Protein AF-A0A1I3FVW4-F1 (afdb_monomer_lite)

Radius of gyration: 43.16 Å; chains: 1; bounding box: 87×110×135 Å

Foldseek 3Di:
DDDDDDDDDDDDDDDDDDDDDDDDDDDDPPPPQPWPQDKAAAPDWDWDAFQQRKIKIKHKHDFWMKGWTADHPPPDNAGEGEEIAIEAAALRMEIAIDIDDGPDQAHEYQYYHFYHRPPHQERENYYHALRYEYEAQGEYYYCHEYAEHHHNEHYALYEYYANYEYLEYEYEEDEHNYEAEHAEYDQEYEYQEYYANYEYEYQEANEYEHQEYYENYEYEHRANFYQEYEHQEYYCYEYETCEAEEYEHAEYYEQYEAEHQKDDAPVNDPLDQRIDGNDPVGFYEAAEYEHAYYQADPVGDGYAYETQAYYHDYDYDPDDPVRDHNYDYHDDLDWFFAAEAAPDQCQQVAHLQFKKKKKKFWKWFQDAFFDDIDDTFIFIWELVDDDVLATDTDGLQPFAADQQGVPFGFGDIYGSVSCVRSDTHGADDARMKTKIKIKMWGRFDARFGQDNPRRHTHDFFPLDLLTLRFFIQMFMKIWMWHAHSNWIWIKIFGAQLFWFGFFKWKFFALALVRPHFDKDKWWFWADAQFQKTWQTQACPSPAFQWQKDFQQDDHLKTFLDKAGADPPGTIMTGIPDGGHDGDGRTMMMTGQGDGWTFDDFRQQQQPCPHCLHLNNLLVVCCVPAPCNVLSQLCVCLNWVDFDFVQAKFKFKQPAWDADPQQFIKTFTAQRVDAQQFKKAKDFWPFWVQRGGIFGWHDPDRGMITGPPTHTDTGTPDTMMIIGAKWPFWDQAVFIKTFTSFPPPDDQQFWKAKDFWPFQCQVGGIFRWDPDDGGMITGPSTHTDGGTDGTMGMTTTGGQLRIGGFLLSNQVNDPALQDPSCLSCQCLVVLLLLQQQQACQDFDPHHRVVDKAWAWDCLLVRTWIWIAGWDDDPQWIWGWIATPDDDPVRRPDTLTQTSLDAPQNDHNVVRDDHRSHDPHRDAQPVCVVVVVNRGHPSSCLSQLDRSQAPLHNSVPGRSVSSRSNRVSLLCSQCQQFQNSPPRNVCSLPNVPGQDCPHPSNRNHRVQLVSQLPPPRIRSSADNSHPSSCPSHRHRMRMDISGNHMYMHTRRNEPQEWEKDKDWDPADQADEAQGKDKTKIAIDTPPQWWHFKFKDKQSTTFQSVRRDPDDDRPTFIQDSRRMGMDMGTHHHRPVNDQWDKIKMKIWGSGHNNYNIYMDIDIHIRHDD

Structure (mmCIF, N/CA/C/O backbone):
data_AF-A0A1I3FVW4-F1
#
_entry.id   AF-A0A1I3FVW4-F1
#
loop_
_atom_site.group_PDB
_atom_site.id
_atom_site.type_symbol
_atom_site.label_atom_id
_atom_site.label_alt_id
_atom_site.label_comp_id
_atom_site.label_asym_id
_atom_site.label_entity_id
_atom_site.label_seq_id
_atom_site.pdbx_PDB_ins_code
_atom_site.Cartn_x
_atom_site.Cartn_y
_atom_site.Cartn_z
_atom_site.occupancy
_atom_site.B_iso_or_equiv
_atom_site.auth_seq_id
_atom_site.auth_comp_id
_atom_site.auth_asym_id
_atom_site.auth_atom_id
_atom_site.pdbx_PDB_model_num
ATOM 1 N N . MET A 1 1 ? 32.176 -4.987 70.044 1.00 32.38 1 MET A N 1
ATOM 2 C CA . MET A 1 1 ? 32.881 -5.702 71.130 1.00 32.38 1 MET A CA 1
ATOM 3 C C . MET A 1 1 ? 32.506 -7.181 71.082 1.00 32.38 1 MET A C 1
ATOM 5 O O . MET A 1 1 ? 31.339 -7.474 71.271 1.00 32.38 1 MET A O 1
ATOM 9 N N . SER A 1 2 ? 33.501 -8.023 70.746 1.00 31.38 2 SER A N 1
ATOM 10 C CA . SER A 1 2 ? 33.725 -9.469 71.025 1.00 31.38 2 SER A CA 1
ATOM 11 C C . SER A 1 2 ? 32.594 -10.514 70.943 1.00 31.38 2 SER A C 1
ATOM 13 O O . SER A 1 2 ? 31.515 -10.284 71.457 1.00 31.38 2 SER A O 1
ATOM 15 N N . PHE A 1 3 ? 32.803 -11.785 70.580 1.00 29.11 3 PHE A N 1
ATOM 16 C CA . PHE A 1 3 ? 33.766 -12.555 69.770 1.00 29.11 3 PHE A CA 1
ATOM 17 C C . PHE A 1 3 ? 33.302 -14.036 69.859 1.00 29.11 3 PHE A C 1
ATOM 19 O O . PHE A 1 3 ? 32.740 -14.452 70.867 1.00 29.11 3 PHE A O 1
ATOM 26 N N . LEU A 1 4 ? 33.572 -14.798 68.799 1.00 32.97 4 LEU A N 1
ATOM 27 C CA . LEU A 1 4 ? 33.462 -16.251 68.550 1.00 32.97 4 LEU A CA 1
ATOM 28 C C . LEU A 1 4 ? 33.540 -17.274 69.719 1.00 32.97 4 LEU A C 1
ATOM 30 O O . LEU A 1 4 ? 34.379 -17.131 70.603 1.00 32.97 4 LEU A O 1
ATOM 34 N N . LYS A 1 5 ? 32.889 -18.448 69.529 1.00 32.47 5 LYS A N 1
ATOM 35 C CA . LYS A 1 5 ? 33.493 -19.801 69.252 1.00 32.47 5 LYS A CA 1
ATOM 36 C C . LYS A 1 5 ? 32.380 -20.885 69.172 1.00 32.47 5 LYS A C 1
ATOM 38 O O . LYS A 1 5 ? 31.549 -20.928 70.064 1.00 32.47 5 LYS A O 1
ATOM 43 N N . ARG A 1 6 ? 32.152 -21.650 68.081 1.00 29.53 6 ARG A N 1
ATOM 44 C CA . ARG A 1 6 ? 32.940 -22.725 67.391 1.00 29.53 6 ARG A CA 1
ATOM 45 C C . ARG A 1 6 ? 33.334 -23.918 68.292 1.00 29.53 6 ARG A C 1
ATOM 47 O O . ARG A 1 6 ? 33.842 -23.640 69.364 1.00 29.53 6 ARG A O 1
ATOM 54 N N . VAL A 1 7 ? 33.351 -25.220 67.946 1.00 30.97 7 VAL A N 1
ATOM 55 C CA . VAL A 1 7 ? 32.817 -26.198 66.949 1.00 30.97 7 VAL A CA 1
ATOM 56 C C . VAL A 1 7 ? 33.220 -27.598 67.519 1.00 30.97 7 VAL A C 1
ATOM 58 O O . VAL A 1 7 ? 34.124 -27.671 68.347 1.00 30.97 7 VAL A O 1
ATOM 61 N N . PHE A 1 8 ? 32.610 -28.672 66.997 1.00 29.34 8 PHE A N 1
ATOM 62 C CA . PHE A 1 8 ? 33.158 -30.027 66.716 1.00 29.34 8 PHE A CA 1
ATOM 63 C C . PHE A 1 8 ? 32.709 -31.205 67.597 1.00 29.34 8 PHE A C 1
ATOM 65 O O . PHE A 1 8 ? 32.753 -31.162 68.820 1.00 29.34 8 PHE A O 1
ATOM 72 N N . GLY A 1 9 ? 32.292 -32.285 66.919 1.00 28.86 9 GLY A N 1
ATOM 73 C CA . GLY A 1 9 ? 31.889 -33.561 67.514 1.00 28.86 9 GLY A CA 1
ATOM 74 C C . GLY A 1 9 ? 32.972 -34.642 67.497 1.00 28.86 9 GLY A C 1
ATOM 75 O O . GLY A 1 9 ? 34.070 -34.402 67.017 1.00 28.86 9 GLY A O 1
ATOM 76 N N . SER A 1 10 ? 32.641 -35.850 67.971 1.00 27.33 10 SER A N 1
ATOM 77 C CA . SER A 1 10 ? 33.113 -37.133 67.415 1.00 27.33 10 SER A CA 1
ATOM 78 C C . SER A 1 10 ? 32.447 -38.357 68.083 1.00 27.33 10 SER A C 1
ATOM 80 O O . SER A 1 10 ? 32.201 -38.399 69.281 1.00 27.33 10 SER A O 1
ATOM 82 N N . GLN A 1 11 ? 32.110 -39.321 67.224 1.00 28.27 11 GLN A N 1
ATOM 83 C CA . GLN A 1 11 ? 32.156 -40.790 67.318 1.00 28.27 11 GLN A CA 1
ATOM 84 C C . GLN A 1 11 ? 32.060 -41.603 68.645 1.00 28.27 11 GLN A C 1
ATOM 86 O O . GLN A 1 11 ? 32.961 -41.625 69.466 1.00 28.27 11 GLN A O 1
ATOM 91 N N . ARG A 1 12 ? 31.051 -42.501 68.627 1.00 28.78 12 ARG A N 1
ATOM 92 C CA . ARG A 1 12 ? 31.056 -43.987 68.790 1.00 28.78 12 ARG A CA 1
ATOM 93 C C . ARG A 1 12 ? 31.459 -44.703 70.111 1.00 28.78 12 ARG A C 1
ATOM 95 O O . ARG A 1 12 ? 32.604 -44.698 70.528 1.00 28.78 12 ARG A O 1
ATOM 102 N N . ARG A 1 13 ? 30.532 -45.625 70.462 1.00 27.48 13 ARG A N 1
ATOM 103 C CA . ARG A 1 13 ? 30.649 -47.035 70.953 1.00 27.48 13 ARG A CA 1
ATOM 104 C C . ARG A 1 13 ? 30.508 -47.354 72.463 1.00 27.48 13 ARG A C 1
ATOM 106 O O . ARG A 1 13 ? 31.472 -47.406 73.205 1.00 27.48 13 ARG A O 1
ATOM 113 N N . ARG A 1 14 ? 29.280 -47.794 72.795 1.00 36.66 14 ARG A N 1
ATOM 114 C CA . ARG A 1 14 ? 28.857 -49.134 73.294 1.00 36.66 14 ARG A CA 1
ATOM 115 C C . ARG A 1 14 ? 29.500 -49.705 74.580 1.00 36.66 14 ARG A C 1
ATOM 117 O O . ARG A 1 14 ? 30.624 -50.188 74.540 1.00 36.66 14 ARG A O 1
ATOM 124 N N . ARG A 1 15 ? 28.670 -49.920 75.614 1.00 27.64 15 ARG A N 1
ATOM 125 C CA . ARG A 1 15 ? 28.632 -51.171 76.409 1.00 27.64 15 ARG A CA 1
ATOM 126 C C . ARG A 1 15 ? 27.296 -51.323 77.158 1.00 27.64 15 ARG A C 1
ATOM 128 O O . ARG A 1 15 ? 26.879 -50.426 77.874 1.00 27.64 15 ARG A O 1
ATOM 135 N N . VAL A 1 16 ? 26.656 -52.474 76.948 1.00 42.22 16 VAL A N 1
ATOM 136 C CA . VAL A 1 16 ? 25.556 -53.071 77.735 1.00 42.22 16 VAL A CA 1
ATOM 137 C C . VAL A 1 16 ? 26.190 -54.171 78.603 1.00 42.22 16 VAL A C 1
ATOM 139 O O . VAL A 1 16 ? 27.188 -54.748 78.157 1.00 42.22 16 VAL A O 1
ATOM 142 N N . PRO A 1 17 ? 25.701 -54.429 79.828 1.00 39.00 17 PRO A N 1
ATOM 143 C CA . PRO A 1 17 ? 25.105 -55.747 80.149 1.00 39.00 17 PRO A CA 1
ATOM 144 C C . PRO A 1 17 ? 23.836 -55.611 81.032 1.00 39.00 17 PRO A C 1
ATOM 146 O O . PRO A 1 17 ? 23.791 -54.765 81.915 1.00 39.00 17 PRO A O 1
ATOM 149 N N . ALA A 1 18 ? 22.718 -56.264 80.688 1.00 30.91 18 ALA A N 1
ATOM 150 C CA . ALA A 1 18 ? 22.305 -57.642 81.048 1.00 30.91 18 ALA A CA 1
ATOM 151 C C . ALA A 1 18 ? 21.414 -57.638 82.319 1.00 30.91 18 ALA A C 1
ATOM 153 O O . ALA A 1 18 ? 21.847 -57.176 83.364 1.00 30.91 18 ALA A O 1
ATOM 154 N N . ALA A 1 19 ? 20.104 -57.902 82.196 1.00 32.03 19 ALA A N 1
ATOM 155 C CA . ALA A 1 19 ? 19.456 -59.234 82.244 1.00 32.03 19 ALA A CA 1
ATOM 156 C C . ALA A 1 19 ? 19.140 -59.649 83.706 1.00 32.03 19 ALA A C 1
ATOM 158 O O . ALA A 1 19 ? 19.987 -59.479 84.565 1.00 32.03 19 ALA A O 1
ATOM 159 N N . SER A 1 20 ? 17.988 -60.204 84.090 1.00 32.19 20 SER A N 1
ATOM 160 C CA . SER A 1 20 ? 16.774 -60.601 83.376 1.00 32.19 20 SER A CA 1
ATOM 161 C C . SER A 1 20 ? 15.684 -61.029 84.385 1.00 32.19 20 SER A C 1
ATOM 163 O O . SER A 1 20 ? 16.016 -61.470 85.480 1.00 32.19 20 SER A O 1
ATOM 165 N N . THR A 1 21 ? 14.423 -61.008 83.916 1.00 33.12 21 THR A N 1
ATOM 166 C CA . THR A 1 21 ? 13.356 -62.038 84.090 1.00 33.12 21 THR A CA 1
ATOM 167 C C . THR A 1 21 ? 12.791 -62.354 85.480 1.00 33.12 21 THR A C 1
ATOM 169 O O . THR A 1 21 ? 13.527 -62.450 86.443 1.00 33.12 21 THR A O 1
ATOM 172 N N . ALA A 1 22 ? 11.523 -62.721 85.666 1.00 36.50 22 ALA A N 1
ATOM 173 C CA . ALA A 1 22 ? 10.266 -62.752 84.893 1.00 36.50 22 ALA A CA 1
ATOM 174 C C . ALA A 1 22 ? 9.212 -63.332 85.874 1.00 36.50 22 ALA A C 1
ATOM 176 O O . ALA A 1 22 ? 9.589 -63.969 86.855 1.00 36.50 22 ALA A O 1
ATOM 177 N N . LEU A 1 23 ? 7.914 -63.056 85.741 1.00 33.66 23 LEU A N 1
ATOM 178 C CA . LEU A 1 23 ? 6.862 -63.924 85.157 1.00 33.66 23 LEU A CA 1
ATOM 179 C C . LEU A 1 23 ? 5.538 -63.343 85.729 1.00 33.66 23 LEU A C 1
ATOM 181 O O . LEU A 1 23 ? 5.542 -62.886 86.866 1.00 33.66 23 LEU A O 1
ATOM 185 N N . GLU A 1 24 ? 4.353 -63.304 85.127 1.00 31.77 24 GLU A N 1
ATOM 186 C CA . GLU A 1 24 ? 3.825 -63.642 83.810 1.00 31.77 24 GLU A CA 1
ATOM 187 C C . GLU A 1 24 ? 2.353 -63.178 83.800 1.00 31.77 24 GLU A C 1
ATOM 189 O O . GLU A 1 24 ? 1.630 -63.345 84.784 1.00 31.77 24 GLU A O 1
ATOM 194 N N . ARG A 1 25 ? 1.872 -62.664 82.669 1.00 34.25 25 ARG A N 1
ATOM 195 C CA . ARG A 1 25 ? 0.486 -62.886 82.242 1.00 34.25 25 ARG A CA 1
ATOM 196 C C . ARG A 1 25 ? 0.510 -63.039 80.723 1.00 34.25 25 ARG A C 1
ATOM 198 O O . ARG A 1 25 ? 0.593 -62.050 79.999 1.00 34.25 25 ARG A O 1
ATOM 205 N N . PHE A 1 26 ? 0.532 -64.298 80.284 1.00 35.34 26 PHE A N 1
ATOM 206 C CA . PHE A 1 26 ? 0.164 -64.750 78.937 1.00 35.34 26 PHE A CA 1
ATOM 207 C C . PHE A 1 26 ? -1.178 -64.101 78.532 1.00 35.34 26 PHE A C 1
ATOM 209 O O . PHE A 1 26 ? -2.052 -63.929 79.381 1.00 35.34 26 PHE A O 1
ATOM 216 N N . GLU A 1 27 ? -1.361 -63.566 77.322 1.00 35.41 27 GLU A N 1
ATOM 217 C CA . GLU A 1 27 ? -1.511 -64.248 76.018 1.00 35.41 27 GLU A CA 1
ATOM 218 C C . GLU A 1 27 ? -1.292 -63.220 74.847 1.00 35.41 27 GLU A C 1
ATOM 220 O O . GLU A 1 27 ? -1.258 -62.012 75.093 1.00 35.41 27 GLU A O 1
ATOM 225 N N . PRO A 1 28 ? -1.098 -63.646 73.577 1.00 41.19 28 PRO A N 1
ATOM 226 C CA . PRO A 1 28 ? -0.013 -63.192 72.686 1.00 41.19 28 PRO A CA 1
ATOM 227 C C . PRO A 1 28 ? -0.288 -62.035 71.701 1.00 41.19 28 PRO A C 1
ATOM 229 O O . PRO A 1 28 ? -1.383 -61.829 71.182 1.00 41.19 28 PRO A O 1
ATOM 232 N N . ARG A 1 29 ? 0.821 -61.389 71.303 1.00 40.38 29 ARG A N 1
ATOM 233 C CA . ARG A 1 29 ? 1.004 -60.401 70.216 1.00 40.38 29 ARG A CA 1
ATOM 234 C C . ARG A 1 29 ? 0.776 -60.940 68.778 1.00 40.38 29 ARG A C 1
ATOM 236 O O . ARG A 1 29 ? 1.352 -60.403 67.841 1.00 40.38 29 ARG A O 1
ATOM 243 N N . HIS A 1 30 ? -0.058 -61.967 68.575 1.00 40.22 30 HIS A N 1
ATOM 244 C CA . HIS A 1 30 ? -0.250 -62.594 67.249 1.00 40.22 30 HIS A CA 1
ATOM 245 C C . HIS A 1 30 ? -1.697 -62.837 66.778 1.00 40.22 30 HIS A C 1
ATOM 247 O O . HIS A 1 30 ? -1.887 -63.358 65.683 1.00 40.22 30 HIS A O 1
ATOM 253 N N . LEU A 1 31 ? -2.739 -62.395 67.487 1.00 37.69 31 LEU A N 1
ATOM 254 C CA . LEU A 1 31 ? -4.116 -62.475 66.968 1.00 37.69 31 LEU A CA 1
ATOM 255 C C . LEU A 1 31 ? -4.580 -61.147 66.363 1.00 37.69 31 LEU A C 1
ATOM 257 O O . LEU A 1 31 ? -5.371 -60.451 66.978 1.00 37.69 31 LEU A O 1
ATOM 261 N N . LEU A 1 32 ? -4.072 -60.821 65.170 1.00 44.81 32 LEU A N 1
ATOM 262 C CA . LEU A 1 32 ? -4.782 -60.111 64.080 1.00 44.81 32 LEU A CA 1
ATOM 263 C C . LEU A 1 32 ? -4.042 -60.236 62.720 1.00 44.81 32 LEU A C 1
ATOM 265 O O . LEU A 1 32 ? -4.431 -59.595 61.751 1.00 44.81 32 LEU A O 1
ATOM 269 N N . SER A 1 33 ? -3.019 -61.098 62.597 1.00 37.84 33 SER A N 1
ATOM 270 C CA . SER A 1 33 ? -2.436 -61.485 61.297 1.00 37.84 33 SER A CA 1
ATOM 271 C C . SER A 1 33 ? -3.186 -62.636 60.606 1.00 37.84 33 SER A C 1
ATOM 273 O O . SER A 1 33 ? -2.721 -63.159 59.599 1.00 37.84 33 SER A O 1
ATOM 275 N N . GLY A 1 34 ? -4.345 -63.043 61.127 1.00 35.31 34 GLY A N 1
ATOM 276 C CA . GLY A 1 34 ? -5.348 -63.781 60.362 1.00 35.31 34 GLY A CA 1
ATOM 277 C C . GLY A 1 34 ? -6.354 -62.772 59.832 1.00 35.31 34 GLY A C 1
ATOM 278 O O . GLY A 1 34 ? -6.915 -62.031 60.635 1.00 35.31 34 GLY A O 1
ATOM 279 N N . GLY A 1 35 ? -6.540 -62.714 58.511 1.00 41.91 35 GLY A N 1
ATOM 280 C CA . GLY A 1 35 ? -7.423 -61.761 57.842 1.00 41.91 35 GLY A CA 1
ATOM 281 C C . GLY A 1 35 ? -8.811 -61.705 58.474 1.00 41.91 35 GLY A C 1
ATOM 282 O O . GLY A 1 35 ? -9.696 -62.484 58.135 1.00 41.91 35 GLY A O 1
ATOM 283 N N . ILE A 1 36 ? -9.018 -60.752 59.381 1.00 42.62 36 ILE A N 1
ATOM 284 C CA . ILE A 1 36 ? -10.352 -60.302 59.747 1.00 42.62 36 ILE A CA 1
ATOM 285 C C . ILE A 1 36 ? -10.690 -59.217 58.736 1.00 42.62 36 ILE A C 1
ATOM 287 O O . ILE A 1 36 ? -10.474 -58.031 58.977 1.00 42.62 36 ILE A O 1
ATOM 291 N N . SER A 1 37 ? -11.219 -59.633 57.588 1.00 48.69 37 SER A N 1
ATOM 292 C CA . SER A 1 37 ? -12.071 -58.774 56.773 1.00 48.69 37 SER A CA 1
ATOM 293 C C . SER A 1 37 ? -13.263 -58.376 57.647 1.00 48.69 37 SER A C 1
ATOM 295 O O . SER A 1 37 ? -14.219 -59.135 57.821 1.00 48.69 37 SER A O 1
ATOM 297 N N . GLY A 1 38 ? -13.167 -57.222 58.304 1.00 56.28 38 GLY A N 1
ATOM 298 C CA . GLY A 1 38 ? -14.215 -56.726 59.183 1.00 56.28 38 GLY A CA 1
ATOM 299 C C . GLY A 1 38 ? -15.347 -56.149 58.345 1.00 56.28 38 GLY A C 1
ATOM 300 O O . GLY A 1 38 ? -15.141 -55.180 57.617 1.00 56.28 38 GLY A O 1
ATOM 301 N N . SER A 1 39 ? -16.558 -56.703 58.448 1.00 62.72 39 SER A N 1
ATOM 302 C CA . SER A 1 39 ? -17.730 -56.079 57.829 1.00 62.72 39 SER A CA 1
ATOM 303 C C . SER A 1 39 ? -18.148 -54.844 58.639 1.00 62.72 39 SER A C 1
ATOM 305 O O . SER A 1 39 ? -18.559 -54.966 59.799 1.00 62.72 39 SER A O 1
ATOM 307 N N . VAL A 1 40 ? -18.105 -53.657 58.042 1.00 69.88 40 VAL A N 1
ATOM 308 C CA . VAL A 1 40 ? -18.719 -52.446 58.597 1.00 69.88 40 VAL A CA 1
ATOM 309 C C . VAL A 1 40 ? -20.188 -52.448 58.176 1.00 69.88 40 VAL A C 1
ATOM 311 O O . VAL A 1 40 ? -20.512 -52.238 57.016 1.00 69.88 40 VAL A O 1
ATOM 314 N N . SER A 1 41 ? -21.106 -52.723 59.098 1.00 71.50 41 SER A N 1
ATOM 315 C CA . SER A 1 41 ? -22.552 -52.750 58.823 1.00 71.50 41 SER A CA 1
ATOM 316 C C . SER A 1 41 ? -23.291 -51.703 59.652 1.00 71.50 41 SER A C 1
ATOM 318 O O . SER A 1 41 ? -22.797 -51.244 60.685 1.00 71.50 41 SER A O 1
ATOM 320 N N . ARG A 1 42 ? -24.479 -51.304 59.181 1.00 73.75 42 ARG A N 1
ATOM 321 C CA . ARG A 1 42 ? -25.310 -50.246 59.772 1.00 73.75 42 ARG A CA 1
ATOM 322 C C . ARG A 1 42 ? -25.366 -50.336 61.303 1.00 73.75 42 ARG A C 1
ATOM 324 O O . ARG A 1 42 ? -25.908 -51.282 61.865 1.00 73.75 42 ARG A O 1
ATOM 331 N N . GLY A 1 43 ? -24.856 -49.304 61.977 1.00 64.19 43 GLY A N 1
ATOM 332 C CA . GLY A 1 43 ? -24.950 -49.152 63.434 1.00 64.19 43 GLY A CA 1
ATOM 333 C C . GLY A 1 43 ? -23.935 -49.957 64.254 1.00 64.19 43 GLY A C 1
ATOM 334 O O . GLY A 1 43 ? -23.853 -49.739 65.464 1.00 64.19 43 GLY A O 1
ATOM 335 N N . ARG A 1 44 ? -23.122 -50.820 63.630 1.00 72.69 44 ARG A N 1
ATOM 336 C CA . ARG A 1 44 ? -22.003 -51.501 64.294 1.00 72.69 44 ARG A CA 1
ATOM 337 C C . ARG A 1 44 ? -20.748 -50.625 64.266 1.00 72.69 44 ARG A C 1
ATOM 339 O O . ARG A 1 44 ? -20.484 -49.918 63.296 1.00 72.69 44 ARG A O 1
ATOM 346 N N . ARG A 1 45 ? -19.987 -50.649 65.363 1.00 79.94 45 ARG A N 1
ATOM 347 C CA . ARG A 1 45 ? -18.689 -49.970 65.482 1.00 79.94 45 ARG A CA 1
ATOM 348 C C . ARG A 1 45 ? -17.592 -51.006 65.282 1.00 79.94 45 ARG A C 1
ATOM 350 O O . ARG A 1 45 ? -17.581 -51.996 66.008 1.00 79.94 45 ARG A O 1
ATOM 357 N N . ALA A 1 46 ? -16.689 -50.769 64.339 1.00 78.19 46 ALA A N 1
ATOM 358 C CA . ALA A 1 46 ? -15.455 -51.534 64.223 1.00 78.19 46 ALA A CA 1
ATOM 359 C C . ALA A 1 46 ? -14.343 -50.750 64.925 1.00 78.19 46 ALA A C 1
ATOM 361 O O . ALA A 1 46 ? -14.113 -49.584 64.603 1.00 78.19 46 ALA A O 1
ATOM 362 N N . THR A 1 47 ? -13.692 -51.359 65.913 1.00 79.12 47 THR A N 1
ATOM 363 C CA . THR A 1 47 ? -12.593 -50.739 66.656 1.00 79.12 47 THR A CA 1
ATOM 364 C C . THR A 1 47 ? -11.405 -51.680 66.672 1.00 79.12 47 THR A C 1
ATOM 366 O O . THR A 1 47 ? -11.553 -52.843 67.033 1.00 79.12 47 THR A O 1
ATOM 369 N N . PHE A 1 48 ? -10.239 -51.155 66.327 1.00 77.06 48 PHE A N 1
ATOM 370 C CA . PHE A 1 48 ? -8.963 -51.859 66.359 1.00 77.06 48 PHE A CA 1
ATOM 371 C C . PHE A 1 48 ? -7.860 -50.859 66.727 1.00 77.06 48 PHE A C 1
ATOM 373 O O . PHE A 1 48 ? -8.109 -49.655 66.838 1.00 77.06 48 PHE A O 1
ATOM 380 N N . PHE A 1 49 ? -6.665 -51.370 66.981 1.00 74.38 49 PHE A N 1
ATOM 381 C CA . PHE A 1 49 ? -5.470 -50.564 67.200 1.00 74.38 49 PHE A CA 1
ATOM 382 C C . PHE A 1 49 ? -4.567 -50.722 65.981 1.00 74.38 49 PHE A C 1
ATOM 384 O O . PHE A 1 49 ? -4.495 -51.821 65.429 1.00 74.38 49 PHE A O 1
ATOM 391 N N . ASP A 1 50 ? -3.934 -49.645 65.541 1.00 70.00 50 ASP A N 1
ATOM 392 C CA . ASP A 1 50 ? -2.907 -49.707 64.505 1.00 70.00 50 ASP A CA 1
ATOM 393 C C . ASP A 1 50 ? -1.513 -49.985 65.109 1.00 70.00 50 ASP A C 1
ATOM 395 O O . ASP A 1 50 ? -1.365 -50.252 66.308 1.00 70.00 50 ASP A O 1
ATOM 399 N N . ALA A 1 51 ? -0.490 -49.997 64.249 1.00 66.88 51 ALA A N 1
ATOM 400 C CA . ALA A 1 51 ? 0.866 -50.435 64.583 1.00 66.88 51 ALA A CA 1
ATOM 401 C C . ALA A 1 51 ? 1.550 -49.594 65.676 1.00 66.88 51 ALA A C 1
ATOM 403 O O . ALA A 1 51 ? 2.445 -50.095 66.357 1.00 66.88 51 ALA A O 1
ATOM 404 N N . ASP A 1 52 ? 1.133 -48.342 65.860 1.00 68.62 52 ASP A N 1
ATOM 405 C CA . ASP A 1 52 ? 1.734 -47.401 66.806 1.00 68.62 52 ASP A CA 1
ATOM 406 C C . ASP A 1 52 ? 0.900 -47.251 68.104 1.00 68.62 52 ASP A C 1
ATOM 408 O O . ASP A 1 52 ? 1.237 -46.483 69.013 1.00 68.62 52 ASP A O 1
ATOM 412 N N . GLY A 1 53 ? -0.180 -48.033 68.208 1.00 72.12 53 GLY A N 1
ATOM 413 C CA . GLY A 1 53 ? -1.092 -48.056 69.343 1.00 72.12 53 GLY A CA 1
ATOM 414 C C . GLY A 1 53 ? -2.225 -47.031 69.265 1.00 72.12 53 GLY A C 1
ATOM 415 O O . GLY A 1 53 ? -2.989 -46.919 70.233 1.00 72.12 53 GLY A O 1
ATOM 416 N N . THR A 1 54 ? -2.389 -46.299 68.160 1.00 80.00 54 THR A N 1
ATOM 417 C CA . THR A 1 54 ? -3.569 -45.467 67.939 1.00 80.00 54 THR A CA 1
ATOM 418 C C . THR A 1 54 ? -4.821 -46.336 67.835 1.00 80.00 54 THR A C 1
ATOM 420 O O . THR A 1 54 ? -4.949 -47.276 67.051 1.00 80.00 54 THR A O 1
ATOM 423 N N . ARG A 1 55 ? -5.826 -46.000 68.649 1.00 83.62 55 ARG A N 1
ATOM 424 C CA . ARG A 1 55 ? -7.136 -46.648 68.597 1.00 83.62 55 ARG A CA 1
ATOM 425 C C . ARG A 1 55 ? -7.955 -46.056 67.459 1.00 83.62 55 ARG A C 1
ATOM 427 O O . ARG A 1 55 ? -8.410 -44.916 67.566 1.00 83.62 55 ARG A O 1
ATOM 434 N N . VAL A 1 56 ? -8.230 -46.851 66.432 1.00 83.19 56 VAL A N 1
ATOM 435 C CA . VAL A 1 56 ? -9.054 -46.473 65.280 1.00 83.19 56 VAL A CA 1
ATOM 436 C C . VAL A 1 56 ? -10.470 -47.022 65.455 1.00 83.19 56 VAL A C 1
ATOM 438 O O . VAL A 1 56 ? -10.680 -48.182 65.800 1.00 83.19 56 VAL A O 1
ATOM 441 N N . THR A 1 57 ? -11.480 -46.175 65.266 1.00 86.31 57 THR A N 1
ATOM 442 C CA . THR A 1 57 ? -12.899 -46.544 65.343 1.00 86.31 57 THR A CA 1
ATOM 443 C C . THR A 1 57 ? -13.633 -46.106 64.086 1.00 86.31 57 THR A C 1
ATOM 445 O O . THR A 1 57 ? -13.777 -44.909 63.846 1.00 86.31 57 THR A O 1
ATOM 448 N N . VAL A 1 58 ? -14.153 -47.075 63.336 1.00 87.62 58 VAL A N 1
ATOM 449 C CA . VAL A 1 58 ? -14.921 -46.890 62.100 1.00 87.62 58 VAL A CA 1
ATOM 450 C C . VAL A 1 58 ? -16.406 -47.125 62.383 1.00 87.62 58 VAL A C 1
ATOM 452 O O . VAL A 1 58 ? -16.795 -48.135 62.977 1.00 87.62 58 VAL A O 1
ATOM 455 N N . ILE A 1 59 ? -17.254 -46.176 61.986 1.00 89.12 59 ILE A N 1
ATOM 456 C CA . ILE A 1 59 ? -18.704 -46.212 62.209 1.00 89.12 59 ILE A CA 1
ATOM 457 C C . ILE A 1 59 ? -19.427 -45.830 60.920 1.00 89.12 59 ILE A C 1
ATOM 459 O O . ILE A 1 59 ? -19.316 -44.689 60.473 1.00 89.12 59 ILE A O 1
ATOM 463 N N . LEU A 1 60 ? -20.238 -46.745 60.384 1.00 90.38 60 LEU A N 1
ATOM 464 C CA . LEU A 1 60 ? -21.192 -46.459 59.311 1.00 90.38 60 LEU A CA 1
ATOM 465 C C . LEU A 1 60 ? -22.610 -46.338 59.886 1.00 90.38 60 LEU A C 1
ATOM 467 O O . LEU A 1 60 ? -23.133 -47.259 60.524 1.00 90.38 60 LEU A O 1
ATOM 471 N N . ARG A 1 61 ? -23.255 -45.192 59.660 1.00 90.75 61 ARG A N 1
ATOM 472 C CA . ARG A 1 61 ? -24.686 -44.983 59.933 1.00 90.75 61 ARG A CA 1
ATOM 473 C C . ARG A 1 61 ? -25.434 -44.841 58.613 1.00 90.75 61 ARG A C 1
ATOM 475 O O . ARG A 1 61 ? -24.869 -44.329 57.657 1.00 90.75 61 ARG A O 1
ATOM 482 N N . GLY A 1 62 ? -26.703 -45.245 58.590 1.00 88.25 62 GLY A N 1
ATOM 483 C CA . GLY A 1 62 ? -27.525 -45.251 57.375 1.00 88.25 62 GLY A CA 1
ATOM 484 C C . GLY A 1 62 ? -27.330 -46.509 56.514 1.00 88.25 62 GLY A C 1
ATOM 485 O O . GLY A 1 62 ? -26.761 -47.487 57.004 1.00 88.25 62 GLY A O 1
ATOM 486 N N . PRO A 1 63 ? -27.872 -46.525 55.282 1.00 88.50 63 PRO A N 1
ATOM 487 C CA . PRO A 1 63 ? -27.721 -47.634 54.336 1.00 88.50 63 PRO A CA 1
ATOM 488 C C . PRO A 1 63 ? -26.263 -47.897 53.928 1.00 88.50 63 PRO A C 1
ATOM 490 O O . PRO A 1 63 ? -25.431 -46.989 53.956 1.00 88.50 63 PRO A O 1
ATOM 493 N N . GLY A 1 64 ? -25.973 -49.129 53.519 1.00 88.25 64 GLY A N 1
ATOM 494 C CA . GLY A 1 64 ? -24.666 -49.543 53.015 1.00 88.25 64 GLY A CA 1
ATOM 495 C C . GLY A 1 64 ? -23.904 -50.482 53.945 1.00 88.25 64 GLY A C 1
ATOM 496 O O . GLY A 1 64 ? -24.238 -50.671 55.120 1.00 88.25 64 GLY A O 1
ATOM 497 N N . THR A 1 65 ? -22.868 -51.080 53.377 1.00 88.06 65 THR A N 1
ATOM 498 C CA . THR A 1 65 ? -21.968 -52.037 54.019 1.00 88.06 65 THR A CA 1
ATOM 499 C C . THR A 1 65 ? -20.536 -51.746 53.603 1.00 88.06 65 THR A C 1
ATOM 501 O O . THR A 1 65 ? -20.309 -51.221 52.520 1.00 88.06 65 THR A O 1
ATOM 504 N N . GLY A 1 66 ? -19.569 -52.076 54.449 1.00 85.12 66 GLY A N 1
ATOM 505 C CA . GLY A 1 66 ? -18.154 -51.859 54.189 1.00 85.12 66 GLY A CA 1
ATOM 506 C C . GLY A 1 66 ? -17.321 -53.108 54.401 1.00 85.12 66 GLY A C 1
ATOM 507 O O . GLY A 1 66 ? -17.601 -53.877 55.319 1.00 85.12 66 GLY A O 1
ATOM 508 N N . ALA A 1 67 ? -16.287 -53.276 53.590 1.00 85.25 67 ALA A N 1
ATOM 509 C CA . ALA A 1 67 ? -15.207 -54.222 53.819 1.00 85.25 67 ALA A CA 1
ATOM 510 C C . ALA A 1 67 ? -13.974 -53.440 54.279 1.00 85.25 67 ALA A C 1
ATOM 512 O O . ALA A 1 67 ? -13.530 -52.531 53.581 1.00 85.25 67 ALA A O 1
ATOM 513 N N . LEU A 1 68 ? -13.469 -53.763 55.469 1.00 84.12 68 LEU A N 1
ATOM 514 C CA . LEU A 1 68 ? -12.234 -53.204 56.005 1.00 84.12 68 LEU A CA 1
ATOM 515 C C . LEU A 1 68 ? -11.120 -54.250 55.931 1.00 84.12 68 LEU A C 1
ATOM 517 O O . LEU A 1 68 ? -11.271 -55.338 56.495 1.00 84.12 68 LEU A O 1
ATOM 521 N N . THR A 1 69 ? -10.002 -53.874 55.320 1.00 80.38 69 THR A N 1
ATOM 522 C CA . THR A 1 69 ? -8.775 -54.666 55.231 1.00 80.38 69 THR A CA 1
ATOM 523 C C . THR A 1 69 ? -7.669 -53.953 56.016 1.00 80.38 69 THR A C 1
ATOM 525 O O . THR A 1 69 ? -7.219 -52.877 55.615 1.00 80.38 69 THR A O 1
ATOM 528 N N . PRO A 1 70 ? -7.236 -54.495 57.165 1.00 70.62 70 PRO A N 1
ATOM 529 C CA . PRO A 1 70 ? -6.038 -54.017 57.854 1.00 70.62 70 PRO A CA 1
ATOM 530 C C . PRO A 1 70 ? -4.780 -54.321 57.025 1.00 70.62 70 PRO A C 1
ATOM 532 O O . PRO A 1 70 ? -4.732 -55.355 56.359 1.00 70.62 70 PRO A O 1
ATOM 535 N N . ALA A 1 71 ? -3.747 -53.478 57.087 1.00 67.06 71 ALA A N 1
ATOM 536 C CA . ALA A 1 71 ? -2.485 -53.771 56.408 1.00 67.06 71 ALA A CA 1
ATOM 537 C C . ALA A 1 71 ? -1.701 -54.907 57.083 1.00 67.06 71 ALA A C 1
ATOM 539 O O . ALA A 1 71 ? -1.759 -55.095 58.302 1.00 67.06 71 ALA A O 1
ATOM 540 N N . ALA A 1 72 ? -0.920 -55.647 56.292 1.00 60.09 72 ALA A N 1
ATOM 541 C CA . ALA A 1 72 ? 0.010 -56.644 56.811 1.00 60.09 72 ALA A CA 1
ATOM 542 C C . ALA A 1 72 ? 1.117 -55.968 57.645 1.00 60.09 72 ALA A C 1
ATOM 544 O O . ALA A 1 72 ? 1.761 -55.019 57.197 1.00 60.09 72 ALA A O 1
ATOM 545 N N . LEU A 1 73 ? 1.358 -56.470 58.861 1.00 54.38 73 LEU A N 1
ATOM 546 C CA . LEU A 1 73 ? 2.389 -55.972 59.780 1.00 54.38 73 LEU A CA 1
ATOM 547 C C . LEU A 1 73 ? 3.804 -56.332 59.281 1.00 54.38 73 LEU A C 1
ATOM 549 O O . LEU A 1 73 ? 4.447 -57.228 59.816 1.00 54.38 73 LEU A O 1
ATOM 553 N N . ASN A 1 74 ? 4.320 -55.622 58.278 1.00 49.69 74 ASN A N 1
ATOM 554 C CA . ASN A 1 74 ? 5.695 -55.782 57.782 1.00 49.69 74 ASN A CA 1
ATOM 555 C C . ASN A 1 74 ? 6.663 -54.787 58.445 1.00 49.69 74 ASN A C 1
ATOM 557 O O . ASN A 1 74 ? 7.362 -54.040 57.768 1.00 49.69 74 ASN A O 1
ATOM 561 N N . GLY A 1 75 ? 6.681 -54.729 59.781 1.00 49.53 75 GLY A N 1
ATOM 562 C CA . GLY A 1 75 ? 7.692 -53.975 60.542 1.00 49.53 75 GLY A CA 1
ATOM 563 C C . GLY A 1 75 ? 7.715 -52.447 60.353 1.00 49.53 75 GLY A C 1
ATOM 564 O O . GLY A 1 75 ? 8.629 -51.805 60.867 1.00 49.53 75 GLY A O 1
ATOM 565 N N . SER A 1 76 ? 6.739 -51.856 59.652 1.00 47.97 76 SER A N 1
ATOM 566 C CA . SER A 1 76 ? 6.592 -50.400 59.523 1.00 47.97 76 SER A CA 1
ATOM 567 C C . SER A 1 76 ? 6.074 -49.781 60.825 1.00 47.97 76 SER A C 1
ATOM 569 O O . SER A 1 76 ? 5.120 -50.280 61.422 1.00 47.97 76 SER A O 1
ATOM 571 N N . SER A 1 77 ? 6.689 -48.677 61.253 1.00 47.78 77 SER A N 1
ATOM 572 C CA . SER A 1 77 ? 6.323 -47.900 62.444 1.00 47.78 77 SER A CA 1
ATOM 573 C C . SER A 1 77 ? 5.237 -46.842 62.191 1.00 47.78 77 SER A C 1
ATOM 575 O O . SER A 1 77 ? 5.025 -45.982 63.041 1.00 47.78 77 SER A O 1
ATOM 577 N N . THR A 1 78 ? 4.572 -46.861 61.032 1.00 49.12 78 THR A N 1
ATOM 578 C CA . THR A 1 78 ? 3.456 -45.961 60.699 1.00 49.12 78 THR A CA 1
ATOM 579 C C . THR A 1 78 ? 2.170 -46.774 60.527 1.00 49.12 78 THR A C 1
ATOM 581 O O . THR A 1 78 ? 2.134 -47.741 59.766 1.00 49.12 78 THR A O 1
ATOM 584 N N . GLY A 1 79 ? 1.137 -46.440 61.310 1.00 57.03 79 GLY A N 1
ATOM 585 C CA . GLY A 1 79 ? -0.152 -47.139 61.338 1.00 57.03 79 GLY A CA 1
ATOM 586 C C . GLY A 1 79 ? -0.812 -47.176 59.963 1.00 57.03 79 GLY A C 1
ATOM 587 O O . GLY A 1 79 ? -0.758 -46.190 59.244 1.00 57.03 79 GLY A O 1
ATOM 588 N N . LEU A 1 80 ? -1.386 -48.315 59.570 1.00 68.62 80 LEU A N 1
ATOM 589 C CA . LEU A 1 80 ? -1.767 -48.533 58.177 1.00 68.62 80 LEU A CA 1
ATOM 590 C C . LEU A 1 80 ? -3.064 -49.346 58.088 1.00 68.62 80 LEU A C 1
ATOM 592 O O . LEU A 1 80 ? -3.094 -50.561 58.302 1.00 68.62 80 LEU A O 1
ATOM 596 N N . LEU A 1 81 ? -4.161 -48.656 57.780 1.00 77.31 81 LEU A N 1
ATOM 597 C CA . LEU A 1 81 ? -5.292 -49.289 57.115 1.00 77.31 81 LEU A CA 1
ATOM 598 C C . LEU A 1 81 ? -4.898 -49.540 55.663 1.00 77.31 81 LEU A C 1
ATOM 600 O O . LEU A 1 81 ? -4.392 -48.636 55.005 1.00 77.31 81 LEU A O 1
ATOM 604 N N . ASP A 1 82 ? -5.123 -50.748 55.157 1.00 82.31 82 ASP A N 1
ATOM 605 C CA . ASP A 1 82 ? -4.862 -51.003 53.744 1.00 82.31 82 ASP A CA 1
ATOM 606 C C . ASP A 1 82 ? -6.022 -50.458 52.916 1.00 82.31 82 ASP A C 1
ATOM 608 O O . ASP A 1 82 ? -5.893 -49.410 52.290 1.00 82.31 82 ASP A O 1
ATOM 612 N N . SER A 1 83 ? -7.201 -51.073 53.027 1.00 87.75 83 SER A N 1
ATOM 613 C CA . SER A 1 83 ? -8.384 -50.635 52.286 1.00 87.75 83 SER A CA 1
ATOM 614 C C . SER A 1 83 ? -9.656 -50.570 53.131 1.00 87.75 83 SER A C 1
ATOM 616 O O . SER A 1 83 ? -9.887 -51.371 54.040 1.00 87.75 83 SER A O 1
ATOM 618 N N . LEU A 1 84 ? -10.520 -49.606 52.815 1.00 90.38 84 LEU A N 1
ATOM 619 C CA . LEU A 1 84 ? -11.910 -49.558 53.256 1.00 90.38 84 LEU A CA 1
ATOM 620 C C . LEU A 1 84 ? -12.805 -49.315 52.044 1.00 90.38 84 LEU A C 1
ATOM 622 O O . LEU A 1 84 ? -12.826 -48.220 51.491 1.00 90.38 84 LEU A O 1
ATOM 626 N N . VAL A 1 85 ? -13.594 -50.320 51.672 1.00 92.12 85 VAL A N 1
ATOM 627 C CA . VAL A 1 85 ? -14.520 -50.232 50.538 1.00 92.12 85 VAL A CA 1
ATOM 628 C C . VAL A 1 85 ? -15.952 -50.254 51.046 1.00 92.12 85 VAL A C 1
ATOM 630 O O . VAL A 1 85 ? -16.403 -51.261 51.588 1.00 92.12 85 VAL A O 1
ATOM 633 N N . LEU A 1 86 ? -16.686 -49.157 50.868 1.00 91.88 86 LEU A N 1
ATOM 634 C CA . LEU A 1 86 ? -18.121 -49.075 51.127 1.00 91.88 86 LEU A CA 1
ATOM 635 C C . LEU A 1 86 ? -18.923 -49.343 49.853 1.00 91.88 86 LEU A C 1
ATOM 637 O O . LEU A 1 86 ? -18.569 -48.877 48.775 1.00 91.88 86 LEU A O 1
ATOM 641 N N . THR A 1 87 ? -20.037 -50.055 49.991 1.00 91.00 87 THR A N 1
ATOM 642 C CA . THR A 1 87 ? -21.002 -50.348 48.926 1.00 91.00 87 THR A CA 1
ATOM 643 C C . THR A 1 87 ? -22.431 -50.109 49.414 1.00 91.00 87 THR A C 1
ATOM 645 O O . THR A 1 87 ? -22.737 -50.262 50.600 1.00 91.00 87 THR A O 1
ATOM 648 N N . GLY A 1 88 ? -23.328 -49.715 48.507 1.00 90.06 88 GLY A N 1
ATOM 649 C CA . GLY A 1 88 ? -24.752 -49.543 48.810 1.00 90.06 88 GLY A CA 1
ATOM 650 C C . GLY A 1 88 ? -25.083 -48.332 49.691 1.00 90.06 88 GLY A C 1
ATOM 651 O O . GLY A 1 88 ? -26.142 -48.308 50.324 1.00 90.06 88 GLY A O 1
ATOM 652 N N . THR A 1 89 ? -24.193 -47.342 49.780 1.00 93.31 89 THR A N 1
ATOM 653 C CA . THR A 1 89 ? -24.433 -46.118 50.557 1.00 93.31 89 THR A CA 1
ATOM 654 C C . THR A 1 89 ? -25.352 -45.144 49.813 1.00 93.31 89 THR A C 1
ATOM 656 O O . THR A 1 89 ? -25.519 -45.210 48.595 1.00 93.31 89 THR A O 1
ATOM 659 N N . THR A 1 90 ? -25.998 -44.239 50.547 1.00 92.12 90 THR A N 1
ATOM 660 C CA . THR A 1 90 ? -26.874 -43.202 49.981 1.00 92.12 90 THR A CA 1
ATOM 661 C C . THR A 1 90 ? -26.616 -41.855 50.656 1.00 92.12 90 THR A C 1
ATOM 663 O O . THR A 1 90 ? -25.829 -41.748 51.598 1.00 92.12 90 THR A O 1
ATOM 666 N N . SER A 1 91 ? -27.343 -40.813 50.253 1.00 90.88 91 SER A N 1
ATOM 667 C CA . SER A 1 91 ? -27.327 -39.495 50.907 1.00 90.88 91 SER A CA 1
ATOM 668 C C . SER A 1 91 ? -27.661 -39.525 52.409 1.00 90.88 91 SER A C 1
ATOM 670 O O . SER A 1 91 ? -27.311 -38.602 53.143 1.00 90.88 91 SER A O 1
ATOM 672 N N . ARG A 1 92 ? -28.309 -40.592 52.902 1.00 91.44 92 ARG A N 1
ATOM 673 C CA . ARG A 1 92 ? -28.606 -40.803 54.333 1.00 91.44 92 ARG A CA 1
ATOM 674 C C . ARG A 1 92 ? -27.471 -41.495 55.092 1.00 91.44 92 ARG A C 1
ATOM 676 O O . ARG A 1 92 ? -27.574 -41.674 56.307 1.00 91.44 92 ARG A O 1
ATOM 683 N N . SER A 1 93 ? -26.424 -41.923 54.394 1.00 93.00 93 SER A N 1
ATOM 684 C CA . SER A 1 93 ? -25.290 -42.626 54.978 1.00 93.00 93 SER A CA 1
ATOM 685 C C . SER A 1 93 ? -24.256 -41.644 55.528 1.00 93.00 93 SER A C 1
ATOM 687 O O . SER A 1 93 ? -23.991 -40.597 54.936 1.00 93.00 93 SER A O 1
ATOM 689 N N . SER A 1 94 ? -23.644 -41.981 56.661 1.00 92.81 94 SER A N 1
ATOM 690 C CA . SER A 1 94 ? -22.506 -41.239 57.202 1.00 92.81 94 SER A CA 1
ATOM 691 C C . SER A 1 94 ? -21.410 -42.184 57.673 1.00 92.81 94 SER A C 1
ATOM 693 O O . SER A 1 94 ? -21.672 -43.032 58.534 1.00 92.81 94 SER A O 1
ATOM 695 N N . LEU A 1 95 ? -20.194 -41.992 57.169 1.00 91.69 95 LEU A N 1
ATOM 696 C CA . LEU A 1 95 ? -18.993 -42.668 57.639 1.00 91.69 95 LEU A CA 1
ATOM 697 C C . LEU A 1 95 ? -18.268 -41.761 58.633 1.00 91.69 95 LEU A C 1
ATOM 699 O O . LEU A 1 95 ? -18.025 -40.587 58.372 1.00 91.69 95 LEU A O 1
ATOM 703 N N . THR A 1 96 ? -17.933 -42.289 59.801 1.00 91.00 96 THR A N 1
ATOM 704 C CA . THR A 1 96 ? -17.129 -41.587 60.803 1.00 91.00 96 THR A CA 1
ATOM 705 C C . THR A 1 96 ? -15.944 -42.455 61.181 1.00 91.00 96 THR A C 1
ATOM 707 O O . THR A 1 96 ? -16.138 -43.598 61.594 1.00 91.00 96 THR A O 1
ATOM 710 N N . ILE A 1 97 ? -14.739 -41.899 61.077 1.00 88.81 97 ILE A N 1
ATOM 711 C CA . ILE A 1 97 ? -13.492 -42.556 61.471 1.00 88.81 97 ILE A CA 1
ATOM 712 C C . ILE A 1 97 ? -12.839 -41.689 62.541 1.00 88.81 97 ILE A C 1
ATOM 714 O O . ILE A 1 97 ? -12.552 -40.513 62.323 1.00 88.81 97 ILE A O 1
ATOM 718 N N . ARG A 1 98 ? -12.681 -42.256 63.737 1.00 87.56 98 ARG A N 1
ATOM 719 C CA . ARG A 1 98 ? -12.106 -41.578 64.903 1.00 87.56 98 ARG A CA 1
ATOM 720 C C . ARG A 1 98 ? -10.827 -42.273 65.317 1.00 87.56 98 ARG A C 1
ATOM 722 O O . ARG A 1 98 ? -10.829 -43.490 65.473 1.00 87.56 98 ARG A O 1
ATOM 729 N N . THR A 1 99 ? -9.796 -41.489 65.575 1.00 85.94 99 THR A N 1
ATOM 730 C CA . THR A 1 99 ? -8.501 -41.943 66.078 1.00 85.94 99 THR A CA 1
ATOM 731 C C . THR A 1 99 ? -8.258 -41.342 67.464 1.00 85.94 99 THR A C 1
ATOM 733 O O . THR A 1 99 ? -8.684 -40.217 67.742 1.00 85.94 99 THR A O 1
ATOM 736 N N . ARG A 1 100 ? -7.676 -42.112 68.394 1.00 83.62 100 ARG A N 1
ATOM 737 C CA . ARG A 1 100 ? -7.355 -41.646 69.758 1.00 83.62 100 ARG A CA 1
ATOM 738 C C . ARG A 1 100 ? -6.191 -42.437 70.368 1.00 83.62 100 ARG A C 1
ATOM 740 O O . ARG A 1 100 ? -6.243 -43.663 70.377 1.00 83.62 100 ARG A O 1
ATOM 747 N N . GLY A 1 101 ? -5.235 -41.744 70.994 1.00 75.31 101 GLY A N 1
ATOM 748 C CA . GLY A 1 101 ? -4.031 -42.363 71.582 1.00 75.31 101 GLY A CA 1
ATOM 749 C C . GLY A 1 101 ? -2.984 -42.729 70.521 1.00 75.31 101 GLY A C 1
ATOM 750 O O . GLY A 1 101 ? -3.183 -42.381 69.363 1.00 75.31 101 GLY A O 1
ATOM 751 N N . GLY A 1 102 ? -1.917 -43.433 70.913 1.00 69.69 102 GLY A N 1
ATOM 752 C CA . GLY A 1 102 ? -0.785 -43.805 70.043 1.00 69.69 102 GLY A CA 1
ATOM 753 C C . GLY A 1 102 ? 0.414 -42.859 70.150 1.00 69.69 102 GLY A C 1
ATOM 754 O O . GLY A 1 102 ? 0.343 -41.832 70.832 1.00 69.69 102 GLY A O 1
ATOM 755 N N . SER A 1 103 ? 1.535 -43.239 69.531 1.00 65.75 103 SER A N 1
ATOM 756 C CA . SER A 1 103 ? 2.762 -42.423 69.487 1.00 65.75 103 SER A CA 1
ATOM 757 C C . SER A 1 103 ? 2.724 -41.310 68.434 1.00 65.75 103 SER A C 1
ATOM 759 O O . SER A 1 103 ? 3.473 -40.339 68.547 1.00 65.75 103 SER A O 1
ATOM 761 N N . VAL A 1 104 ? 1.833 -41.422 67.450 1.00 68.62 104 VAL A N 1
ATOM 762 C CA . VAL A 1 104 ? 1.560 -40.448 66.395 1.00 68.62 104 VAL A CA 1
ATOM 763 C C . VAL A 1 104 ? 0.084 -40.040 66.475 1.00 68.62 104 VAL A C 1
ATOM 765 O O . VAL A 1 104 ? -0.794 -40.821 66.830 1.00 68.62 104 VAL A O 1
ATOM 768 N N . ALA A 1 105 ? -0.217 -38.770 66.199 1.00 65.81 105 ALA A N 1
ATOM 769 C CA . ALA A 1 105 ? -1.593 -38.288 66.186 1.00 65.81 105 ALA A CA 1
ATOM 770 C C . ALA A 1 105 ? -2.280 -38.643 64.855 1.00 65.81 105 ALA A C 1
ATOM 772 O O . ALA A 1 105 ? -1.997 -38.022 63.835 1.00 65.81 105 ALA A O 1
ATOM 773 N N . GLY A 1 106 ? -3.218 -39.593 64.879 1.00 77.19 106 GLY A N 1
ATOM 774 C CA . GLY A 1 106 ? -4.011 -39.981 63.705 1.00 77.19 106 GLY A CA 1
ATOM 775 C C . GLY A 1 106 ? -3.666 -41.377 63.190 1.00 77.19 106 GLY A C 1
ATOM 776 O O . GLY A 1 106 ? -2.973 -42.124 63.857 1.00 77.19 106 GLY A O 1
ATOM 777 N N . THR A 1 107 ? -4.192 -41.746 62.024 1.00 83.31 107 THR A N 1
ATOM 778 C CA . THR A 1 107 ? -3.855 -43.004 61.329 1.00 83.31 107 THR A CA 1
ATOM 779 C C . THR A 1 107 ? -3.856 -42.758 59.818 1.00 83.31 107 THR A C 1
ATOM 781 O O . THR A 1 107 ? -4.430 -41.753 59.377 1.00 83.31 107 THR A O 1
ATOM 784 N N . THR A 1 108 ? -3.246 -43.634 59.016 1.00 86.44 108 THR A N 1
ATOM 785 C CA . THR A 1 108 ? -3.247 -43.502 57.550 1.00 86.44 108 THR A CA 1
ATOM 786 C C . THR A 1 108 ? -3.956 -44.656 56.844 1.00 86.44 108 THR A C 1
ATOM 788 O O . THR A 1 108 ? -4.182 -45.720 57.428 1.00 86.44 108 THR A O 1
ATOM 791 N N . ILE A 1 109 ? -4.358 -44.428 55.590 1.00 88.56 109 ILE A N 1
ATOM 792 C CA . ILE A 1 109 ? -4.981 -45.438 54.725 1.00 88.56 109 ILE A CA 1
ATOM 793 C C . ILE A 1 109 ? -4.397 -45.422 53.310 1.00 88.56 109 ILE A C 1
ATOM 795 O O . ILE A 1 109 ? -4.097 -44.342 52.791 1.00 88.56 109 ILE A O 1
ATOM 799 N N . ASN A 1 110 ? -4.253 -46.601 52.692 1.00 88.94 110 ASN A N 1
ATOM 800 C CA . ASN A 1 110 ? -3.859 -46.710 51.283 1.00 88.94 110 ASN A CA 1
ATOM 801 C C . ASN A 1 110 ? -5.055 -46.518 50.349 1.00 88.94 110 ASN A C 1
ATOM 803 O O . ASN A 1 110 ? -4.932 -45.784 49.382 1.00 88.94 110 ASN A O 1
ATOM 807 N N . GLU A 1 111 ? -6.207 -47.123 50.637 1.00 92.19 111 GLU A N 1
ATOM 808 C CA . GLU A 1 111 ? -7.392 -47.027 49.782 1.00 92.19 111 GLU A CA 1
ATOM 809 C C . GLU A 1 111 ? -8.685 -46.799 50.583 1.00 92.19 111 GLU A C 1
ATOM 811 O O . GLU A 1 111 ? -9.066 -47.591 51.446 1.00 92.19 111 GLU A O 1
ATOM 816 N N . LEU A 1 112 ? -9.424 -45.737 50.269 1.00 93.69 112 LEU A N 1
ATOM 817 C CA . LEU A 1 112 ? -10.800 -45.538 50.724 1.00 93.69 112 LEU A CA 1
ATOM 818 C C . LEU A 1 112 ? -11.715 -45.419 49.508 1.00 93.69 112 LEU A C 1
ATOM 820 O O . LEU A 1 112 ? -11.702 -44.402 48.827 1.00 93.69 112 LEU A O 1
ATOM 824 N N . THR A 1 113 ? -12.569 -46.410 49.280 1.00 94.44 113 THR A N 1
ATOM 825 C CA . THR A 1 113 ? -13.490 -46.420 48.136 1.00 94.44 113 THR A CA 1
ATOM 826 C C . THR A 1 113 ? -14.939 -46.391 48.618 1.00 94.44 113 THR A C 1
ATOM 828 O O . THR A 1 113 ? -15.334 -47.163 49.489 1.00 94.44 113 THR A O 1
ATOM 831 N N . ILE A 1 114 ? -15.763 -45.496 48.068 1.00 94.25 114 ILE A N 1
ATOM 832 C CA . ILE A 1 114 ? -17.181 -45.347 48.421 1.00 94.25 114 ILE A CA 1
ATOM 833 C C . ILE A 1 114 ? -18.044 -45.503 47.173 1.00 94.25 114 ILE A C 1
ATOM 835 O O . ILE A 1 114 ? -18.072 -44.636 46.300 1.00 94.25 114 ILE A O 1
ATOM 839 N N . ASN A 1 115 ? -18.795 -46.601 47.136 1.00 92.06 115 ASN A N 1
ATOM 840 C CA . ASN A 1 115 ? -19.728 -46.946 46.073 1.00 92.06 115 ASN A CA 1
ATOM 841 C C . ASN A 1 115 ? -21.172 -46.813 46.566 1.00 92.06 115 ASN A C 1
ATOM 843 O O . ASN A 1 115 ? -21.588 -47.464 47.531 1.00 92.06 115 ASN A O 1
ATOM 847 N N . GLY A 1 116 ? -21.953 -45.978 45.882 1.00 88.62 116 GLY A N 1
ATOM 848 C CA . GLY A 1 116 ? -23.368 -45.798 46.188 1.00 88.62 116 GLY A CA 1
ATOM 849 C C . GLY A 1 116 ? -24.230 -47.016 45.868 1.00 88.62 116 GLY A C 1
ATOM 850 O O . GLY A 1 116 ? -23.809 -47.953 45.192 1.00 88.62 116 GLY A O 1
ATOM 851 N N . ALA A 1 117 ? -25.471 -46.997 46.348 1.00 88.88 117 ALA A N 1
ATOM 852 C CA . ALA A 1 117 ? -26.512 -47.883 45.837 1.00 88.88 117 ALA A CA 1
ATOM 853 C C . ALA A 1 117 ? -26.876 -47.513 44.387 1.00 88.88 117 ALA A C 1
ATOM 855 O O . ALA A 1 117 ? -26.842 -46.337 44.015 1.00 88.88 117 ALA A O 1
ATOM 856 N N . ASN A 1 118 ? -27.271 -48.509 43.587 1.00 84.25 118 ASN A N 1
ATOM 857 C CA . ASN A 1 118 ? -27.662 -48.311 42.189 1.00 84.25 118 ASN A CA 1
ATOM 858 C C . ASN A 1 118 ? -28.693 -47.176 42.043 1.00 84.25 118 ASN A C 1
ATOM 860 O O . ASN A 1 118 ? -29.697 -47.136 42.756 1.00 84.25 118 ASN A O 1
ATOM 864 N N . GLY A 1 119 ? -28.434 -46.253 41.112 1.00 79.62 119 GLY A N 1
ATOM 865 C CA . GLY A 1 119 ? -29.319 -45.125 40.800 1.00 79.62 119 GLY A CA 1
ATOM 866 C C . GLY A 1 119 ? -29.243 -43.925 41.755 1.00 79.62 119 GLY A C 1
ATOM 867 O O . GLY A 1 119 ? -30.034 -42.998 41.610 1.00 79.62 119 GLY A O 1
ATOM 868 N N . GLN A 1 120 ? -28.325 -43.903 42.730 1.00 83.31 120 GLN A N 1
ATOM 869 C CA . GLN A 1 120 ? -28.136 -42.752 43.624 1.00 83.31 120 GLN A CA 1
ATOM 870 C C . GLN A 1 120 ? -27.025 -41.820 43.127 1.00 83.31 120 GLN A C 1
ATOM 872 O O . GLN A 1 120 ? -25.867 -42.217 43.059 1.00 83.31 120 GLN A O 1
ATOM 877 N N . SER A 1 121 ? -27.351 -40.550 42.866 1.00 82.69 121 SER A N 1
ATOM 878 C CA . SER A 1 121 ? -26.353 -39.531 42.493 1.00 82.69 121 SER A CA 1
ATOM 879 C C . SER A 1 121 ? -25.557 -38.999 43.687 1.00 82.69 121 SER A C 1
ATOM 881 O O . SER A 1 121 ? -24.401 -38.621 43.526 1.00 82.69 121 SER A O 1
ATOM 883 N N . ASN A 1 122 ? -26.160 -38.955 44.882 1.00 89.94 122 ASN A N 1
ATOM 884 C CA . ASN A 1 122 ? -25.487 -38.617 46.139 1.00 89.94 122 ASN A CA 1
ATOM 885 C C . ASN A 1 122 ? -25.328 -39.888 46.973 1.00 89.94 122 ASN A C 1
ATOM 887 O O . ASN A 1 122 ? -26.304 -40.462 47.465 1.00 89.94 122 ASN A O 1
ATOM 891 N N . VAL A 1 123 ? -24.084 -40.327 47.092 1.00 93.12 123 VAL A N 1
ATOM 892 C CA . VAL A 1 123 ? -23.717 -41.642 47.608 1.00 93.12 123 VAL A CA 1
ATOM 893 C C . VAL A 1 123 ? -23.284 -41.586 49.065 1.00 93.12 123 VAL A C 1
ATOM 895 O O . VAL A 1 123 ? -23.191 -42.633 49.702 1.00 93.12 123 VAL A O 1
ATOM 898 N N . LEU A 1 124 ? -23.069 -40.390 49.624 1.00 92.69 124 LEU A N 1
ATOM 899 C CA . LEU A 1 124 ? -22.760 -40.221 51.038 1.00 92.69 124 LEU A CA 1
ATOM 900 C C . LEU A 1 124 ? -23.195 -38.848 51.567 1.00 92.69 124 LEU A C 1
ATOM 902 O O . LEU A 1 124 ? -22.810 -37.794 51.063 1.00 92.69 124 LEU A O 1
ATOM 906 N N . GLY A 1 125 ? -23.936 -38.851 52.673 1.00 91.94 125 GLY A N 1
ATOM 907 C CA . GLY A 1 125 ? -24.264 -37.629 53.399 1.00 91.94 125 GLY A CA 1
ATOM 908 C C . GLY A 1 125 ? -23.023 -36.989 54.019 1.00 91.94 125 GLY A C 1
ATOM 909 O O . GLY A 1 125 ? -22.712 -35.834 53.740 1.00 91.94 125 GLY A O 1
ATOM 910 N N . LYS A 1 126 ? -22.299 -37.732 54.868 1.00 93.25 126 LYS A N 1
ATOM 911 C CA . LYS A 1 126 ? -21.120 -37.209 55.582 1.00 93.25 126 LYS A CA 1
ATOM 912 C C . LYS A 1 126 ? -19.989 -38.228 55.690 1.00 93.25 126 LYS A C 1
ATOM 914 O O . LYS A 1 126 ? -20.210 -39.332 56.180 1.00 93.25 126 LYS A O 1
ATOM 919 N N . LEU A 1 127 ? -18.774 -37.817 55.351 1.00 93.12 127 LEU A N 1
ATOM 920 C CA . LEU A 1 127 ? -17.526 -38.449 55.764 1.00 93.12 127 LEU A CA 1
ATOM 921 C C . LEU A 1 127 ? -16.869 -37.564 56.828 1.00 93.12 127 LEU A C 1
ATOM 923 O O . LEU A 1 127 ? -16.496 -36.431 56.552 1.00 93.12 127 LEU A O 1
ATOM 927 N N . LEU A 1 128 ? -16.751 -38.071 58.052 1.00 90.56 128 LEU A N 1
ATOM 928 C CA . LEU A 1 128 ? -16.095 -37.398 59.173 1.00 90.56 128 LEU A CA 1
ATOM 929 C C . LEU A 1 128 ? -14.870 -38.211 59.589 1.00 90.56 128 LEU A C 1
ATOM 931 O O . LEU A 1 128 ? -14.945 -39.033 60.504 1.00 90.56 128 LEU A O 1
ATOM 935 N N . ALA A 1 129 ? -13.765 -38.000 58.884 1.00 87.38 129 ALA A N 1
ATOM 936 C CA . ALA A 1 129 ? -12.521 -38.743 59.029 1.00 87.38 129 ALA A CA 1
ATOM 937 C C . ALA A 1 129 ? -11.314 -37.797 59.187 1.00 87.38 129 ALA A C 1
ATOM 939 O O . ALA A 1 129 ? -10.229 -38.074 58.701 1.00 87.38 129 ALA A O 1
ATOM 940 N N . GLY A 1 130 ? -11.481 -36.684 59.912 1.00 82.00 130 GLY A N 1
ATOM 941 C CA . GLY A 1 130 ? -10.415 -35.691 60.132 1.00 82.00 130 GLY A CA 1
ATOM 942 C C . GLY A 1 130 ? -9.172 -36.209 60.873 1.00 82.00 130 GLY A C 1
ATOM 943 O O . GLY A 1 130 ? -8.158 -35.529 60.907 1.00 82.00 130 GLY A O 1
ATOM 944 N N . GLY A 1 131 ? -9.245 -37.399 61.479 1.00 81.50 131 GLY A N 1
ATOM 945 C CA . GLY A 1 131 ? -8.099 -38.090 62.081 1.00 81.50 131 GLY A CA 1
ATOM 946 C C . GLY A 1 131 ? -7.481 -39.177 61.193 1.00 81.50 131 GLY A C 1
ATOM 947 O O . GLY A 1 131 ? -6.673 -39.954 61.700 1.00 81.50 131 GLY A O 1
ATOM 948 N N . LEU A 1 132 ? -7.910 -39.275 59.929 1.00 88.31 132 LEU A N 1
ATOM 949 C CA . LEU A 1 132 ? -7.463 -40.247 58.932 1.00 88.31 132 LEU A CA 1
ATOM 950 C C . LEU A 1 132 ? -6.798 -39.516 57.762 1.00 88.31 132 LEU A C 1
ATOM 952 O O . LEU A 1 132 ? -7.470 -38.772 57.049 1.00 88.31 132 LEU A O 1
ATOM 956 N N . SER A 1 133 ? -5.513 -39.760 57.544 1.00 90.81 133 SER A N 1
ATOM 957 C CA . SER A 1 133 ? -4.772 -39.216 56.404 1.00 90.81 133 SER A CA 1
ATOM 958 C C . SER A 1 133 ? -4.626 -40.257 55.293 1.00 90.81 133 SER A C 1
ATOM 960 O O . SER A 1 133 ? -4.635 -41.458 55.555 1.00 90.81 133 SER A O 1
ATOM 962 N N . LEU A 1 134 ? -4.458 -39.821 54.048 1.00 91.94 134 LEU A N 1
ATOM 963 C CA . LEU A 1 134 ? -4.003 -40.715 52.984 1.00 91.94 134 LEU A CA 1
ATOM 964 C C . LEU A 1 134 ? -2.499 -40.942 53.114 1.00 91.94 134 LEU A C 1
ATOM 966 O O . LEU A 1 134 ? -1.747 -40.010 53.408 1.00 91.94 134 LEU A O 1
ATOM 970 N N . ASN A 1 135 ? -2.071 -42.182 52.903 1.00 89.56 135 ASN A N 1
ATOM 971 C CA . ASN A 1 135 ? -0.655 -42.516 52.798 1.00 89.56 135 ASN A CA 1
ATOM 972 C C . ASN A 1 135 ? -0.036 -41.975 51.513 1.00 89.56 135 ASN A C 1
ATOM 974 O O . ASN A 1 135 ? -0.755 -41.627 50.581 1.00 89.56 135 ASN A O 1
ATOM 978 N N . GLU A 1 136 ? 1.298 -41.952 51.446 1.00 90.56 136 GLU A N 1
ATOM 979 C CA . GLU A 1 136 ? 2.005 -41.684 50.189 1.00 90.56 136 GLU A CA 1
ATOM 980 C C . GLU A 1 136 ? 1.527 -42.645 49.087 1.00 90.56 136 GLU A C 1
ATOM 982 O O . GLU A 1 136 ? 1.465 -43.854 49.302 1.00 90.56 136 GLU A O 1
ATOM 987 N N . GLY A 1 137 ? 1.105 -42.092 47.946 1.00 89.56 137 GLY A N 1
ATOM 988 C CA . GLY A 1 137 ? 0.489 -42.835 46.841 1.00 89.56 137 GLY A CA 1
ATOM 989 C C . GLY A 1 137 ? -0.928 -43.371 47.106 1.00 89.56 137 GLY A C 1
ATOM 990 O O . GLY A 1 137 ? -1.488 -44.043 46.245 1.00 89.56 137 GLY A O 1
ATOM 991 N N . GLY A 1 138 ? -1.519 -43.093 48.273 1.00 91.38 138 GLY A N 1
ATOM 992 C CA . GLY A 1 138 ? -2.858 -43.556 48.644 1.00 91.38 138 GLY A CA 1
ATOM 993 C C . GLY A 1 138 ? -3.994 -42.897 47.852 1.00 91.38 138 GLY A C 1
ATOM 994 O O . GLY A 1 138 ? -3.857 -41.786 47.340 1.00 91.38 138 GLY A O 1
ATOM 995 N N . GLU A 1 139 ? -5.146 -43.559 47.790 1.00 95.12 139 GLU A N 1
ATOM 996 C CA . GLU A 1 139 ? -6.306 -43.170 46.991 1.00 95.12 139 GLU A CA 1
ATOM 997 C C . GLU A 1 139 ? -7.594 -43.078 47.831 1.00 95.12 139 GLU A C 1
ATOM 999 O O . GLU A 1 139 ? -7.928 -43.963 48.618 1.00 95.12 139 GLU A O 1
ATOM 1004 N N . PHE A 1 140 ? -8.355 -41.999 47.646 1.00 95.75 140 PHE A N 1
ATOM 1005 C CA . PHE A 1 140 ? -9.724 -41.841 48.131 1.00 95.75 140 PHE A CA 1
ATOM 1006 C C . PHE A 1 140 ? -10.663 -41.647 46.947 1.00 95.75 140 PHE A C 1
ATOM 1008 O O . PHE A 1 140 ? -10.663 -40.584 46.328 1.00 95.75 140 PHE A O 1
ATOM 1015 N N . THR A 1 141 ? -11.502 -42.639 46.673 1.00 96.38 141 THR A N 1
ATOM 1016 C CA . THR A 1 141 ? -12.415 -42.635 45.532 1.00 96.38 141 THR A CA 1
ATOM 1017 C C . THR A 1 141 ? -13.870 -42.649 45.984 1.00 96.38 141 THR A C 1
ATOM 1019 O O . THR A 1 141 ? -14.305 -43.501 46.757 1.00 96.38 141 THR A O 1
ATOM 1022 N N . VAL A 1 142 ? -14.662 -41.709 45.472 1.00 95.31 142 VAL A N 1
ATOM 1023 C CA . VAL A 1 142 ? -16.116 -41.653 45.653 1.00 95.31 142 VAL A CA 1
ATOM 1024 C C . VAL A 1 142 ? -16.775 -41.743 44.286 1.00 95.31 142 VAL A C 1
ATOM 1026 O O . VAL A 1 142 ? -16.668 -40.831 43.468 1.00 95.31 142 VAL A O 1
ATOM 1029 N N . ASN A 1 143 ? -17.502 -42.831 44.046 1.00 93.62 143 ASN A N 1
ATOM 1030 C CA . ASN A 1 143 ? -18.246 -43.045 42.808 1.00 93.62 143 ASN A CA 1
ATOM 1031 C C . ASN A 1 143 ? -19.645 -42.428 42.908 1.00 93.62 143 ASN A C 1
ATOM 1033 O O . ASN A 1 143 ? -20.646 -43.129 43.049 1.00 93.62 143 ASN A O 1
ATOM 1037 N N . GLY A 1 144 ? -19.684 -41.095 42.904 1.00 92.31 144 GLY A N 1
ATOM 1038 C CA . GLY A 1 144 ? -20.885 -40.271 42.998 1.00 92.31 144 GLY A CA 1
ATOM 1039 C C . GLY A 1 144 ? -20.636 -38.984 43.788 1.00 92.31 144 GLY A C 1
ATOM 1040 O O . GLY A 1 144 ? -19.500 -38.621 44.083 1.00 92.31 144 GLY A O 1
ATOM 1041 N N . SER A 1 145 ? -21.709 -38.283 44.154 1.00 94.44 145 SER A N 1
ATOM 1042 C CA . SER A 1 145 ? -21.632 -37.038 44.932 1.00 94.44 145 SER A CA 1
ATOM 1043 C C . SER A 1 145 ? -21.597 -37.302 46.440 1.00 94.44 145 SER A C 1
ATOM 1045 O O . SER A 1 145 ? -22.206 -38.257 46.922 1.00 94.44 145 SER A O 1
ATOM 1047 N N . VAL A 1 146 ? -20.948 -36.423 47.201 1.00 93.69 146 VAL A N 1
ATOM 1048 C CA . VAL A 1 146 ? -20.898 -36.462 48.672 1.00 93.69 146 VAL A CA 1
ATOM 1049 C C . VAL A 1 146 ? -21.265 -35.098 49.240 1.00 93.69 146 VAL A C 1
ATOM 1051 O O . VAL A 1 146 ? -20.811 -34.073 48.754 1.00 93.69 146 VAL A O 1
ATOM 1054 N N . SER A 1 147 ? -22.088 -35.037 50.286 1.00 92.50 147 SER A N 1
ATOM 1055 C CA . SER A 1 147 ? -22.491 -33.718 50.809 1.00 92.50 147 SER A CA 1
ATOM 1056 C C . SER A 1 147 ? -21.335 -33.071 51.582 1.00 92.50 147 SER A C 1
ATOM 1058 O O . SER A 1 147 ? -20.922 -31.957 51.278 1.00 92.50 147 SER A O 1
ATOM 1060 N N . GLN A 1 148 ? -20.745 -33.786 52.540 1.00 94.44 148 GLN A N 1
ATOM 1061 C CA . GLN A 1 148 ? -19.584 -33.306 53.292 1.00 94.44 148 GLN A CA 1
ATOM 1062 C C . GLN A 1 148 ? -18.523 -34.397 53.401 1.00 94.44 148 GLN A C 1
ATOM 1064 O O . GLN A 1 148 ? -18.846 -35.522 53.780 1.00 94.44 148 GLN A O 1
ATOM 1069 N N . ALA A 1 149 ? -17.263 -34.059 53.143 1.00 93.62 149 ALA A N 1
ATOM 1070 C CA . ALA A 1 149 ? -16.127 -34.941 53.354 1.00 93.62 149 ALA A CA 1
ATOM 1071 C C . ALA A 1 149 ? -15.028 -34.227 54.137 1.00 93.62 149 ALA A C 1
ATOM 1073 O O . ALA A 1 149 ? -14.555 -33.182 53.719 1.00 93.62 149 ALA A O 1
ATOM 1074 N N . ALA A 1 150 ? -14.636 -34.786 55.278 1.00 93.62 150 ALA A N 1
ATOM 1075 C CA . ALA A 1 150 ? -13.532 -34.308 56.095 1.00 93.62 150 ALA A CA 1
ATOM 1076 C C . ALA A 1 150 ? -12.471 -35.404 56.214 1.00 93.62 150 ALA A C 1
ATOM 1078 O O . ALA A 1 150 ? -12.778 -36.492 56.708 1.00 93.62 150 ALA A O 1
ATOM 1079 N N . LEU A 1 151 ? -11.250 -35.098 55.789 1.00 91.56 151 LEU A N 1
ATOM 1080 C CA . LEU A 1 151 ? -10.057 -35.939 55.875 1.00 91.56 151 LEU A CA 1
ATOM 1081 C C . LEU A 1 151 ? -9.012 -35.271 56.780 1.00 91.56 151 LEU A C 1
ATOM 1083 O O . LEU A 1 151 ? -9.112 -34.077 57.069 1.00 91.56 151 LEU A O 1
ATOM 1087 N N . GLY A 1 152 ? -8.049 -36.061 57.253 1.00 91.44 152 GLY A N 1
ATOM 1088 C CA . GLY A 1 152 ? -6.830 -35.596 57.909 1.00 91.44 152 GLY A CA 1
ATOM 1089 C C . GLY A 1 152 ? -5.929 -34.900 56.898 1.00 91.44 152 GLY A C 1
ATOM 1090 O O . GLY A 1 152 ? -6.244 -33.809 56.459 1.00 91.44 152 GLY A O 1
ATOM 1091 N N . GLU A 1 153 ? -4.820 -35.503 56.499 1.00 92.50 153 GLU A N 1
ATOM 1092 C CA . GLU A 1 153 ? -3.953 -34.978 55.438 1.00 92.50 153 GLU A CA 1
ATOM 1093 C C . GLU A 1 153 ? -4.097 -35.802 54.159 1.00 92.50 153 GLU A C 1
ATOM 1095 O O . GLU A 1 153 ? -4.407 -36.992 54.200 1.00 92.50 153 GLU A O 1
ATOM 1100 N N . VAL A 1 154 ? -3.822 -35.186 53.014 1.00 95.50 154 VAL A N 1
ATOM 1101 C CA . VAL A 1 154 ? -3.646 -35.919 51.758 1.00 95.50 154 VAL A CA 1
ATOM 1102 C C . VAL A 1 154 ? -2.149 -36.138 51.584 1.00 95.50 154 VAL A C 1
ATOM 1104 O O . VAL A 1 154 ? -1.384 -35.172 51.522 1.00 95.50 154 VAL A O 1
ATOM 1107 N N . GLY A 1 155 ? -1.737 -37.406 51.612 1.00 93.19 155 GLY A N 1
ATOM 1108 C CA . GLY A 1 155 ? -0.347 -37.838 51.526 1.00 93.19 155 GLY A CA 1
ATOM 1109 C C . GLY A 1 155 ? 0.346 -37.398 50.239 1.00 93.19 155 GLY A C 1
ATOM 1110 O O . GLY A 1 155 ? -0.268 -36.853 49.326 1.00 93.19 155 GLY A O 1
ATOM 1111 N N . LYS A 1 156 ? 1.665 -37.589 50.192 1.00 94.06 156 LYS A N 1
ATOM 1112 C CA . LYS A 1 156 ? 2.465 -37.262 49.008 1.00 94.06 156 LYS A CA 1
ATOM 1113 C C . LYS A 1 156 ? 2.021 -38.135 47.826 1.00 94.06 156 LYS A C 1
ATOM 1115 O O . LYS A 1 156 ? 1.762 -39.317 48.022 1.00 94.06 156 LYS A O 1
ATOM 1120 N N . ASP A 1 157 ? 1.904 -37.557 46.633 1.00 94.19 157 ASP A N 1
ATOM 1121 C CA . ASP A 1 157 ? 1.493 -38.251 45.398 1.00 94.19 157 ASP A CA 1
ATOM 1122 C C . ASP A 1 157 ? 0.121 -38.976 45.489 1.00 94.19 157 ASP A C 1
ATOM 1124 O O . ASP A 1 157 ? -0.232 -39.789 44.633 1.00 94.19 157 ASP A O 1
ATOM 1128 N N . SER A 1 158 ? -0.681 -38.685 46.523 1.00 96.38 158 SER A N 1
ATOM 1129 C CA . SER A 1 158 ? -1.988 -39.310 46.761 1.00 96.38 158 SER A CA 1
ATOM 1130 C C . SER A 1 158 ? -3.076 -38.755 45.842 1.00 96.38 158 SER A C 1
ATOM 1132 O O . SER A 1 158 ? -3.000 -37.624 45.364 1.00 96.38 158 SER A O 1
ATOM 1134 N N . GLN A 1 159 ? -4.150 -39.520 45.661 1.00 97.12 159 GLN A N 1
ATOM 1135 C CA . GLN A 1 159 ? -5.279 -39.169 44.803 1.00 97.12 159 GLN A CA 1
ATOM 1136 C C . GLN A 1 159 ? -6.577 -39.085 45.611 1.00 97.12 159 GLN A C 1
ATOM 1138 O O . GLN A 1 159 ? -6.951 -40.025 46.301 1.00 97.12 159 GLN A O 1
ATOM 1143 N N . VAL A 1 160 ? -7.321 -37.991 45.487 1.00 97.25 160 VAL A N 1
ATOM 1144 C CA . VAL A 1 160 ? -8.722 -37.890 45.910 1.00 97.25 160 VAL A CA 1
ATOM 1145 C C . VAL A 1 160 ? -9.562 -37.717 44.654 1.00 97.25 160 VAL A C 1
ATOM 1147 O O . VAL A 1 160 ? -9.459 -36.693 43.987 1.00 97.25 160 VAL A O 1
ATOM 1150 N N . LYS A 1 161 ? -10.396 -38.700 44.327 1.00 97.06 161 LYS A N 1
ATOM 1151 C CA . LYS A 1 161 ? -11.242 -38.719 43.131 1.00 97.06 161 LYS A CA 1
ATOM 1152 C C . LYS A 1 161 ? -12.710 -38.763 43.537 1.00 97.06 161 LYS A C 1
ATOM 1154 O O . LYS A 1 161 ? -13.188 -39.753 44.083 1.00 97.06 161 LYS A O 1
ATOM 1159 N N . ILE A 1 162 ? -13.454 -37.699 43.261 1.00 96.19 162 ILE A N 1
ATOM 1160 C CA . ILE A 1 162 ? -14.901 -37.633 43.484 1.00 96.19 162 ILE A CA 1
ATOM 1161 C C . ILE A 1 162 ? -15.587 -37.546 42.119 1.00 96.19 162 ILE A C 1
ATOM 1163 O O . ILE A 1 162 ? -15.626 -36.496 41.472 1.00 96.19 162 ILE A O 1
ATOM 1167 N N . ASN A 1 163 ? -16.165 -38.664 41.687 1.00 94.50 163 ASN A N 1
ATOM 1168 C CA . ASN A 1 163 ? -16.906 -38.800 40.432 1.00 94.50 163 ASN A CA 1
ATOM 1169 C C . ASN A 1 163 ? -18.340 -38.247 40.582 1.00 94.50 163 ASN A C 1
ATOM 1171 O O . ASN A 1 163 ? -19.332 -38.945 40.376 1.00 94.50 163 ASN A O 1
ATOM 1175 N N . GLY A 1 164 ? -18.444 -36.998 41.035 1.00 93.25 164 GLY A N 1
ATOM 1176 C CA . GLY A 1 164 ? -19.683 -36.258 41.235 1.00 93.25 164 GLY A CA 1
ATOM 1177 C C . GLY A 1 164 ? -19.404 -34.878 41.827 1.00 93.25 164 GLY A C 1
ATOM 1178 O O . GLY A 1 164 ? -18.338 -34.304 41.613 1.00 93.25 164 GLY A O 1
ATOM 1179 N N . SER A 1 165 ? -20.363 -34.346 42.584 1.00 95.62 165 SER A N 1
ATOM 1180 C CA . SER A 1 165 ? -20.230 -33.065 43.290 1.00 95.62 165 SER A CA 1
ATOM 1181 C C . SER A 1 165 ? -19.900 -33.256 44.772 1.00 95.62 165 SER A C 1
ATOM 1183 O O . SER A 1 165 ? -20.308 -34.243 45.388 1.00 95.62 165 SER A O 1
ATOM 1185 N N . VAL A 1 166 ? -19.238 -32.271 45.378 1.00 95.75 166 VAL A N 1
ATOM 1186 C CA . VAL A 1 166 ? -19.056 -32.176 46.829 1.00 95.75 166 VAL A CA 1
ATOM 1187 C C . VAL A 1 166 ? -19.489 -30.816 47.368 1.00 95.75 166 VAL A C 1
ATOM 1189 O O . VAL A 1 166 ? -19.059 -29.774 46.873 1.00 95.75 166 VAL A O 1
ATOM 1192 N N . SER A 1 167 ? -20.348 -30.801 48.396 1.00 95.75 167 SER A N 1
ATOM 1193 C CA . SER A 1 167 ? -20.792 -29.526 48.985 1.00 95.75 167 SER A CA 1
ATOM 1194 C C . SER A 1 167 ? -19.722 -28.909 49.887 1.00 95.75 167 SER A C 1
ATOM 1196 O O . SER A 1 167 ? -19.559 -27.692 49.899 1.00 95.75 167 SER A O 1
ATOM 1198 N N . HIS A 1 168 ? -18.972 -29.729 50.630 1.00 96.75 168 HIS A N 1
ATOM 1199 C CA . HIS A 1 168 ? -17.816 -29.274 51.406 1.00 96.75 168 HIS A CA 1
ATOM 1200 C C . HIS A 1 168 ? -16.766 -30.376 51.556 1.00 96.75 168 HIS A C 1
ATOM 1202 O O . HIS A 1 168 ? -17.019 -31.385 52.213 1.00 96.75 168 HIS A O 1
ATOM 1208 N N . LEU A 1 169 ? -15.588 -30.162 50.972 1.00 96.12 169 LEU A N 1
ATOM 1209 C CA . LEU A 1 169 ? -14.388 -30.957 51.208 1.00 96.12 169 LEU A CA 1
ATOM 1210 C C . LEU A 1 169 ? -13.486 -30.212 52.197 1.00 96.12 169 LEU A C 1
ATOM 1212 O O . LEU A 1 169 ? -13.105 -29.067 51.968 1.00 96.12 169 LEU A O 1
ATOM 1216 N N . GLN A 1 170 ? -13.159 -30.852 53.310 1.00 96.12 170 GLN A N 1
ATOM 1217 C CA . GLN A 1 170 ? -12.251 -30.348 54.326 1.00 96.12 170 GLN A CA 1
ATOM 1218 C C . GLN A 1 170 ? -11.070 -31.305 54.454 1.00 96.12 170 GLN A C 1
ATOM 1220 O O . GLN A 1 170 ? -11.248 -32.511 54.601 1.00 96.12 170 GLN A O 1
ATOM 1225 N N . THR A 1 171 ? -9.866 -30.761 54.427 1.00 94.94 171 THR A N 1
ATOM 1226 C CA . THR A 1 171 ? -8.624 -31.502 54.630 1.00 94.94 171 THR A CA 1
ATOM 1227 C C . THR A 1 171 ? -7.619 -30.615 55.365 1.00 94.94 171 THR A C 1
ATOM 1229 O O . THR A 1 171 ? -7.804 -29.404 55.490 1.00 94.94 171 THR A O 1
ATOM 1232 N N . GLY A 1 172 ? -6.586 -31.224 55.918 1.00 93.19 172 GLY A N 1
ATOM 1233 C CA . GLY A 1 172 ? -5.409 -30.580 56.473 1.00 93.19 172 GLY A CA 1
ATOM 1234 C C . GLY A 1 172 ? -4.447 -30.195 55.354 1.00 93.19 172 GLY A C 1
ATOM 1235 O O . GLY A 1 172 ? -4.807 -29.464 54.430 1.00 93.19 172 GLY A O 1
ATOM 1236 N N . VAL A 1 173 ? -3.206 -30.665 55.442 1.00 94.00 173 VAL A N 1
ATOM 1237 C CA . VAL A 1 173 ? -2.189 -30.434 54.409 1.00 94.00 173 VAL A CA 1
ATOM 1238 C C . VAL A 1 173 ? -2.454 -31.344 53.209 1.00 94.00 173 VAL A C 1
ATOM 1240 O O . VAL A 1 173 ? -2.613 -32.554 53.372 1.00 94.00 173 VAL A O 1
ATOM 1243 N N . VAL A 1 174 ? -2.462 -30.771 52.006 1.00 96.56 174 VAL A N 1
ATOM 1244 C CA . VAL A 1 174 ? -2.348 -31.520 50.748 1.00 96.56 174 VAL A CA 1
ATOM 1245 C C . VAL A 1 174 ? -0.874 -31.529 50.374 1.00 96.56 174 VAL A C 1
ATOM 1247 O O . VAL A 1 174 ? -0.308 -30.481 50.063 1.00 96.56 174 VAL A O 1
ATOM 1250 N N . ARG A 1 175 ? -0.215 -32.681 50.516 1.00 95.31 175 ARG A N 1
ATOM 1251 C CA . ARG A 1 175 ? 1.240 -32.787 50.356 1.00 95.31 175 ARG A CA 1
ATOM 1252 C C . ARG A 1 175 ? 1.668 -32.735 48.888 1.00 95.31 175 ARG A C 1
ATOM 1254 O O . ARG A 1 175 ? 0.850 -32.699 47.975 1.00 95.31 175 ARG A O 1
ATOM 1261 N N . THR A 1 176 ? 2.984 -32.695 48.695 1.00 95.31 176 THR A N 1
ATOM 1262 C CA . THR A 1 176 ? 3.643 -32.636 47.390 1.00 95.31 176 THR A CA 1
ATOM 1263 C C . THR A 1 176 ? 3.073 -33.664 46.408 1.00 95.31 176 THR A C 1
ATOM 1265 O O . THR A 1 176 ? 2.872 -34.814 46.793 1.00 95.31 176 THR A O 1
ATOM 1268 N N . GLY A 1 177 ? 2.798 -33.246 45.171 1.00 92.56 177 GLY A N 1
ATOM 1269 C CA . GLY A 1 177 ? 2.324 -34.108 44.077 1.00 92.56 177 GLY A CA 1
ATOM 1270 C C . GLY A 1 177 ? 0.902 -34.670 44.221 1.00 92.56 177 GLY A C 1
ATOM 1271 O O . GLY A 1 177 ? 0.435 -35.393 43.343 1.00 92.56 177 GLY A O 1
ATOM 1272 N N . ALA A 1 178 ? 0.190 -34.366 45.309 1.00 96.94 178 ALA A N 1
ATOM 1273 C CA . ALA A 1 178 ? -1.142 -34.912 45.547 1.00 96.94 178 ALA A CA 1
ATOM 1274 C C . ALA A 1 178 ? -2.227 -34.253 44.683 1.00 96.94 178 ALA A C 1
ATOM 1276 O O . ALA A 1 178 ? -2.187 -33.051 44.436 1.00 96.94 178 ALA A O 1
ATOM 1277 N N . ASN A 1 179 ? -3.250 -35.012 44.292 1.00 96.94 179 ASN A N 1
ATOM 1278 C CA . ASN A 1 179 ? -4.326 -34.547 43.417 1.00 96.94 179 ASN A CA 1
ATOM 1279 C C . ASN A 1 179 ? -5.700 -34.622 44.105 1.00 96.94 179 ASN A C 1
ATOM 1281 O O . ASN A 1 179 ? -6.081 -35.663 44.638 1.00 96.94 179 ASN A O 1
ATOM 1285 N N . LEU A 1 180 ? -6.456 -33.526 44.066 1.00 97.44 180 LEU A N 1
ATOM 1286 C CA . LEU A 1 180 ? -7.861 -33.432 44.451 1.00 97.44 180 LEU A CA 1
ATOM 1287 C C . LEU A 1 180 ? -8.718 -33.202 43.201 1.00 97.44 180 LEU A C 1
ATOM 1289 O O . LEU A 1 180 ? -8.831 -32.076 42.724 1.00 97.44 180 LEU A O 1
ATOM 1293 N N . ASN A 1 181 ? -9.370 -34.242 42.695 1.00 97.44 181 ASN A N 1
ATOM 1294 C CA . ASN A 1 181 ? -10.178 -34.182 41.484 1.00 97.44 181 ASN A CA 1
ATOM 1295 C C . ASN A 1 181 ? -11.668 -34.400 41.791 1.00 97.44 181 ASN A C 1
ATOM 1297 O O . ASN A 1 181 ? -12.066 -35.454 42.290 1.00 97.44 181 ASN A O 1
ATOM 1301 N N . VAL A 1 182 ? -12.499 -33.405 41.477 1.00 97.25 182 VAL A N 1
ATOM 1302 C CA . VAL A 1 182 ? -13.961 -33.448 41.597 1.00 97.25 182 VAL A CA 1
ATOM 1303 C C . VAL A 1 182 ? -14.565 -33.252 40.211 1.00 97.25 182 VAL A C 1
ATOM 1305 O O . VAL A 1 182 ? -14.579 -32.155 39.681 1.00 97.25 182 VAL A O 1
ATOM 1308 N N . THR A 1 183 ? -15.118 -34.296 39.605 1.00 95.12 183 THR A N 1
ATOM 1309 C CA . THR A 1 183 ? -15.559 -34.234 38.192 1.00 95.12 183 THR A CA 1
ATOM 1310 C C . THR A 1 183 ? -16.698 -33.242 37.902 1.00 95.12 183 THR A C 1
ATOM 1312 O O . THR A 1 183 ? -16.913 -32.899 36.743 1.00 95.12 183 THR A O 1
ATOM 1315 N N . SER A 1 184 ? -17.457 -32.801 38.915 1.00 95.12 184 SER A N 1
ATOM 1316 C CA . SER A 1 184 ? -18.569 -31.843 38.780 1.00 95.12 184 SER A CA 1
ATOM 1317 C C . SER A 1 184 ? -18.351 -30.582 39.634 1.00 95.12 184 SER A C 1
ATOM 1319 O O . SER A 1 184 ? -17.457 -29.801 39.334 1.00 95.12 184 SER A O 1
ATOM 1321 N N . ASN A 1 185 ? -19.165 -30.328 40.668 1.00 96.19 185 ASN A N 1
ATOM 1322 C CA . ASN A 1 185 ? -19.092 -29.094 41.457 1.00 96.19 185 ASN A CA 1
ATOM 1323 C C . ASN A 1 185 ? -18.404 -29.319 42.812 1.00 96.19 185 ASN A C 1
ATOM 1325 O O . ASN A 1 185 ? -18.873 -30.120 43.623 1.00 96.19 185 ASN A O 1
ATOM 1329 N N . LEU A 1 186 ? -17.350 -28.553 43.084 1.00 97.44 186 LEU A N 1
ATOM 1330 C CA . LEU A 1 186 ? -16.714 -28.395 44.389 1.00 97.44 186 LEU A CA 1
ATOM 1331 C C . LEU A 1 186 ? -17.238 -27.101 45.019 1.00 97.44 186 LEU A C 1
ATOM 1333 O O . LEU A 1 186 ? -16.660 -26.026 44.858 1.00 97.44 186 LEU A O 1
ATOM 1337 N N . ALA A 1 187 ? -18.352 -27.185 45.748 1.00 97.00 187 ALA A N 1
ATOM 1338 C CA . ALA A 1 187 ? -19.000 -25.983 46.271 1.00 97.00 187 ALA A CA 1
ATOM 1339 C C . ALA A 1 187 ? -18.165 -25.308 47.372 1.00 97.00 187 ALA A C 1
ATOM 1341 O O . ALA A 1 187 ? -18.163 -24.079 47.476 1.00 97.00 187 ALA A O 1
ATOM 1342 N N . ARG A 1 188 ? -17.430 -26.092 48.175 1.00 97.81 188 ARG A N 1
ATOM 1343 C CA . ARG A 1 188 ? -16.455 -25.569 49.135 1.00 97.81 188 ARG A CA 1
ATOM 1344 C C . ARG A 1 188 ? -15.257 -26.497 49.338 1.00 97.81 188 ARG A C 1
ATOM 1346 O O . ARG A 1 188 ? -15.454 -27.673 49.632 1.00 97.81 188 ARG A O 1
ATOM 1353 N N . LEU A 1 189 ? -14.046 -25.945 49.310 1.00 97.38 189 LEU A N 1
ATOM 1354 C CA . LEU A 1 189 ? -12.815 -26.572 49.797 1.00 97.38 189 LEU A CA 1
ATOM 1355 C C . LEU A 1 189 ? -12.271 -25.800 51.003 1.00 97.38 189 LEU A C 1
ATOM 1357 O O . LEU A 1 189 ? -12.181 -24.576 50.969 1.00 97.38 189 LEU A O 1
ATOM 1361 N N . THR A 1 190 ? -11.872 -26.512 52.053 1.00 97.50 190 THR A N 1
ATOM 1362 C CA . THR A 1 190 ? -11.073 -25.962 53.153 1.00 97.50 190 THR A CA 1
ATOM 1363 C C . THR A 1 190 ? -9.823 -26.811 53.335 1.00 97.50 190 THR A C 1
ATOM 1365 O O . THR A 1 190 ? -9.946 -28.005 53.604 1.00 97.50 190 THR A O 1
ATOM 1368 N N . ALA A 1 191 ? -8.646 -26.201 53.207 1.00 96.81 191 ALA A N 1
ATOM 1369 C CA . ALA A 1 191 ? -7.355 -26.866 53.378 1.00 96.81 191 ALA A CA 1
ATOM 1370 C C . ALA A 1 191 ? -6.417 -26.055 54.286 1.00 96.81 191 ALA A C 1
ATOM 1372 O O . ALA A 1 191 ? -6.530 -24.831 54.400 1.00 96.81 191 ALA A O 1
ATOM 1373 N N . SER A 1 192 ? -5.470 -26.726 54.941 1.00 95.50 192 SER A N 1
ATOM 1374 C CA . SER A 1 192 ? -4.421 -26.043 55.707 1.00 95.50 192 SER A CA 1
ATOM 1375 C C . SER A 1 192 ? -3.346 -25.459 54.793 1.00 95.50 192 SER A C 1
ATOM 1377 O O . SER A 1 192 ? -2.959 -24.314 54.990 1.00 95.50 192 SER A O 1
ATOM 1379 N N . SER A 1 193 ? -2.883 -26.210 53.795 1.00 96.44 193 SER A N 1
ATOM 1380 C CA . SER A 1 193 ? -1.896 -25.772 52.797 1.00 96.44 193 SER A CA 1
ATOM 1381 C C . SER A 1 193 ? -1.916 -26.699 51.580 1.00 96.44 193 SER A C 1
ATOM 1383 O O . SER A 1 193 ? -2.401 -27.831 51.675 1.00 96.44 193 SER A O 1
ATOM 1385 N N . LEU A 1 194 ? -1.377 -26.219 50.457 1.00 97.56 194 LEU A N 1
ATOM 1386 C CA . LEU A 1 194 ? -1.130 -27.011 49.249 1.00 97.56 194 LEU A CA 1
ATOM 1387 C C . LEU A 1 194 ? 0.381 -27.030 48.975 1.00 97.56 194 LEU A C 1
ATOM 1389 O O . LEU A 1 194 ? 1.003 -25.977 48.821 1.00 97.56 194 LEU A O 1
ATOM 1393 N N . GLY A 1 195 ? 0.971 -28.224 48.977 1.00 92.88 195 GLY A N 1
ATOM 1394 C CA . GLY A 1 195 ? 2.395 -28.444 48.734 1.00 92.88 195 GLY A CA 1
ATOM 1395 C C . GLY A 1 195 ? 2.782 -28.398 47.253 1.00 92.88 195 GLY A C 1
ATOM 1396 O O . GLY A 1 195 ? 1.929 -28.325 46.373 1.00 92.88 195 GLY A O 1
ATOM 1397 N N . SER A 1 196 ? 4.088 -28.492 46.990 1.00 94.38 196 SER A N 1
ATOM 1398 C CA . SER A 1 196 ? 4.657 -28.425 45.635 1.00 94.38 196 SER A CA 1
ATOM 1399 C C . SER A 1 196 ? 4.090 -29.493 44.700 1.00 94.38 196 SER A C 1
ATOM 1401 O O . SER A 1 196 ? 4.043 -30.667 45.051 1.00 94.38 196 SER A O 1
ATOM 1403 N N . GLY A 1 197 ? 3.619 -29.100 43.519 1.00 88.81 197 GLY A N 1
ATOM 1404 C CA . GLY A 1 197 ? 2.996 -30.002 42.551 1.00 88.81 197 GLY A CA 1
ATOM 1405 C C . GLY A 1 197 ? 1.611 -30.517 42.955 1.00 88.81 197 GLY A C 1
ATOM 1406 O O . GLY A 1 197 ? 1.087 -31.395 42.278 1.00 88.81 197 GLY A O 1
ATOM 1407 N N . ALA A 1 198 ? 1.009 -30.019 44.044 1.00 95.88 198 ALA A N 1
ATOM 1408 C CA . ALA A 1 198 ? -0.359 -30.386 44.392 1.00 95.88 198 ALA A CA 1
ATOM 1409 C C . ALA A 1 198 ? -1.351 -29.845 43.349 1.00 95.88 198 ALA A C 1
ATOM 1411 O O . ALA A 1 198 ? -1.219 -28.712 42.883 1.00 95.88 198 ALA A O 1
ATOM 1412 N N . VAL A 1 199 ? -2.368 -30.636 43.011 1.00 96.81 199 VAL A N 1
ATOM 1413 C CA . VAL A 1 199 ? -3.376 -30.308 41.996 1.00 96.81 199 VAL A CA 1
ATOM 1414 C C . VAL A 1 199 ? -4.769 -30.290 42.618 1.00 96.81 199 VAL A C 1
ATOM 1416 O O . VAL A 1 199 ? -5.127 -31.194 43.368 1.00 96.81 199 VAL A O 1
ATOM 1419 N N . VAL A 1 200 ? -5.583 -29.288 42.282 1.00 97.81 200 VAL A N 1
ATOM 1420 C CA . VAL A 1 200 ? -7.022 -29.253 42.577 1.00 97.81 200 VAL A CA 1
ATOM 1421 C C . VAL A 1 200 ? -7.786 -29.014 41.280 1.00 97.81 200 VAL A C 1
ATOM 1423 O O . VAL A 1 200 ? -7.561 -28.003 40.627 1.00 97.81 200 VAL A O 1
ATOM 1426 N N . ASN A 1 201 ? -8.699 -29.910 40.912 1.00 97.38 201 ASN A N 1
ATOM 1427 C CA . ASN A 1 201 ? -9.455 -29.834 39.662 1.00 97.38 201 ASN A CA 1
ATOM 1428 C C . ASN A 1 201 ? -10.964 -30.001 39.901 1.00 97.38 201 ASN A C 1
ATOM 1430 O O . ASN A 1 201 ? -11.378 -30.888 40.652 1.00 97.38 201 ASN A O 1
ATOM 1434 N N . SER A 1 202 ? -11.783 -29.152 39.272 1.00 97.44 202 SER A N 1
ATOM 1435 C CA . SER A 1 202 ? -13.247 -29.241 39.301 1.00 97.44 202 SER A CA 1
ATOM 1436 C C . SER A 1 202 ? -13.909 -28.547 38.105 1.00 97.44 202 SER A C 1
ATOM 1438 O O . SER A 1 202 ? -13.322 -27.646 37.523 1.00 97.44 202 SER A O 1
ATOM 1440 N N . GLN A 1 203 ? -15.156 -28.869 37.737 1.00 95.56 203 GLN A N 1
ATOM 1441 C CA . GLN A 1 203 ? -15.886 -28.058 36.736 1.00 95.56 203 GLN A CA 1
ATOM 1442 C C . GLN A 1 203 ? -16.299 -26.694 37.295 1.00 95.56 203 GLN A C 1
ATOM 1444 O O . GLN A 1 203 ? -16.373 -25.703 36.570 1.00 95.56 203 GLN A O 1
ATOM 1449 N N . THR A 1 204 ? -16.580 -26.633 38.595 1.00 96.44 204 THR A N 1
ATOM 1450 C CA . THR A 1 204 ? -16.882 -25.394 39.322 1.00 96.44 204 THR A CA 1
ATOM 1451 C C . THR A 1 204 ? -16.221 -25.434 40.686 1.00 96.44 204 THR A C 1
ATOM 1453 O O . THR A 1 204 ? -16.288 -26.455 41.376 1.00 96.44 204 THR A O 1
ATOM 1456 N N . ILE A 1 205 ? -15.615 -24.324 41.094 1.00 97.62 205 ILE A N 1
ATOM 1457 C CA . ILE A 1 205 ? -15.111 -24.124 42.451 1.00 97.62 205 ILE A CA 1
ATOM 1458 C C . ILE A 1 205 ? -15.892 -22.963 43.062 1.00 97.62 205 ILE A C 1
ATOM 1460 O O . ILE A 1 205 ? -15.712 -21.807 42.688 1.00 97.62 205 ILE A O 1
ATOM 1464 N N . GLY A 1 206 ? -16.778 -23.263 44.011 1.00 97.38 206 GLY A N 1
ATOM 1465 C CA . GLY A 1 206 ? -17.566 -22.239 44.696 1.00 97.38 206 GLY A CA 1
ATOM 1466 C C . GLY A 1 206 ? -16.697 -21.394 45.630 1.00 97.38 206 GLY A C 1
ATOM 1467 O O . GLY A 1 206 ? -16.356 -20.252 45.335 1.00 97.38 206 GLY A O 1
ATOM 1468 N N . VAL A 1 207 ? -16.335 -21.954 46.782 1.00 97.19 207 VAL A N 1
ATOM 1469 C CA . VAL A 1 207 ? -15.487 -21.285 47.777 1.00 97.19 207 VAL A CA 1
ATOM 1470 C C . VAL A 1 207 ? -14.261 -22.136 48.064 1.00 97.19 207 VAL A C 1
ATOM 1472 O O . VAL A 1 207 ? -14.392 -23.253 48.552 1.00 97.19 207 VAL A O 1
ATOM 1475 N N . MET A 1 208 ? -13.066 -21.610 47.840 1.00 97.69 208 MET A N 1
ATOM 1476 C CA . MET A 1 208 ? -11.830 -22.244 48.294 1.00 97.69 208 MET A CA 1
ATOM 1477 C C . MET A 1 208 ? -11.203 -21.423 49.417 1.00 97.69 208 MET A C 1
ATOM 1479 O O . MET A 1 208 ? -11.003 -20.230 49.257 1.00 97.69 208 MET A O 1
ATOM 1483 N N . ASP A 1 209 ? -10.884 -22.057 50.543 1.00 97.56 209 ASP A N 1
ATOM 1484 C CA . ASP A 1 209 ? -10.187 -21.421 51.663 1.00 97.56 209 ASP A CA 1
ATOM 1485 C C . ASP A 1 209 ? -8.964 -22.256 52.060 1.00 97.56 209 ASP A C 1
ATOM 1487 O O . ASP A 1 209 ? -9.096 -23.326 52.666 1.00 97.56 209 ASP A O 1
ATOM 1491 N N . VAL A 1 210 ? -7.773 -21.782 51.689 1.00 97.50 210 VAL A N 1
ATOM 1492 C CA . VAL A 1 210 ? -6.491 -22.377 52.078 1.00 97.50 210 VAL A CA 1
ATOM 1493 C C . VAL A 1 210 ? -5.790 -21.433 53.042 1.00 97.50 210 VAL A C 1
ATOM 1495 O O . VAL A 1 210 ? -5.275 -20.389 52.654 1.00 97.50 210 VAL A O 1
ATOM 1498 N N . ARG A 1 211 ? -5.760 -21.799 54.324 1.00 92.06 211 ARG A N 1
ATOM 1499 C CA . ARG A 1 211 ? -5.321 -20.877 55.388 1.00 92.06 211 ARG A CA 1
ATOM 1500 C C . ARG A 1 211 ? -3.823 -20.578 55.374 1.00 92.06 211 ARG A C 1
ATOM 1502 O O . ARG A 1 211 ? -3.409 -19.524 55.844 1.00 92.06 211 ARG A O 1
ATOM 1509 N N . GLY A 1 212 ? -3.022 -21.527 54.911 1.00 91.44 212 GLY A N 1
ATOM 1510 C CA . GLY A 1 212 ? -1.568 -21.449 54.856 1.00 91.44 212 GLY A CA 1
ATOM 1511 C C . GLY A 1 212 ? -1.046 -21.213 53.444 1.00 91.44 212 GLY A C 1
ATOM 1512 O O . GLY A 1 212 ? -1.711 -20.624 52.593 1.00 91.44 212 GLY A O 1
ATOM 1513 N N . GLN A 1 213 ? 0.179 -21.669 53.209 1.00 94.62 213 GLN A N 1
ATOM 1514 C CA . GLN A 1 213 ? 0.880 -21.482 51.945 1.00 94.62 213 GLN A CA 1
ATOM 1515 C C . GLN A 1 213 ? 0.349 -22.422 50.850 1.00 94.62 213 GLN A C 1
ATOM 1517 O O . GLN A 1 213 ? 0.096 -23.605 51.093 1.00 94.62 213 GLN A O 1
ATOM 1522 N N . VAL A 1 214 ? 0.227 -21.884 49.641 1.00 97.25 214 VAL A N 1
ATOM 1523 C CA . VAL A 1 214 ? 0.048 -22.605 48.380 1.00 97.25 214 VAL A CA 1
ATOM 1524 C C . VAL A 1 214 ? 1.346 -22.435 47.600 1.00 97.25 214 VAL A C 1
ATOM 1526 O O . VAL A 1 214 ? 1.750 -21.306 47.330 1.00 97.25 214 VAL A O 1
ATOM 1529 N N . ASN A 1 215 ? 2.048 -23.533 47.332 1.00 94.19 215 ASN A N 1
ATOM 1530 C CA . ASN A 1 215 ? 3.403 -23.500 46.789 1.00 94.19 215 ASN A CA 1
ATOM 1531 C C . ASN A 1 215 ? 3.510 -24.427 45.580 1.00 94.19 215 ASN A C 1
ATOM 1533 O O . ASN A 1 215 ? 3.255 -25.613 45.750 1.00 94.19 215 ASN A O 1
ATOM 1537 N N . HIS A 1 216 ? 3.905 -23.923 44.405 1.00 94.56 216 HIS A N 1
ATOM 1538 C CA . HIS A 1 216 ? 4.017 -24.706 43.162 1.00 94.56 216 HIS A CA 1
ATOM 1539 C C . HIS A 1 216 ? 2.777 -25.570 42.857 1.00 94.56 216 HIS A C 1
ATOM 1541 O O . HIS A 1 216 ? 2.896 -26.671 42.320 1.00 94.56 216 HIS A O 1
ATOM 1547 N N . ALA A 1 217 ? 1.587 -25.121 43.258 1.00 96.50 217 ALA A N 1
ATOM 1548 C CA . ALA A 1 217 ? 0.352 -25.881 43.106 1.00 96.50 217 ALA A CA 1
ATOM 1549 C C . ALA A 1 217 ? -0.415 -25.440 41.854 1.00 96.50 217 ALA A C 1
ATOM 1551 O O . ALA A 1 217 ? -0.307 -24.293 41.416 1.00 96.50 217 ALA A O 1
ATOM 1552 N N . THR A 1 218 ? -1.230 -26.340 41.306 1.00 96.62 218 THR A N 1
ATOM 1553 C CA . THR A 1 218 ? -2.131 -26.055 40.181 1.00 96.62 218 THR A CA 1
ATOM 1554 C C . THR A 1 218 ? -3.582 -26.179 40.628 1.00 96.62 218 THR A C 1
ATOM 1556 O O . THR A 1 218 ? -3.992 -27.209 41.159 1.00 96.62 218 THR A O 1
ATOM 1559 N N . ILE A 1 219 ? -4.379 -25.136 40.416 1.00 97.88 219 ILE A N 1
ATOM 1560 C CA . ILE A 1 219 ? -5.813 -25.118 40.707 1.00 97.88 219 ILE A CA 1
ATOM 1561 C C . ILE A 1 219 ? -6.548 -24.830 39.403 1.00 97.88 219 ILE A C 1
ATOM 1563 O O . ILE A 1 219 ? -6.323 -23.794 38.789 1.00 97.88 219 ILE A O 1
ATOM 1567 N N . THR A 1 220 ? -7.448 -25.714 38.994 1.00 96.38 220 THR A N 1
ATOM 1568 C CA . THR A 1 220 ? -8.149 -25.610 37.713 1.00 96.38 220 THR A CA 1
ATOM 1569 C C . THR A 1 220 ? -9.651 -25.744 37.904 1.00 96.38 220 THR A C 1
ATOM 1571 O O . THR A 1 220 ? -10.134 -26.680 38.545 1.00 96.38 220 THR A O 1
ATOM 1574 N N . ALA A 1 221 ? -10.390 -24.796 37.330 1.00 96.06 221 ALA A N 1
ATOM 1575 C CA . ALA A 1 221 ? -11.833 -24.854 37.181 1.00 96.06 221 ALA A CA 1
ATOM 1576 C C . ALA A 1 221 ? -12.234 -24.929 35.699 1.00 96.06 221 ALA A C 1
ATOM 1578 O O . ALA A 1 221 ? -11.693 -24.209 34.865 1.00 96.06 221 ALA A O 1
ATOM 1579 N N . GLY A 1 222 ? -13.211 -25.771 35.372 1.00 91.31 222 GLY A N 1
ATOM 1580 C CA . GLY A 1 222 ? -13.802 -25.852 34.036 1.00 91.31 222 GLY A CA 1
ATOM 1581 C C . GLY A 1 222 ? -14.764 -24.699 33.725 1.00 91.31 222 GLY A C 1
ATOM 1582 O O . GLY A 1 222 ? -14.575 -23.555 34.152 1.00 91.31 222 GLY A O 1
ATOM 1583 N N . SER A 1 223 ? -15.838 -25.002 32.991 1.00 89.56 223 SER A N 1
ATOM 1584 C CA . SER A 1 223 ? -16.776 -24.000 32.457 1.00 89.56 223 SER A CA 1
ATOM 1585 C C . SER A 1 223 ? -17.528 -23.195 33.523 1.00 89.56 223 SER A C 1
ATOM 1587 O O . SER A 1 223 ? -17.978 -22.085 33.245 1.00 89.56 223 SER A O 1
ATOM 1589 N N . GLY A 1 224 ? -17.674 -23.726 34.741 1.00 90.56 224 GLY A N 1
ATOM 1590 C CA . GLY A 1 224 ? -18.318 -23.016 35.849 1.00 90.56 224 GLY A CA 1
ATOM 1591 C C . GLY A 1 224 ? -17.396 -22.049 36.593 1.00 90.56 224 GLY A C 1
ATOM 1592 O O . GLY A 1 224 ? -17.881 -21.231 37.370 1.00 90.56 224 GLY A O 1
ATOM 1593 N N . GLY A 1 225 ? -16.083 -22.107 36.347 1.00 95.25 225 GLY A N 1
ATOM 1594 C CA . GLY A 1 225 ? -15.116 -21.169 36.912 1.00 95.25 225 GLY A CA 1
ATOM 1595 C C . GLY A 1 225 ? -14.962 -21.237 38.438 1.00 95.25 225 GLY A C 1
ATOM 1596 O O . GLY A 1 225 ? -15.342 -22.210 39.097 1.00 95.25 225 GLY A O 1
ATOM 1597 N N . ILE A 1 226 ? -14.361 -20.183 38.991 1.00 97.69 226 ILE A N 1
ATOM 1598 C CA . ILE A 1 226 ? -14.074 -20.004 40.418 1.00 97.69 226 ILE A CA 1
ATOM 1599 C C . ILE A 1 226 ? -14.898 -18.825 40.942 1.00 97.69 226 ILE A C 1
ATOM 1601 O O . ILE A 1 226 ? -14.696 -17.692 40.505 1.00 97.69 226 ILE A O 1
ATOM 1605 N N . HIS A 1 227 ? -15.801 -19.040 41.906 1.00 96.62 227 HIS A N 1
ATOM 1606 C CA . HIS A 1 227 ? -16.578 -17.929 42.477 1.00 96.62 227 HIS A CA 1
ATOM 1607 C C . HIS A 1 227 ? -15.774 -17.143 43.522 1.00 96.62 227 HIS A C 1
ATOM 1609 O O . HIS A 1 227 ? -15.809 -15.913 43.542 1.00 96.62 227 HIS A O 1
ATOM 1615 N N . SER A 1 228 ? -15.047 -17.825 44.407 1.00 96.56 228 SER A N 1
ATOM 1616 C CA . SER A 1 228 ? -14.162 -17.166 45.371 1.00 96.56 228 SER A CA 1
ATOM 1617 C C . SER A 1 228 ? -13.057 -18.094 45.863 1.00 96.56 228 SER A C 1
ATOM 1619 O O . SER A 1 228 ? -13.317 -19.263 46.155 1.00 96.56 228 SER A O 1
ATOM 1621 N N . ALA A 1 229 ? -11.839 -17.571 46.001 1.00 97.19 229 ALA A N 1
ATOM 1622 C CA . ALA A 1 229 ? -10.752 -18.276 46.668 1.00 97.19 229 ALA A CA 1
ATOM 1623 C C . ALA A 1 229 ? -9.954 -17.353 47.600 1.00 97.19 229 ALA A C 1
ATOM 1625 O O . ALA A 1 229 ? -9.639 -16.217 47.240 1.00 97.19 229 ALA A O 1
ATOM 1626 N N . SER A 1 230 ? -9.623 -17.852 48.790 1.00 96.94 230 SER A N 1
ATOM 1627 C CA . SER A 1 230 ? -8.750 -17.205 49.765 1.00 96.94 230 SER A CA 1
ATOM 1628 C C . SER A 1 230 ? -7.528 -18.062 50.075 1.00 96.94 230 SER A C 1
ATOM 1630 O O . SER A 1 230 ? -7.647 -19.266 50.313 1.00 96.94 230 SER A O 1
ATOM 1632 N N . PHE A 1 231 ? -6.359 -17.425 50.104 1.00 97.38 231 PHE A N 1
ATOM 1633 C CA . PHE A 1 231 ? -5.068 -18.067 50.342 1.00 97.38 231 PHE A CA 1
ATOM 1634 C C . PHE A 1 231 ? -4.292 -17.347 51.447 1.00 97.38 231 PHE A C 1
ATOM 1636 O O . PHE A 1 231 ? -4.310 -16.117 51.528 1.00 97.38 231 PHE A O 1
ATOM 1643 N N . GLY A 1 232 ? -3.562 -18.100 52.272 1.00 95.31 232 GLY A N 1
ATOM 1644 C CA . GLY A 1 232 ? -2.583 -17.538 53.200 1.00 95.31 232 GLY A CA 1
ATOM 1645 C C . GLY A 1 232 ? -1.437 -16.871 52.442 1.00 95.31 232 GLY A C 1
ATOM 1646 O O . GLY A 1 232 ? -1.190 -15.685 52.610 1.00 95.31 232 GLY A O 1
ATOM 1647 N N . SER A 1 233 ? -0.765 -17.599 51.554 1.00 94.56 233 SER A N 1
ATOM 1648 C CA . SER A 1 233 ? 0.196 -17.047 50.581 1.00 94.56 233 SER A CA 1
ATOM 1649 C C . SER A 1 233 ? 0.173 -17.894 49.314 1.00 94.56 233 SER A C 1
ATOM 1651 O O . SER A 1 233 ? -0.119 -19.088 49.396 1.00 94.56 233 SER A O 1
ATOM 1653 N N . LEU A 1 234 ? 0.466 -17.293 48.163 1.00 95.06 234 LEU A N 1
ATOM 1654 C CA . LEU A 1 234 ? 0.411 -17.939 46.852 1.00 95.06 234 LEU A CA 1
ATOM 1655 C C . LEU A 1 234 ? 1.763 -17.781 46.150 1.00 95.06 234 LEU A C 1
ATOM 1657 O O . LEU A 1 234 ? 2.105 -16.691 45.703 1.00 95.06 234 LEU A O 1
ATOM 1661 N N . LEU A 1 235 ? 2.550 -18.853 46.101 1.00 93.75 235 LEU A N 1
ATOM 1662 C CA . LEU A 1 235 ? 3.920 -18.831 45.588 1.00 93.75 235 LEU A CA 1
ATOM 1663 C C . LEU A 1 235 ? 4.061 -19.808 44.423 1.00 93.75 235 LEU A C 1
ATOM 1665 O O . LEU A 1 235 ? 3.678 -20.975 44.558 1.00 93.75 235 LEU A O 1
ATOM 1669 N N . ASP A 1 236 ? 4.606 -19.343 43.298 1.00 92.06 236 ASP A N 1
ATOM 1670 C CA . ASP A 1 236 ? 4.932 -20.163 42.121 1.00 92.06 236 ASP A CA 1
ATOM 1671 C C . ASP A 1 236 ? 3.756 -21.030 41.622 1.00 92.06 236 ASP A C 1
ATOM 1673 O O . ASP A 1 236 ? 3.939 -22.119 41.086 1.00 92.06 236 ASP A O 1
ATOM 1677 N N . SER A 1 237 ? 2.520 -20.596 41.870 1.00 95.31 237 SER A N 1
ATOM 1678 C CA . SER A 1 237 ? 1.324 -21.424 41.697 1.00 95.31 237 SER A CA 1
ATOM 1679 C C . SER A 1 237 ? 0.454 -20.919 40.554 1.00 95.31 237 SER A C 1
ATOM 1681 O O . SER A 1 237 ? 0.414 -19.722 40.270 1.00 95.31 237 SER A O 1
ATOM 1683 N N . THR A 1 238 ? -0.274 -21.831 39.915 1.00 93.88 238 THR A N 1
ATOM 1684 C CA . THR A 1 238 ? -1.126 -21.535 38.757 1.00 93.88 238 THR A CA 1
ATOM 1685 C C . THR A 1 238 ? -2.591 -21.769 39.099 1.00 93.88 238 THR A C 1
ATOM 1687 O O . THR A 1 238 ? -2.957 -22.834 39.592 1.00 93.88 238 THR A O 1
ATOM 1690 N N . ILE A 1 239 ? -3.438 -20.778 38.826 1.00 95.81 239 ILE A N 1
ATOM 1691 C CA . ILE A 1 239 ? -4.890 -20.846 38.999 1.00 95.81 239 ILE A CA 1
ATOM 1692 C C . ILE A 1 239 ? -5.557 -20.547 37.659 1.00 95.81 239 ILE A C 1
ATOM 1694 O O . ILE A 1 239 ? -5.405 -19.449 37.128 1.00 95.81 239 ILE A O 1
ATOM 1698 N N . THR A 1 240 ? -6.318 -21.501 37.132 1.00 94.38 240 THR A N 1
ATOM 1699 C CA . THR A 1 240 ? -6.999 -21.406 35.835 1.00 94.38 240 THR A CA 1
ATOM 1700 C C . THR A 1 240 ? -8.509 -21.597 35.985 1.00 94.38 240 THR A C 1
ATOM 1702 O O . THR A 1 240 ? -8.974 -22.384 36.813 1.00 94.38 240 THR A O 1
ATOM 1705 N N . GLY A 1 241 ? -9.304 -20.878 35.192 1.00 92.94 241 GLY A N 1
ATOM 1706 C CA . GLY A 1 241 ? -10.762 -21.016 35.180 1.00 92.94 241 GLY A CA 1
ATOM 1707 C C . GLY A 1 241 ? -11.414 -20.441 33.927 1.00 92.94 241 GLY A C 1
ATOM 1708 O O . GLY A 1 241 ? -10.842 -19.565 33.290 1.00 92.94 241 GLY A O 1
ATOM 1709 N N . ALA A 1 242 ? -12.638 -20.860 33.584 1.00 89.06 242 ALA A N 1
ATOM 1710 C CA . ALA A 1 242 ? -13.412 -20.159 32.549 1.00 89.06 242 ALA A CA 1
ATOM 1711 C C . ALA A 1 242 ? -13.736 -18.709 32.962 1.00 89.06 242 ALA A C 1
ATOM 1713 O O . ALA A 1 242 ? -13.675 -17.796 32.149 1.00 89.06 242 ALA A O 1
ATOM 1714 N N . ASN A 1 243 ? -14.037 -18.499 34.246 1.00 92.12 243 ASN A N 1
ATOM 1715 C CA . ASN A 1 243 ? -14.155 -17.198 34.902 1.00 92.12 243 ASN A CA 1
ATOM 1716 C C . ASN A 1 243 ? -13.589 -17.300 36.321 1.00 92.12 243 ASN A C 1
ATOM 1718 O O . ASN A 1 243 ? -13.710 -18.345 36.960 1.00 92.12 243 ASN A O 1
ATOM 1722 N N . ILE A 1 244 ? -13.027 -16.213 36.839 1.00 94.38 244 ILE A N 1
ATOM 1723 C CA . ILE A 1 244 ? -12.552 -16.099 38.218 1.00 94.38 244 ILE A CA 1
ATOM 1724 C C . ILE A 1 244 ? -13.203 -14.859 38.829 1.00 94.38 244 ILE A C 1
ATOM 1726 O O . ILE A 1 244 ? -12.910 -13.733 38.461 1.00 94.38 244 ILE A O 1
ATOM 1730 N N . ASN A 1 245 ? -14.111 -15.022 39.781 1.00 93.94 245 ASN A N 1
ATOM 1731 C CA . ASN A 1 245 ? -14.778 -13.863 40.362 1.00 93.94 245 ASN A CA 1
ATOM 1732 C C . ASN A 1 245 ? -13.868 -13.147 41.379 1.00 93.94 245 ASN A C 1
ATOM 1734 O O . ASN A 1 245 ? -13.414 -12.044 41.095 1.00 93.94 245 ASN A O 1
ATOM 1738 N N . SER A 1 246 ? -13.527 -13.746 42.524 1.00 93.94 246 SER A N 1
ATOM 1739 C CA . SER A 1 246 ? -12.674 -13.059 43.513 1.00 93.94 246 SER A CA 1
ATOM 1740 C C . SER A 1 246 ? -11.546 -13.922 44.071 1.00 93.94 246 SER A C 1
ATOM 1742 O O . SER A 1 246 ? -11.807 -15.007 44.592 1.00 93.94 246 SER A O 1
ATOM 1744 N N . ILE A 1 247 ? -10.323 -13.392 44.068 1.00 95.50 247 ILE A N 1
ATOM 1745 C CA . ILE A 1 247 ? -9.155 -13.973 44.741 1.00 95.50 247 ILE A CA 1
ATOM 1746 C C . ILE A 1 247 ? -8.690 -13.043 45.865 1.00 95.50 247 ILE A C 1
ATOM 1748 O O . ILE A 1 247 ? -8.527 -11.841 45.659 1.00 95.50 247 ILE A O 1
ATOM 1752 N N . ALA A 1 248 ? -8.445 -13.599 47.050 1.00 94.75 248 ALA A N 1
ATOM 1753 C CA . ALA A 1 248 ? -7.864 -12.884 48.182 1.00 94.75 248 ALA A CA 1
ATOM 1754 C C . ALA A 1 248 ? -6.629 -13.619 48.720 1.00 94.75 248 ALA A C 1
ATOM 1756 O O . ALA A 1 248 ? -6.705 -14.792 49.071 1.00 94.75 248 ALA A O 1
ATOM 1757 N N . VAL A 1 249 ? -5.501 -12.925 48.839 1.00 95.00 249 VAL A N 1
ATOM 1758 C CA . VAL A 1 249 ? -4.251 -13.453 49.395 1.00 95.00 249 VAL A CA 1
ATOM 1759 C C . VAL A 1 249 ? -3.888 -12.639 50.636 1.00 95.00 249 VAL A C 1
ATOM 1761 O O . VAL A 1 249 ? -3.712 -11.421 50.570 1.00 95.00 249 VAL A O 1
ATOM 1764 N N . ALA A 1 250 ? -3.839 -13.293 51.796 1.00 93.62 250 ALA A N 1
ATOM 1765 C CA . ALA A 1 250 ? -3.601 -12.636 53.083 1.00 93.62 250 ALA A CA 1
ATOM 1766 C C . ALA A 1 250 ? -2.121 -12.273 53.325 1.00 93.62 250 ALA A C 1
ATOM 1768 O O . ALA A 1 250 ? -1.842 -11.357 54.095 1.00 93.62 250 ALA A O 1
ATOM 1769 N N . GLY A 1 251 ? -1.197 -12.974 52.676 1.00 91.62 251 GLY A N 1
ATOM 1770 C CA . GLY A 1 251 ? 0.248 -12.746 52.678 1.00 91.62 251 GLY A CA 1
ATOM 1771 C C . GLY A 1 251 ? 0.756 -12.489 51.262 1.00 91.62 251 GLY A C 1
ATOM 1772 O O . GLY A 1 251 ? 0.091 -11.791 50.494 1.00 91.62 251 GLY A O 1
ATOM 1773 N N . ASP A 1 252 ? 1.916 -13.047 50.922 1.00 91.25 252 ASP A N 1
ATOM 1774 C CA . ASP A 1 252 ? 2.589 -12.758 49.654 1.00 91.25 252 ASP A CA 1
ATOM 1775 C C . ASP A 1 252 ? 1.969 -13.519 48.478 1.00 91.25 252 ASP A C 1
ATOM 1777 O O . ASP A 1 252 ? 1.534 -14.671 48.610 1.00 91.25 252 ASP A O 1
ATOM 1781 N N . MET A 1 253 ? 1.965 -12.872 47.314 1.00 91.75 253 MET A N 1
ATOM 1782 C CA . MET A 1 253 ? 1.675 -13.488 46.025 1.00 91.75 253 MET A CA 1
ATOM 1783 C C . MET A 1 253 ? 2.903 -13.297 45.135 1.00 91.75 253 MET A C 1
ATOM 1785 O O . MET A 1 253 ? 3.155 -12.182 44.692 1.00 91.75 253 MET A O 1
ATOM 1789 N N . LEU A 1 254 ? 3.684 -14.349 44.888 1.00 88.69 254 LEU A N 1
ATOM 1790 C CA . LEU A 1 254 ? 4.952 -14.253 44.150 1.00 88.69 254 LEU A CA 1
ATOM 1791 C C . LEU A 1 254 ? 4.985 -15.260 43.002 1.00 88.69 254 LEU A C 1
ATOM 1793 O O . LEU A 1 254 ? 4.602 -16.418 43.195 1.00 88.69 254 LEU A O 1
ATOM 1797 N N . ARG A 1 255 ? 5.449 -14.815 41.823 1.00 86.62 255 ARG A N 1
ATOM 1798 C CA . ARG A 1 255 ? 5.618 -15.621 40.592 1.00 86.62 255 ARG A CA 1
ATOM 1799 C C . ARG A 1 255 ? 4.428 -16.537 40.274 1.00 86.62 255 ARG A C 1
ATOM 1801 O O . ARG A 1 255 ? 4.582 -17.640 39.763 1.00 86.62 255 ARG A O 1
ATOM 1808 N N . SER A 1 256 ? 3.226 -16.095 40.626 1.00 89.94 256 SER A N 1
ATOM 1809 C CA . SER A 1 256 ? 2.005 -16.885 40.495 1.00 89.94 256 SER A CA 1
ATOM 1810 C C . SER A 1 256 ? 1.165 -16.402 39.319 1.00 89.94 256 SER A C 1
ATOM 1812 O O . SER A 1 256 ? 1.236 -15.234 38.925 1.00 89.94 256 SER A O 1
ATOM 1814 N N . LYS A 1 257 ? 0.363 -17.311 38.761 1.00 90.25 257 LYS A N 1
ATOM 1815 C CA . LYS A 1 257 ? -0.423 -17.099 37.543 1.00 90.25 257 LYS A CA 1
ATOM 1816 C C . LYS A 1 257 ? -1.917 -17.225 37.841 1.00 90.25 257 LYS A C 1
ATOM 1818 O O . LYS A 1 257 ? -2.343 -18.228 38.412 1.00 90.25 257 LYS A O 1
ATOM 1823 N N . LEU A 1 258 ? -2.711 -16.230 37.454 1.00 91.38 258 LEU A N 1
ATOM 1824 C CA . LEU A 1 258 ? -4.178 -16.256 37.477 1.00 91.38 258 LEU A CA 1
ATOM 1825 C C . LEU A 1 258 ? -4.690 -16.103 36.043 1.00 91.38 258 LEU A C 1
ATOM 1827 O O . LEU A 1 258 ? -4.441 -15.076 35.418 1.00 91.38 258 LEU A O 1
ATOM 1831 N N . ILE A 1 259 ? -5.382 -17.112 35.521 1.00 89.88 259 ILE A N 1
ATOM 1832 C CA . ILE A 1 259 ? -5.682 -17.220 34.090 1.00 89.88 259 ILE A CA 1
ATOM 1833 C C . ILE A 1 259 ? -7.175 -17.496 33.888 1.00 89.88 259 ILE A C 1
ATOM 1835 O O . ILE A 1 259 ? -7.700 -18.503 34.372 1.00 89.88 259 ILE A O 1
ATOM 1839 N N . ALA A 1 260 ? -7.865 -16.616 33.160 1.00 88.75 260 ALA A N 1
ATOM 1840 C CA . ALA A 1 260 ? -9.277 -16.772 32.824 1.00 88.75 260 ALA A CA 1
ATOM 1841 C C . ALA A 1 260 ? -9.493 -16.999 31.319 1.00 88.75 260 ALA A C 1
ATOM 1843 O O . ALA A 1 260 ? -9.417 -16.062 30.523 1.00 88.75 260 ALA A O 1
ATOM 1844 N N . ASN A 1 261 ? -9.830 -18.239 30.949 1.00 84.75 261 ASN A N 1
ATOM 1845 C CA . ASN A 1 261 ? -10.144 -18.664 29.580 1.00 84.75 261 ASN A CA 1
ATOM 1846 C C . ASN A 1 261 ? -9.052 -18.298 28.551 1.00 84.75 261 ASN A C 1
ATOM 1848 O O . ASN A 1 261 ? -9.343 -17.680 27.525 1.00 84.75 261 ASN A O 1
ATOM 1852 N N . ILE A 1 262 ? -7.805 -18.657 28.861 1.00 79.44 262 ILE A N 1
ATOM 1853 C CA . ILE A 1 262 ? -6.623 -18.512 28.002 1.00 79.44 262 ILE A CA 1
ATOM 1854 C C . ILE A 1 262 ? -5.797 -19.801 28.105 1.00 79.44 262 ILE A C 1
ATOM 1856 O O . ILE A 1 262 ? -5.668 -20.359 29.197 1.00 79.44 262 ILE A O 1
ATOM 1860 N N . GLU A 1 263 ? -5.263 -20.264 26.980 1.00 76.25 263 GLU A N 1
ATOM 1861 C CA . GLU A 1 263 ? -4.236 -21.303 26.892 1.00 76.25 263 GLU A CA 1
ATOM 1862 C C . GLU A 1 263 ? -2.908 -20.636 26.540 1.00 76.25 263 GLU A C 1
ATOM 1864 O O . GLU A 1 263 ? -2.875 -19.772 25.661 1.00 76.25 263 GLU A O 1
ATOM 1869 N N . SER A 1 264 ? -1.839 -21.016 27.246 1.00 65.88 264 SER A N 1
ATOM 1870 C CA . SER A 1 264 ? -0.501 -20.494 26.971 1.00 65.88 264 SER A CA 1
ATOM 1871 C C . SER A 1 264 ? -0.054 -20.913 25.583 1.00 65.88 264 SER A C 1
ATOM 1873 O O . SER A 1 264 ? -0.332 -22.043 25.162 1.00 65.88 264 SER A O 1
ATOM 1875 N N . GLY A 1 265 ? 0.686 -20.034 24.925 1.00 51.50 265 GLY A N 1
ATOM 1876 C CA . GLY A 1 265 ? 1.380 -20.349 23.693 1.00 51.50 265 GLY A CA 1
ATOM 1877 C C . GLY A 1 265 ? 2.487 -21.401 23.842 1.00 51.50 265 GLY A C 1
ATOM 1878 O O . GLY A 1 265 ? 2.595 -22.155 24.816 1.00 51.50 265 GLY A O 1
ATOM 1879 N N . THR A 1 266 ? 3.323 -21.474 22.816 1.00 47.12 266 THR A N 1
ATOM 1880 C CA . THR A 1 266 ? 4.432 -22.419 22.672 1.00 47.12 266 THR A CA 1
ATOM 1881 C C . THR A 1 266 ? 5.560 -22.218 23.684 1.00 47.12 266 THR A C 1
ATOM 1883 O O . THR A 1 266 ? 6.273 -23.178 23.979 1.00 47.12 266 THR A O 1
ATOM 1886 N N . ASP A 1 267 ? 5.703 -21.021 24.256 1.00 47.41 267 ASP A N 1
ATOM 1887 C CA . ASP A 1 267 ? 6.690 -20.724 25.300 1.00 47.41 267 ASP A CA 1
ATOM 1888 C C . ASP A 1 267 ? 6.255 -21.179 26.711 1.00 47.41 267 ASP A C 1
ATOM 1890 O O . ASP A 1 267 ? 7.073 -21.224 27.636 1.00 47.41 267 ASP A O 1
ATOM 1894 N N . GLY A 1 268 ? 4.985 -21.571 26.890 1.00 59.56 268 GLY A N 1
ATOM 1895 C CA . GLY A 1 268 ? 4.417 -21.940 28.192 1.00 59.56 268 GLY A CA 1
ATOM 1896 C C . GLY A 1 268 ? 4.343 -20.773 29.192 1.00 59.56 268 GLY A C 1
ATOM 1897 O O . GLY A 1 268 ? 4.054 -20.971 30.386 1.00 59.56 268 GLY A O 1
ATOM 1898 N N . GLU A 1 269 ? 4.617 -19.554 28.729 1.00 62.38 269 GLU A N 1
ATOM 1899 C CA . GLU A 1 269 ? 4.398 -18.315 29.450 1.00 62.38 269 GLU A CA 1
ATOM 1900 C C . GLU A 1 269 ? 2.976 -17.808 29.147 1.00 62.38 269 GLU A C 1
ATOM 1902 O O . GLU A 1 269 ? 2.374 -18.181 28.153 1.00 62.38 269 GLU A O 1
ATOM 1907 N N . PHE A 1 270 ? 2.365 -17.070 30.077 1.00 62.50 270 PHE A N 1
ATOM 1908 C CA . PHE A 1 270 ? 1.044 -16.471 29.864 1.00 62.50 270 PHE A CA 1
ATOM 1909 C C . PHE A 1 270 ? 1.206 -14.954 29.838 1.00 62.50 270 PHE A C 1
ATOM 1911 O O . PHE A 1 270 ? 1.951 -14.379 30.639 1.00 62.50 270 PHE A O 1
ATOM 1918 N N . GLY A 1 271 ? 0.461 -14.288 28.968 1.00 54.19 271 GLY A N 1
ATOM 1919 C CA . GLY A 1 271 ? 0.659 -12.888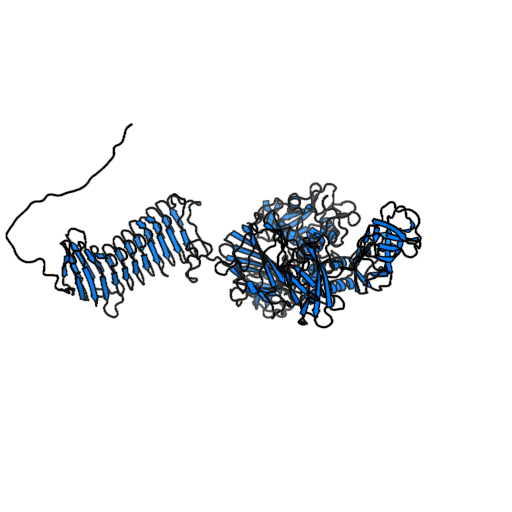 28.635 1.00 54.19 271 GLY A CA 1
ATOM 1920 C C . GLY A 1 271 ? 1.820 -12.679 27.660 1.00 54.19 271 GLY A C 1
ATOM 1921 O O . GLY A 1 271 ? 2.536 -11.674 27.781 1.00 54.19 271 GLY A O 1
ATOM 1922 N N . THR A 1 272 ? 2.011 -13.626 26.740 1.00 48.94 272 THR A N 1
ATOM 1923 C CA . THR A 1 272 ? 2.927 -13.573 25.592 1.00 48.94 272 THR A CA 1
ATOM 1924 C C . THR A 1 272 ? 2.137 -13.652 24.281 1.00 48.94 272 THR A C 1
ATOM 1926 O O . THR A 1 272 ? 0.932 -13.906 24.264 1.00 48.94 272 THR A O 1
ATOM 1929 N N . MET A 1 273 ? 2.780 -13.285 23.167 1.00 45.59 273 MET A N 1
ATOM 1930 C CA . MET A 1 273 ? 2.091 -13.009 21.896 1.00 45.59 273 MET A CA 1
ATOM 1931 C C . MET A 1 273 ? 1.404 -14.229 21.276 1.00 45.59 273 MET A C 1
ATOM 1933 O O . MET A 1 273 ? 0.506 -14.049 20.460 1.00 45.59 273 MET A O 1
ATOM 1937 N N . ASP A 1 274 ? 1.767 -15.449 21.650 1.00 45.16 274 ASP A N 1
ATOM 1938 C CA . ASP A 1 274 ? 1.240 -16.692 21.085 1.00 45.16 274 ASP A CA 1
ATOM 1939 C C . ASP A 1 274 ? 0.138 -17.360 21.935 1.00 45.16 274 ASP A C 1
ATOM 1941 O O . ASP A 1 274 ? -0.322 -18.453 21.595 1.00 45.16 274 ASP A O 1
ATOM 1945 N N . ASP A 1 275 ? -0.354 -16.685 22.980 1.00 56.75 275 ASP A N 1
ATOM 1946 C CA . ASP A 1 275 ? -1.502 -17.121 23.785 1.00 56.75 275 ASP A CA 1
ATOM 1947 C C . ASP A 1 275 ? -2.817 -17.171 22.987 1.00 56.75 275 ASP A C 1
ATOM 1949 O O . ASP A 1 275 ? -3.135 -16.291 22.179 1.00 56.75 275 ASP A O 1
ATOM 1953 N N . THR A 1 276 ? -3.658 -18.168 23.282 1.00 58.59 276 THR A N 1
ATOM 1954 C CA . THR A 1 276 ? -4.949 -18.375 22.601 1.00 58.59 276 THR A CA 1
ATOM 1955 C C . THR A 1 276 ? -6.131 -18.429 23.571 1.00 58.59 276 THR A C 1
ATOM 1957 O O . THR A 1 276 ? -5.980 -18.649 24.771 1.00 58.59 276 THR A O 1
ATOM 1960 N N . VAL A 1 277 ? -7.353 -18.204 23.074 1.00 67.62 277 VAL A N 1
ATOM 1961 C CA . VAL A 1 277 ? -8.577 -18.344 23.884 1.00 67.62 277 VAL A CA 1
ATOM 1962 C C . VAL A 1 277 ? -8.954 -19.821 23.997 1.00 67.62 277 VAL A C 1
ATOM 1964 O O . VAL A 1 277 ? -9.282 -20.440 22.988 1.00 67.62 277 VAL A O 1
ATOM 1967 N N . ALA A 1 278 ? -9.013 -20.348 25.225 1.00 71.31 278 ALA A N 1
ATOM 1968 C CA . ALA A 1 278 ? -9.361 -21.753 25.488 1.00 71.31 278 ALA A CA 1
ATOM 1969 C C . ALA A 1 278 ? -10.771 -22.134 24.982 1.00 71.31 278 ALA A C 1
ATOM 1971 O O . ALA A 1 278 ? -11.020 -23.244 24.519 1.00 71.31 278 ALA A O 1
ATOM 1972 N N . SER A 1 279 ? -11.726 -21.204 25.072 1.00 73.94 279 SER A N 1
ATOM 1973 C CA . SER A 1 279 ? -13.101 -21.374 24.600 1.00 73.94 279 SER A CA 1
ATOM 1974 C C . SER A 1 279 ? -13.639 -20.082 23.991 1.00 73.94 279 SER A C 1
ATOM 1976 O O . SER A 1 279 ? -13.917 -19.117 24.704 1.00 73.94 279 SER A O 1
ATOM 1978 N N . SER A 1 280 ? -13.887 -20.092 22.681 1.00 64.88 280 SER A N 1
ATOM 1979 C CA . SER A 1 280 ? -14.401 -18.941 21.921 1.00 64.88 280 SER A CA 1
ATOM 1980 C C . SER A 1 280 ? -15.835 -18.524 22.279 1.00 64.88 280 SER A C 1
ATOM 1982 O O . SER A 1 280 ? -16.259 -17.424 21.938 1.00 64.88 280 SER A O 1
ATOM 1984 N N . THR A 1 281 ? -16.595 -19.369 22.984 1.00 69.81 281 THR A N 1
ATOM 1985 C CA . THR A 1 281 ? -17.972 -19.069 23.420 1.00 69.81 281 THR A CA 1
ATOM 1986 C C . THR A 1 281 ? -18.053 -18.422 24.803 1.00 69.81 281 THR A C 1
ATOM 1988 O O . THR A 1 281 ? -19.149 -18.128 25.279 1.00 69.81 281 THR A O 1
ATOM 1991 N N . VAL A 1 282 ? -16.920 -18.242 25.486 1.00 69.50 282 VAL A N 1
ATOM 1992 C CA . VAL A 1 282 ? -16.846 -17.675 26.837 1.00 69.50 282 VAL A CA 1
ATOM 1993 C C . VAL A 1 282 ? -15.937 -16.455 26.797 1.00 69.50 282 VAL A C 1
ATOM 1995 O O . VAL A 1 282 ? -14.876 -16.483 26.190 1.00 69.50 282 VAL A O 1
ATOM 1998 N N . VAL A 1 283 ? -16.337 -15.378 27.465 1.00 75.31 283 VAL A N 1
ATOM 1999 C CA . VAL A 1 283 ? -15.455 -14.234 27.722 1.00 75.31 283 VAL A CA 1
ATOM 2000 C C . VAL A 1 283 ? -14.924 -14.401 29.135 1.00 75.31 283 VAL A C 1
ATOM 2002 O O . VAL A 1 283 ? -15.694 -14.258 30.086 1.00 75.31 283 VAL A O 1
ATOM 2005 N N . GLY A 1 284 ? -13.645 -14.752 29.274 1.00 80.69 284 GLY A N 1
ATOM 2006 C CA . GLY A 1 284 ? -13.049 -15.002 30.581 1.00 80.69 284 GLY A CA 1
ATOM 2007 C C . GLY A 1 284 ? -12.859 -13.714 31.361 1.00 80.69 284 GLY A C 1
ATOM 2008 O O . GLY A 1 284 ? -12.242 -12.778 30.867 1.00 80.69 284 GLY A O 1
ATOM 2009 N N . LYS A 1 285 ? -13.383 -13.652 32.583 1.00 87.19 285 LYS A N 1
ATOM 2010 C CA . LYS A 1 285 ? -13.277 -12.477 33.456 1.00 87.19 285 LYS A CA 1
ATOM 2011 C C . LYS A 1 285 ? -12.573 -12.803 34.761 1.00 87.19 285 LYS A C 1
ATOM 2013 O O . LYS A 1 285 ? -12.767 -13.887 35.313 1.00 87.19 285 LYS A O 1
ATOM 2018 N N . ILE A 1 286 ? -11.816 -11.833 35.272 1.00 89.56 286 ILE A N 1
ATOM 2019 C CA . ILE A 1 286 ? -11.243 -11.827 36.620 1.00 89.56 286 ILE A CA 1
ATOM 2020 C C . ILE A 1 286 ? -11.797 -10.611 37.375 1.00 89.56 286 ILE A C 1
ATOM 2022 O O . ILE A 1 286 ? -11.302 -9.513 37.161 1.00 89.56 286 ILE A O 1
ATOM 2026 N N . ASN A 1 287 ? -12.811 -10.738 38.243 1.00 88.00 287 ASN A N 1
ATOM 2027 C CA . ASN A 1 287 ? -13.492 -9.537 38.779 1.00 88.00 287 ASN A CA 1
ATOM 2028 C C . ASN A 1 287 ? -12.678 -8.784 39.846 1.00 88.00 287 ASN A C 1
ATOM 2030 O O . ASN A 1 287 ? -12.667 -7.553 39.847 1.00 88.00 287 ASN A O 1
ATOM 2034 N N . ALA A 1 288 ? -12.016 -9.488 40.766 1.00 90.38 288 ALA A N 1
ATOM 2035 C CA . ALA A 1 288 ? -11.201 -8.846 41.796 1.00 90.38 288 ALA A CA 1
ATOM 2036 C C . ALA A 1 288 ? -10.055 -9.730 42.297 1.00 90.38 288 ALA A C 1
ATOM 2038 O O . ALA A 1 288 ? -10.241 -10.913 42.587 1.00 90.38 288 ALA A O 1
ATOM 2039 N N . VAL A 1 289 ? -8.887 -9.116 42.493 1.00 91.06 289 VAL A N 1
ATOM 2040 C CA . VAL A 1 289 ? -7.723 -9.728 43.141 1.00 91.06 289 VAL A CA 1
ATOM 2041 C C . VAL A 1 289 ? -7.231 -8.800 44.247 1.00 91.06 289 VAL A C 1
ATOM 2043 O O . VAL A 1 289 ? -6.914 -7.634 44.008 1.00 91.06 289 VAL A O 1
ATOM 2046 N N . LYS A 1 290 ? -7.182 -9.304 45.479 1.00 92.06 290 LYS A N 1
ATOM 2047 C CA . LYS A 1 290 ? -6.709 -8.553 46.645 1.00 92.06 290 LYS A CA 1
ATOM 2048 C C . LYS A 1 290 ? -5.519 -9.256 47.280 1.00 92.06 290 LYS A C 1
ATOM 2050 O O . LYS A 1 290 ? -5.662 -10.396 47.707 1.00 92.06 290 LYS A O 1
ATOM 2055 N N . VAL A 1 291 ? -4.386 -8.570 47.400 1.00 91.12 291 VAL A N 1
ATOM 2056 C CA . VAL A 1 291 ? -3.163 -9.104 48.021 1.00 91.12 291 VAL A CA 1
ATOM 2057 C C . VAL A 1 291 ? -2.743 -8.208 49.181 1.00 91.12 291 VAL A C 1
ATOM 2059 O O . VAL A 1 291 ? -2.617 -6.998 49.025 1.00 91.12 291 VAL A O 1
ATOM 2062 N N . SER A 1 292 ? -2.555 -8.774 50.370 1.00 90.00 292 SER A N 1
ATOM 2063 C CA . SER A 1 292 ? -2.157 -7.999 51.555 1.00 90.00 292 SER A CA 1
ATOM 2064 C C . SER A 1 292 ? -0.635 -7.964 51.784 1.00 90.00 292 SER A C 1
ATOM 2066 O O . SER A 1 292 ? -0.171 -7.057 52.479 1.00 90.00 292 SER A O 1
ATOM 2068 N N . GLY A 1 293 ? 0.122 -8.914 51.217 1.00 85.94 293 GLY A N 1
ATOM 2069 C CA . GLY A 1 293 ? 1.593 -8.974 51.240 1.00 85.94 293 GLY A CA 1
ATOM 2070 C C . GLY A 1 293 ? 2.256 -8.456 49.958 1.00 85.94 293 GLY A C 1
ATOM 2071 O O . GLY A 1 293 ? 1.659 -7.663 49.231 1.00 85.94 293 GLY A O 1
ATOM 2072 N N . GLU A 1 294 ? 3.490 -8.891 49.698 1.00 85.69 294 GLU A N 1
ATOM 2073 C CA . GLU A 1 294 ? 4.285 -8.474 48.534 1.00 85.69 294 GLU A CA 1
ATOM 2074 C C . GLU A 1 294 ? 3.798 -9.125 47.228 1.00 85.69 294 GLU A C 1
ATOM 2076 O O . GLU A 1 294 ? 3.309 -10.259 47.216 1.00 85.69 294 GLU A O 1
ATOM 2081 N N . THR A 1 295 ? 3.955 -8.401 46.113 1.00 82.88 295 THR A N 1
ATOM 2082 C CA . THR A 1 295 ? 3.533 -8.832 44.762 1.00 82.88 295 THR A CA 1
ATOM 2083 C C . THR A 1 295 ? 4.672 -8.909 43.744 1.00 82.88 295 THR A C 1
ATOM 2085 O O . THR A 1 295 ? 4.420 -9.114 42.555 1.00 82.88 295 THR A O 1
ATOM 2088 N N . LYS A 1 296 ? 5.911 -8.708 44.191 1.00 79.06 296 LYS A N 1
ATOM 2089 C CA . LYS A 1 296 ? 7.133 -8.782 43.386 1.00 79.06 296 LYS A CA 1
ATOM 2090 C C . LYS A 1 296 ? 8.208 -9.512 44.178 1.00 79.06 296 LYS A C 1
ATOM 2092 O O . LYS A 1 296 ? 8.258 -9.371 45.400 1.00 79.06 296 LYS A O 1
ATOM 2097 N N . ASP A 1 297 ? 9.050 -10.285 43.505 1.00 79.31 297 ASP A N 1
ATOM 2098 C CA . ASP A 1 297 ? 10.198 -10.909 44.167 1.00 79.31 297 ASP A CA 1
ATOM 2099 C C . ASP A 1 297 ? 11.430 -9.982 44.207 1.00 79.31 297 ASP A C 1
ATOM 2101 O O . ASP A 1 297 ? 11.381 -8.826 43.775 1.00 79.31 297 ASP A O 1
ATOM 2105 N N . SER A 1 298 ? 12.530 -10.473 44.789 1.00 76.88 298 SER A N 1
ATOM 2106 C CA . SER A 1 298 ? 13.787 -9.727 44.947 1.00 76.88 298 SER A CA 1
ATOM 2107 C C . SER A 1 298 ? 14.446 -9.338 43.625 1.00 76.88 298 SER A C 1
ATOM 2109 O O . SER A 1 298 ? 15.197 -8.365 43.601 1.00 76.88 298 SER A O 1
ATOM 2111 N N . ASP A 1 299 ? 14.144 -10.068 42.552 1.00 72.00 299 ASP A N 1
ATOM 2112 C CA . ASP A 1 299 ? 14.693 -9.858 41.212 1.00 72.00 299 ASP A CA 1
ATOM 2113 C C . ASP A 1 299 ? 13.761 -8.986 40.350 1.00 72.00 299 ASP A C 1
ATOM 2115 O O . ASP A 1 299 ? 14.084 -8.639 39.217 1.00 72.00 299 ASP A O 1
ATOM 2119 N N . GLY A 1 300 ? 12.612 -8.579 40.904 1.00 70.88 300 GLY A N 1
ATOM 2120 C CA . GLY A 1 300 ? 11.625 -7.731 40.244 1.00 70.88 300 GLY A CA 1
ATOM 2121 C C . GLY A 1 300 ? 10.598 -8.489 39.401 1.00 70.88 300 GLY A C 1
ATOM 2122 O O . GLY A 1 300 ? 9.803 -7.840 38.721 1.00 70.88 300 GLY A O 1
ATOM 2123 N N . ASN A 1 301 ? 10.558 -9.826 39.453 1.00 74.06 301 ASN A N 1
ATOM 2124 C CA . ASN A 1 301 ? 9.579 -10.606 38.698 1.00 74.06 301 ASN A CA 1
ATOM 2125 C C . ASN A 1 301 ? 8.168 -10.385 39.253 1.00 74.06 301 ASN A C 1
ATOM 2127 O O . ASN A 1 301 ? 7.933 -10.419 40.467 1.00 74.06 301 ASN A O 1
ATOM 2131 N N . LEU A 1 302 ? 7.217 -10.179 38.342 1.00 74.81 302 LEU A N 1
ATOM 2132 C CA . LEU A 1 302 ? 5.815 -9.904 38.652 1.00 74.81 302 LEU A CA 1
ATOM 2133 C C . LEU A 1 302 ? 4.945 -11.157 38.491 1.00 74.81 302 LEU A C 1
ATOM 2135 O O . LEU A 1 302 ? 5.285 -12.100 37.780 1.00 74.81 302 LEU A O 1
ATOM 2139 N N . ASN A 1 303 ? 3.779 -11.143 39.135 1.00 80.06 303 ASN A N 1
ATOM 2140 C CA . ASN A 1 303 ? 2.726 -12.132 38.905 1.00 80.06 303 ASN A CA 1
ATOM 2141 C C . ASN A 1 303 ? 2.042 -11.926 37.542 1.00 80.06 303 ASN A C 1
ATOM 2143 O O . ASN A 1 303 ? 1.935 -10.795 37.060 1.00 80.06 303 ASN A O 1
ATOM 2147 N N . GLN A 1 304 ? 1.496 -13.000 36.972 1.00 80.88 304 GLN A N 1
ATOM 2148 C CA . GLN A 1 304 ? 0.725 -12.965 35.724 1.00 80.88 304 GLN A CA 1
ATOM 2149 C C . GLN A 1 304 ? -0.775 -13.026 36.042 1.00 80.88 304 GLN A C 1
ATOM 2151 O O . GLN A 1 304 ? -1.228 -13.936 36.736 1.00 80.88 304 GLN A O 1
ATOM 2156 N N . ILE A 1 305 ? -1.556 -12.055 35.558 1.00 83.25 305 ILE A N 1
ATOM 2157 C CA . ILE A 1 305 ? -3.022 -12.035 35.694 1.00 83.25 305 ILE A CA 1
ATOM 2158 C C . ILE A 1 305 ? -3.619 -11.766 34.314 1.00 83.25 305 ILE A C 1
ATOM 2160 O O . ILE A 1 305 ? -3.605 -10.634 33.839 1.00 83.25 305 ILE A O 1
ATOM 2164 N N . VAL A 1 306 ? -4.124 -12.817 33.674 1.00 78.38 306 VAL A N 1
ATOM 2165 C CA . VAL A 1 306 ? -4.422 -12.851 32.238 1.00 78.38 306 VAL A CA 1
ATOM 2166 C C . VAL A 1 306 ? -5.858 -13.330 32.019 1.00 78.38 306 VAL A C 1
ATOM 2168 O O . VAL A 1 306 ? -6.292 -14.299 32.642 1.00 78.38 306 VAL A O 1
ATOM 2171 N N . ALA A 1 307 ? -6.623 -12.654 31.159 1.00 77.88 307 ALA A N 1
ATOM 2172 C CA . ALA A 1 307 ? -8.013 -13.008 30.877 1.00 77.88 307 ALA A CA 1
ATOM 2173 C C . ALA A 1 307 ? -8.375 -12.730 29.410 1.00 77.88 307 ALA A C 1
ATOM 2175 O O . ALA A 1 307 ? -7.934 -11.739 28.840 1.00 77.88 307 ALA A O 1
ATOM 2176 N N . SER A 1 308 ? -9.236 -13.549 28.798 1.00 68.56 308 SER A N 1
ATOM 2177 C CA . SER A 1 308 ? -9.764 -13.237 27.453 1.00 68.56 308 SER A CA 1
ATOM 2178 C C . SER A 1 308 ? -10.741 -12.049 27.431 1.00 68.56 308 SER A C 1
ATOM 2180 O O . SER A 1 308 ? -11.057 -11.538 26.360 1.00 68.56 308 SER A O 1
ATOM 2182 N N . GLY A 1 309 ? -11.202 -11.584 28.596 1.00 69.19 309 GLY A N 1
ATOM 2183 C CA . GLY A 1 309 ? -12.057 -10.413 28.799 1.00 69.19 309 GLY A CA 1
ATOM 2184 C C . GLY A 1 309 ? -11.548 -9.489 29.912 1.00 69.19 309 GLY A C 1
ATOM 2185 O O . GLY A 1 309 ? -10.363 -9.185 29.996 1.00 69.19 309 GLY A O 1
ATOM 2186 N N . ASP A 1 310 ? -12.448 -8.991 30.766 1.00 73.06 310 ASP A N 1
ATOM 2187 C CA . ASP A 1 310 ? -12.090 -7.997 31.785 1.00 73.06 310 ASP A CA 1
ATOM 2188 C C . ASP A 1 310 ? -11.338 -8.582 32.983 1.00 73.06 310 ASP A C 1
ATOM 2190 O O . ASP A 1 310 ? -11.815 -9.500 33.653 1.00 73.06 310 ASP A O 1
ATOM 2194 N N . VAL A 1 311 ? -10.223 -7.936 33.330 1.00 77.00 311 VAL A N 1
ATOM 2195 C CA . VAL A 1 311 ? -9.637 -7.970 34.674 1.00 77.00 311 VAL A CA 1
ATOM 2196 C C . VAL A 1 311 ? -10.089 -6.710 35.420 1.00 77.00 311 VAL A C 1
ATOM 2198 O O . VAL A 1 311 ? -9.831 -5.591 34.974 1.00 77.00 311 VAL A O 1
ATOM 2201 N N . GLY A 1 312 ? -10.816 -6.897 36.519 1.00 76.25 312 GLY A N 1
ATOM 2202 C CA . GLY A 1 312 ? -11.313 -5.849 37.404 1.00 76.25 312 GLY A CA 1
ATOM 2203 C C . GLY A 1 312 ? -10.263 -5.396 38.421 1.00 76.25 312 GLY A C 1
ATOM 2204 O O . GLY A 1 312 ? -9.076 -5.310 38.117 1.00 76.25 312 GLY A O 1
ATOM 2205 N N . SER A 1 313 ? -10.680 -5.054 39.643 1.00 82.69 313 SER A N 1
ATOM 2206 C CA . SER A 1 313 ? -9.781 -4.399 40.602 1.00 82.69 313 SER A CA 1
ATOM 2207 C C . SER A 1 313 ? -8.679 -5.340 41.096 1.00 82.69 313 SER A C 1
ATOM 2209 O O . SER A 1 313 ? -8.969 -6.321 41.787 1.00 82.69 313 SER A O 1
ATOM 2211 N N . VAL A 1 314 ? -7.422 -4.991 40.826 1.00 82.19 314 VAL A N 1
ATOM 2212 C CA . VAL A 1 314 ? -6.248 -5.589 41.470 1.00 82.19 314 VAL A CA 1
ATOM 2213 C C . VAL A 1 314 ? -5.728 -4.600 42.512 1.00 82.19 314 VAL A C 1
ATOM 2215 O O . VAL A 1 314 ? -5.386 -3.470 42.179 1.00 82.19 314 VAL A O 1
ATOM 2218 N N . SER A 1 315 ? -5.715 -4.987 43.787 1.00 81.44 315 SER A N 1
ATOM 2219 C CA . SER A 1 315 ? -5.382 -4.078 44.895 1.00 81.44 315 SER A CA 1
ATOM 2220 C C . SER A 1 315 ? -4.507 -4.748 45.952 1.00 81.44 315 SER A C 1
ATOM 2222 O O . SER A 1 315 ? -4.684 -5.929 46.249 1.00 81.44 315 SER A O 1
ATOM 2224 N N . GLY A 1 316 ? -3.564 -4.000 46.531 1.00 75.25 316 GLY A N 1
ATOM 2225 C CA . GLY A 1 316 ? -2.657 -4.541 47.539 1.00 75.25 316 GLY A CA 1
ATOM 2226 C C . GLY A 1 316 ? -1.503 -3.630 47.942 1.00 75.25 316 GLY A C 1
ATOM 2227 O O . GLY A 1 316 ? -1.304 -2.563 47.359 1.00 75.25 316 GLY A O 1
ATOM 2228 N N . ARG A 1 317 ? -0.743 -4.045 48.962 1.00 63.50 317 ARG A N 1
ATOM 2229 C CA . ARG A 1 317 ? 0.455 -3.330 49.427 1.00 63.50 317 ARG A CA 1
ATOM 2230 C C . ARG A 1 317 ? 1.540 -3.435 48.342 1.00 63.50 317 ARG A C 1
ATOM 2232 O O . ARG A 1 317 ? 1.960 -4.528 48.007 1.00 63.50 317 ARG A O 1
ATOM 2239 N N . GLY A 1 318 ? 1.966 -2.301 47.777 1.00 55.66 318 GLY A N 1
ATOM 2240 C CA . GLY A 1 318 ? 3.011 -2.257 46.740 1.00 55.66 318 GLY A CA 1
ATOM 2241 C C . GLY A 1 318 ? 2.516 -2.279 45.288 1.00 55.66 318 GLY A C 1
ATOM 2242 O O . GLY A 1 318 ? 3.347 -2.192 44.385 1.00 55.66 318 GLY A O 1
ATOM 2243 N N . ILE A 1 319 ? 1.199 -2.323 45.043 1.00 64.50 319 ILE A N 1
ATOM 2244 C CA . ILE A 1 319 ? 0.607 -2.215 43.698 1.00 64.50 319 ILE A CA 1
ATOM 2245 C C . ILE A 1 319 ? 0.430 -0.729 43.327 1.00 64.50 319 ILE A C 1
ATOM 2247 O O . ILE A 1 319 ? -0.381 -0.018 43.914 1.00 64.50 319 ILE A O 1
ATOM 2251 N N . THR A 1 320 ? 1.205 -0.268 42.348 1.00 57.44 320 THR A N 1
ATOM 2252 C CA . THR A 1 320 ? 1.182 1.051 41.691 1.00 57.44 320 THR A CA 1
ATOM 2253 C C . THR A 1 320 ? 1.038 0.837 40.177 1.00 57.44 320 THR A C 1
ATOM 2255 O O . THR A 1 320 ? 1.101 -0.303 39.721 1.00 57.44 320 THR A O 1
ATOM 2258 N N . SER A 1 321 ? 0.901 1.891 39.365 1.00 52.38 321 SER A N 1
ATOM 2259 C CA . SER A 1 321 ? 0.882 1.752 37.894 1.00 52.38 321 SER A CA 1
ATOM 2260 C C . SER A 1 321 ? 2.132 1.060 37.319 1.00 52.38 321 SER A C 1
ATOM 2262 O O . SER A 1 321 ? 2.036 0.438 36.268 1.00 52.38 321 SER A O 1
ATOM 2264 N N . ALA A 1 322 ? 3.274 1.104 38.020 1.00 40.97 322 ALA A N 1
ATOM 2265 C CA . ALA A 1 322 ? 4.534 0.456 37.631 1.00 40.97 322 ALA A CA 1
ATOM 2266 C C . ALA A 1 322 ? 4.689 -0.995 38.138 1.00 40.97 322 ALA A C 1
ATOM 2268 O O . ALA A 1 322 ? 5.626 -1.687 37.753 1.00 40.97 322 ALA A O 1
ATOM 2269 N N . THR A 1 323 ? 3.802 -1.455 39.025 1.00 42.16 323 THR A N 1
ATOM 2270 C CA . THR A 1 323 ? 3.833 -2.800 39.637 1.00 42.16 323 THR A CA 1
ATOM 2271 C C . THR A 1 323 ? 2.511 -3.551 39.462 1.00 42.16 323 THR A C 1
ATOM 2273 O O . THR A 1 323 ? 2.291 -4.591 40.086 1.00 42.16 323 THR A O 1
ATOM 2276 N N . ALA A 1 324 ? 1.619 -3.027 38.615 1.00 46.12 324 ALA A N 1
ATOM 2277 C CA . ALA A 1 324 ? 0.398 -3.697 38.208 1.00 46.12 324 ALA A CA 1
ATOM 2278 C C . ALA A 1 324 ? 0.748 -4.959 37.391 1.00 46.12 324 ALA A C 1
ATOM 2280 O O . ALA A 1 324 ? 1.637 -4.906 36.538 1.00 46.12 324 ALA A O 1
ATOM 2281 N N . PRO A 1 325 ? 0.082 -6.099 37.639 1.00 47.44 325 PRO A N 1
ATOM 2282 C CA . PRO A 1 325 ? 0.280 -7.299 36.834 1.00 47.44 325 PRO A CA 1
ATOM 2283 C C . PRO A 1 325 ? -0.041 -7.010 35.364 1.00 47.44 325 PRO A C 1
ATOM 2285 O O . PRO A 1 325 ? -0.910 -6.187 35.075 1.00 47.44 325 PRO A O 1
ATOM 2288 N N . LYS A 1 326 ? 0.657 -7.682 34.437 1.00 49.59 326 LYS A N 1
ATOM 2289 C CA . LYS A 1 326 ? 0.407 -7.563 32.992 1.00 49.59 326 LYS A CA 1
ATOM 2290 C C . LYS A 1 326 ? -1.032 -7.993 32.692 1.00 49.59 326 LYS A C 1
ATOM 2292 O O . LYS A 1 326 ? -1.304 -9.182 32.569 1.00 49.59 326 LYS A O 1
ATOM 2297 N N . VAL A 1 327 ? -1.945 -7.029 32.595 1.00 47.81 327 VAL A N 1
ATOM 2298 C CA . VAL A 1 327 ? -3.335 -7.261 32.202 1.00 47.81 327 VAL A CA 1
ATOM 2299 C C . VAL A 1 327 ? -3.380 -7.347 30.683 1.00 47.81 327 VAL A C 1
ATOM 2301 O O . VAL A 1 327 ? -3.345 -6.335 29.989 1.00 47.81 327 VAL A O 1
ATOM 2304 N N . TRP A 1 328 ? -3.458 -8.572 30.180 1.00 45.41 328 TRP A N 1
ATOM 2305 C CA . TRP A 1 328 ? -3.825 -8.839 28.796 1.00 45.41 328 TRP A CA 1
ATOM 2306 C C . TRP A 1 328 ? -5.347 -8.817 28.702 1.00 45.41 328 TRP A C 1
ATOM 2308 O O . TRP A 1 328 ? -6.014 -9.601 29.374 1.00 45.41 328 TRP A O 1
ATOM 2318 N N . LYS A 1 329 ? -5.885 -7.886 27.912 1.00 43.59 329 LYS A N 1
ATOM 2319 C CA . LYS A 1 329 ? -7.278 -7.892 27.458 1.00 43.59 329 LYS A CA 1
ATOM 2320 C C . LYS A 1 329 ? -7.251 -8.189 25.963 1.00 43.59 329 LYS A C 1
ATOM 2322 O O . LYS A 1 329 ? -6.455 -7.578 25.257 1.00 43.59 329 LYS A O 1
ATOM 2327 N N . TYR A 1 330 ? -8.143 -9.067 25.508 1.00 41.69 330 TYR A N 1
ATOM 2328 C CA . TYR A 1 330 ? -8.341 -9.425 24.097 1.00 41.69 330 TYR A CA 1
ATOM 2329 C C . TYR A 1 330 ? -7.210 -10.279 23.515 1.00 41.69 330 TYR A C 1
ATOM 2331 O O . TYR A 1 330 ? -6.316 -9.802 22.822 1.00 41.69 330 TYR A O 1
ATOM 2339 N N . ALA A 1 331 ? -7.280 -11.587 23.758 1.00 33.00 331 ALA A N 1
ATOM 2340 C CA . ALA A 1 331 ? -6.557 -12.532 22.925 1.00 33.00 331 ALA A CA 1
ATOM 2341 C C . ALA A 1 331 ? -7.085 -12.434 21.488 1.00 33.00 331 ALA A C 1
ATOM 2343 O O . ALA A 1 331 ? -8.187 -12.880 21.172 1.00 33.00 331 ALA A O 1
ATOM 2344 N N . ALA A 1 332 ? -6.275 -11.832 20.634 1.00 36.09 332 ALA A N 1
ATOM 2345 C CA . ALA A 1 332 ? -5.542 -12.622 19.666 1.00 36.09 332 ALA A CA 1
ATOM 2346 C C . ALA A 1 332 ? -4.260 -11.857 19.313 1.00 36.09 332 ALA A C 1
ATOM 2348 O O . ALA A 1 332 ? -4.332 -10.670 18.984 1.00 36.09 332 ALA A O 1
ATOM 2349 N N . SER A 1 333 ? -3.123 -12.548 19.219 1.00 44.53 333 SER A N 1
ATOM 2350 C CA . SER A 1 333 ? -2.308 -12.367 18.015 1.00 44.53 333 SER A CA 1
ATOM 2351 C C . SER A 1 333 ? -3.205 -12.703 16.825 1.00 44.53 333 SER A C 1
ATOM 2353 O O . SER A 1 333 ? -3.291 -13.829 16.335 1.00 44.53 333 SER A O 1
ATOM 2355 N N . SER A 1 334 ? -4.029 -11.731 16.447 1.00 61.34 334 SER A N 1
ATOM 2356 C CA . SER A 1 334 ? -4.893 -11.854 15.294 1.00 61.34 334 SER A CA 1
ATOM 2357 C C . SER A 1 334 ? -4.022 -11.592 14.085 1.00 61.34 334 SER A C 1
ATOM 2359 O O . SER A 1 334 ? -3.128 -10.749 14.085 1.00 61.34 334 SER A O 1
ATOM 2361 N N . PHE A 1 335 ? -4.265 -12.375 13.054 1.00 76.62 335 PHE A N 1
ATOM 2362 C CA . PHE A 1 335 ? -3.684 -12.162 11.753 1.00 76.62 335 PHE A CA 1
ATOM 2363 C C . PHE A 1 335 ? -4.839 -11.960 10.796 1.00 76.62 335 PHE A C 1
ATOM 2365 O O . PHE A 1 335 ? -5.794 -12.743 10.805 1.00 76.62 335 PHE A O 1
ATOM 2372 N N . ILE A 1 336 ? -4.744 -10.944 9.952 1.00 85.94 336 ILE A N 1
ATOM 2373 C CA . ILE A 1 336 ? -5.692 -10.769 8.862 1.00 85.94 336 ILE A CA 1
ATOM 2374 C C . ILE A 1 336 ? -5.171 -11.601 7.701 1.00 85.94 336 ILE A C 1
ATOM 2376 O O . ILE A 1 336 ? -4.079 -11.364 7.182 1.00 85.94 336 ILE A O 1
ATOM 2380 N N . LYS A 1 337 ? -5.911 -12.647 7.324 1.00 88.19 337 LYS A N 1
ATOM 2381 C CA . LYS A 1 337 ? -5.479 -13.547 6.254 1.00 88.19 337 LYS A CA 1
ATOM 2382 C C . LYS A 1 337 ? -5.403 -12.778 4.939 1.00 88.19 337 LYS A C 1
ATOM 2384 O O . LYS A 1 337 ? -6.374 -12.126 4.562 1.00 88.19 337 LYS A O 1
ATOM 2389 N N . LEU A 1 338 ? -4.291 -12.920 4.224 1.00 94.12 338 LEU A N 1
ATOM 2390 C CA . LEU A 1 338 ? -4.100 -12.303 2.920 1.00 94.12 338 LEU A CA 1
ATOM 2391 C C . LEU A 1 338 ? -3.956 -13.398 1.865 1.00 94.12 338 LEU A C 1
ATOM 2393 O O . LEU A 1 338 ? -3.014 -14.189 1.878 1.00 94.12 338 LEU A O 1
ATOM 2397 N N . LYS A 1 339 ? -4.919 -13.466 0.950 1.00 93.12 339 LYS A N 1
ATOM 2398 C CA . LYS A 1 339 ? -4.913 -14.420 -0.157 1.00 93.12 339 LYS A CA 1
ATOM 2399 C C . LYS A 1 339 ? -4.521 -13.700 -1.438 1.00 93.12 339 LYS A C 1
ATOM 2401 O O . LYS A 1 339 ? -5.318 -12.935 -1.964 1.00 93.12 339 LYS A O 1
ATOM 2406 N N . VAL A 1 340 ? -3.350 -14.012 -1.978 1.00 96.00 340 VAL A N 1
ATOM 2407 C CA . VAL A 1 340 ? -2.987 -13.636 -3.350 1.00 96.00 340 VAL A CA 1
ATOM 2408 C C . VAL A 1 340 ? -3.324 -14.806 -4.270 1.00 96.00 340 VAL A C 1
ATOM 2410 O O . VAL A 1 340 ? -2.986 -15.951 -3.972 1.00 96.00 340 VAL A O 1
ATOM 2413 N N . ALA A 1 341 ? -4.044 -14.545 -5.355 1.00 94.19 341 ALA A N 1
ATOM 2414 C CA . ALA A 1 341 ? -4.435 -15.557 -6.329 1.00 94.19 341 ALA A CA 1
ATOM 2415 C C . ALA A 1 341 ? -4.434 -14.980 -7.744 1.00 94.19 341 ALA A C 1
ATOM 2417 O O . ALA A 1 341 ? -4.566 -13.778 -7.930 1.00 94.19 341 ALA A O 1
ATOM 2418 N N . GLN A 1 342 ? -4.334 -15.841 -8.749 1.00 94.75 342 GLN A N 1
ATOM 2419 C CA . GLN A 1 342 ? -4.564 -15.459 -10.141 1.00 94.75 342 GLN A CA 1
ATOM 2420 C C . GLN A 1 342 ? -6.045 -15.666 -10.488 1.00 94.75 342 GLN A C 1
ATOM 2422 O O . GLN A 1 342 ? -6.645 -16.645 -10.041 1.00 94.75 342 GLN A O 1
ATOM 2427 N N . GLU A 1 343 ? -6.649 -14.775 -11.281 1.00 94.06 343 GLU A N 1
ATOM 2428 C CA . GLU A 1 343 ? -8.074 -14.891 -11.660 1.00 94.06 343 GLU A CA 1
ATOM 2429 C C . GLU A 1 343 ? -8.401 -16.166 -12.461 1.00 94.06 343 GLU A C 1
ATOM 2431 O O . GLU A 1 343 ? -9.527 -16.661 -12.456 1.00 94.06 343 GLU A O 1
ATOM 2436 N N . SER A 1 344 ? -7.395 -16.709 -13.141 1.00 90.12 344 SER A N 1
ATOM 2437 C CA . SER A 1 344 ? -7.407 -17.970 -13.869 1.00 90.12 344 SER A CA 1
ATOM 2438 C C . SER A 1 344 ? -6.000 -18.570 -13.834 1.00 90.12 344 SER A C 1
ATOM 2440 O O . SER A 1 344 ? -5.034 -17.897 -13.467 1.00 90.12 344 SER A O 1
ATOM 2442 N N . GLY A 1 345 ? -5.865 -19.855 -14.175 1.00 85.50 345 GLY A N 1
ATOM 2443 C CA . GLY A 1 345 ? -4.555 -20.506 -14.202 1.00 85.50 345 GLY A CA 1
ATOM 2444 C C . GLY A 1 345 ? -3.599 -19.773 -15.147 1.00 85.50 345 GLY A C 1
ATOM 2445 O O . GLY A 1 345 ? -3.836 -19.763 -16.350 1.00 85.50 345 GLY A O 1
ATOM 2446 N N . ARG A 1 346 ? -2.522 -19.193 -14.597 1.00 86.81 346 ARG A N 1
ATOM 2447 C CA . ARG A 1 346 ? -1.560 -18.324 -15.304 1.00 86.81 346 ARG A CA 1
ATOM 2448 C C . ARG A 1 346 ? -2.172 -17.068 -15.926 1.00 86.81 346 ARG A C 1
ATOM 2450 O O . ARG A 1 346 ? -1.784 -16.678 -17.027 1.00 86.81 346 ARG A O 1
ATOM 2457 N N . ALA A 1 347 ? -3.094 -16.409 -15.229 1.00 91.56 347 ALA A N 1
ATOM 2458 C CA . ALA A 1 347 ? -3.625 -15.118 -15.657 1.00 91.56 347 ALA A CA 1
ATOM 2459 C C . ALA A 1 347 ? -2.511 -14.109 -15.989 1.00 91.56 347 ALA A C 1
ATOM 2461 O O . ALA A 1 347 ? -2.592 -13.439 -17.016 1.00 91.56 347 ALA A O 1
ATOM 2462 N N . THR A 1 348 ? -1.438 -14.071 -15.193 1.00 91.00 348 THR A N 1
ATOM 2463 C CA . THR A 1 348 ? -0.287 -13.181 -15.420 1.00 91.00 348 THR A CA 1
ATOM 2464 C C . THR A 1 348 ? 0.697 -13.706 -16.471 1.00 91.00 348 THR A C 1
ATOM 2466 O O . THR A 1 348 ? 1.699 -13.063 -16.746 1.00 91.00 348 THR A O 1
ATOM 2469 N N . GLY A 1 349 ? 0.471 -14.898 -17.029 1.00 88.69 349 GLY A N 1
ATOM 2470 C CA . GLY A 1 349 ? 1.444 -15.633 -17.843 1.00 88.69 349 GLY A CA 1
ATOM 2471 C C . GLY A 1 349 ? 2.513 -16.383 -17.036 1.00 88.69 349 GLY A C 1
ATOM 2472 O O . GLY A 1 349 ? 3.166 -17.276 -17.576 1.00 88.69 349 GLY A O 1
ATOM 2473 N N . TYR A 1 350 ? 2.629 -16.119 -15.733 1.00 91.44 350 TYR A N 1
ATOM 2474 C CA . TYR A 1 350 ? 3.615 -16.736 -14.846 1.00 91.44 350 TYR A CA 1
ATOM 2475 C C . TYR A 1 350 ? 2.999 -17.812 -13.943 1.00 91.44 350 TYR A C 1
ATOM 2477 O O . TYR A 1 350 ? 1.816 -17.781 -13.591 1.00 91.44 350 TYR A O 1
ATOM 2485 N N . TYR A 1 351 ? 3.817 -18.790 -13.547 1.00 92.94 351 TYR A N 1
ATOM 2486 C CA . TYR A 1 351 ? 3.447 -19.728 -12.483 1.00 92.94 351 TYR A CA 1
ATOM 2487 C C . TYR A 1 351 ? 3.600 -19.075 -11.105 1.00 92.94 351 TYR A C 1
ATOM 2489 O O . TYR A 1 351 ? 4.413 -18.173 -10.936 1.00 92.94 351 TYR A O 1
ATOM 2497 N N . ASP A 1 352 ? 2.926 -19.604 -10.084 1.00 94.88 352 ASP A N 1
ATOM 2498 C CA . ASP A 1 352 ? 3.038 -19.101 -8.704 1.00 94.88 352 ASP A CA 1
ATOM 2499 C C . ASP A 1 352 ? 4.475 -19.173 -8.145 1.00 94.88 352 ASP A C 1
ATOM 2501 O O . ASP A 1 352 ? 4.849 -18.402 -7.267 1.00 94.88 352 ASP A O 1
ATOM 2505 N N . SER A 1 353 ? 5.328 -20.052 -8.684 1.00 93.62 353 SER A N 1
ATOM 2506 C CA . SER A 1 353 ? 6.763 -20.114 -8.360 1.00 93.62 353 SER A CA 1
ATOM 2507 C C . SER A 1 353 ? 7.608 -19.019 -9.032 1.00 93.62 353 SER A C 1
ATOM 2509 O O . SER A 1 353 ? 8.821 -18.994 -8.863 1.00 93.62 353 SER A O 1
ATOM 2511 N N . GLN A 1 354 ? 6.991 -18.169 -9.851 1.00 93.06 354 GLN A N 1
ATOM 2512 C CA . GLN A 1 354 ? 7.606 -17.071 -10.609 1.00 93.06 354 GLN A CA 1
ATOM 2513 C C . GLN A 1 354 ? 6.944 -15.721 -10.293 1.00 93.06 354 GLN A C 1
ATOM 2515 O O . GLN A 1 354 ? 7.269 -14.714 -10.917 1.00 93.06 354 GLN A O 1
ATOM 2520 N N . ILE A 1 355 ? 6.006 -15.709 -9.345 1.00 95.38 355 ILE A N 1
ATOM 2521 C CA . ILE A 1 355 ? 5.373 -14.511 -8.801 1.00 95.38 355 ILE A CA 1
ATOM 2522 C C . ILE A 1 355 ? 5.978 -14.305 -7.420 1.00 95.38 355 ILE A C 1
ATOM 2524 O O . ILE A 1 355 ? 5.951 -15.223 -6.605 1.00 95.38 355 ILE A O 1
ATOM 2528 N N . TRP A 1 356 ? 6.529 -13.128 -7.164 1.00 96.00 356 TRP A N 1
ATOM 2529 C CA . TRP A 1 356 ? 7.255 -12.776 -5.950 1.00 96.00 356 TRP A CA 1
ATOM 2530 C C . TRP A 1 356 ? 6.476 -11.738 -5.155 1.00 96.00 356 TRP A C 1
ATOM 2532 O O . TRP A 1 356 ? 5.901 -10.815 -5.727 1.00 96.00 356 TRP A O 1
ATOM 2542 N N . ILE A 1 357 ? 6.464 -11.895 -3.835 1.00 96.81 357 ILE A N 1
ATOM 2543 C CA . ILE A 1 357 ? 5.765 -11.017 -2.902 1.00 96.81 357 ILE A CA 1
ATOM 2544 C C . ILE A 1 357 ? 6.771 -10.539 -1.859 1.00 96.81 357 ILE A C 1
ATOM 2546 O O . ILE A 1 357 ? 7.381 -11.358 -1.163 1.00 96.81 357 ILE A O 1
ATOM 2550 N N . ALA A 1 358 ? 6.912 -9.222 -1.746 1.00 95.00 358 ALA A N 1
ATOM 2551 C CA . ALA A 1 358 ? 7.608 -8.558 -0.653 1.00 95.00 358 ALA A CA 1
ATOM 2552 C C . ALA A 1 358 ? 6.581 -7.804 0.197 1.00 95.00 358 ALA A C 1
ATOM 2554 O O . ALA A 1 358 ? 5.771 -7.050 -0.339 1.00 95.00 358 ALA A O 1
ATOM 2555 N N . VAL A 1 359 ? 6.608 -8.009 1.513 1.00 95.31 359 VAL A N 1
ATOM 2556 C CA . VAL A 1 359 ? 5.767 -7.263 2.457 1.00 95.31 359 VAL A CA 1
ATOM 2557 C C . VAL A 1 359 ? 6.675 -6.579 3.458 1.00 95.31 359 VAL A C 1
ATOM 2559 O O . VAL A 1 359 ? 7.486 -7.245 4.101 1.00 95.31 359 VAL A O 1
ATOM 2562 N N . PHE A 1 360 ? 6.550 -5.263 3.577 1.00 93.94 360 PHE A N 1
ATOM 2563 C CA . PHE A 1 360 ? 7.375 -4.450 4.464 1.00 93.94 360 PHE A CA 1
ATOM 2564 C C . PHE A 1 360 ? 6.633 -3.210 4.923 1.00 93.94 360 PHE A C 1
ATOM 2566 O O . PHE A 1 360 ? 5.651 -2.808 4.305 1.00 93.94 360 PHE A O 1
ATOM 2573 N N . GLY A 1 361 ? 7.119 -2.583 5.985 1.00 92.44 361 GLY A N 1
ATOM 2574 C CA . GLY A 1 361 ? 6.505 -1.371 6.492 1.00 92.44 361 GLY A CA 1
ATOM 2575 C C . GLY A 1 361 ? 7.064 -0.930 7.830 1.00 92.44 361 GLY A C 1
ATOM 2576 O O . GLY A 1 361 ? 8.215 -1.231 8.139 1.00 92.44 361 GLY A O 1
ATOM 2577 N N . GLN A 1 362 ? 6.265 -0.208 8.613 1.00 90.00 362 GLN A N 1
ATOM 2578 C CA . GLN A 1 362 ? 6.675 0.323 9.910 1.00 90.00 362 GLN A CA 1
ATOM 2579 C C . GLN A 1 362 ? 5.664 0.006 11.011 1.00 90.00 362 GLN A C 1
ATOM 2581 O O . GLN A 1 362 ? 4.454 0.083 10.814 1.00 90.00 362 GLN A O 1
ATOM 2586 N N . GLU A 1 363 ? 6.179 -0.320 12.193 1.00 88.56 363 GLU A N 1
ATOM 2587 C CA . GLU A 1 363 ? 5.422 -0.275 13.442 1.00 88.56 363 GLU A CA 1
ATOM 2588 C C . GLU A 1 363 ? 5.502 1.140 14.020 1.00 88.56 363 GLU A C 1
ATOM 2590 O O . GLU A 1 363 ? 6.596 1.607 14.357 1.00 88.56 363 GLU A O 1
ATOM 2595 N N . ILE A 1 364 ? 4.357 1.810 14.148 1.00 84.38 364 ILE A N 1
ATOM 2596 C CA . ILE A 1 364 ? 4.248 3.147 14.746 1.00 84.38 364 ILE A CA 1
ATOM 2597 C C . ILE A 1 364 ? 3.130 3.189 15.784 1.00 84.38 364 ILE A C 1
ATOM 2599 O O . ILE A 1 364 ? 2.122 2.493 15.664 1.00 84.38 364 ILE A O 1
ATOM 2603 N N . ALA A 1 365 ? 3.287 4.056 16.786 1.00 81.00 365 ALA A N 1
ATOM 2604 C CA . ALA A 1 365 ? 2.207 4.359 17.720 1.00 81.00 365 ALA A CA 1
ATOM 2605 C C . ALA A 1 365 ? 1.028 4.948 16.948 1.00 81.00 365 ALA A C 1
ATOM 2607 O O . ALA A 1 365 ? 1.243 5.835 16.124 1.00 81.00 365 ALA A O 1
ATOM 2608 N N . THR A 1 366 ? -0.196 4.487 17.224 1.00 71.56 366 THR A N 1
ATOM 2609 C CA . THR A 1 366 ? -1.404 5.066 16.629 1.00 71.56 366 THR A CA 1
ATOM 2610 C C . THR A 1 366 ? -1.481 6.529 17.062 1.00 71.56 366 THR A C 1
ATOM 2612 O O . THR A 1 366 ? -1.687 6.796 18.254 1.00 71.56 366 THR A O 1
ATOM 2615 N N . PRO A 1 367 ? -1.265 7.492 16.149 1.00 63.97 367 PRO A N 1
ATOM 2616 C CA . PRO A 1 367 ? -1.220 8.887 16.537 1.00 63.97 367 PRO A CA 1
ATOM 2617 C C . PRO A 1 367 ? -2.616 9.341 16.970 1.00 63.97 367 PRO A C 1
ATOM 2619 O O . PRO A 1 367 ? -3.630 8.990 16.365 1.00 63.97 367 PRO A O 1
ATOM 2622 N N . GLY A 1 368 ? -2.679 10.136 18.039 1.00 56.59 368 GLY A N 1
ATOM 2623 C CA . GLY A 1 368 ? -3.888 10.900 18.337 1.00 56.59 368 GLY A CA 1
ATOM 2624 C C . GLY A 1 368 ? -4.121 11.975 17.264 1.00 56.59 368 GLY A C 1
ATOM 2625 O O . GLY A 1 368 ? -3.181 12.328 16.547 1.00 56.59 368 GLY A O 1
ATOM 2626 N N . PRO A 1 369 ? -5.335 12.546 17.164 1.00 45.41 369 PRO A N 1
ATOM 2627 C CA . PRO A 1 369 ? -5.618 13.628 16.222 1.00 45.41 369 PRO A CA 1
ATOM 2628 C C . PRO A 1 369 ? -4.565 14.746 16.303 1.00 45.41 369 PRO A C 1
ATOM 2630 O O . PRO A 1 369 ? -4.361 15.333 17.367 1.00 45.41 369 PRO A O 1
ATOM 2633 N N . GLY A 1 370 ? -3.883 15.022 15.187 1.00 47.81 370 GLY A N 1
ATOM 2634 C CA . GLY A 1 370 ? -2.890 16.094 15.069 1.00 47.81 370 GLY A CA 1
ATOM 2635 C C . GLY A 1 370 ? -1.541 15.836 15.747 1.00 47.81 370 GLY A C 1
ATOM 2636 O O . GLY A 1 370 ? -0.820 16.795 16.027 1.00 47.81 370 GLY A O 1
ATOM 2637 N N . VAL A 1 371 ? -1.210 14.577 16.044 1.00 53.69 371 VAL A N 1
ATOM 2638 C CA . VAL A 1 371 ? 0.099 14.161 16.566 1.00 53.69 371 VAL A CA 1
ATOM 2639 C C . VAL A 1 371 ? 0.928 13.575 15.425 1.00 53.69 371 VAL A C 1
ATOM 2641 O O . VAL A 1 371 ? 0.488 12.626 14.786 1.00 53.69 371 VAL A O 1
ATOM 2644 N N . ILE A 1 372 ? 2.137 14.098 15.195 1.00 53.97 372 ILE A N 1
ATOM 2645 C CA . ILE A 1 372 ? 3.092 13.467 14.272 1.00 53.97 372 ILE A CA 1
ATOM 2646 C C . ILE A 1 372 ? 3.526 12.128 14.892 1.00 53.97 372 ILE A C 1
ATOM 2648 O O . ILE A 1 372 ? 4.025 12.130 16.027 1.00 53.97 372 ILE A O 1
ATOM 2652 N N . PRO A 1 373 ? 3.343 10.990 14.202 1.00 59.16 373 PRO A N 1
ATOM 2653 C CA . PRO A 1 373 ? 3.805 9.714 14.715 1.00 59.16 373 PRO A CA 1
ATOM 2654 C C . PRO A 1 373 ? 5.340 9.715 14.851 1.00 59.16 373 PRO A C 1
ATOM 2656 O O . PRO A 1 373 ? 6.043 10.212 13.970 1.00 59.16 373 PRO A O 1
ATOM 2659 N N . PRO A 1 374 ? 5.896 9.185 15.956 1.00 61.56 374 PRO A N 1
ATOM 2660 C CA . PRO A 1 374 ? 7.340 9.014 16.087 1.00 61.56 374 PRO A CA 1
ATOM 2661 C C . PRO A 1 374 ? 7.873 8.066 15.003 1.00 61.56 374 PRO A C 1
ATOM 2663 O O . PRO A 1 374 ? 7.129 7.228 14.495 1.00 61.56 374 PRO A O 1
ATOM 2666 N N . VAL A 1 375 ? 9.171 8.170 14.684 1.00 66.69 375 VAL A N 1
ATOM 2667 C CA . VAL A 1 375 ? 9.823 7.303 13.687 1.00 66.69 375 VAL A CA 1
ATOM 2668 C C . VAL A 1 375 ? 9.566 5.836 14.030 1.00 66.69 375 VAL A C 1
ATOM 2670 O O . VAL A 1 375 ? 9.918 5.371 15.119 1.00 66.69 375 VAL A O 1
ATOM 2673 N N . GLY A 1 376 ? 8.930 5.130 13.098 1.00 75.31 376 GLY A N 1
ATOM 2674 C CA . GLY A 1 376 ? 8.546 3.741 13.274 1.00 75.31 376 GLY A CA 1
ATOM 2675 C C . GLY A 1 376 ? 9.702 2.767 13.184 1.00 75.31 376 GLY A C 1
ATOM 2676 O O . GLY A 1 376 ? 10.754 3.054 12.613 1.00 75.31 376 GLY A O 1
ATOM 2677 N N . LYS A 1 377 ? 9.488 1.570 13.729 1.00 84.44 377 LYS A N 1
ATOM 2678 C CA . LYS A 1 377 ? 10.414 0.454 13.530 1.00 84.44 377 LYS A CA 1
ATOM 2679 C C . LYS A 1 377 ? 10.094 -0.222 12.207 1.00 84.44 377 LYS A C 1
ATOM 2681 O O . LYS A 1 377 ? 9.024 -0.808 12.059 1.00 84.44 377 LYS A O 1
ATOM 2686 N N . SER A 1 378 ? 11.026 -0.152 11.267 1.00 90.12 378 SER A N 1
ATOM 2687 C CA . SER A 1 378 ? 10.879 -0.794 9.963 1.00 90.12 378 SER A CA 1
ATOM 2688 C C . SER A 1 378 ? 10.952 -2.322 10.075 1.00 90.12 378 SER A C 1
ATOM 2690 O O . SER A 1 378 ? 11.823 -2.864 10.768 1.00 90.12 378 SER A O 1
ATOM 2692 N N . TYR A 1 379 ? 10.041 -3.010 9.386 1.00 90.94 379 TYR A N 1
ATOM 2693 C CA . TYR A 1 379 ? 9.932 -4.466 9.377 1.00 90.94 379 TYR A CA 1
ATOM 2694 C C . TYR A 1 379 ? 9.644 -5.028 7.980 1.00 90.94 379 TYR A C 1
ATOM 2696 O O . TYR A 1 379 ? 9.224 -4.304 7.077 1.00 90.94 379 TYR A O 1
ATOM 2704 N N . TYR A 1 380 ? 9.830 -6.338 7.825 1.00 93.62 380 TYR A N 1
ATOM 2705 C CA . TYR A 1 380 ? 9.418 -7.112 6.656 1.00 93.62 380 TYR A CA 1
ATOM 2706 C C . TYR A 1 380 ? 8.901 -8.505 7.041 1.00 93.62 380 TYR A C 1
ATOM 2708 O O . TYR A 1 380 ? 9.116 -8.951 8.168 1.00 93.62 380 TYR A O 1
ATOM 2716 N N . LEU A 1 381 ? 8.201 -9.176 6.118 1.00 93.75 381 LEU A N 1
ATOM 2717 C CA . LEU A 1 381 ? 7.685 -10.544 6.272 1.00 93.75 381 LEU A CA 1
ATOM 2718 C C . LEU A 1 381 ? 8.223 -11.455 5.157 1.00 93.75 381 LEU A C 1
ATOM 2720 O O . LEU A 1 381 ? 8.232 -11.067 3.988 1.00 93.75 381 LEU A O 1
ATOM 2724 N N . VAL A 1 382 ? 8.590 -12.694 5.497 1.00 93.50 382 VAL A N 1
ATOM 2725 C CA . VAL A 1 382 ? 9.056 -13.725 4.547 1.00 93.50 382 VAL A CA 1
ATOM 2726 C C . VAL A 1 382 ? 8.448 -15.095 4.845 1.00 93.50 382 VAL A C 1
ATOM 2728 O O . VAL A 1 382 ? 8.061 -15.386 5.975 1.00 93.50 382 VAL A O 1
ATOM 2731 N N . ALA A 1 383 ? 8.333 -15.943 3.820 1.00 92.69 383 ALA A N 1
ATOM 2732 C CA . ALA A 1 383 ? 7.629 -17.224 3.913 1.00 92.69 383 ALA A CA 1
ATOM 2733 C C . ALA A 1 383 ? 8.423 -18.334 4.625 1.00 92.69 383 ALA A C 1
ATOM 2735 O O . ALA A 1 383 ? 7.844 -19.364 4.978 1.00 92.69 383 ALA A O 1
ATOM 2736 N N . ASP A 1 384 ? 9.734 -18.163 4.789 1.00 88.00 384 ASP A N 1
ATOM 2737 C CA . ASP A 1 384 ? 10.644 -19.121 5.423 1.00 88.00 384 ASP A CA 1
ATOM 2738 C C . ASP A 1 384 ? 10.875 -18.847 6.918 1.00 88.00 384 ASP A C 1
ATOM 2740 O O . ASP A 1 384 ? 11.352 -19.732 7.628 1.00 88.00 384 ASP A O 1
ATOM 2744 N N . GLN A 1 385 ? 10.475 -17.674 7.415 1.00 85.06 385 GLN A N 1
ATOM 2745 C CA . GLN A 1 385 ? 10.528 -17.314 8.832 1.00 85.06 385 GLN A CA 1
ATOM 2746 C C . GLN A 1 385 ? 9.111 -17.141 9.378 1.00 85.06 385 GLN A C 1
ATOM 2748 O O . GLN A 1 385 ? 8.523 -16.059 9.350 1.00 85.06 385 GLN A O 1
ATOM 2753 N N . LEU A 1 386 ? 8.555 -18.258 9.846 1.00 80.38 386 LEU A N 1
ATOM 2754 C CA . LEU A 1 386 ? 7.206 -18.334 10.393 1.00 80.38 386 LEU A CA 1
ATOM 2755 C C . LEU A 1 386 ? 7.238 -18.821 11.839 1.00 80.38 386 LEU A C 1
ATOM 2757 O O . LEU A 1 386 ? 7.967 -19.757 12.164 1.00 80.38 386 LEU A O 1
ATOM 2761 N N . GLU A 1 387 ? 6.346 -18.286 12.664 1.00 61.41 387 GLU A N 1
ATOM 2762 C CA . GLU A 1 387 ? 6.052 -18.796 14.003 1.00 61.41 387 GLU A CA 1
ATOM 2763 C C . GLU A 1 387 ? 4.659 -19.421 13.998 1.00 61.41 387 GLU A C 1
ATOM 2765 O O . GLU A 1 387 ? 3.686 -18.807 13.559 1.00 61.41 387 GLU A O 1
ATOM 2770 N N . SER A 1 388 ? 4.551 -20.692 14.399 1.00 71.00 388 SER A N 1
ATOM 2771 C CA . SER A 1 388 ? 3.286 -21.450 14.357 1.00 71.00 388 SER A CA 1
ATOM 2772 C C . SER A 1 388 ? 2.571 -21.402 12.991 1.00 71.00 388 SER A C 1
ATOM 2774 O O . SER A 1 388 ? 1.344 -21.445 12.895 1.00 71.00 388 SER A O 1
ATOM 2776 N N . GLY A 1 389 ? 3.350 -21.309 11.905 1.00 70.06 389 GLY A N 1
ATOM 2777 C CA . GLY A 1 389 ? 2.843 -21.206 10.535 1.00 70.06 389 GLY A CA 1
ATOM 2778 C C . GLY A 1 389 ? 2.325 -19.817 10.140 1.00 70.06 389 GLY A C 1
ATOM 2779 O O . GLY A 1 389 ? 1.622 -19.716 9.131 1.00 70.06 389 GLY A O 1
ATOM 2780 N N . LYS A 1 390 ? 2.645 -18.765 10.906 1.00 78.31 390 LYS A N 1
ATOM 2781 C CA . LYS A 1 390 ? 2.272 -17.368 10.642 1.00 78.31 390 LYS A CA 1
ATOM 2782 C C . LYS A 1 390 ? 3.495 -16.470 10.441 1.00 78.31 390 LYS A C 1
ATOM 2784 O O . LYS A 1 390 ? 4.526 -16.730 11.056 1.00 78.31 390 LYS A O 1
ATOM 2789 N N . PRO A 1 391 ? 3.403 -15.431 9.592 1.00 83.75 391 PRO A N 1
ATOM 2790 C CA . PRO A 1 391 ? 4.511 -14.507 9.367 1.00 83.75 391 PRO A CA 1
ATOM 2791 C C . PRO A 1 391 ? 4.762 -13.645 10.604 1.00 83.75 391 PRO A C 1
ATOM 2793 O O . PRO A 1 391 ? 3.811 -13.221 11.254 1.00 83.75 391 PRO A O 1
ATOM 2796 N N . VAL A 1 392 ? 6.024 -13.335 10.890 1.00 82.88 392 VAL A N 1
ATOM 2797 C CA . VAL A 1 392 ? 6.419 -12.466 12.009 1.00 82.88 392 VAL A CA 1
ATOM 2798 C C . VAL A 1 392 ? 7.132 -11.230 11.466 1.00 82.88 392 VAL A C 1
ATOM 2800 O O . VAL A 1 392 ? 7.950 -11.378 10.557 1.00 82.88 392 VAL A O 1
ATOM 2803 N N . PRO A 1 393 ? 6.848 -10.016 11.979 1.00 87.88 393 PRO A N 1
ATOM 2804 C CA . PRO A 1 393 ? 7.625 -8.825 11.653 1.00 87.88 393 PRO A CA 1
ATOM 2805 C C . PRO A 1 393 ? 9.109 -9.005 11.986 1.00 87.88 393 PRO A C 1
ATOM 2807 O O . PRO A 1 393 ? 9.480 -9.144 13.150 1.00 87.88 393 PRO A O 1
ATOM 2810 N N . ILE A 1 394 ? 9.970 -8.954 10.972 1.00 88.25 394 ILE A N 1
ATOM 2811 C CA . ILE A 1 394 ? 11.426 -9.015 11.139 1.00 88.25 394 ILE A CA 1
ATOM 2812 C C . ILE A 1 394 ? 12.000 -7.630 10.893 1.00 88.25 394 ILE A C 1
ATOM 2814 O O . ILE A 1 394 ? 11.676 -6.994 9.895 1.00 88.25 394 ILE A O 1
ATOM 2818 N N . SER A 1 395 ? 12.872 -7.155 11.782 1.00 89.56 395 SER A N 1
ATOM 2819 C CA . SER A 1 395 ? 13.499 -5.845 11.605 1.00 89.56 395 SER A CA 1
ATOM 2820 C C . SER A 1 395 ? 14.397 -5.813 10.368 1.00 89.56 395 SER A C 1
ATOM 2822 O O . SER A 1 395 ? 15.227 -6.698 10.156 1.00 89.56 395 SER A O 1
ATOM 2824 N N . THR A 1 396 ? 14.289 -4.741 9.590 1.00 87.56 396 THR A N 1
ATOM 2825 C CA . THR A 1 396 ? 15.174 -4.466 8.449 1.00 87.56 396 THR A CA 1
ATOM 2826 C C . THR A 1 396 ? 16.578 -4.021 8.873 1.00 87.56 396 THR A C 1
ATOM 2828 O O . THR A 1 396 ? 17.510 -4.144 8.086 1.00 87.56 396 THR A O 1
ATOM 2831 N N . ALA A 1 397 ? 16.770 -3.553 10.113 1.00 82.12 397 ALA A N 1
ATOM 2832 C CA . ALA A 1 397 ? 18.033 -2.968 10.580 1.00 82.12 397 ALA A CA 1
ATOM 2833 C C . ALA A 1 397 ? 19.228 -3.944 10.562 1.00 82.12 397 ALA A C 1
ATOM 2835 O O . ALA A 1 397 ? 20.379 -3.515 10.550 1.00 82.12 397 ALA A O 1
ATOM 2836 N N . GLY A 1 398 ? 18.965 -5.254 10.579 1.00 75.62 398 GLY A N 1
ATOM 2837 C CA . GLY A 1 398 ? 19.997 -6.290 10.501 1.00 75.62 398 GLY A CA 1
ATOM 2838 C C . GLY A 1 398 ? 20.396 -6.685 9.077 1.00 75.62 398 GLY A C 1
ATOM 2839 O O . GLY A 1 398 ? 21.372 -7.417 8.916 1.00 75.62 398 GLY A O 1
ATOM 2840 N N . LEU A 1 399 ? 19.667 -6.233 8.050 1.00 84.06 399 LEU A N 1
ATOM 2841 C CA . LEU A 1 399 ? 19.935 -6.611 6.664 1.00 84.06 399 LEU A CA 1
ATOM 2842 C C . LEU A 1 399 ? 21.237 -5.968 6.178 1.00 84.06 399 LEU A C 1
ATOM 2844 O O . LEU A 1 399 ? 21.464 -4.774 6.354 1.00 84.06 399 LEU A O 1
ATOM 2848 N N . GLN A 1 400 ? 22.097 -6.784 5.573 1.00 79.31 400 GLN A N 1
ATOM 2849 C CA . GLN A 1 400 ? 23.379 -6.351 5.021 1.00 79.31 400 GLN A CA 1
ATOM 2850 C C . GLN A 1 400 ? 23.344 -6.428 3.490 1.00 79.31 400 GLN A C 1
ATOM 2852 O O . GLN A 1 400 ? 22.665 -7.307 2.950 1.00 79.31 400 GLN A O 1
ATOM 2857 N N . PRO A 1 401 ? 24.071 -5.543 2.782 1.00 72.38 401 PRO A N 1
ATOM 2858 C CA . PRO A 1 401 ? 24.293 -5.669 1.345 1.00 72.38 401 PRO A CA 1
ATOM 2859 C C . PRO A 1 401 ? 24.790 -7.072 0.972 1.00 72.38 401 PRO A C 1
ATOM 2861 O O . PRO A 1 401 ? 25.713 -7.604 1.593 1.00 72.38 401 PRO A O 1
ATOM 2864 N N . GLY A 1 402 ? 24.151 -7.685 -0.025 1.00 63.88 402 GLY A N 1
ATOM 2865 C CA . GLY A 1 402 ? 24.555 -8.979 -0.562 1.00 63.88 402 GLY A CA 1
ATOM 2866 C C . GLY A 1 402 ? 25.732 -8.862 -1.530 1.00 63.88 402 GLY A C 1
ATOM 2867 O O . GLY A 1 402 ? 26.108 -7.776 -1.970 1.00 63.88 402 GLY A O 1
ATOM 2868 N N . SER A 1 403 ? 26.289 -10.008 -1.927 1.00 52.16 403 SER A N 1
ATOM 2869 C CA . SER A 1 403 ? 27.464 -10.072 -2.801 1.00 52.16 403 SER A CA 1
ATOM 2870 C C . SER A 1 403 ? 27.271 -9.525 -4.219 1.00 52.16 403 SER A C 1
ATOM 2872 O O . SER A 1 403 ? 28.259 -9.270 -4.897 1.00 52.16 403 SER A O 1
ATOM 2874 N N . GLY A 1 404 ? 26.024 -9.342 -4.664 1.00 50.03 404 GLY A N 1
ATOM 2875 C CA . GLY A 1 404 ? 25.668 -8.750 -5.959 1.00 50.03 404 GLY A CA 1
ATOM 2876 C C . GLY A 1 404 ? 25.051 -7.349 -5.875 1.00 50.03 404 GLY A C 1
ATOM 2877 O O . GLY A 1 404 ? 24.608 -6.834 -6.896 1.00 50.03 404 GLY A O 1
ATOM 2878 N N . THR A 1 405 ? 24.975 -6.743 -4.683 1.00 57.44 405 THR A N 1
ATOM 2879 C CA . THR A 1 405 ? 24.239 -5.484 -4.439 1.00 57.44 405 THR A CA 1
ATOM 2880 C C . THR A 1 405 ? 25.058 -4.527 -3.549 1.00 57.44 405 THR A C 1
ATOM 2882 O O . THR A 1 405 ? 24.654 -4.265 -2.416 1.00 57.44 405 THR A O 1
ATOM 2885 N N . PRO A 1 406 ? 26.238 -4.046 -3.992 1.00 50.84 406 PRO A N 1
ATOM 2886 C CA . PRO A 1 406 ? 27.197 -3.339 -3.136 1.00 50.84 406 PRO A CA 1
ATOM 2887 C C . PRO A 1 406 ? 26.743 -1.971 -2.589 1.00 50.84 406 PRO A C 1
ATOM 2889 O O . PRO A 1 406 ? 27.401 -1.466 -1.682 1.00 50.84 406 PRO A O 1
ATOM 2892 N N . ASP A 1 407 ? 25.629 -1.398 -3.064 1.00 63.09 407 ASP A N 1
ATOM 2893 C CA . ASP A 1 407 ? 25.112 -0.113 -2.561 1.00 63.09 407 ASP A CA 1
ATOM 2894 C C . ASP A 1 407 ? 24.352 -0.241 -1.226 1.00 63.09 407 ASP A C 1
ATOM 2896 O O . ASP A 1 407 ? 24.702 0.393 -0.230 1.00 63.09 407 ASP A O 1
ATOM 2900 N N . GLN A 1 408 ? 23.278 -1.039 -1.199 1.00 75.12 408 GLN A N 1
ATOM 2901 C CA . GLN A 1 408 ? 22.362 -1.184 -0.061 1.00 75.12 408 GLN A CA 1
ATOM 2902 C C . GLN A 1 408 ? 21.827 -2.617 0.028 1.00 75.12 408 GLN A C 1
ATOM 2904 O O . GLN A 1 408 ? 21.829 -3.364 -0.953 1.00 75.12 408 GLN A O 1
ATOM 2909 N N . ALA A 1 409 ? 21.359 -3.009 1.214 1.00 80.56 409 ALA A N 1
ATOM 2910 C CA . ALA A 1 409 ? 20.726 -4.309 1.395 1.00 80.56 409 ALA A CA 1
ATOM 2911 C C . ALA A 1 409 ? 19.419 -4.380 0.597 1.00 80.56 409 ALA A C 1
ATOM 2913 O O . ALA A 1 409 ? 18.624 -3.443 0.628 1.00 80.56 409 ALA A O 1
ATOM 2914 N N . ILE A 1 410 ? 19.190 -5.491 -0.104 1.00 83.06 410 ILE A N 1
ATOM 2915 C CA . ILE A 1 410 ? 17.926 -5.736 -0.801 1.00 83.06 410 ILE A CA 1
ATOM 2916 C C . ILE A 1 410 ? 16.940 -6.392 0.154 1.00 83.06 410 ILE A C 1
ATOM 2918 O O . ILE A 1 410 ? 17.278 -7.328 0.884 1.00 83.06 410 ILE A O 1
ATOM 2922 N N . LEU A 1 411 ? 15.708 -5.897 0.132 1.00 88.62 411 LEU A N 1
ATOM 2923 C CA . LEU A 1 411 ? 14.605 -6.447 0.891 1.00 88.62 411 LEU A CA 1
ATOM 2924 C C . LEU A 1 411 ? 14.303 -7.892 0.442 1.00 88.62 411 LEU A C 1
ATOM 2926 O O . LEU A 1 411 ? 14.050 -8.128 -0.744 1.00 88.62 411 LEU A O 1
ATOM 2930 N N . PRO A 1 412 ? 14.258 -8.863 1.368 1.00 89.56 412 PRO A N 1
ATOM 2931 C CA . PRO A 1 412 ? 13.854 -10.223 1.041 1.00 89.56 412 PRO A CA 1
ATOM 2932 C C . PRO A 1 412 ? 12.428 -10.311 0.475 1.00 89.56 412 PRO A C 1
ATOM 2934 O O . PRO A 1 412 ? 11.515 -9.609 0.909 1.00 89.56 412 PRO A O 1
ATOM 2937 N N . SER A 1 413 ? 12.220 -11.236 -0.463 1.00 91.75 413 SER A N 1
ATOM 2938 C CA . SER A 1 413 ? 10.904 -11.558 -1.025 1.00 91.75 413 SER A CA 1
ATOM 2939 C C . SER A 1 413 ? 10.712 -13.069 -1.128 1.00 91.75 413 SER A C 1
ATOM 2941 O O . SER A 1 413 ? 11.668 -13.844 -1.165 1.00 91.75 413 SER A O 1
ATOM 2943 N N . SER A 1 414 ? 9.459 -13.516 -1.141 1.00 95.69 414 SER A N 1
ATOM 2944 C CA . SER A 1 414 ? 9.101 -14.934 -1.232 1.00 95.69 414 SER A CA 1
ATOM 2945 C C . SER A 1 414 ? 8.134 -15.165 -2.383 1.00 95.69 414 SER A C 1
ATOM 2947 O O . SER A 1 414 ? 7.267 -14.333 -2.649 1.00 95.69 414 SER A O 1
ATOM 2949 N N . THR A 1 415 ? 8.264 -16.297 -3.076 1.00 96.75 415 THR A N 1
ATOM 2950 C CA . THR A 1 415 ? 7.341 -16.619 -4.171 1.00 96.75 415 THR A CA 1
ATOM 2951 C C . THR A 1 415 ? 5.933 -16.900 -3.646 1.00 96.75 415 THR A C 1
ATOM 2953 O O . THR A 1 415 ? 5.759 -17.360 -2.515 1.00 96.75 415 THR A O 1
ATOM 2956 N N . LEU A 1 416 ? 4.911 -16.676 -4.472 1.00 95.94 416 LEU A N 1
ATOM 2957 C CA . LEU A 1 416 ? 3.525 -17.016 -4.151 1.00 95.94 416 LEU A CA 1
ATOM 2958 C C . LEU A 1 416 ? 3.388 -18.507 -3.794 1.00 95.94 416 LEU A C 1
ATOM 2960 O O . LEU A 1 416 ? 2.707 -18.856 -2.830 1.00 95.94 416 LEU A O 1
ATOM 2964 N N . ALA A 1 417 ? 4.114 -19.377 -4.501 1.00 95.62 417 ALA A N 1
ATOM 2965 C CA . ALA A 1 417 ? 4.189 -20.801 -4.181 1.00 95.62 417 ALA A CA 1
ATOM 2966 C C . ALA A 1 417 ? 4.843 -21.092 -2.815 1.00 95.62 417 ALA A C 1
ATOM 2968 O O . ALA A 1 417 ? 4.449 -22.046 -2.156 1.00 95.62 417 ALA A O 1
ATOM 2969 N N . ALA A 1 418 ? 5.822 -20.298 -2.365 1.00 95.88 418 ALA A N 1
ATOM 2970 C CA . ALA A 1 418 ? 6.433 -20.473 -1.042 1.00 95.88 418 ALA A CA 1
ATOM 2971 C C . ALA A 1 418 ? 5.484 -20.053 0.094 1.00 95.88 418 ALA A C 1
ATOM 2973 O O . ALA A 1 418 ? 5.439 -20.697 1.154 1.00 95.88 418 ALA A O 1
ATOM 2974 N N . TRP A 1 419 ? 4.699 -18.998 -0.147 1.00 94.25 419 TRP A N 1
ATOM 2975 C CA . TRP A 1 419 ? 3.684 -18.529 0.789 1.00 94.25 419 TRP A CA 1
ATOM 2976 C C . TRP A 1 419 ? 2.575 -19.558 1.016 1.00 94.25 419 TRP A C 1
ATOM 2978 O O . TRP A 1 419 ? 2.147 -19.684 2.153 1.00 94.25 419 TRP A O 1
ATOM 2988 N N . ASP A 1 420 ? 2.121 -20.294 -0.006 1.00 87.19 420 ASP A N 1
ATOM 2989 C CA . ASP A 1 420 ? 1.198 -21.451 0.094 1.00 87.19 420 ASP A CA 1
ATOM 2990 C C . ASP A 1 420 ? 0.066 -21.296 1.141 1.00 87.19 420 ASP A C 1
ATOM 2992 O O . ASP A 1 420 ? -0.110 -22.101 2.056 1.00 87.19 420 ASP A O 1
ATOM 2996 N N . GLY A 1 421 ? -0.669 -20.179 1.083 1.00 81.25 421 GLY A N 1
ATOM 2997 C CA . GLY A 1 421 ? -1.787 -19.892 1.995 1.00 81.25 421 GLY A CA 1
ATOM 2998 C C . GLY A 1 421 ? -1.414 -19.469 3.427 1.00 81.25 421 GLY A C 1
ATOM 2999 O O . GLY A 1 421 ? -2.317 -19.272 4.246 1.00 81.25 421 GLY A O 1
ATOM 3000 N N . LYS A 1 422 ? -0.122 -19.299 3.727 1.00 87.06 422 LYS A N 1
ATOM 3001 C CA . LYS A 1 422 ? 0.423 -18.854 5.025 1.00 87.06 422 LYS A CA 1
ATOM 3002 C C . LYS A 1 422 ? 0.464 -17.331 5.170 1.00 87.06 422 LYS A C 1
ATOM 3004 O O . LYS A 1 422 ? 0.572 -16.837 6.287 1.00 87.06 422 LYS A O 1
ATOM 3009 N N . LEU A 1 423 ? 0.380 -16.593 4.060 1.00 92.81 423 LEU A N 1
ATOM 3010 C CA . LEU A 1 423 ? 0.469 -15.134 4.052 1.00 92.81 423 LEU A CA 1
ATOM 3011 C C . LEU A 1 423 ? -0.678 -14.500 4.858 1.00 92.81 423 LEU A C 1
ATOM 3013 O O . LEU A 1 423 ? -1.864 -14.779 4.653 1.00 92.81 423 LEU A O 1
ATOM 3017 N N . SER A 1 424 ? -0.312 -13.634 5.795 1.00 90.88 424 SER A N 1
ATOM 3018 C CA . SER A 1 424 ? -1.252 -12.888 6.621 1.00 90.88 424 SER A CA 1
ATOM 3019 C C . SER A 1 424 ? -0.588 -11.663 7.231 1.00 90.88 424 SER A C 1
ATOM 3021 O O . SER A 1 424 ? 0.604 -11.698 7.526 1.00 90.88 424 SER A O 1
ATOM 3023 N N . LEU A 1 425 ? -1.367 -10.608 7.449 1.00 92.56 425 LEU A N 1
ATOM 3024 C CA . LEU A 1 425 ? -0.899 -9.380 8.076 1.00 92.56 425 LEU A CA 1
ATOM 3025 C C . LEU A 1 425 ? -1.026 -9.494 9.601 1.00 92.56 425 LEU A C 1
ATOM 3027 O O . LEU A 1 425 ? -2.102 -9.869 10.079 1.00 92.56 425 LEU A O 1
ATOM 3031 N N . PRO A 1 426 ? 0.036 -9.206 10.367 1.00 87.06 426 PRO A N 1
ATOM 3032 C CA . PRO A 1 426 ? -0.035 -9.183 11.821 1.00 87.06 426 PRO A CA 1
ATOM 3033 C C . PRO A 1 426 ? -0.938 -8.037 12.286 1.00 87.06 426 PRO A C 1
ATOM 3035 O O . PRO A 1 426 ? -0.933 -6.957 11.699 1.00 87.06 426 PRO A O 1
ATOM 3038 N N . VAL A 1 427 ? -1.714 -8.265 13.346 1.00 84.00 427 VAL A N 1
ATOM 3039 C CA . VAL A 1 427 ? -2.451 -7.199 14.031 1.00 84.00 427 VAL A CA 1
ATOM 3040 C C . VAL A 1 427 ? -1.577 -6.643 15.157 1.00 84.00 427 VAL A C 1
ATOM 3042 O O . VAL A 1 427 ? -1.078 -7.416 15.978 1.00 84.00 427 VAL A O 1
ATOM 3045 N N . PRO A 1 428 ? -1.377 -5.318 15.221 1.00 80.94 428 PRO A N 1
ATOM 3046 C CA . PRO A 1 428 ? -0.528 -4.704 16.231 1.00 80.94 428 PRO A CA 1
ATOM 3047 C C . PRO A 1 428 ? -1.209 -4.678 17.611 1.00 80.94 428 PRO A C 1
ATOM 3049 O O . PRO A 1 428 ? -2.435 -4.822 17.713 1.00 80.94 428 PRO A O 1
ATOM 3052 N N . PRO A 1 429 ? -0.447 -4.464 18.701 1.00 74.00 429 PRO A N 1
ATOM 3053 C CA . PRO A 1 429 ? -1.019 -4.214 20.023 1.00 74.00 429 PRO A CA 1
ATOM 3054 C C . PRO A 1 429 ? -1.994 -3.019 20.024 1.00 74.00 429 PRO A C 1
ATOM 3056 O O . PRO A 1 429 ? -1.840 -2.107 19.211 1.00 74.00 429 PRO A O 1
ATOM 3059 N N . PRO A 1 430 ? -2.975 -2.958 20.947 1.00 74.81 430 PRO A N 1
ATOM 3060 C CA . PRO A 1 430 ? -3.864 -1.803 21.046 1.00 74.81 430 PRO A CA 1
ATOM 3061 C C . PRO A 1 430 ? -3.095 -0.483 21.201 1.00 74.81 430 PRO A C 1
ATOM 3063 O O . PRO A 1 430 ? -2.229 -0.364 22.069 1.00 74.81 430 PRO A O 1
ATOM 3066 N N . GLY A 1 431 ? -3.430 0.511 20.374 1.00 73.56 431 GLY A N 1
ATOM 3067 C CA . GLY A 1 431 ? -2.731 1.804 20.330 1.00 73.56 431 GLY A CA 1
ATOM 3068 C C . GLY A 1 431 ? -1.438 1.816 19.502 1.00 73.56 431 GLY A C 1
ATOM 3069 O O . GLY A 1 431 ? -0.718 2.814 19.524 1.00 73.56 431 GLY A O 1
ATOM 3070 N N . GLN A 1 432 ? -1.141 0.732 18.783 1.00 80.81 432 GLN A N 1
ATOM 3071 C CA . GLN A 1 432 ? -0.113 0.660 17.746 1.00 80.81 432 GLN A CA 1
ATOM 3072 C C . GLN A 1 432 ? -0.772 0.414 16.380 1.00 80.81 432 GLN A C 1
ATOM 3074 O O . GLN A 1 432 ? -1.901 -0.081 16.289 1.00 80.81 432 GLN A O 1
ATOM 3079 N N . GLN A 1 433 ? -0.047 0.728 15.311 1.00 87.94 433 GLN A N 1
ATOM 3080 C CA . GLN A 1 433 ? -0.417 0.391 13.942 1.00 87.94 433 GLN A CA 1
ATOM 3081 C C . GLN A 1 433 ? 0.778 -0.159 13.159 1.00 87.94 433 GLN A C 1
ATOM 3083 O O . GLN A 1 433 ? 1.918 0.263 13.363 1.00 87.94 433 GLN A O 1
ATOM 3088 N N . PHE A 1 434 ? 0.502 -1.087 12.245 1.00 91.62 434 PHE A N 1
ATOM 3089 C CA . PHE A 1 434 ? 1.450 -1.510 11.222 1.00 91.62 434 PHE A CA 1
ATOM 3090 C C . PHE A 1 434 ? 1.044 -0.866 9.907 1.00 91.62 434 PHE A C 1
ATOM 3092 O O . PHE A 1 434 ? -0.017 -1.179 9.377 1.00 91.62 434 PHE A O 1
ATOM 3099 N N . THR A 1 435 ? 1.881 0.012 9.378 1.00 90.75 435 THR A N 1
ATOM 3100 C CA . THR A 1 435 ? 1.745 0.517 8.008 1.00 90.75 435 THR A CA 1
ATOM 3101 C C . THR A 1 435 ? 2.656 -0.292 7.099 1.00 90.75 435 THR A C 1
ATOM 3103 O O . THR A 1 435 ? 3.577 -0.949 7.597 1.00 90.75 435 THR A O 1
ATOM 3106 N N . GLY A 1 436 ? 2.432 -0.278 5.789 1.00 91.94 436 GLY A N 1
ATOM 3107 C CA . GLY A 1 436 ? 3.343 -0.939 4.867 1.00 91.94 436 GLY A CA 1
ATOM 3108 C C . GLY A 1 436 ? 2.877 -1.025 3.425 1.00 91.94 436 GLY A C 1
ATOM 3109 O O . GLY A 1 436 ? 1.824 -0.519 3.049 1.00 91.94 436 GLY A O 1
ATOM 3110 N N . ARG A 1 437 ? 3.695 -1.708 2.623 1.00 93.88 437 ARG A N 1
ATOM 3111 C CA . ARG A 1 437 ? 3.432 -2.039 1.226 1.00 93.88 437 ARG A CA 1
ATOM 3112 C C . ARG A 1 437 ? 3.492 -3.543 1.009 1.00 93.88 437 ARG A C 1
ATOM 3114 O O . ARG A 1 437 ? 4.329 -4.243 1.586 1.00 93.88 437 ARG A O 1
ATOM 3121 N N . ILE A 1 438 ? 2.613 -4.030 0.142 1.00 95.75 438 ILE A N 1
ATOM 3122 C CA . ILE A 1 438 ? 2.663 -5.372 -0.438 1.00 95.75 438 ILE A CA 1
ATOM 3123 C C . ILE A 1 438 ? 3.064 -5.190 -1.897 1.00 95.75 438 ILE A C 1
ATOM 3125 O O . ILE A 1 438 ? 2.252 -4.763 -2.711 1.00 95.75 438 ILE A O 1
ATOM 3129 N N . VAL A 1 439 ? 4.313 -5.505 -2.229 1.00 95.12 439 VAL A N 1
ATOM 3130 C CA . VAL A 1 439 ? 4.825 -5.412 -3.599 1.00 95.12 439 VAL A CA 1
ATOM 3131 C C . VAL A 1 439 ? 4.755 -6.785 -4.245 1.00 95.12 439 VAL A C 1
ATOM 3133 O O . VAL A 1 439 ? 5.326 -7.751 -3.732 1.00 95.12 439 VAL A O 1
ATOM 3136 N N . ILE A 1 440 ? 4.070 -6.869 -5.382 1.00 96.00 440 ILE A N 1
ATOM 3137 C CA . ILE A 1 440 ? 3.933 -8.091 -6.171 1.00 96.00 440 ILE A CA 1
ATOM 3138 C C . ILE A 1 440 ? 4.700 -7.895 -7.473 1.00 96.00 440 ILE A C 1
ATOM 3140 O O . ILE A 1 440 ? 4.428 -6.970 -8.229 1.00 96.00 440 ILE A O 1
ATOM 3144 N N . SER A 1 441 ? 5.660 -8.777 -7.736 1.00 94.25 441 SER A N 1
ATOM 3145 C CA . SER A 1 441 ? 6.490 -8.766 -8.945 1.00 94.25 441 SER A CA 1
ATOM 3146 C C . SER A 1 441 ? 6.413 -10.105 -9.670 1.00 94.25 441 SER A C 1
ATOM 3148 O O . SER A 1 441 ? 6.103 -11.137 -9.070 1.00 94.25 441 SER A O 1
ATOM 3150 N N . VAL A 1 442 ? 6.652 -10.105 -10.979 1.00 92.25 442 VAL A N 1
ATOM 3151 C CA . VAL A 1 442 ? 6.586 -11.313 -11.810 1.00 92.25 442 VAL A CA 1
ATOM 3152 C C . VAL A 1 442 ? 7.875 -11.524 -12.597 1.00 92.25 442 VAL A C 1
ATOM 3154 O O . VAL A 1 442 ? 8.541 -10.576 -13.006 1.00 92.25 442 VAL A O 1
ATOM 3157 N N . GLY A 1 443 ? 8.250 -12.787 -12.790 1.00 88.75 443 GLY A N 1
ATOM 3158 C CA . GLY A 1 443 ? 9.476 -13.196 -13.481 1.00 88.75 443 GLY A CA 1
ATOM 3159 C C . GLY A 1 443 ? 10.733 -13.116 -12.610 1.00 88.75 443 GLY A C 1
ATOM 3160 O O . GLY A 1 443 ? 11.523 -14.059 -12.601 1.00 88.75 443 GLY A O 1
ATOM 3161 N N . ALA A 1 444 ? 10.887 -12.052 -11.825 1.00 88.19 444 ALA A N 1
ATOM 3162 C CA . ALA A 1 444 ? 12.012 -11.833 -10.918 1.00 88.19 444 ALA A CA 1
ATOM 3163 C C . ALA A 1 444 ? 11.563 -11.094 -9.642 1.00 88.19 444 ALA A C 1
ATOM 3165 O O . ALA A 1 444 ? 10.541 -10.405 -9.681 1.00 88.19 444 ALA A O 1
ATOM 3166 N N . PRO A 1 445 ? 12.291 -11.240 -8.518 1.00 88.81 445 PRO A N 1
ATOM 3167 C CA . PRO A 1 445 ? 12.004 -10.493 -7.300 1.00 88.81 445 PRO A CA 1
ATOM 3168 C C . PRO A 1 445 ? 12.327 -9.006 -7.465 1.00 88.81 445 PRO A C 1
ATOM 3170 O O . PRO A 1 445 ? 13.332 -8.637 -8.078 1.00 88.81 445 PRO A O 1
ATOM 3173 N N . ILE A 1 446 ? 11.508 -8.154 -6.850 1.00 86.44 446 ILE A N 1
ATOM 3174 C CA . ILE A 1 446 ? 11.785 -6.720 -6.758 1.00 86.44 446 ILE A CA 1
ATOM 3175 C C . ILE A 1 446 ? 13.087 -6.447 -5.988 1.00 86.44 446 ILE A C 1
ATOM 3177 O O . ILE A 1 446 ? 13.379 -7.126 -5.005 1.00 86.44 446 ILE A O 1
ATOM 3181 N N . GLN A 1 447 ? 13.855 -5.441 -6.412 1.00 82.94 447 GLN A N 1
ATOM 3182 C CA . GLN A 1 447 ? 15.125 -5.054 -5.789 1.00 82.94 447 GLN A CA 1
ATOM 3183 C C . GLN A 1 447 ? 14.942 -3.807 -4.905 1.00 82.94 447 GLN A C 1
ATOM 3185 O O . GLN A 1 447 ? 15.636 -2.808 -5.072 1.00 82.94 447 GLN A O 1
ATOM 3190 N N . ALA A 1 448 ? 13.975 -3.841 -3.981 1.00 85.31 448 ALA A N 1
ATOM 3191 C CA . ALA A 1 448 ? 13.728 -2.727 -3.062 1.00 85.31 448 ALA A CA 1
ATOM 3192 C C . ALA A 1 448 ? 14.891 -2.584 -2.063 1.00 85.31 448 ALA A C 1
ATOM 3194 O O . ALA A 1 448 ? 15.283 -3.566 -1.430 1.00 85.31 448 ALA A O 1
ATOM 3195 N N . GLN A 1 449 ? 15.446 -1.379 -1.930 1.00 84.25 449 GLN A N 1
ATOM 3196 C CA . GLN A 1 449 ? 16.655 -1.130 -1.141 1.00 84.25 449 GLN A CA 1
ATOM 3197 C C . GLN A 1 449 ? 16.329 -0.699 0.292 1.00 84.25 449 GLN A C 1
ATOM 3199 O O . GLN A 1 449 ? 15.392 0.059 0.527 1.00 84.25 449 GLN A O 1
ATOM 3204 N N . VAL A 1 450 ? 17.116 -1.169 1.259 1.00 84.88 450 VAL A N 1
ATOM 3205 C CA . VAL A 1 450 ? 17.028 -0.781 2.671 1.00 84.88 450 VAL A CA 1
ATOM 3206 C C . VAL A 1 450 ? 18.073 0.290 2.968 1.00 84.88 450 VAL A C 1
ATOM 3208 O O . VAL A 1 450 ? 19.278 0.052 2.850 1.00 84.88 450 VAL A O 1
ATOM 3211 N N . THR A 1 451 ? 17.611 1.455 3.409 1.00 78.06 451 THR A N 1
ATOM 3212 C CA . THR A 1 451 ? 18.456 2.603 3.728 1.00 78.06 451 THR A CA 1
ATOM 3213 C C . THR A 1 451 ? 19.328 2.322 4.953 1.00 78.06 451 THR A C 1
ATOM 3215 O O . THR A 1 451 ? 18.893 1.781 5.972 1.00 78.06 451 THR A O 1
ATOM 3218 N N . THR A 1 452 ? 20.589 2.740 4.890 1.00 67.81 452 THR A N 1
ATOM 3219 C CA . THR A 1 452 ? 21.567 2.493 5.963 1.00 67.81 452 THR A CA 1
ATOM 3220 C C . THR A 1 452 ? 21.409 3.426 7.167 1.00 67.81 452 THR A C 1
ATOM 3222 O O . THR A 1 452 ? 21.921 3.123 8.242 1.00 67.81 452 THR A O 1
ATOM 3225 N N . SER A 1 453 ? 20.710 4.556 7.018 1.00 64.38 453 SER A N 1
ATOM 3226 C CA . SER A 1 453 ? 20.584 5.592 8.053 1.00 64.38 453 SER A CA 1
ATOM 3227 C C . SER A 1 453 ? 19.520 5.284 9.112 1.00 64.38 453 SER A C 1
ATOM 3229 O O . SER A 1 453 ? 19.705 5.624 10.279 1.00 64.38 453 SER A O 1
ATOM 3231 N N . ASN A 1 454 ? 18.410 4.654 8.723 1.00 66.31 454 ASN A N 1
ATOM 3232 C CA . ASN A 1 454 ? 17.266 4.379 9.600 1.00 66.31 454 ASN A CA 1
ATOM 3233 C C . ASN A 1 454 ? 16.577 3.027 9.312 1.00 66.31 454 ASN A C 1
ATOM 3235 O O . ASN A 1 454 ? 15.570 2.710 9.948 1.00 66.31 454 ASN A O 1
ATOM 3239 N N . GLY A 1 455 ? 17.106 2.223 8.381 1.00 73.81 455 GLY A N 1
ATOM 3240 C CA . GLY A 1 455 ? 16.562 0.911 8.033 1.00 73.81 455 GLY A CA 1
ATOM 3241 C C . GLY A 1 455 ? 15.224 0.967 7.293 1.00 73.81 455 GLY A C 1
ATOM 3242 O O . GLY A 1 455 ? 14.533 -0.047 7.228 1.00 73.81 455 GLY A O 1
ATOM 3243 N N . THR A 1 456 ? 14.794 2.120 6.780 1.00 82.56 456 THR A N 1
ATOM 3244 C CA . THR A 1 456 ? 13.567 2.205 5.975 1.00 82.56 456 THR A CA 1
ATOM 3245 C C . THR A 1 456 ? 13.774 1.571 4.609 1.00 82.56 456 THR A C 1
ATOM 3247 O O . THR A 1 456 ? 14.889 1.494 4.108 1.00 82.56 456 THR A O 1
ATOM 3250 N N . VAL A 1 457 ? 12.695 1.113 3.986 1.00 84.38 457 VAL A N 1
ATOM 3251 C CA . VAL A 1 457 ? 12.761 0.581 2.624 1.00 84.38 457 VAL A CA 1
ATOM 3252 C C . VAL A 1 457 ? 12.483 1.720 1.650 1.00 84.38 457 VAL A C 1
ATOM 3254 O O . VAL A 1 457 ? 11.403 2.307 1.685 1.00 84.38 457 VAL A O 1
ATOM 3257 N N . SER A 1 458 ? 13.448 2.020 0.788 1.00 79.56 458 SER A N 1
ATOM 3258 C CA . SER A 1 458 ? 13.238 2.851 -0.392 1.00 79.56 458 SER A CA 1
ATOM 3259 C C . SER A 1 458 ? 12.438 2.045 -1.404 1.00 79.56 458 SER A C 1
ATOM 3261 O O . SER A 1 458 ? 12.879 0.989 -1.871 1.00 79.56 458 SER A O 1
ATOM 3263 N N . ALA A 1 459 ? 11.239 2.523 -1.720 1.00 68.69 459 ALA A N 1
ATOM 3264 C CA . ALA A 1 459 ? 10.458 1.918 -2.783 1.00 68.69 459 ALA A CA 1
ATOM 3265 C C . ALA A 1 459 ? 11.166 2.114 -4.134 1.00 68.69 459 ALA A C 1
ATOM 3267 O O . ALA A 1 459 ? 11.826 3.136 -4.323 1.00 68.69 459 ALA A O 1
ATOM 3268 N N . PRO A 1 460 ? 11.028 1.163 -5.071 1.00 77.69 460 PRO A N 1
ATOM 3269 C CA . PRO A 1 460 ? 11.636 1.317 -6.379 1.00 77.69 460 PRO A CA 1
ATOM 3270 C C . PRO A 1 460 ? 10.945 2.427 -7.175 1.00 77.69 460 PRO A C 1
ATOM 3272 O O . PRO A 1 460 ? 9.714 2.442 -7.280 1.00 77.69 460 PRO A O 1
ATOM 3275 N N . SER A 1 461 ? 11.750 3.331 -7.732 1.00 76.00 461 SER A N 1
ATOM 3276 C CA . SER A 1 461 ? 11.314 4.495 -8.501 1.00 76.00 461 SER A CA 1
ATOM 3277 C C . SER A 1 461 ? 11.173 4.127 -9.972 1.00 76.00 461 SER A C 1
ATOM 3279 O O . SER A 1 461 ? 12.132 3.710 -10.622 1.00 76.00 461 SER A O 1
ATOM 3281 N N . SER A 1 462 ? 9.971 4.296 -10.519 1.00 71.12 462 SER A N 1
ATOM 3282 C CA . SER A 1 462 ? 9.693 3.920 -11.907 1.00 71.12 462 SER A CA 1
ATOM 3283 C C . SER A 1 462 ? 10.146 4.972 -12.926 1.00 71.12 462 SER A C 1
ATOM 3285 O O . SER A 1 462 ? 10.404 4.640 -14.085 1.00 71.12 462 SER A O 1
ATOM 3287 N N . GLY A 1 463 ? 10.300 6.225 -12.486 1.00 68.50 463 GLY A N 1
ATOM 3288 C CA . GLY A 1 463 ? 10.874 7.316 -13.276 1.00 68.50 463 GLY A CA 1
ATOM 3289 C C . GLY A 1 463 ? 12.404 7.271 -13.390 1.00 68.50 463 GLY A C 1
ATOM 3290 O O . GLY A 1 463 ? 12.971 7.899 -14.283 1.00 68.50 463 GLY A O 1
ATOM 3291 N N . SER A 1 464 ? 13.090 6.510 -12.530 1.00 73.62 464 SER A N 1
ATOM 3292 C CA . SER A 1 464 ? 14.553 6.470 -12.484 1.00 73.62 464 SER A CA 1
ATOM 3293 C C . SER A 1 464 ? 15.145 5.348 -13.339 1.00 73.62 464 SER A C 1
ATOM 3295 O O . SER A 1 464 ? 15.007 4.160 -13.050 1.00 73.62 464 SER A O 1
ATOM 3297 N N . LEU A 1 465 ? 15.910 5.727 -14.364 1.00 67.75 465 LEU A N 1
ATOM 3298 C CA . LEU A 1 465 ? 16.642 4.787 -15.224 1.00 67.75 465 LEU A CA 1
ATOM 3299 C C . LEU A 1 465 ? 17.721 3.976 -14.500 1.00 67.75 465 LEU A C 1
ATOM 3301 O O . LEU A 1 465 ? 18.131 2.918 -14.985 1.00 67.75 465 LEU A O 1
ATOM 3305 N N . THR A 1 466 ? 18.205 4.489 -13.371 1.00 69.94 466 THR A N 1
ATOM 3306 C CA . THR A 1 466 ? 19.258 3.867 -12.564 1.00 69.94 466 THR A CA 1
ATOM 3307 C C . THR A 1 466 ? 18.707 3.017 -11.425 1.00 69.94 466 THR A C 1
ATOM 3309 O O . THR A 1 466 ? 19.499 2.446 -10.679 1.00 69.94 466 THR A O 1
ATOM 3312 N N . ASP A 1 467 ? 17.383 2.941 -11.260 1.00 75.06 467 ASP A N 1
ATOM 3313 C CA . ASP A 1 467 ? 16.774 2.111 -10.224 1.00 75.06 467 ASP A CA 1
ATOM 3314 C C . ASP A 1 467 ? 17.147 0.626 -10.430 1.00 75.06 467 ASP A C 1
ATOM 3316 O O . ASP A 1 467 ? 17.073 0.118 -11.555 1.00 75.06 467 ASP A O 1
ATOM 3320 N N . PRO A 1 468 ? 17.544 -0.111 -9.376 1.00 76.12 468 PRO A N 1
ATOM 3321 C CA . PRO A 1 468 ? 17.932 -1.518 -9.492 1.00 76.12 468 PRO A CA 1
ATOM 3322 C C . PRO A 1 468 ? 16.771 -2.451 -9.852 1.00 76.12 468 PRO A C 1
ATOM 3324 O O . PRO A 1 468 ? 16.993 -3.608 -10.202 1.00 76.12 468 PRO A O 1
ATOM 3327 N N . SER A 1 469 ? 15.531 -1.974 -9.770 1.00 79.69 469 SER A N 1
ATOM 3328 C CA . SER A 1 469 ? 14.335 -2.672 -10.230 1.00 79.69 469 SER A CA 1
ATOM 3329 C C . SER A 1 469 ? 13.948 -2.309 -11.664 1.00 79.69 469 SER A C 1
ATOM 3331 O O . SER A 1 469 ? 12.968 -2.867 -12.170 1.00 79.69 469 SER A O 1
ATOM 3333 N N . ASN A 1 470 ? 14.700 -1.430 -12.340 1.00 75.81 470 ASN A N 1
ATOM 3334 C CA . ASN A 1 470 ? 14.482 -1.117 -13.747 1.00 75.81 470 ASN A CA 1
ATOM 3335 C C . ASN A 1 470 ? 14.569 -2.411 -14.579 1.00 75.81 470 ASN A C 1
ATOM 3337 O O . ASN A 1 470 ? 15.571 -3.128 -14.556 1.00 75.81 470 ASN A O 1
ATOM 3341 N N . GLY A 1 471 ? 13.478 -2.760 -15.265 1.00 75.31 471 GLY A N 1
ATOM 3342 C CA . GLY A 1 471 ? 13.349 -4.032 -15.981 1.00 75.31 471 GLY A CA 1
ATOM 3343 C C . GLY A 1 471 ? 12.466 -5.091 -15.307 1.00 75.31 471 GLY A C 1
ATOM 3344 O O . GLY A 1 471 ? 12.129 -6.083 -15.956 1.00 75.31 471 GLY A O 1
ATOM 3345 N N . THR A 1 472 ? 12.058 -4.897 -14.050 1.00 84.00 472 THR A N 1
ATOM 3346 C CA . THR A 1 472 ? 11.160 -5.808 -13.321 1.00 84.00 472 THR A CA 1
ATOM 3347 C C . THR A 1 472 ? 9.709 -5.360 -13.446 1.00 84.00 472 THR A C 1
ATOM 3349 O O . THR A 1 472 ? 9.387 -4.187 -13.268 1.00 84.00 472 THR A O 1
ATOM 3352 N N . ILE A 1 473 ? 8.807 -6.301 -13.732 1.00 89.00 473 ILE A N 1
ATOM 3353 C CA . ILE A 1 473 ? 7.369 -6.023 -13.787 1.00 89.00 473 ILE A CA 1
ATOM 3354 C C . ILE A 1 473 ? 6.796 -6.201 -12.385 1.00 89.00 473 ILE A C 1
ATOM 3356 O O . ILE A 1 473 ? 6.833 -7.304 -11.835 1.00 89.00 473 ILE A O 1
ATOM 3360 N N . TYR A 1 474 ? 6.265 -5.123 -11.815 1.00 91.81 474 TYR A N 1
ATOM 3361 C CA . TYR A 1 474 ? 5.681 -5.130 -10.481 1.00 91.81 474 TYR A CA 1
ATOM 3362 C C . TYR A 1 474 ? 4.578 -4.093 -10.323 1.00 91.81 474 TYR A C 1
ATOM 3364 O O . TYR A 1 474 ? 4.438 -3.168 -11.127 1.00 91.81 474 TYR A O 1
ATOM 3372 N N . ASP A 1 475 ? 3.821 -4.260 -9.252 1.00 93.94 475 ASP A N 1
ATOM 3373 C CA . ASP A 1 475 ? 2.858 -3.293 -8.749 1.00 93.94 475 ASP A CA 1
ATOM 3374 C C . ASP A 1 475 ? 2.735 -3.456 -7.226 1.00 93.94 475 ASP A C 1
ATOM 3376 O O . ASP A 1 475 ? 3.305 -4.400 -6.660 1.00 93.94 475 ASP A O 1
ATOM 3380 N N . PHE A 1 476 ? 2.049 -2.542 -6.544 1.00 93.12 476 PHE A N 1
ATOM 3381 C CA . PHE A 1 476 ? 1.942 -2.595 -5.089 1.00 93.12 476 PHE A CA 1
ATOM 3382 C C . PHE A 1 476 ? 0.574 -2.190 -4.542 1.00 93.12 476 PHE A C 1
ATOM 3384 O O . PHE A 1 476 ? -0.246 -1.560 -5.205 1.00 93.12 476 PHE A O 1
ATOM 3391 N N . LEU A 1 477 ? 0.340 -2.613 -3.303 1.00 95.00 477 LEU A N 1
ATOM 3392 C CA . LEU A 1 477 ? -0.764 -2.168 -2.465 1.00 95.00 477 LEU A CA 1
ATOM 3393 C C . LEU A 1 477 ? -0.191 -1.500 -1.222 1.00 95.00 477 LEU A C 1
ATOM 3395 O O . LEU A 1 477 ? 0.815 -1.979 -0.688 1.00 95.00 477 LEU A O 1
ATOM 3399 N N . GLU A 1 478 ? -0.840 -0.449 -0.745 1.00 93.00 478 GLU A N 1
ATOM 3400 C CA . GLU A 1 478 ? -0.508 0.204 0.521 1.00 93.00 478 GLU A CA 1
ATOM 3401 C C . GLU A 1 478 ? -1.506 -0.247 1.578 1.00 93.00 478 GLU A C 1
ATOM 3403 O O . GLU A 1 478 ? -2.686 -0.405 1.284 1.00 93.00 478 GLU A O 1
ATOM 3408 N N . PHE A 1 479 ? -1.040 -0.537 2.793 1.00 94.69 479 PHE A N 1
ATOM 3409 C CA . PHE A 1 479 ? -1.918 -0.990 3.864 1.00 94.69 479 PHE A CA 1
ATOM 3410 C C . PHE A 1 479 ? -1.582 -0.354 5.206 1.00 94.69 479 PHE A C 1
ATOM 3412 O O . PHE A 1 479 ? -0.430 -0.049 5.519 1.00 94.69 479 PHE A O 1
ATOM 3419 N N . THR A 1 480 ? -2.608 -0.255 6.041 1.00 93.62 480 THR A N 1
ATOM 3420 C CA . THR A 1 480 ? -2.501 0.039 7.462 1.00 93.62 480 THR A CA 1
ATOM 3421 C C . THR A 1 480 ? -3.366 -0.938 8.249 1.00 93.62 480 THR A C 1
ATOM 3423 O O . THR A 1 480 ? -4.567 -1.063 8.021 1.00 93.62 480 THR A O 1
ATOM 3426 N N . VAL A 1 481 ? -2.758 -1.629 9.213 1.00 92.69 481 VAL A N 1
ATOM 3427 C CA . VAL A 1 481 ? -3.465 -2.418 10.224 1.00 92.69 481 VAL A CA 1
ATOM 3428 C C . VAL A 1 481 ? -3.462 -1.632 11.525 1.00 92.69 481 VAL A C 1
ATOM 3430 O O . VAL A 1 481 ? -2.398 -1.353 12.075 1.00 92.69 481 VAL A O 1
ATOM 3433 N N . THR A 1 482 ? -4.640 -1.296 12.040 1.00 88.69 482 THR A N 1
ATOM 3434 C CA . THR A 1 482 ? -4.799 -0.653 13.355 1.00 88.69 482 THR A CA 1
ATOM 3435 C C . THR A 1 482 ? -5.558 -1.566 14.311 1.00 88.69 482 THR A C 1
ATOM 3437 O O . THR A 1 482 ? -6.284 -2.473 13.897 1.00 88.69 482 THR A O 1
ATOM 3440 N N . ASN A 1 483 ? -5.381 -1.344 15.614 1.00 79.00 483 ASN A N 1
ATOM 3441 C CA . ASN A 1 483 ? -6.095 -2.078 16.654 1.00 79.00 483 ASN A CA 1
ATOM 3442 C C . ASN A 1 483 ? -6.672 -1.112 17.696 1.00 79.00 483 ASN A C 1
ATOM 3444 O O . ASN A 1 483 ? -5.975 -0.642 18.602 1.00 79.00 483 ASN A O 1
ATOM 3448 N N . PHE A 1 484 ? -7.971 -0.837 17.585 1.00 72.44 484 PHE A N 1
ATOM 3449 C CA . PHE A 1 484 ? -8.686 0.024 18.522 1.00 72.44 484 PHE A CA 1
ATOM 3450 C C . PHE A 1 484 ? -9.376 -0.823 19.588 1.00 72.44 484 PHE A C 1
ATOM 3452 O O . PHE A 1 484 ? -10.443 -1.389 19.360 1.00 72.44 484 PHE A O 1
ATOM 3459 N N . ASN A 1 485 ? -8.775 -0.897 20.779 1.00 68.88 485 ASN A N 1
ATOM 3460 C CA . ASN A 1 485 ? -9.334 -1.606 21.938 1.00 68.88 485 ASN A CA 1
ATOM 3461 C C . ASN A 1 485 ? -9.721 -3.072 21.653 1.00 68.88 485 ASN A C 1
ATOM 3463 O O . ASN A 1 485 ? -10.739 -3.550 22.152 1.00 68.88 485 ASN A O 1
ATOM 3467 N N . GLY A 1 486 ? -8.917 -3.785 20.860 1.00 61.97 486 GLY A N 1
ATOM 3468 C CA . GLY A 1 486 ? -9.166 -5.184 20.506 1.00 61.97 486 GLY A CA 1
ATOM 3469 C C . GLY A 1 486 ? -10.029 -5.376 19.257 1.00 61.97 486 GLY A C 1
ATOM 3470 O O . GLY A 1 486 ? -10.401 -6.510 18.967 1.00 61.97 486 GLY A O 1
ATOM 3471 N N . VAL A 1 487 ? -10.353 -4.304 18.524 1.00 70.69 487 VAL A N 1
ATOM 3472 C CA . VAL A 1 487 ? -11.019 -4.361 17.215 1.00 70.69 487 VAL A CA 1
ATOM 3473 C C . VAL A 1 487 ? -9.983 -4.070 16.124 1.00 70.69 487 VAL A C 1
ATOM 3475 O O . VAL A 1 487 ? -9.591 -2.910 15.965 1.00 70.69 487 VAL A O 1
ATOM 3478 N N . PRO A 1 488 ? -9.526 -5.094 15.378 1.00 79.12 488 PRO A N 1
ATOM 3479 C CA . PRO A 1 488 ? -8.638 -4.896 14.244 1.00 79.12 488 PRO A CA 1
ATOM 3480 C C . PRO A 1 488 ? -9.371 -4.197 13.102 1.00 79.12 488 PRO A C 1
ATOM 3482 O O . PRO A 1 488 ? -10.510 -4.544 12.765 1.00 79.12 488 PRO A O 1
ATOM 3485 N N . ASN A 1 489 ? -8.682 -3.260 12.477 1.00 88.38 489 ASN A N 1
ATOM 3486 C CA . ASN A 1 489 ? -9.100 -2.580 11.267 1.00 88.38 489 ASN A CA 1
ATOM 3487 C C . ASN A 1 489 ? -8.010 -2.755 10.209 1.00 88.38 489 ASN A C 1
ATOM 3489 O O . ASN A 1 489 ? -6.820 -2.724 10.534 1.00 88.38 489 ASN A O 1
ATOM 3493 N N . LEU A 1 490 ? -8.433 -2.983 8.969 1.00 92.69 490 LEU A N 1
ATOM 3494 C CA . LEU A 1 490 ? -7.555 -2.996 7.810 1.00 92.69 490 LEU A CA 1
ATOM 3495 C C . LEU A 1 490 ? -8.012 -1.903 6.856 1.00 92.69 490 LEU A C 1
ATOM 3497 O O . LEU A 1 490 ? -9.151 -1.947 6.386 1.00 92.69 490 LEU A O 1
ATOM 3501 N N . ASP A 1 491 ? -7.094 -0.990 6.572 1.00 93.00 491 ASP A N 1
ATOM 3502 C CA . ASP A 1 491 ? -7.143 -0.078 5.440 1.00 93.00 491 ASP A CA 1
ATOM 3503 C C . ASP A 1 491 ? -6.151 -0.574 4.390 1.00 93.00 491 ASP A C 1
ATOM 3505 O O . ASP A 1 491 ? -5.002 -0.868 4.731 1.00 93.00 491 ASP A O 1
ATOM 3509 N N . ILE A 1 492 ? -6.593 -0.756 3.151 1.00 93.88 492 ILE A N 1
ATOM 3510 C CA . ILE A 1 492 ? -5.721 -1.141 2.039 1.00 93.88 492 ILE A CA 1
ATOM 3511 C C . ILE A 1 492 ? -6.288 -0.650 0.716 1.00 93.88 492 ILE A C 1
ATOM 3513 O O . ILE A 1 492 ? -7.498 -0.700 0.480 1.00 93.88 492 ILE A O 1
ATOM 3517 N N . ASP A 1 493 ? -5.396 -0.247 -0.172 1.00 91.88 493 ASP A N 1
ATOM 3518 C CA . ASP A 1 493 ? -5.719 0.222 -1.510 1.00 91.88 493 ASP A CA 1
ATOM 3519 C C . ASP A 1 493 ? -4.780 -0.402 -2.550 1.00 91.88 493 ASP A C 1
ATOM 3521 O O . ASP A 1 493 ? -3.644 -0.795 -2.276 1.00 91.88 493 ASP A O 1
ATOM 3525 N N . THR A 1 494 ? -5.289 -0.551 -3.773 1.00 93.44 494 THR A N 1
ATOM 3526 C CA . THR A 1 494 ? -4.426 -0.611 -4.959 1.00 93.44 494 THR A CA 1
ATOM 3527 C C . THR A 1 494 ? -4.013 0.807 -5.325 1.00 93.44 494 THR A C 1
ATOM 3529 O O . THR A 1 494 ? -4.840 1.703 -5.188 1.00 93.44 494 THR A O 1
ATOM 3532 N N . SER A 1 495 ? -2.816 1.008 -5.874 1.00 92.12 495 SER A N 1
ATOM 3533 C CA . SER A 1 495 ? -2.325 2.357 -6.168 1.00 92.12 495 SER A CA 1
ATOM 3534 C C . SER A 1 495 ? -1.843 2.510 -7.610 1.00 92.12 495 SER A C 1
ATOM 3536 O O . SER A 1 495 ? -1.094 1.684 -8.125 1.00 92.12 495 SER A O 1
ATOM 3538 N N . GLN A 1 496 ? -2.293 3.580 -8.266 1.00 93.88 496 GLN A N 1
ATOM 3539 C CA . GLN A 1 496 ? -1.783 4.099 -9.540 1.00 93.88 496 GLN A CA 1
ATOM 3540 C C . GLN A 1 496 ? -1.126 5.478 -9.343 1.00 93.88 496 GLN A C 1
ATOM 3542 O O . GLN A 1 496 ? -0.901 6.202 -10.312 1.00 93.88 496 GLN A O 1
ATOM 3547 N N . VAL A 1 497 ? -0.825 5.842 -8.091 1.00 92.81 497 VAL A N 1
ATOM 3548 C CA . VAL A 1 497 ? -0.191 7.113 -7.721 1.00 92.81 497 VAL A CA 1
ATOM 3549 C C . VAL A 1 497 ? 1.181 7.254 -8.366 1.00 92.81 497 VAL A C 1
ATOM 3551 O O . VAL A 1 497 ? 1.477 8.304 -8.921 1.00 92.81 497 VAL A O 1
ATOM 3554 N N . ASP A 1 498 ? 1.991 6.195 -8.311 1.00 88.88 498 ASP A N 1
ATOM 3555 C CA . ASP A 1 498 ? 3.376 6.220 -8.792 1.00 88.88 498 ASP A CA 1
ATOM 3556 C C . ASP A 1 498 ? 3.467 5.675 -10.228 1.00 88.88 498 ASP A C 1
ATOM 3558 O O . ASP A 1 498 ? 4.107 6.262 -11.100 1.00 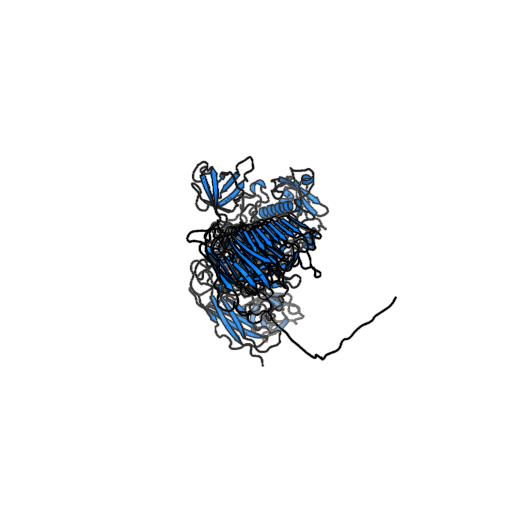88.88 498 ASP A O 1
ATOM 3562 N N . ALA A 1 499 ? 2.798 4.550 -10.504 1.00 90.62 499 ALA A N 1
ATOM 3563 C CA . ALA A 1 499 ? 2.919 3.814 -11.762 1.00 90.62 499 ALA A CA 1
ATOM 3564 C C . ALA A 1 499 ? 1.820 2.753 -11.926 1.00 90.62 499 ALA A C 1
ATOM 3566 O O . ALA A 1 499 ? 1.066 2.470 -11.001 1.00 90.62 499 ALA A O 1
ATOM 3567 N N . PHE A 1 500 ? 1.782 2.106 -13.093 1.00 93.19 500 PHE A N 1
ATOM 3568 C CA . PHE A 1 500 ? 0.984 0.898 -13.323 1.00 93.19 500 PHE A CA 1
ATOM 3569 C C . PHE A 1 500 ? 1.829 -0.200 -13.965 1.00 93.19 500 PHE A C 1
ATOM 3571 O O . PHE A 1 500 ? 2.459 0.022 -15.001 1.00 93.19 500 PHE A O 1
ATOM 3578 N N . GLY A 1 501 ? 1.808 -1.404 -13.389 1.00 91.25 501 GLY A N 1
ATOM 3579 C CA . GLY A 1 501 ? 2.514 -2.566 -13.932 1.00 91.25 501 GLY A CA 1
ATOM 3580 C C . GLY A 1 501 ? 1.700 -3.857 -13.977 1.00 91.25 501 GLY A C 1
ATOM 3581 O O . GLY A 1 501 ? 1.860 -4.627 -14.930 1.00 91.25 501 GLY A O 1
ATOM 3582 N N . LEU A 1 502 ? 0.832 -4.108 -12.991 1.00 92.31 502 LEU A N 1
ATOM 3583 C CA . LEU A 1 502 ? 0.031 -5.334 -12.905 1.00 92.31 502 LEU A CA 1
ATOM 3584 C C . LEU A 1 502 ? -1.432 -5.014 -12.574 1.00 92.31 502 LEU A C 1
ATOM 3586 O O . LEU A 1 502 ? -1.704 -4.339 -11.585 1.00 92.31 502 LEU A O 1
ATOM 3590 N N . PRO A 1 503 ? -2.403 -5.562 -13.326 1.00 94.38 503 PRO A N 1
ATOM 3591 C CA . PRO A 1 503 ? -3.803 -5.432 -12.958 1.00 94.38 503 PRO A CA 1
ATOM 3592 C C . PRO A 1 503 ? -4.088 -6.247 -11.692 1.00 94.38 503 PRO A C 1
ATOM 3594 O O . PRO A 1 503 ? -3.851 -7.458 -11.648 1.00 94.38 503 PRO A O 1
ATOM 3597 N N . MET A 1 504 ? -4.617 -5.585 -10.665 1.00 96.25 504 MET A N 1
ATOM 3598 C CA . MET A 1 504 ? -4.964 -6.199 -9.385 1.00 96.25 504 MET A CA 1
ATOM 3599 C C . MET A 1 504 ? -6.384 -5.820 -8.977 1.00 96.25 504 MET A C 1
ATOM 3601 O O . MET A 1 504 ? -6.791 -4.668 -9.107 1.00 96.25 504 MET A O 1
ATOM 3605 N N . LYS A 1 505 ? -7.113 -6.803 -8.447 1.00 94.88 505 LYS A N 1
ATOM 3606 C CA . LYS A 1 505 ? -8.423 -6.639 -7.817 1.00 94.88 505 LYS A CA 1
ATOM 3607 C C . LYS A 1 505 ? -8.324 -6.956 -6.330 1.00 94.88 505 LYS A C 1
ATOM 3609 O O . LYS A 1 505 ? -7.805 -8.016 -5.978 1.00 94.88 505 LYS A O 1
ATOM 3614 N N . LEU A 1 506 ? -8.887 -6.102 -5.487 1.00 95.69 506 LEU A N 1
ATOM 3615 C CA . LEU A 1 506 ? -8.916 -6.255 -4.035 1.00 95.69 506 LEU A CA 1
ATOM 3616 C C . LEU A 1 506 ? -10.353 -6.469 -3.529 1.00 95.69 506 LEU A C 1
ATOM 3618 O O . LEU A 1 506 ? -11.268 -5.748 -3.926 1.00 95.69 506 LEU A O 1
ATOM 3622 N N . GLU A 1 507 ? -10.544 -7.458 -2.649 1.00 94.25 507 GLU A N 1
ATOM 3623 C CA . GLU A 1 507 ? -11.831 -7.787 -2.014 1.00 94.25 507 GLU A CA 1
ATOM 3624 C C . GLU A 1 507 ? -11.667 -8.223 -0.547 1.00 94.25 507 GLU A C 1
ATOM 3626 O O . GLU A 1 507 ? -10.768 -8.998 -0.210 1.00 94.25 507 GLU A O 1
ATOM 3631 N N . PHE A 1 508 ? -12.585 -7.800 0.321 1.00 92.12 508 PHE A N 1
ATOM 3632 C CA . PHE A 1 508 ? -12.657 -8.150 1.739 1.00 92.12 508 PHE A CA 1
ATOM 3633 C C . PHE A 1 508 ? -13.810 -9.091 2.066 1.00 92.12 508 PHE A C 1
ATOM 3635 O O . PHE A 1 508 ? -14.928 -8.978 1.560 1.00 92.12 508 PHE A O 1
ATOM 3642 N N . PHE A 1 509 ? -13.552 -9.966 3.035 1.00 79.44 509 PHE A N 1
ATOM 3643 C CA . PHE A 1 509 ? -14.527 -10.890 3.591 1.00 79.44 509 PHE A CA 1
ATOM 3644 C C . PHE A 1 509 ? -14.489 -10.861 5.118 1.00 79.44 509 PHE A C 1
ATOM 3646 O O . PHE A 1 509 ? -13.425 -10.797 5.736 1.00 79.44 509 PHE A O 1
ATOM 3653 N N . GLN A 1 510 ? -15.668 -10.943 5.732 1.00 71.94 510 GLN A N 1
ATOM 3654 C CA . GLN A 1 510 ? -15.840 -10.960 7.187 1.00 71.94 510 GLN A CA 1
ATOM 3655 C C . GLN A 1 510 ? -15.311 -12.255 7.815 1.00 71.94 510 GLN A C 1
ATOM 3657 O O . GLN A 1 510 ? -15.015 -12.297 9.004 1.00 71.94 510 GLN A O 1
ATOM 3662 N N . ASP A 1 511 ? -15.221 -13.338 7.039 1.00 63.50 511 ASP A N 1
ATOM 3663 C CA . ASP A 1 511 ? -14.734 -14.632 7.501 1.00 63.50 511 ASP A CA 1
ATOM 3664 C C . ASP A 1 511 ? -13.406 -15.034 6.852 1.00 63.50 511 ASP A C 1
ATOM 3666 O O . ASP A 1 511 ? -13.119 -14.746 5.692 1.00 63.50 511 ASP A O 1
ATOM 3670 N N . ALA A 1 512 ? -12.605 -15.802 7.592 1.00 68.44 512 ALA A N 1
ATOM 3671 C CA . ALA A 1 512 ? -11.325 -16.330 7.112 1.00 68.44 512 ALA A CA 1
ATOM 3672 C C . ALA A 1 512 ? -11.458 -17.346 5.951 1.00 68.44 512 ALA A C 1
ATOM 3674 O O . ALA A 1 512 ? -10.456 -17.760 5.357 1.00 68.44 512 ALA A O 1
ATOM 3675 N N . ALA A 1 513 ? -12.688 -17.781 5.646 1.00 69.12 513 ALA A N 1
ATOM 3676 C CA . ALA A 1 513 ? -13.002 -18.685 4.543 1.00 69.12 513 ALA A CA 1
ATOM 3677 C C . ALA A 1 513 ? -13.311 -17.960 3.220 1.00 69.12 513 ALA A C 1
ATOM 3679 O O . ALA A 1 513 ? -13.370 -18.627 2.186 1.00 69.12 513 ALA A O 1
ATOM 3680 N N . GLY A 1 514 ? -13.506 -16.635 3.235 1.00 71.31 514 GLY A N 1
ATOM 3681 C CA . GLY A 1 514 ? -13.828 -15.859 2.034 1.00 71.31 514 GLY A CA 1
ATOM 3682 C C . GLY A 1 514 ? -15.219 -16.101 1.475 1.00 71.31 514 GLY A C 1
ATOM 3683 O O . GLY A 1 514 ? -15.395 -16.110 0.260 1.00 71.31 514 GLY A O 1
ATOM 3684 N N . LYS A 1 515 ? -16.193 -16.394 2.337 1.00 75.56 515 LYS A N 1
ATOM 3685 C CA . LYS A 1 515 ? -17.571 -16.702 1.931 1.00 75.56 515 LYS A CA 1
ATOM 3686 C C . LYS A 1 515 ? -18.567 -15.638 2.368 1.00 75.56 515 LYS A C 1
ATOM 3688 O O . LYS A 1 515 ? -19.655 -15.581 1.800 1.00 75.56 515 LYS A O 1
ATOM 3693 N N . LYS A 1 516 ? -18.230 -14.824 3.371 1.00 69.12 516 LYS A N 1
ATOM 3694 C CA . LYS A 1 516 ? -19.101 -13.771 3.902 1.00 69.12 516 LYS A CA 1
ATOM 3695 C C . LYS A 1 516 ? -18.633 -12.395 3.415 1.00 69.12 516 LYS A C 1
ATOM 3697 O O . LYS A 1 516 ? -17.679 -11.868 3.985 1.00 69.12 516 LYS A O 1
ATOM 3702 N N . PRO A 1 517 ? -19.263 -11.815 2.378 1.00 81.75 517 PRO A N 1
ATOM 3703 C CA . PRO A 1 517 ? -18.929 -10.467 1.921 1.00 81.75 517 PRO A CA 1
ATOM 3704 C C . PRO A 1 517 ? -19.315 -9.410 2.966 1.00 81.75 517 PRO A C 1
ATOM 3706 O O . PRO A 1 517 ? -20.185 -9.643 3.812 1.00 81.75 517 PRO A O 1
ATOM 3709 N N . PHE A 1 518 ? -18.704 -8.231 2.882 1.00 81.94 518 PHE A N 1
ATOM 3710 C CA . PHE A 1 518 ? -19.122 -7.053 3.644 1.00 81.94 518 PHE A CA 1
ATOM 3711 C C . PHE A 1 518 ? -20.307 -6.368 2.953 1.00 81.94 518 PHE A C 1
ATOM 3713 O O . PHE A 1 518 ? -20.125 -5.535 2.071 1.00 81.94 518 PHE A O 1
ATOM 3720 N N . ASN A 1 519 ? -21.525 -6.736 3.356 1.00 86.75 519 ASN A N 1
ATOM 3721 C CA . ASN A 1 519 ? -22.763 -6.129 2.865 1.00 86.75 519 ASN A CA 1
ATOM 3722 C C . ASN A 1 519 ? -23.473 -5.360 3.984 1.00 86.75 519 ASN A C 1
ATOM 3724 O O . ASN A 1 519 ? -23.698 -5.903 5.070 1.00 86.75 519 ASN A O 1
ATOM 3728 N N . TYR A 1 520 ? -23.911 -4.140 3.683 1.00 87.94 520 TYR A N 1
ATOM 3729 C CA . TYR A 1 520 ? -24.724 -3.311 4.564 1.00 87.94 520 TYR A CA 1
ATOM 3730 C C . TYR A 1 520 ? -26.121 -3.127 3.978 1.00 87.94 520 TYR A C 1
ATOM 3732 O O . TYR A 1 520 ? -26.306 -2.567 2.899 1.00 87.94 520 TYR A O 1
ATOM 3740 N N . SER A 1 521 ? -27.130 -3.621 4.694 1.00 92.44 521 SER A N 1
ATOM 3741 C CA . SER A 1 521 ? -28.530 -3.432 4.316 1.00 92.44 521 SER A CA 1
ATOM 3742 C C . SER A 1 521 ? -29.083 -2.147 4.920 1.00 92.44 521 SER A C 1
ATOM 3744 O O . SER A 1 521 ? -28.919 -1.897 6.113 1.00 92.44 521 SER A O 1
ATOM 3746 N N . PHE A 1 522 ? -29.792 -1.369 4.109 1.00 94.44 522 PHE A N 1
ATOM 3747 C CA . PHE A 1 522 ? -30.465 -0.147 4.539 1.00 94.44 522 PHE A CA 1
ATOM 3748 C C . PHE A 1 522 ? -31.785 0.037 3.784 1.00 94.44 522 PHE A C 1
ATOM 3750 O O . PHE A 1 522 ? -32.093 -0.690 2.837 1.00 94.44 522 PHE A O 1
ATOM 3757 N N . THR A 1 523 ? -32.591 1.003 4.218 1.00 95.88 523 THR A N 1
ATOM 3758 C CA . THR A 1 523 ? -33.838 1.379 3.542 1.00 95.88 523 THR A CA 1
ATOM 3759 C C . THR A 1 523 ? -33.816 2.844 3.149 1.00 95.88 523 THR A C 1
ATOM 3761 O O . THR A 1 523 ? -33.267 3.658 3.887 1.00 95.88 523 THR A O 1
ATOM 3764 N N . GLY A 1 524 ? -34.466 3.189 2.040 1.00 96.06 524 GLY A N 1
ATOM 3765 C CA . GLY A 1 524 ? -34.579 4.574 1.589 1.00 96.06 524 GLY A CA 1
ATOM 3766 C C . GLY A 1 524 ? -35.768 4.822 0.665 1.00 96.06 524 GLY A C 1
ATOM 3767 O O . GLY A 1 524 ? -36.557 3.925 0.364 1.00 96.06 524 GLY A O 1
ATOM 3768 N N . THR A 1 525 ? -35.903 6.065 0.224 1.00 96.56 525 THR A N 1
ATOM 3769 C CA . THR A 1 525 ? -36.929 6.525 -0.713 1.00 96.56 525 THR A CA 1
ATOM 3770 C C . THR A 1 525 ? -36.291 6.817 -2.064 1.00 96.56 525 THR A C 1
ATOM 3772 O O . THR A 1 525 ? -35.236 7.440 -2.134 1.00 96.56 525 THR A O 1
ATOM 3775 N N . THR A 1 526 ? -36.938 6.361 -3.133 1.00 96.62 526 THR A N 1
ATOM 3776 C CA . THR A 1 526 ? -36.497 6.503 -4.526 1.00 96.62 526 THR A CA 1
ATOM 3777 C C . THR A 1 526 ? -37.510 7.300 -5.328 1.00 96.62 526 THR A C 1
ATOM 3779 O O . THR A 1 526 ? -38.718 7.177 -5.111 1.00 96.62 526 THR A O 1
ATOM 3782 N N . THR A 1 527 ? -37.012 8.063 -6.299 1.00 96.50 527 THR A N 1
ATOM 3783 C CA . THR A 1 527 ? -37.817 8.806 -7.270 1.00 96.50 527 THR A CA 1
ATOM 3784 C C . THR A 1 527 ? -37.275 8.522 -8.664 1.00 96.50 527 THR A C 1
ATOM 3786 O O . THR A 1 527 ? -36.090 8.718 -8.916 1.00 96.50 527 THR A O 1
ATOM 3789 N N . THR A 1 528 ? -38.133 8.071 -9.579 1.00 96.19 528 THR A N 1
ATOM 3790 C CA . THR A 1 528 ? -37.747 7.797 -10.974 1.00 96.19 528 THR A CA 1
ATOM 3791 C C . THR A 1 528 ? -37.124 9.038 -11.618 1.00 96.19 528 THR A C 1
ATOM 3793 O O . THR A 1 528 ? -37.692 10.124 -11.528 1.00 96.19 528 THR A O 1
ATOM 3796 N N . GLY A 1 529 ? -35.974 8.875 -12.274 1.00 91.25 529 GLY A N 1
ATOM 3797 C CA . GLY A 1 529 ? -35.225 9.959 -12.917 1.00 91.25 529 GLY A CA 1
ATOM 3798 C C . GLY A 1 529 ? -34.318 10.763 -11.978 1.00 91.25 529 GLY A C 1
ATOM 3799 O O . GLY A 1 529 ? -33.501 11.529 -12.471 1.00 91.25 529 GLY A O 1
ATOM 3800 N N . SER A 1 530 ? -34.416 10.571 -10.658 1.00 94.69 530 SER A N 1
ATOM 3801 C CA . SER A 1 530 ? -33.462 11.102 -9.674 1.00 94.69 530 SER A CA 1
ATOM 3802 C C . SER A 1 530 ? -32.308 10.121 -9.476 1.00 94.69 530 SER A C 1
ATOM 3804 O O . SER A 1 530 ? -32.530 8.914 -9.508 1.00 94.69 530 SER A O 1
ATOM 3806 N N . ASN A 1 531 ? -31.101 10.599 -9.196 1.00 92.75 531 ASN A N 1
ATOM 3807 C CA . ASN A 1 531 ? -29.981 9.773 -8.733 1.00 92.75 531 ASN A CA 1
ATOM 3808 C C . ASN A 1 531 ? -29.846 9.739 -7.198 1.00 92.75 531 ASN A C 1
ATOM 3810 O O . ASN A 1 531 ? -28.907 9.147 -6.678 1.00 92.75 531 ASN A O 1
ATOM 3814 N N . ILE A 1 532 ? -30.771 10.357 -6.460 1.00 94.88 532 ILE A N 1
ATOM 3815 C CA . ILE A 1 532 ? -30.694 10.486 -5.000 1.00 94.88 532 ILE A CA 1
ATOM 3816 C C . ILE A 1 532 ? -31.642 9.495 -4.319 1.00 94.88 532 ILE A C 1
ATOM 3818 O O . ILE A 1 532 ? -32.843 9.483 -4.607 1.00 94.88 532 ILE A O 1
ATOM 3822 N N . ILE A 1 533 ? -31.118 8.722 -3.363 1.00 96.50 533 ILE A N 1
ATOM 3823 C CA . ILE A 1 533 ? -31.906 7.953 -2.393 1.00 96.50 533 ILE A CA 1
ATOM 3824 C C . ILE A 1 533 ? -31.939 8.733 -1.077 1.00 96.50 533 ILE A C 1
ATOM 3826 O O . ILE A 1 533 ? -30.900 8.990 -0.475 1.00 96.50 533 ILE A O 1
ATOM 3830 N N . THR A 1 534 ? -33.129 9.103 -0.609 1.00 96.31 534 THR A N 1
ATOM 3831 C CA . THR A 1 534 ? -33.324 9.907 0.614 1.00 96.31 534 THR A CA 1
ATOM 3832 C C . THR A 1 534 ? -33.976 9.098 1.733 1.00 96.31 534 THR A C 1
ATOM 3834 O O . THR A 1 534 ? -34.378 7.951 1.537 1.00 96.31 534 THR A O 1
ATOM 3837 N N . GLY A 1 535 ? -34.108 9.678 2.929 1.00 95.12 535 GLY A N 1
ATOM 3838 C CA . GLY A 1 535 ? -34.829 9.030 4.028 1.00 95.12 535 GLY A CA 1
ATOM 3839 C C . GLY A 1 535 ? -34.072 7.854 4.646 1.00 95.12 535 GLY A C 1
ATOM 3840 O O . GLY A 1 535 ? -34.704 6.946 5.181 1.00 95.12 535 GLY A O 1
ATOM 3841 N N . ILE A 1 536 ? -32.740 7.848 4.545 1.00 95.44 536 ILE A N 1
ATOM 3842 C CA . ILE A 1 536 ? -31.888 6.776 5.064 1.00 95.44 536 ILE A CA 1
ATOM 3843 C C . ILE A 1 536 ? -31.714 6.978 6.578 1.00 95.44 536 ILE A C 1
ATOM 3845 O O . ILE A 1 536 ? -31.234 8.038 6.986 1.00 95.44 536 ILE A O 1
ATOM 3849 N N . PRO A 1 537 ? -32.113 6.016 7.432 1.00 90.19 537 PRO A N 1
ATOM 3850 C CA . PRO A 1 537 ? -32.084 6.213 8.885 1.00 90.19 537 PRO A CA 1
ATOM 3851 C C . PRO A 1 537 ? -30.676 6.318 9.477 1.00 90.19 537 PRO A C 1
ATOM 3853 O O . PRO A 1 537 ? -30.478 7.049 10.440 1.00 90.19 537 PRO A O 1
ATOM 3856 N N . ASP A 1 538 ? -29.727 5.573 8.913 1.00 88.94 538 ASP A N 1
ATOM 3857 C CA . ASP A 1 538 ? -28.351 5.477 9.389 1.00 88.94 538 ASP A CA 1
ATOM 3858 C C . ASP A 1 538 ? -27.416 5.324 8.186 1.00 88.94 538 ASP A C 1
ATOM 3860 O O . ASP A 1 538 ? -27.492 4.336 7.453 1.00 88.94 538 ASP A O 1
ATOM 3864 N N . THR A 1 539 ? -26.567 6.323 7.965 1.00 86.88 539 THR A N 1
ATOM 3865 C CA . THR A 1 539 ? -25.556 6.322 6.899 1.00 86.88 539 THR A CA 1
ATOM 3866 C C . THR A 1 539 ? -24.157 5.985 7.409 1.00 86.88 539 THR A C 1
ATOM 3868 O O . THR A 1 539 ? -23.231 5.945 6.612 1.00 86.88 539 THR A O 1
ATOM 3871 N N . THR A 1 540 ? -23.972 5.724 8.708 1.00 82.88 540 THR A N 1
ATOM 3872 C CA . THR A 1 540 ? -22.638 5.592 9.332 1.00 82.88 540 THR A CA 1
ATOM 3873 C C . THR A 1 540 ? -21.821 4.397 8.842 1.00 82.88 540 THR A C 1
ATOM 3875 O O . THR A 1 540 ? -20.621 4.333 9.089 1.00 82.88 540 THR A O 1
ATOM 3878 N N . LYS A 1 541 ? -22.469 3.441 8.168 1.00 82.38 541 LYS A N 1
ATOM 3879 C CA . LYS A 1 541 ? -21.840 2.240 7.599 1.00 82.38 541 LYS A CA 1
ATOM 3880 C C . LYS A 1 541 ? -21.709 2.279 6.082 1.00 82.38 541 LYS A C 1
ATOM 3882 O O . LYS A 1 541 ? -21.261 1.298 5.505 1.00 82.38 541 LYS A O 1
ATOM 3887 N N . LEU A 1 542 ? -22.186 3.343 5.446 1.00 86.62 542 LEU A N 1
ATOM 3888 C CA . LEU A 1 542 ? -22.093 3.503 4.005 1.00 86.62 542 LEU A CA 1
ATOM 3889 C C . LEU A 1 542 ? -20.813 4.261 3.693 1.00 86.62 542 LEU A C 1
ATOM 3891 O O . LEU A 1 542 ? -20.506 5.250 4.359 1.00 86.62 542 LEU A O 1
ATOM 3895 N N . SER A 1 543 ? -20.124 3.820 2.655 1.00 85.00 543 SER A N 1
ATOM 3896 C CA . SER A 1 543 ? -18.962 4.506 2.116 1.00 85.00 543 SER A CA 1
ATOM 3897 C C . SER A 1 543 ? -19.223 4.905 0.675 1.00 85.00 543 SER A C 1
ATOM 3899 O O . SER A 1 543 ? -19.995 4.278 -0.056 1.00 85.00 543 SER A O 1
ATOM 3901 N N . GLN A 1 544 ? -18.599 5.999 0.258 1.00 80.44 544 GLN A N 1
ATOM 3902 C CA . GLN A 1 544 ? -18.586 6.339 -1.153 1.00 80.44 544 GLN A CA 1
ATOM 3903 C C . GLN A 1 544 ? -17.850 5.241 -1.935 1.00 80.44 544 GLN A C 1
ATOM 3905 O O . GLN A 1 544 ? -16.909 4.645 -1.424 1.00 80.44 544 GLN A O 1
ATOM 3910 N N . GLY A 1 545 ? -18.317 4.936 -3.143 1.00 78.44 545 GLY A N 1
ATOM 3911 C CA . GLY A 1 545 ? -17.852 3.793 -3.926 1.00 78.44 545 GLY A CA 1
ATOM 3912 C C . GLY A 1 545 ? -18.648 2.517 -3.730 1.00 78.44 545 GLY A C 1
ATOM 3913 O O . GLY A 1 545 ? -18.705 1.705 -4.654 1.00 78.44 545 GLY A O 1
ATOM 3914 N N . ASP A 1 546 ? -19.331 2.360 -2.588 1.00 85.88 546 ASP A N 1
ATOM 3915 C CA . ASP A 1 546 ? -20.089 1.144 -2.303 1.00 85.88 546 ASP A CA 1
ATOM 3916 C C . ASP A 1 546 ? -21.060 0.846 -3.448 1.00 85.88 546 ASP A C 1
ATOM 3918 O O . ASP A 1 546 ? -21.896 1.677 -3.826 1.00 85.88 546 ASP A O 1
ATOM 3922 N N . ALA A 1 547 ? -20.973 -0.364 -3.998 1.00 87.88 547 ALA A N 1
ATOM 3923 C CA . ALA A 1 547 ? -21.912 -0.797 -5.017 1.00 87.88 547 ALA A CA 1
ATOM 3924 C C . ALA A 1 547 ? -23.289 -0.982 -4.374 1.00 87.88 547 ALA A C 1
ATOM 3926 O O . ALA A 1 547 ? -23.449 -1.757 -3.428 1.00 87.88 547 ALA A O 1
ATOM 3927 N N . VAL A 1 548 ? -24.296 -0.287 -4.899 1.00 92.19 548 VAL A N 1
ATOM 3928 C CA . VAL A 1 548 ? -25.665 -0.331 -4.387 1.00 92.19 548 VAL A CA 1
ATOM 3929 C C . VAL A 1 548 ? -26.518 -1.191 -5.298 1.00 92.19 548 VAL A C 1
ATOM 3931 O O . VAL A 1 548 ? -26.592 -0.989 -6.508 1.00 92.19 548 VAL A O 1
ATOM 3934 N N . THR A 1 549 ? -27.225 -2.141 -4.699 1.00 94.38 549 THR A N 1
ATOM 3935 C CA . THR A 1 549 ? -28.222 -2.961 -5.388 1.00 94.38 549 THR A CA 1
ATOM 3936 C C . THR A 1 549 ? -29.569 -2.875 -4.681 1.00 94.38 549 THR A C 1
ATOM 3938 O O . THR A 1 549 ? -29.656 -2.699 -3.464 1.00 94.38 549 THR A O 1
ATOM 3941 N N . GLY A 1 550 ? -30.647 -2.988 -5.453 1.00 93.81 550 GLY A N 1
ATOM 3942 C CA . GLY A 1 550 ? -32.015 -2.997 -4.946 1.00 93.81 550 GLY A CA 1
ATOM 3943 C C . GLY A 1 550 ? -33.028 -2.644 -6.027 1.00 93.81 550 GLY A C 1
ATOM 3944 O O . GLY A 1 550 ? -32.682 -2.362 -7.175 1.00 93.81 550 GLY A O 1
ATOM 3945 N N . ALA A 1 551 ? -34.312 -2.686 -5.679 1.00 93.69 551 ALA A N 1
ATOM 3946 C CA . ALA A 1 551 ? -35.373 -2.429 -6.645 1.00 93.69 551 ALA A CA 1
ATOM 3947 C C . ALA A 1 551 ? -35.293 -0.990 -7.188 1.00 93.69 551 ALA A C 1
ATOM 3949 O O . ALA A 1 551 ? -35.336 -0.032 -6.424 1.00 93.69 551 ALA A O 1
ATOM 3950 N N . GLY A 1 552 ? -35.212 -0.841 -8.514 1.00 91.50 552 GLY A N 1
ATOM 3951 C CA . GLY A 1 552 ? -35.144 0.470 -9.174 1.00 91.50 552 GLY A CA 1
ATOM 3952 C C . GLY A 1 552 ? -33.736 1.052 -9.314 1.00 91.50 552 GLY A C 1
ATOM 3953 O O . GLY A 1 552 ? -33.588 2.065 -9.995 1.00 91.50 552 GLY A O 1
ATOM 3954 N N . VAL A 1 553 ? -32.720 0.400 -8.743 1.00 94.88 553 VAL A N 1
ATOM 3955 C CA . VAL A 1 553 ? -31.309 0.782 -8.874 1.00 94.88 553 VAL A CA 1
ATOM 3956 C C . VAL A 1 553 ? -30.714 0.096 -10.113 1.00 94.88 553 VAL A C 1
ATOM 3958 O O . VAL A 1 553 ? -30.791 -1.134 -10.208 1.00 94.88 553 VAL A O 1
ATOM 3961 N N . PRO A 1 554 ? -30.176 0.846 -11.092 1.00 93.25 554 PRO A N 1
ATOM 3962 C CA . PRO A 1 554 ? -29.480 0.269 -12.240 1.00 93.25 554 PRO A CA 1
ATOM 3963 C C . PRO A 1 554 ? -28.302 -0.638 -11.852 1.00 93.25 554 PRO A C 1
ATOM 3965 O O . PRO A 1 554 ? -27.697 -0.509 -10.791 1.00 93.25 554 PRO A O 1
ATOM 3968 N N . THR A 1 555 ? -27.953 -1.580 -12.729 1.00 88.56 555 THR A N 1
ATOM 3969 C CA . THR A 1 555 ? -26.740 -2.394 -12.535 1.00 88.56 555 THR A CA 1
ATOM 3970 C C . THR A 1 555 ? -25.501 -1.510 -12.659 1.00 88.56 555 THR A C 1
ATOM 3972 O O . THR A 1 555 ? -25.425 -0.706 -13.582 1.00 88.56 555 THR A O 1
ATOM 3975 N N . GLY A 1 556 ? -24.534 -1.675 -11.752 1.00 80.06 556 GLY A N 1
ATOM 3976 C CA . GLY A 1 556 ? -23.327 -0.840 -11.710 1.00 80.06 556 GLY A CA 1
ATOM 3977 C C . GLY A 1 556 ? -23.508 0.487 -10.967 1.00 80.06 556 GLY A C 1
ATOM 3978 O O . GLY A 1 556 ? -22.624 1.338 -11.026 1.00 80.06 556 GLY A O 1
ATOM 3979 N N . SER A 1 557 ? -24.634 0.677 -10.269 1.00 86.62 557 SER A N 1
ATOM 3980 C CA . SER A 1 557 ? -24.809 1.831 -9.393 1.00 86.62 557 SER A CA 1
ATOM 3981 C C . SER A 1 557 ? -23.855 1.798 -8.200 1.00 86.62 557 SER A C 1
ATOM 3983 O O . SER A 1 557 ? -23.826 0.812 -7.466 1.00 86.62 557 SER A O 1
ATOM 3985 N N . THR A 1 558 ? -23.135 2.892 -7.971 1.00 87.06 558 THR A N 1
ATOM 3986 C CA . THR A 1 558 ? -22.251 3.105 -6.812 1.00 87.06 558 THR A CA 1
ATOM 3987 C C . THR A 1 558 ? -22.617 4.395 -6.087 1.00 87.06 558 THR A C 1
ATOM 3989 O O . THR A 1 558 ? -23.214 5.301 -6.681 1.00 87.06 558 THR A O 1
ATOM 3992 N N . ILE A 1 559 ? -22.295 4.475 -4.793 1.00 87.00 559 ILE A N 1
ATOM 3993 C CA . ILE A 1 559 ? -22.461 5.700 -4.003 1.00 87.00 559 ILE A CA 1
ATOM 3994 C C . ILE A 1 559 ? -21.444 6.748 -4.466 1.00 87.00 559 ILE A C 1
ATOM 3996 O O . ILE A 1 559 ? -20.248 6.495 -4.473 1.00 87.00 559 ILE A O 1
ATOM 4000 N N . GLN A 1 560 ? -21.935 7.931 -4.817 1.00 80.38 560 GLN A N 1
ATOM 4001 C CA . GLN A 1 560 ? -21.178 9.098 -5.282 1.00 80.38 560 GLN A CA 1
ATOM 4002 C C . GLN A 1 560 ? -21.045 10.183 -4.216 1.00 80.38 560 GLN A C 1
ATOM 4004 O O . GLN A 1 560 ? -20.116 10.969 -4.234 1.00 80.38 560 GLN A O 1
ATOM 4009 N N . SER A 1 561 ? -21.979 10.269 -3.277 1.00 79.38 561 SER A N 1
ATOM 4010 C CA . SER A 1 561 ? -21.806 11.091 -2.082 1.00 79.38 561 SER A CA 1
ATOM 4011 C C . SER A 1 561 ? -22.813 10.682 -1.023 1.00 79.38 561 SER A C 1
ATOM 4013 O O . SER A 1 561 ? -23.852 10.079 -1.319 1.00 79.38 561 SER A O 1
ATOM 4015 N N . ILE A 1 562 ? -22.497 11.007 0.228 1.00 84.19 562 ILE A N 1
ATOM 4016 C CA . ILE A 1 562 ? -23.319 10.684 1.389 1.00 84.19 562 ILE A CA 1
ATOM 4017 C C . ILE A 1 562 ? -23.614 11.975 2.139 1.00 84.19 562 ILE A C 1
ATOM 4019 O O . ILE A 1 562 ? -22.717 12.687 2.580 1.00 84.19 562 ILE A O 1
ATOM 4023 N N . THR A 1 563 ? -24.898 12.267 2.321 1.00 85.94 563 THR A N 1
ATOM 4024 C CA . THR A 1 563 ? -25.354 13.234 3.318 1.00 85.94 563 THR A CA 1
ATOM 4025 C C . THR A 1 563 ? -25.650 12.477 4.600 1.00 85.94 563 THR A C 1
ATOM 4027 O O . THR A 1 563 ? -26.588 11.675 4.649 1.00 85.94 563 THR A O 1
ATOM 4030 N N . ASN A 1 564 ? -24.844 12.728 5.632 1.00 83.56 564 ASN A N 1
ATOM 4031 C CA . ASN A 1 564 ? -24.936 11.979 6.875 1.00 83.56 564 ASN A CA 1
ATOM 4032 C C . ASN A 1 564 ? -26.279 12.178 7.585 1.00 83.56 564 ASN A C 1
ATOM 4034 O O . ASN A 1 564 ? -26.766 13.300 7.736 1.00 83.56 564 ASN A O 1
ATOM 4038 N N . SER A 1 565 ? -26.857 11.076 8.064 1.00 81.62 565 SER A N 1
ATOM 4039 C CA . SER A 1 565 ? -27.965 11.123 9.017 1.00 81.62 565 SER A CA 1
ATOM 4040 C C . SER A 1 565 ? -27.506 11.769 10.325 1.00 81.62 565 SER A C 1
ATOM 4042 O O . SER A 1 565 ? -26.401 11.505 10.800 1.00 81.62 565 SER A O 1
ATOM 4044 N N . THR A 1 566 ? -28.367 12.573 10.943 1.00 77.88 566 THR A N 1
ATOM 4045 C CA . THR A 1 566 ? -28.135 13.134 12.280 1.00 77.88 566 THR A CA 1
ATOM 4046 C C . THR A 1 566 ? -29.138 12.554 13.273 1.00 77.88 566 THR A C 1
ATOM 4048 O O . THR A 1 566 ? -30.069 11.845 12.895 1.00 77.88 566 THR A O 1
ATOM 4051 N N . ALA A 1 567 ? -29.010 12.899 14.557 1.00 77.50 567 ALA A N 1
ATOM 4052 C CA . ALA A 1 567 ? -29.991 12.505 15.569 1.00 77.50 567 ALA A CA 1
ATOM 4053 C C . ALA A 1 567 ? -31.423 13.009 15.275 1.00 77.50 567 ALA A C 1
ATOM 4055 O O . ALA A 1 567 ? -32.378 12.485 15.847 1.00 77.50 567 ALA A O 1
ATOM 4056 N N . THR A 1 568 ? -31.589 14.023 14.416 1.00 79.06 568 THR A N 1
ATOM 4057 C CA . THR A 1 568 ? -32.882 14.667 14.127 1.00 79.06 568 THR A CA 1
ATOM 4058 C C . THR A 1 568 ? -33.277 14.652 12.647 1.00 79.06 568 THR A C 1
ATOM 4060 O O . THR A 1 568 ? -34.388 15.071 12.324 1.00 79.06 568 THR A O 1
ATOM 4063 N N . SER A 1 569 ? -32.423 14.159 11.744 1.00 85.06 569 SER A N 1
ATOM 4064 C CA . SER A 1 569 ? -32.689 14.108 10.302 1.00 85.06 569 SER A CA 1
ATOM 4065 C C . SER A 1 569 ? -32.189 12.812 9.667 1.00 85.06 569 SER A C 1
ATOM 4067 O O . SER A 1 569 ? -31.086 12.349 9.948 1.00 85.06 569 SER A O 1
ATOM 4069 N N . THR A 1 570 ? -32.977 12.251 8.752 1.00 90.75 570 THR A N 1
ATOM 4070 C CA . THR A 1 570 ? -32.539 11.130 7.910 1.00 90.75 570 THR A CA 1
ATOM 4071 C C . THR A 1 570 ? -31.488 11.585 6.902 1.00 90.75 570 THR A C 1
ATOM 4073 O O . THR A 1 570 ? -31.575 12.703 6.395 1.00 90.75 570 THR A O 1
ATOM 4076 N N . GLY A 1 571 ? -30.546 10.706 6.575 1.00 92.19 571 GLY A N 1
ATOM 4077 C CA . GLY A 1 571 ? -29.533 10.935 5.552 1.00 92.19 571 GLY A CA 1
ATOM 4078 C C . GLY A 1 571 ? -30.025 10.658 4.130 1.00 92.19 571 GLY A C 1
ATOM 4079 O O . GLY A 1 571 ? -31.172 10.253 3.891 1.00 92.19 571 GLY A O 1
ATOM 4080 N N . SER A 1 572 ? -29.120 10.855 3.179 1.00 93.75 572 SER A N 1
ATOM 4081 C CA . SER A 1 572 ? -29.312 10.527 1.766 1.00 93.75 572 SER A CA 1
ATOM 4082 C C . SER A 1 572 ? -28.002 10.109 1.115 1.00 93.75 572 SER A C 1
ATOM 4084 O O . SER A 1 572 ? -26.930 10.475 1.588 1.00 93.75 572 SER A O 1
ATOM 4086 N N . ILE A 1 573 ? -28.095 9.385 0.006 1.00 93.25 573 ILE A N 1
ATOM 4087 C CA . ILE A 1 573 ? -26.960 9.076 -0.865 1.00 93.25 573 ILE A CA 1
ATOM 4088 C C . ILE A 1 573 ? -27.268 9.505 -2.294 1.00 93.25 573 ILE A C 1
ATOM 4090 O O . ILE A 1 573 ? -28.414 9.407 -2.740 1.00 93.25 573 ILE A O 1
ATOM 4094 N N . VAL A 1 574 ? -26.246 9.959 -3.006 1.00 90.31 574 VAL A N 1
ATOM 4095 C CA . VAL A 1 574 ? -26.289 10.207 -4.450 1.00 90.31 574 VAL A CA 1
ATOM 4096 C C . VAL A 1 574 ? -25.636 9.020 -5.146 1.00 90.31 574 VAL A C 1
ATOM 4098 O O . VAL A 1 574 ? -24.619 8.525 -4.672 1.00 90.31 574 VAL A O 1
ATOM 4101 N N . LEU A 1 575 ? -26.223 8.540 -6.237 1.00 88.38 575 LEU A N 1
ATOM 4102 C CA . LEU A 1 575 ? -25.687 7.463 -7.066 1.00 88.38 575 LEU A CA 1
ATOM 4103 C C . LEU A 1 575 ? -25.125 8.012 -8.382 1.00 88.38 575 LEU A C 1
ATOM 4105 O O . LEU A 1 575 ? -25.544 9.065 -8.861 1.00 88.38 575 LEU A O 1
ATOM 4109 N N . ASN A 1 576 ? -24.235 7.252 -9.018 1.00 82.50 576 ASN A N 1
ATOM 4110 C CA . ASN A 1 576 ? -23.730 7.560 -10.366 1.00 82.50 576 ASN A CA 1
ATOM 4111 C C . ASN A 1 576 ? -24.779 7.370 -11.479 1.00 82.50 576 ASN A C 1
ATOM 4113 O O . ASN A 1 576 ? -24.601 7.863 -12.586 1.00 82.50 576 ASN A O 1
ATOM 4117 N N . ASN A 1 577 ? -25.875 6.659 -11.206 1.00 87.12 577 ASN A N 1
ATOM 4118 C CA . ASN A 1 577 ? -26.920 6.373 -12.183 1.00 87.12 577 ASN A CA 1
ATOM 4119 C C . ASN A 1 577 ? -28.300 6.804 -11.677 1.00 87.12 577 ASN A C 1
ATOM 4121 O O . ASN A 1 577 ? -28.634 6.632 -10.502 1.00 87.12 577 ASN A O 1
ATOM 4125 N N . ASN A 1 578 ? -29.138 7.286 -12.597 1.00 94.00 578 ASN A N 1
ATOM 4126 C CA . ASN A 1 578 ? -30.517 7.663 -12.299 1.00 94.00 578 ASN A CA 1
ATOM 4127 C C . ASN A 1 578 ? -31.380 6.435 -11.975 1.00 94.00 578 ASN A C 1
ATOM 4129 O O . ASN A 1 578 ? -31.386 5.432 -12.691 1.00 94.00 578 ASN A O 1
ATOM 4133 N N . LEU A 1 579 ? -32.175 6.548 -10.916 1.00 96.19 579 LEU A N 1
ATOM 4134 C CA . LEU A 1 579 ? -33.121 5.537 -10.467 1.00 96.19 579 LEU A CA 1
ATOM 4135 C C . LEU A 1 579 ? -34.239 5.350 -11.496 1.00 96.19 579 LEU A C 1
ATOM 4137 O O . LEU A 1 579 ? -34.769 6.299 -12.076 1.00 96.19 579 LEU A O 1
ATOM 4141 N N . THR A 1 580 ? -34.651 4.102 -11.685 1.00 96.94 580 THR A N 1
ATOM 4142 C CA . THR A 1 580 ? -35.640 3.708 -12.704 1.00 96.94 580 THR A CA 1
ATOM 4143 C C . THR A 1 580 ? -37.047 3.516 -12.146 1.00 96.94 580 THR A C 1
ATOM 4145 O O . THR A 1 580 ? -37.979 3.262 -12.909 1.00 96.94 580 THR A O 1
ATOM 4148 N N . LYS A 1 581 ? -37.220 3.599 -10.820 1.00 94.69 581 LYS A N 1
ATOM 4149 C CA . LYS A 1 581 ? -38.508 3.410 -10.139 1.00 94.69 581 LYS A CA 1
ATOM 4150 C C . LYS A 1 581 ? -38.659 4.358 -8.951 1.00 94.69 581 LYS A C 1
ATOM 4152 O O . LYS A 1 581 ? -37.673 4.752 -8.337 1.00 94.69 581 LYS A O 1
ATOM 4157 N N . THR A 1 582 ? -39.911 4.674 -8.623 1.00 97.12 582 THR A N 1
ATOM 4158 C CA . THR A 1 582 ? -40.305 5.445 -7.436 1.00 97.12 582 THR A CA 1
ATOM 4159 C C . THR A 1 582 ? -40.829 4.500 -6.356 1.00 97.12 582 THR A C 1
ATOM 4161 O O . THR A 1 582 ? -41.618 3.602 -6.659 1.00 97.12 582 THR A O 1
ATOM 4164 N N . GLY A 1 583 ? -40.444 4.714 -5.099 1.00 94.44 583 GLY A N 1
ATOM 4165 C CA . GLY A 1 583 ? -40.910 3.916 -3.964 1.00 94.44 583 GLY A CA 1
ATOM 4166 C C . GLY A 1 583 ? -40.402 4.433 -2.619 1.00 94.44 583 GLY A C 1
ATOM 4167 O O . GLY A 1 583 ? -39.338 5.039 -2.547 1.00 94.44 583 GLY A O 1
ATOM 4168 N N . THR A 1 584 ? -41.148 4.178 -1.544 1.00 94.69 584 THR A N 1
ATOM 4169 C CA . THR A 1 584 ? -40.817 4.570 -0.160 1.00 94.69 584 THR A CA 1
ATOM 4170 C C . THR A 1 584 ? -40.372 3.364 0.664 1.00 94.69 584 THR A C 1
ATOM 4172 O O . THR A 1 584 ? -40.958 2.291 0.524 1.00 94.69 584 THR A O 1
ATOM 4175 N N . SER A 1 585 ? -39.382 3.541 1.546 1.00 92.44 585 SER A N 1
ATOM 4176 C CA . SER A 1 585 ? -38.831 2.474 2.409 1.00 92.44 585 SER A CA 1
ATOM 4177 C C . SER A 1 585 ? -38.382 1.222 1.639 1.00 92.44 585 SER A C 1
ATOM 4179 O O . SER A 1 585 ? -38.501 0.098 2.122 1.00 92.44 585 SER A O 1
ATOM 4181 N N . VAL A 1 586 ? -37.862 1.417 0.428 1.00 95.62 586 VAL A N 1
ATOM 4182 C CA . VAL A 1 586 ? -37.308 0.353 -0.412 1.00 95.62 586 VAL A CA 1
ATOM 4183 C C . VAL A 1 586 ? -36.030 -0.175 0.240 1.00 95.62 586 VAL A C 1
ATOM 4185 O O . VAL A 1 586 ? -35.226 0.611 0.739 1.00 95.62 586 VAL A O 1
ATOM 4188 N N . SER A 1 587 ? -35.848 -1.497 0.257 1.00 96.19 587 SER A N 1
ATOM 4189 C CA . SER A 1 587 ? -34.637 -2.139 0.780 1.00 96.19 587 SER A CA 1
ATOM 4190 C C . SER A 1 587 ? -33.512 -2.141 -0.253 1.00 96.19 587 SER A C 1
ATOM 4192 O O . SER A 1 587 ? -33.716 -2.538 -1.404 1.00 96.19 587 SER A O 1
ATOM 4194 N N . PHE A 1 588 ? -32.319 -1.764 0.197 1.00 96.25 588 PHE A N 1
ATOM 4195 C CA . PHE A 1 588 ? -31.088 -1.728 -0.584 1.00 96.25 588 PHE A CA 1
ATOM 4196 C C . PHE A 1 588 ? -29.974 -2.486 0.130 1.00 96.25 588 PHE A C 1
ATOM 4198 O O . PHE A 1 588 ? -30.030 -2.732 1.338 1.00 96.25 588 PHE A O 1
ATOM 4205 N N . THR A 1 589 ? -28.953 -2.860 -0.632 1.00 94.38 589 THR A N 1
ATOM 4206 C CA . THR A 1 589 ? -27.696 -3.397 -0.110 1.00 94.38 589 THR A CA 1
ATOM 4207 C C . THR A 1 589 ? -26.536 -2.627 -0.719 1.00 94.38 589 THR A C 1
ATOM 4209 O O . THR A 1 589 ? -26.445 -2.555 -1.942 1.00 94.38 589 THR A O 1
ATOM 4212 N N . ALA A 1 590 ? -25.681 -2.075 0.139 1.00 91.69 590 ALA A N 1
ATOM 4213 C CA . ALA A 1 590 ? -24.375 -1.529 -0.206 1.00 91.69 590 ALA A CA 1
ATOM 4214 C C . ALA A 1 590 ? -23.300 -2.604 0.025 1.00 91.69 590 ALA A C 1
ATOM 4216 O O . ALA A 1 590 ? -23.284 -3.237 1.085 1.00 91.69 590 ALA A O 1
ATOM 4217 N N . ALA A 1 591 ? -22.442 -2.842 -0.963 1.00 87.25 591 ALA A N 1
ATOM 4218 C CA . ALA A 1 591 ? -21.291 -3.733 -0.849 1.00 87.25 591 ALA A CA 1
ATOM 4219 C C . ALA A 1 591 ? -20.042 -2.913 -0.504 1.00 87.25 591 ALA A C 1
ATOM 4221 O O . ALA A 1 591 ? -19.573 -2.145 -1.337 1.00 87.25 591 ALA A O 1
ATOM 4222 N N . ALA A 1 592 ? -19.513 -3.105 0.704 1.00 83.62 592 ALA A N 1
ATOM 4223 C CA . ALA A 1 592 ? -18.437 -2.294 1.283 1.00 83.62 592 ALA A CA 1
ATOM 4224 C C . ALA A 1 592 ? -17.087 -3.028 1.387 1.00 83.62 592 ALA A C 1
ATOM 4226 O O . ALA A 1 592 ? -16.140 -2.554 2.010 1.00 83.62 592 ALA A O 1
ATOM 4227 N N . GLY A 1 593 ? -17.004 -4.230 0.813 1.00 85.56 593 GLY A N 1
ATOM 4228 C CA . GLY A 1 593 ? -15.793 -5.053 0.781 1.00 85.56 593 GLY A CA 1
ATOM 4229 C C . GLY A 1 593 ? -15.149 -5.151 -0.599 1.00 85.56 593 GLY A C 1
ATOM 4230 O O . GLY A 1 593 ? -14.425 -6.110 -0.837 1.00 85.56 593 GLY A O 1
ATOM 4231 N N . GLY A 1 594 ? -15.443 -4.239 -1.525 1.00 87.19 594 GLY A N 1
ATOM 4232 C CA . GLY A 1 594 ? -15.021 -4.345 -2.925 1.00 87.19 594 GLY A CA 1
ATOM 4233 C C . GLY A 1 594 ? -15.966 -5.194 -3.798 1.00 87.19 594 GLY A C 1
ATOM 4234 O O . GLY A 1 594 ? -17.072 -5.535 -3.362 1.00 87.19 594 GLY A O 1
ATOM 4235 N N . PRO A 1 595 ? -15.562 -5.530 -5.040 1.00 90.81 595 PRO A N 1
ATOM 4236 C CA . PRO A 1 595 ? -14.211 -5.390 -5.593 1.00 90.81 595 PRO A CA 1
ATOM 4237 C C . PRO A 1 595 ? -13.813 -3.961 -5.968 1.00 90.81 595 PRO A C 1
ATOM 4239 O O . PRO A 1 595 ? -14.624 -3.217 -6.509 1.00 90.81 595 PRO A O 1
ATOM 4242 N N . VAL A 1 596 ? -12.536 -3.640 -5.761 1.00 91.94 596 VAL A N 1
ATOM 4243 C CA . VAL A 1 596 ? -11.867 -2.412 -6.232 1.00 91.94 596 VAL A CA 1
ATOM 4244 C C . VAL A 1 596 ? -10.581 -2.761 -6.996 1.00 91.94 596 VAL A C 1
ATOM 4246 O O . VAL A 1 596 ? -10.097 -3.894 -6.903 1.00 91.94 596 VAL A O 1
ATOM 4249 N N . GLY A 1 597 ? -10.036 -1.811 -7.760 1.00 93.88 597 GLY A N 1
ATOM 4250 C CA . GLY A 1 597 ? -8.778 -1.952 -8.506 1.00 93.88 597 GLY A CA 1
ATOM 4251 C C . GLY A 1 597 ? -8.955 -2.031 -10.025 1.00 93.88 597 GLY A C 1
ATOM 4252 O O . GLY A 1 597 ? -9.999 -1.668 -10.572 1.00 93.88 597 GLY A O 1
ATOM 4253 N N . VAL A 1 598 ? -7.935 -2.520 -10.730 1.00 94.88 598 VAL A N 1
ATOM 4254 C CA . VAL A 1 598 ? -7.882 -2.511 -12.201 1.00 94.88 598 VAL A CA 1
ATOM 4255 C C . VAL A 1 598 ? -8.608 -3.724 -12.786 1.00 94.88 598 VAL A C 1
ATOM 4257 O O . VAL A 1 598 ? -8.327 -4.874 -12.441 1.00 94.88 598 VAL A O 1
ATOM 4260 N N . LYS A 1 599 ? -9.549 -3.469 -13.703 1.00 92.75 599 LYS A N 1
ATOM 4261 C CA . LYS A 1 599 ? -10.367 -4.491 -14.376 1.00 92.75 599 LYS A CA 1
ATOM 4262 C C . LYS A 1 599 ? -9.829 -4.853 -15.760 1.00 92.75 599 LYS A C 1
ATOM 4264 O O . LYS A 1 599 ? -9.996 -5.989 -16.206 1.00 92.75 599 LYS A O 1
ATOM 4269 N N . ALA A 1 600 ? -9.229 -3.891 -16.455 1.00 92.06 600 ALA A N 1
ATOM 4270 C CA . ALA A 1 600 ? -8.641 -4.105 -17.769 1.00 92.06 600 ALA A CA 1
ATOM 4271 C C . ALA A 1 600 ? -7.436 -5.061 -17.722 1.00 92.06 600 ALA A C 1
ATOM 4273 O O . ALA A 1 600 ? -6.776 -5.228 -16.698 1.00 92.06 600 ALA A O 1
ATOM 4274 N N . THR A 1 601 ? -7.139 -5.691 -18.860 1.00 91.88 601 THR A N 1
ATOM 4275 C CA . THR A 1 601 ? -5.929 -6.513 -18.995 1.00 91.88 601 THR A CA 1
ATOM 4276 C C . THR A 1 601 ? -4.688 -5.626 -19.046 1.00 91.88 601 THR A C 1
ATOM 4278 O O . THR A 1 601 ? -4.764 -4.485 -19.514 1.00 91.88 601 THR A O 1
ATOM 4281 N N . ARG A 1 602 ? -3.534 -6.149 -18.625 1.00 91.06 602 ARG A N 1
ATOM 4282 C CA . ARG A 1 602 ? -2.273 -5.393 -18.657 1.00 91.06 602 ARG A CA 1
ATOM 4283 C C . ARG A 1 602 ? -1.977 -4.838 -20.052 1.00 91.06 602 ARG A C 1
ATOM 4285 O O . ARG A 1 602 ? -1.769 -3.640 -20.214 1.00 91.06 602 ARG A O 1
ATOM 4292 N N . GLU A 1 603 ? -2.026 -5.694 -21.069 1.00 88.12 603 GLU A N 1
ATOM 4293 C CA . GLU A 1 603 ? -1.722 -5.292 -22.443 1.00 88.12 603 GLU A CA 1
ATOM 4294 C C . GLU A 1 603 ? -2.759 -4.329 -23.008 1.00 88.12 603 GLU A C 1
ATOM 4296 O O . GLU A 1 603 ? -2.403 -3.478 -23.812 1.00 88.12 603 GLU A O 1
ATOM 4301 N N . SER A 1 604 ? -4.027 -4.384 -22.577 1.00 88.56 604 SER A N 1
ATOM 4302 C CA . SER A 1 604 ? -4.988 -3.367 -23.023 1.00 88.56 604 SER A CA 1
ATOM 4303 C C . SER A 1 604 ? -4.632 -1.962 -22.528 1.00 88.56 604 SER A C 1
ATOM 4305 O O . SER A 1 604 ? -4.894 -0.997 -23.234 1.00 88.56 604 SER A O 1
ATOM 4307 N N . VAL A 1 605 ? -3.982 -1.844 -21.368 1.00 91.25 605 VAL A N 1
ATOM 4308 C CA . VAL A 1 605 ? -3.519 -0.557 -20.828 1.00 91.25 605 VAL A CA 1
ATOM 4309 C C . VAL A 1 605 ? -2.224 -0.092 -21.505 1.00 91.25 605 VAL A C 1
ATOM 4311 O O . VAL A 1 605 ? -2.089 1.086 -21.833 1.00 91.25 605 VAL A O 1
ATOM 4314 N N . LEU A 1 606 ? -1.278 -1.010 -21.737 1.00 87.19 606 LEU A N 1
ATOM 4315 C CA . LEU A 1 606 ? 0.063 -0.676 -22.240 1.00 87.19 606 LEU A CA 1
ATOM 4316 C C . LEU A 1 606 ? 0.173 -0.595 -23.764 1.00 87.19 606 LEU A C 1
ATOM 4318 O O . LEU A 1 606 ? 0.990 0.171 -24.270 1.00 87.19 606 LEU A O 1
ATOM 4322 N N . ASN A 1 607 ? -0.600 -1.388 -24.505 1.00 80.12 607 ASN A N 1
ATOM 4323 C CA . ASN A 1 607 ? -0.480 -1.465 -25.955 1.00 80.12 607 ASN A CA 1
ATOM 4324 C C . ASN A 1 607 ? -1.261 -0.336 -26.635 1.00 80.12 607 ASN A C 1
ATOM 4326 O O . ASN A 1 607 ? -2.489 -0.386 -26.703 1.00 80.12 607 ASN A O 1
ATOM 4330 N N . GLY A 1 608 ? -0.546 0.604 -27.252 1.00 67.75 608 GLY A N 1
ATOM 4331 C CA . GLY A 1 608 ? -1.118 1.723 -28.005 1.00 67.75 608 GLY A CA 1
ATOM 4332 C C . GLY A 1 608 ? -2.089 1.372 -29.143 1.00 67.75 608 GLY A C 1
ATOM 4333 O O . GLY A 1 608 ? -2.755 2.266 -29.650 1.00 67.75 608 GLY A O 1
ATOM 4334 N N . ALA A 1 609 ? -2.209 0.101 -29.546 1.00 67.31 609 ALA A N 1
ATOM 4335 C CA . ALA A 1 609 ? -3.081 -0.339 -30.638 1.00 67.31 609 ALA A CA 1
ATOM 4336 C C . ALA A 1 609 ? -4.562 -0.559 -30.254 1.00 67.31 609 ALA A C 1
ATOM 4338 O O . ALA A 1 609 ? -5.344 -1.003 -31.097 1.00 67.31 609 ALA A O 1
ATOM 4339 N N . ASN A 1 610 ? -4.966 -0.307 -29.002 1.00 75.50 610 ASN A N 1
ATOM 4340 C CA . ASN A 1 610 ? -6.345 -0.526 -28.552 1.00 75.50 610 ASN A CA 1
ATOM 4341 C C . ASN A 1 610 ? -6.932 0.670 -27.785 1.00 75.50 610 ASN A C 1
ATOM 4343 O O . ASN A 1 610 ? -6.206 1.420 -27.133 1.00 75.50 610 ASN A O 1
ATOM 4347 N N . SER A 1 611 ? -8.264 0.786 -27.817 1.00 76.56 611 SER A N 1
ATOM 4348 C CA . SER A 1 611 ? -9.024 1.925 -27.282 1.00 76.56 611 SER A CA 1
ATOM 4349 C C . SER A 1 611 ? -8.871 2.159 -25.781 1.00 76.56 611 SER A C 1
ATOM 4351 O O . SER A 1 611 ? -9.143 3.263 -25.329 1.00 76.56 611 SER A O 1
ATOM 4353 N N . ASN A 1 612 ? -8.463 1.146 -25.015 1.00 82.62 612 ASN A N 1
ATOM 4354 C CA . ASN A 1 612 ? -8.338 1.249 -23.563 1.00 82.62 612 ASN A CA 1
ATOM 4355 C C . ASN A 1 612 ? -6.931 1.666 -23.123 1.00 82.62 612 ASN A C 1
ATOM 4357 O O . ASN A 1 612 ? -6.701 1.773 -21.927 1.00 82.62 612 ASN A O 1
ATOM 4361 N N . SER A 1 613 ? -5.987 1.854 -24.050 1.00 90.50 613 SER A N 1
ATOM 4362 C CA . SER A 1 613 ? -4.616 2.232 -23.698 1.00 90.50 613 SER A CA 1
ATOM 4363 C C . SER A 1 613 ? -4.499 3.710 -23.348 1.00 90.50 613 SER A C 1
ATOM 4365 O O . SER A 1 613 ? -5.170 4.547 -23.958 1.00 90.50 613 SER A O 1
ATOM 4367 N N . LEU A 1 614 ? -3.573 4.043 -22.440 1.00 92.50 614 LEU A N 1
ATOM 4368 C CA . LEU A 1 614 ? -3.269 5.439 -22.099 1.00 92.50 614 LEU A CA 1
ATOM 4369 C C . LEU A 1 614 ? -2.892 6.243 -23.352 1.00 92.50 614 LEU A C 1
ATOM 4371 O O . LEU A 1 614 ? -3.363 7.362 -23.529 1.00 92.50 614 LEU A O 1
ATOM 4375 N N . LEU A 1 615 ? -2.103 5.662 -24.264 1.00 90.38 615 LEU A N 1
ATOM 4376 C CA . LEU A 1 615 ? -1.734 6.340 -25.508 1.00 90.38 615 LEU A CA 1
ATOM 4377 C C . LEU A 1 615 ? -2.955 6.647 -26.384 1.00 90.38 615 LEU A C 1
ATOM 4379 O O . LEU A 1 615 ? -3.084 7.769 -26.865 1.00 90.38 615 LEU A O 1
ATOM 4383 N N . SER A 1 616 ? -3.848 5.675 -26.599 1.00 89.62 616 SER A N 1
ATOM 4384 C CA . SER A 1 616 ? -5.052 5.905 -27.410 1.00 89.62 616 SER A CA 1
ATOM 4385 C C . SER A 1 616 ? -5.969 6.950 -26.779 1.00 89.62 616 SER A C 1
ATOM 4387 O O . SER A 1 616 ? -6.503 7.793 -27.500 1.00 89.62 616 SER A O 1
ATOM 4389 N N . PHE A 1 617 ? -6.106 6.937 -25.450 1.00 92.75 617 PHE A N 1
ATOM 4390 C CA . PHE A 1 617 ? -6.826 7.966 -24.707 1.00 92.75 617 PHE A CA 1
ATOM 4391 C C . PHE A 1 617 ? -6.210 9.354 -24.939 1.00 92.75 617 PHE A C 1
ATOM 4393 O O . PHE A 1 617 ? -6.893 10.249 -25.427 1.00 92.75 617 PHE A O 1
ATOM 4400 N N . LEU A 1 618 ? -4.904 9.518 -24.705 1.00 92.88 618 LEU A N 1
ATOM 4401 C CA . LEU A 1 618 ? -4.223 10.805 -24.872 1.00 92.88 618 LEU A CA 1
ATOM 4402 C C . LEU A 1 618 ? -4.263 11.305 -26.321 1.00 92.88 618 LEU A C 1
ATOM 4404 O O . LEU A 1 618 ? -4.479 12.490 -26.550 1.00 92.88 618 LEU A O 1
ATOM 4408 N N . ILE A 1 619 ? -4.103 10.426 -27.317 1.00 89.31 619 ILE A N 1
ATOM 4409 C CA . ILE A 1 619 ? -4.226 10.798 -28.736 1.00 89.31 619 ILE A CA 1
ATOM 4410 C C . ILE A 1 619 ? -5.661 11.228 -29.072 1.00 89.31 619 ILE A C 1
ATOM 4412 O O . ILE A 1 619 ? -5.850 12.173 -29.844 1.00 89.31 619 ILE A O 1
ATOM 4416 N N . SER A 1 620 ? -6.670 10.560 -28.505 1.00 90.25 620 SER A N 1
ATOM 4417 C CA . SER A 1 620 ? -8.078 10.939 -28.664 1.00 90.25 620 SER A CA 1
ATOM 4418 C C . SER A 1 620 ? -8.352 12.319 -28.064 1.00 90.25 620 SER A C 1
ATOM 4420 O O . SER A 1 620 ? -8.939 13.172 -28.734 1.00 90.25 620 SER A O 1
ATOM 4422 N N . GLU A 1 621 ? -7.862 12.578 -26.851 1.00 90.88 621 GLU A N 1
ATOM 4423 C CA . GLU A 1 621 ? -7.944 13.889 -26.202 1.00 90.88 621 GLU A CA 1
ATOM 4424 C C . GLU A 1 621 ? -7.205 14.955 -27.026 1.00 90.88 621 GLU A C 1
ATOM 4426 O O . GLU A 1 621 ? -7.782 15.980 -27.357 1.00 90.88 621 GLU A O 1
ATOM 4431 N N . ILE A 1 622 ? -5.982 14.695 -27.495 1.00 89.62 622 ILE A N 1
ATOM 4432 C CA . ILE A 1 622 ? -5.230 15.602 -28.387 1.00 89.62 622 ILE A CA 1
ATOM 4433 C C . ILE A 1 622 ? -5.999 15.910 -29.682 1.00 89.62 622 ILE A C 1
ATOM 4435 O O . ILE A 1 622 ? -5.918 17.017 -30.206 1.00 89.62 622 ILE A O 1
ATOM 4439 N N . SER A 1 623 ? -6.727 14.936 -30.226 1.00 87.31 623 SER A N 1
ATOM 4440 C CA . SER A 1 623 ? -7.441 15.096 -31.499 1.00 87.31 623 SER A CA 1
ATOM 4441 C C . SER A 1 623 ? -8.794 15.800 -31.352 1.00 87.31 623 SER A C 1
ATOM 4443 O O . SER A 1 623 ? -9.306 16.338 -32.333 1.00 87.31 623 SER A O 1
ATOM 4445 N N . SER A 1 624 ? -9.389 15.775 -30.157 1.00 83.19 624 SER A N 1
ATOM 4446 C CA . SER A 1 624 ? -10.725 16.323 -29.876 1.00 83.19 624 SER A CA 1
ATOM 4447 C C . SER A 1 624 ? -10.710 17.579 -29.000 1.00 83.19 624 SER A C 1
ATOM 4449 O O . SER A 1 624 ? -11.679 18.341 -29.008 1.00 83.19 624 SER A O 1
ATOM 4451 N N . SER A 1 625 ? -9.620 17.819 -28.271 1.00 75.06 625 SER A N 1
ATOM 4452 C CA . SER A 1 625 ? -9.480 18.923 -27.328 1.00 75.06 625 SER A CA 1
ATOM 4453 C C . SER A 1 625 ? -9.262 20.254 -28.037 1.00 75.06 625 SER A C 1
ATOM 4455 O O . SER A 1 625 ? -8.508 20.379 -29.003 1.00 75.06 625 SER A O 1
ATOM 4457 N N . THR A 1 626 ? -9.878 21.297 -27.488 1.00 70.69 626 THR A N 1
ATOM 4458 C CA . THR A 1 626 ? -9.576 22.689 -27.837 1.00 70.69 626 THR A CA 1
ATOM 4459 C C . THR A 1 626 ? -8.269 23.181 -27.207 1.00 70.69 626 THR A C 1
ATOM 4461 O O . THR A 1 626 ? -7.786 24.243 -27.589 1.00 70.69 626 THR A O 1
ATOM 4464 N N . ASN A 1 627 ? -7.696 22.432 -26.256 1.00 81.88 627 ASN A N 1
ATOM 4465 C CA . ASN A 1 627 ? -6.455 22.747 -25.551 1.00 81.88 627 ASN A CA 1
ATOM 4466 C C . ASN A 1 627 ? -5.452 21.583 -25.652 1.00 81.88 627 ASN A C 1
ATOM 4468 O O . ASN A 1 627 ? -5.167 20.883 -24.683 1.00 81.88 627 ASN A O 1
ATOM 4472 N N . VAL A 1 628 ? -4.928 21.365 -26.858 1.00 85.56 628 VAL A N 1
ATOM 4473 C CA . VAL A 1 628 ? -3.978 20.281 -27.160 1.00 85.56 628 VAL A CA 1
ATOM 4474 C C . VAL A 1 628 ? -2.723 20.335 -26.278 1.00 85.56 628 VAL A C 1
ATOM 4476 O O . VAL A 1 628 ? -2.217 19.297 -25.849 1.00 85.56 628 VAL A O 1
ATOM 4479 N N . GLU A 1 629 ? -2.244 21.540 -25.971 1.00 85.06 629 GLU A N 1
ATOM 4480 C CA . GLU A 1 629 ? -1.025 21.750 -25.183 1.00 85.06 629 GLU A CA 1
ATOM 4481 C C . GLU A 1 629 ? -1.196 21.389 -23.697 1.00 85.06 629 GLU A C 1
ATOM 4483 O O . GLU A 1 629 ? -0.204 21.126 -23.025 1.00 85.06 629 GLU A O 1
ATOM 4488 N N . ALA A 1 630 ? -2.433 21.282 -23.194 1.00 89.31 630 ALA A N 1
ATOM 4489 C CA . ALA A 1 630 ? -2.707 20.745 -21.859 1.00 89.31 630 ALA A CA 1
ATOM 4490 C C . ALA A 1 630 ? -2.553 19.216 -21.787 1.00 89.31 630 ALA A C 1
ATOM 4492 O O . ALA A 1 630 ? -2.131 18.672 -20.771 1.00 89.31 630 ALA A O 1
ATOM 4493 N N . VAL A 1 631 ? -2.885 18.511 -22.871 1.00 92.31 631 VAL A N 1
ATOM 4494 C CA . VAL A 1 631 ? -2.875 17.039 -22.912 1.00 92.31 631 VAL A CA 1
ATOM 4495 C C . VAL A 1 631 ? -1.472 16.503 -23.195 1.00 92.31 631 VAL A C 1
ATOM 4497 O O . VAL A 1 631 ? -1.035 15.518 -22.600 1.00 92.31 631 VAL A O 1
ATOM 4500 N N . ARG A 1 632 ? -0.754 17.151 -24.122 1.00 90.75 632 ARG A N 1
ATOM 4501 C CA . ARG A 1 632 ? 0.528 16.681 -24.673 1.00 90.75 632 ARG A CA 1
ATOM 4502 C C . ARG A 1 632 ? 1.584 16.304 -23.618 1.00 90.75 632 ARG A C 1
ATOM 4504 O O . ARG A 1 632 ? 2.218 15.266 -23.814 1.00 90.75 632 ARG A O 1
ATOM 4511 N N . PRO A 1 633 ? 1.771 17.052 -22.509 1.00 92.75 633 PRO A N 1
ATOM 4512 C CA . PRO A 1 633 ? 2.745 16.701 -21.472 1.00 92.75 633 PRO A CA 1
ATOM 4513 C C . PRO A 1 633 ? 2.557 15.292 -20.892 1.00 92.75 633 PRO A C 1
ATOM 4515 O O . PRO A 1 633 ? 3.534 14.616 -20.587 1.00 92.75 633 PRO A O 1
ATOM 4518 N N . PHE A 1 634 ? 1.317 14.801 -20.808 1.00 94.50 634 PHE A N 1
ATOM 4519 C CA . PHE A 1 634 ? 1.013 13.477 -20.254 1.00 94.50 634 PHE A CA 1
ATOM 4520 C C . PHE A 1 634 ? 1.407 12.320 -21.179 1.00 94.50 634 PHE A C 1
ATOM 4522 O O . PHE A 1 634 ? 1.404 11.170 -20.745 1.00 94.50 634 PHE A O 1
ATOM 4529 N N . LEU A 1 635 ? 1.808 12.585 -22.431 1.00 92.38 635 LEU A N 1
ATOM 4530 C CA . LEU A 1 635 ? 2.431 11.552 -23.262 1.00 92.38 635 LEU A CA 1
ATOM 4531 C C . LEU A 1 635 ? 3.734 11.037 -22.628 1.00 92.38 635 LEU A C 1
ATOM 4533 O O . LEU A 1 635 ? 4.093 9.889 -22.876 1.00 92.38 635 LEU A O 1
ATOM 4537 N N . GLU A 1 636 ? 4.403 11.824 -21.775 1.00 90.00 636 GLU A N 1
ATOM 4538 C CA . GLU A 1 636 ? 5.567 11.361 -21.008 1.00 90.00 636 GLU A CA 1
ATOM 4539 C C . GLU A 1 636 ? 5.193 10.277 -19.986 1.00 90.00 636 GLU A C 1
ATOM 4541 O O . GLU A 1 636 ? 5.981 9.366 -19.763 1.00 90.00 636 GLU A O 1
ATOM 4546 N N . SER A 1 637 ? 3.970 10.280 -19.444 1.00 91.38 637 SER A N 1
ATOM 4547 C CA . SER A 1 637 ? 3.481 9.199 -18.571 1.00 91.38 637 SER A CA 1
ATOM 4548 C C . SER A 1 637 ? 3.306 7.864 -19.307 1.00 91.38 637 SER A C 1
ATOM 4550 O O . SER A 1 637 ? 3.356 6.789 -18.705 1.00 91.38 637 SER A O 1
ATOM 4552 N N . TYR A 1 638 ? 3.105 7.923 -20.628 1.00 88.81 638 TYR A N 1
ATOM 4553 C CA . TYR A 1 638 ? 3.133 6.746 -21.490 1.00 88.81 638 TYR A CA 1
ATOM 4554 C C . TYR A 1 638 ? 4.552 6.409 -21.948 1.00 88.81 638 TYR A C 1
ATOM 4556 O O . TYR A 1 638 ? 4.919 5.245 -21.927 1.00 88.81 638 TYR A O 1
ATOM 4564 N N . ALA A 1 639 ? 5.340 7.392 -22.381 1.00 84.88 639 ALA A N 1
ATOM 4565 C CA . ALA A 1 639 ? 6.662 7.196 -22.962 1.00 84.88 639 ALA A CA 1
ATOM 4566 C C . ALA A 1 639 ? 7.689 8.106 -22.281 1.00 84.88 639 ALA A C 1
ATOM 4568 O O . ALA A 1 639 ? 7.965 9.215 -22.735 1.00 84.88 639 ALA A O 1
ATOM 4569 N N . ASN A 1 640 ? 8.278 7.601 -21.199 1.00 75.19 640 ASN A N 1
ATOM 4570 C CA . ASN A 1 640 ? 9.285 8.299 -20.400 1.00 75.19 640 ASN A CA 1
ATOM 4571 C C . ASN A 1 640 ? 10.719 7.823 -20.664 1.00 75.19 640 ASN A C 1
ATOM 4573 O O . ASN A 1 640 ? 11.645 8.361 -20.063 1.00 75.19 640 ASN A O 1
ATOM 4577 N N . GLN A 1 641 ? 10.912 6.831 -21.542 1.00 72.00 641 GLN A N 1
ATOM 4578 C CA . GLN A 1 641 ? 12.234 6.296 -21.853 1.00 72.00 641 GLN A CA 1
ATOM 4579 C C . GLN A 1 641 ? 12.591 6.421 -23.336 1.00 72.00 641 GLN A C 1
ATOM 4581 O O . GLN A 1 641 ? 11.761 6.122 -24.205 1.00 72.00 641 GLN A O 1
ATOM 4586 N N . PRO A 1 642 ? 13.839 6.810 -23.649 1.00 68.31 642 PRO A N 1
ATOM 4587 C CA . PRO A 1 642 ? 14.318 6.808 -25.016 1.00 68.31 642 PRO A CA 1
ATOM 4588 C C . PRO A 1 642 ? 14.585 5.377 -25.502 1.00 68.31 642 PRO A C 1
ATOM 4590 O O . PRO A 1 642 ? 14.999 4.497 -24.743 1.00 68.31 642 PRO A O 1
ATOM 4593 N N . VAL A 1 643 ? 14.403 5.138 -26.799 1.00 66.25 643 VAL A N 1
ATOM 4594 C CA . VAL A 1 643 ? 14.694 3.832 -27.408 1.00 66.25 643 VAL A CA 1
ATOM 4595 C C . VAL A 1 643 ? 16.204 3.644 -27.575 1.00 66.25 643 VAL A C 1
ATOM 4597 O O . VAL A 1 643 ? 16.870 4.440 -28.239 1.00 66.25 643 VAL A O 1
ATOM 4600 N N . ALA A 1 644 ? 16.757 2.566 -27.007 1.00 52.16 644 ALA A N 1
ATOM 4601 C CA . ALA A 1 644 ? 18.168 2.213 -27.167 1.00 52.16 644 ALA A CA 1
ATOM 4602 C C . ALA A 1 644 ? 18.526 2.038 -28.657 1.00 52.16 644 ALA A C 1
ATOM 4604 O O . ALA A 1 644 ? 17.891 1.256 -29.362 1.00 52.16 644 ALA A O 1
ATOM 4605 N N . GLY A 1 645 ? 19.533 2.774 -29.136 1.00 50.22 645 GLY A N 1
ATOM 4606 C CA . GLY A 1 645 ? 19.925 2.796 -30.554 1.00 50.22 645 GLY A CA 1
ATOM 4607 C C . GLY A 1 645 ? 19.147 3.782 -31.438 1.00 50.22 645 GLY A C 1
ATOM 4608 O O . GLY A 1 645 ? 19.547 3.986 -32.578 1.00 50.22 645 GLY A O 1
ATOM 4609 N N . ALA A 1 646 ? 18.098 4.432 -30.917 1.00 47.06 646 ALA A N 1
ATOM 4610 C CA . ALA A 1 646 ? 17.441 5.590 -31.542 1.00 47.06 646 ALA A CA 1
ATOM 4611 C C . ALA A 1 646 ? 17.764 6.919 -30.824 1.00 47.06 646 ALA A C 1
ATOM 4613 O O . ALA A 1 646 ? 17.259 7.980 -31.197 1.00 47.06 646 ALA A O 1
ATOM 4614 N N . VAL A 1 647 ? 18.600 6.860 -29.779 1.00 51.53 647 VAL A N 1
ATOM 4615 C CA . VAL A 1 647 ? 19.245 8.025 -29.166 1.00 51.53 647 VAL A CA 1
ATOM 4616 C C . VAL A 1 647 ? 20.345 8.496 -30.102 1.00 51.53 647 VAL A C 1
ATOM 4618 O O . VAL A 1 647 ? 21.214 7.709 -30.479 1.00 51.53 647 VAL A O 1
ATOM 4621 N N . GLN A 1 648 ? 20.309 9.781 -30.448 1.00 63.59 648 GLN A N 1
ATOM 4622 C CA . GLN A 1 648 ? 21.337 10.411 -31.265 1.00 63.59 648 GLN A CA 1
ATOM 4623 C C . GLN A 1 648 ? 22.705 10.164 -30.653 1.00 63.59 648 GLN A C 1
ATOM 4625 O O . GLN A 1 648 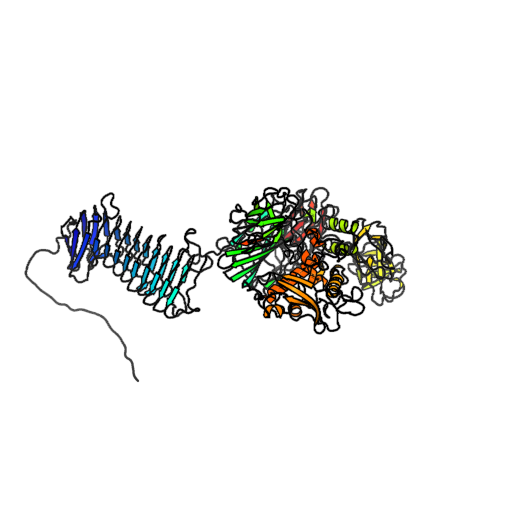? 22.971 10.549 -29.510 1.00 63.59 648 GLN A O 1
ATOM 4630 N N . ALA A 1 649 ? 23.584 9.533 -31.420 1.00 65.81 649 ALA A N 1
ATOM 4631 C CA . ALA A 1 649 ? 24.940 9.360 -30.966 1.00 65.81 649 ALA A CA 1
ATOM 4632 C C . ALA A 1 649 ? 25.603 10.752 -30.906 1.00 65.81 649 ALA A C 1
ATOM 4634 O O . ALA A 1 649 ? 25.446 11.591 -31.803 1.00 65.81 649 ALA A O 1
ATOM 4635 N N . THR A 1 650 ? 26.277 11.031 -29.794 1.00 70.94 650 THR A N 1
ATOM 4636 C CA . THR A 1 650 ? 27.110 12.222 -29.628 1.00 70.94 650 THR A CA 1
ATOM 4637 C C . THR A 1 650 ? 28.462 11.779 -29.109 1.00 70.94 650 THR A C 1
ATOM 4639 O O . THR A 1 650 ? 28.566 10.788 -28.383 1.00 70.94 650 THR A O 1
ATOM 4642 N N . GLY A 1 651 ? 29.516 12.493 -29.480 1.00 79.25 651 GLY A N 1
ATOM 4643 C CA . GLY A 1 651 ? 30.848 12.139 -29.022 1.00 79.25 651 GLY A CA 1
ATOM 4644 C C . GLY A 1 651 ? 31.793 13.320 -29.029 1.00 79.25 651 GLY A C 1
ATOM 4645 O O . GLY A 1 651 ? 31.753 14.188 -29.906 1.00 79.25 651 GLY A O 1
ATOM 4646 N N . ALA A 1 652 ? 32.671 13.338 -28.030 1.00 86.00 652 ALA A N 1
ATOM 4647 C CA . ALA A 1 652 ? 33.803 14.243 -28.021 1.00 86.00 652 ALA A CA 1
ATOM 4648 C C . ALA A 1 652 ? 34.759 13.880 -29.162 1.00 86.00 652 ALA A C 1
ATOM 4650 O O . ALA A 1 652 ? 34.985 12.704 -29.474 1.00 86.00 652 ALA A O 1
ATOM 4651 N N . ILE A 1 653 ? 35.326 14.906 -29.784 1.00 92.81 653 ILE A N 1
ATOM 4652 C CA . ILE A 1 653 ? 36.394 14.757 -30.764 1.00 92.81 653 ILE A CA 1
ATOM 4653 C C . ILE A 1 653 ? 37.700 14.761 -29.981 1.00 92.81 653 ILE A C 1
ATOM 4655 O O . ILE A 1 653 ? 38.203 15.806 -29.575 1.00 92.81 653 ILE A O 1
ATOM 4659 N N . ASN A 1 654 ? 38.235 13.567 -29.736 1.00 89.00 654 ASN A N 1
ATOM 4660 C CA . ASN A 1 654 ? 39.458 13.407 -28.953 1.00 89.00 654 ASN A CA 1
ATOM 4661 C C . ASN A 1 654 ? 40.692 13.767 -29.780 1.00 89.00 654 ASN A C 1
ATOM 4663 O O . ASN A 1 654 ? 41.701 14.215 -29.237 1.00 89.00 654 ASN A O 1
ATOM 4667 N N . ASN A 1 655 ? 40.617 13.554 -31.092 1.00 90.62 655 ASN A N 1
ATOM 4668 C CA . ASN A 1 655 ? 41.622 13.994 -32.043 1.00 90.62 655 ASN A CA 1
ATOM 4669 C C . ASN A 1 655 ? 41.031 14.064 -33.457 1.00 90.62 655 ASN A C 1
ATOM 4671 O O . ASN A 1 655 ? 39.970 13.499 -33.730 1.00 90.62 655 ASN A O 1
ATOM 4675 N N . LEU A 1 656 ? 41.756 14.706 -34.368 1.00 91.62 656 LEU A N 1
ATOM 4676 C CA . LEU A 1 656 ? 41.433 14.744 -35.785 1.00 91.62 656 LEU A CA 1
ATOM 4677 C C . LEU A 1 656 ? 42.713 14.573 -36.606 1.00 91.62 656 LEU A C 1
ATOM 4679 O O . LEU A 1 656 ? 43.722 15.235 -36.364 1.00 91.62 656 LEU A O 1
ATOM 4683 N N . THR A 1 657 ? 42.666 13.677 -37.585 1.00 91.81 657 THR A N 1
ATOM 4684 C CA . THR A 1 657 ? 43.742 13.429 -38.550 1.00 91.81 657 THR A CA 1
ATOM 4685 C C . THR A 1 657 ? 43.230 13.581 -39.982 1.00 91.81 657 THR A C 1
ATOM 4687 O O . THR A 1 657 ? 42.038 13.772 -40.220 1.00 91.81 657 THR A O 1
ATOM 4690 N N . PHE A 1 658 ? 44.129 13.526 -40.964 1.00 92.31 658 PHE A N 1
ATOM 4691 C CA . PHE A 1 658 ? 43.757 13.538 -42.377 1.00 92.31 658 PHE A CA 1
ATOM 4692 C C . PHE A 1 658 ? 44.127 12.204 -43.020 1.00 92.31 658 PHE A C 1
ATOM 4694 O O . PHE A 1 658 ? 45.227 11.691 -42.803 1.00 92.31 658 PHE A O 1
ATOM 4701 N N . THR A 1 659 ? 43.220 11.642 -43.816 1.00 86.94 659 THR A N 1
ATOM 4702 C CA . THR A 1 659 ? 43.492 10.412 -44.576 1.00 86.94 659 THR A CA 1
ATOM 4703 C C . THR A 1 659 ? 44.497 10.664 -45.705 1.00 86.94 659 THR A C 1
ATOM 4705 O O . THR A 1 659 ? 44.832 11.805 -46.028 1.00 86.94 659 THR A O 1
ATOM 4708 N N . SER A 1 660 ? 44.941 9.604 -46.388 1.00 82.81 660 SER A N 1
ATOM 4709 C CA . SER A 1 660 ? 45.785 9.720 -47.590 1.00 82.81 660 SER A CA 1
ATOM 4710 C C . SER A 1 660 ? 45.123 10.492 -48.744 1.00 82.81 660 SER A C 1
ATOM 4712 O O . SER A 1 660 ? 45.823 10.980 -49.627 1.00 82.81 660 SER A O 1
ATOM 4714 N N . GLN A 1 661 ? 43.795 10.644 -48.720 1.00 83.00 661 GLN A N 1
ATOM 4715 C CA . GLN A 1 661 ? 43.006 11.448 -49.661 1.00 83.00 661 GLN A CA 1
ATOM 4716 C C . GLN A 1 661 ? 42.678 12.851 -49.110 1.00 83.00 661 GLN A C 1
ATOM 4718 O O . GLN A 1 661 ? 41.856 13.561 -49.676 1.00 83.00 661 GLN A O 1
ATOM 4723 N N . GLN A 1 662 ? 43.305 13.244 -47.994 1.00 85.81 662 GLN A N 1
ATOM 4724 C CA . GLN A 1 662 ? 43.050 14.474 -47.236 1.00 85.81 662 GLN A CA 1
ATOM 4725 C C . GLN A 1 662 ? 41.616 14.646 -46.707 1.00 85.81 662 GLN A C 1
ATOM 4727 O O . GLN A 1 662 ? 41.230 15.753 -46.348 1.00 85.81 662 GLN A O 1
ATOM 4732 N N . LEU A 1 663 ? 40.824 13.578 -46.586 1.00 91.44 663 LEU A N 1
ATOM 4733 C CA . LEU A 1 663 ? 39.558 13.653 -45.845 1.00 91.44 663 LEU A CA 1
ATOM 4734 C C . LEU A 1 663 ? 39.833 13.861 -44.354 1.00 91.44 663 LEU A C 1
ATOM 4736 O O . LEU A 1 663 ? 40.765 13.265 -43.810 1.00 91.44 663 LEU A O 1
ATOM 4740 N N . ILE A 1 664 ? 38.996 14.663 -43.699 1.00 95.81 664 ILE A N 1
ATOM 4741 C CA . ILE A 1 664 ? 39.011 14.852 -42.247 1.00 95.81 664 ILE A CA 1
ATOM 4742 C C . ILE A 1 664 ? 38.557 13.550 -41.581 1.00 95.81 664 ILE A C 1
ATOM 4744 O O . ILE A 1 664 ? 37.437 13.103 -41.813 1.00 95.81 664 ILE A O 1
ATOM 4748 N N . GLN A 1 665 ? 39.414 12.949 -40.759 1.00 95.81 665 GLN A N 1
ATOM 4749 C CA . GLN A 1 665 ? 39.123 11.775 -39.939 1.00 95.81 665 GLN A CA 1
ATOM 4750 C C . GLN A 1 665 ? 39.033 12.187 -38.471 1.00 95.81 665 GLN A C 1
ATOM 4752 O O . GLN A 1 665 ? 39.964 12.775 -37.927 1.00 95.81 665 GLN A O 1
ATOM 4757 N N . ILE A 1 666 ? 37.920 11.861 -37.826 1.00 96.00 666 ILE A N 1
ATOM 4758 C CA . ILE A 1 666 ? 37.683 12.089 -36.404 1.00 96.00 666 ILE A CA 1
ATOM 4759 C C . ILE A 1 666 ? 38.033 10.823 -35.628 1.00 96.00 666 ILE A C 1
ATOM 4761 O O . ILE A 1 666 ? 37.587 9.732 -35.978 1.00 96.00 666 ILE A O 1
ATOM 4765 N N . LEU A 1 667 ? 38.785 10.999 -34.541 1.00 94.62 667 LEU A N 1
ATOM 4766 C CA . LEU A 1 667 ? 38.937 10.012 -33.480 1.00 94.62 667 LEU A CA 1
ATOM 4767 C C . LEU A 1 667 ? 37.926 10.332 -32.375 1.00 94.62 667 LEU A C 1
ATOM 4769 O O . LEU A 1 667 ? 38.067 11.323 -31.652 1.00 94.62 667 LEU A O 1
ATOM 4773 N N . SER A 1 668 ? 36.932 9.469 -32.223 1.00 90.12 668 SER A N 1
ATOM 4774 C CA . SER A 1 668 ? 35.934 9.524 -31.160 1.00 90.12 668 SER A CA 1
ATOM 4775 C C . SER A 1 668 ? 35.679 8.092 -30.678 1.00 90.12 668 SER A C 1
ATOM 4777 O O . SER A 1 668 ? 35.048 7.316 -31.397 1.00 90.12 668 SER A O 1
ATOM 4779 N N . PRO A 1 669 ? 36.240 7.686 -29.524 1.00 84.50 669 PRO A N 1
ATOM 4780 C CA . PRO A 1 669 ? 36.171 6.299 -29.077 1.00 84.50 669 PRO A CA 1
ATOM 4781 C C . PRO A 1 669 ? 34.737 5.789 -28.904 1.00 84.50 669 PRO A C 1
ATOM 4783 O O . PRO A 1 669 ? 33.913 6.479 -28.312 1.00 84.50 669 PRO A O 1
ATOM 4786 N N . ASN A 1 670 ? 34.469 4.566 -29.371 1.00 72.94 670 ASN A N 1
ATOM 4787 C CA . ASN A 1 670 ? 33.169 3.888 -29.299 1.00 72.94 670 ASN A CA 1
ATOM 4788 C C . ASN A 1 670 ? 31.995 4.741 -29.815 1.00 72.94 670 ASN A C 1
ATOM 4790 O O . ASN A 1 670 ? 30.923 4.754 -29.213 1.00 72.94 670 ASN A O 1
ATOM 4794 N N . HIS A 1 671 ? 32.185 5.448 -30.932 1.00 72.56 671 HIS A N 1
ATOM 4795 C CA . HIS A 1 671 ? 31.213 6.427 -31.436 1.00 72.56 671 HIS A CA 1
ATOM 4796 C C . HIS A 1 671 ? 29.856 5.840 -31.851 1.00 72.56 671 HIS A C 1
ATOM 4798 O O . HIS A 1 671 ? 28.896 6.583 -32.004 1.00 72.56 671 HIS A O 1
ATOM 4804 N N . GLY A 1 672 ? 29.757 4.536 -32.115 1.00 68.19 672 GLY A N 1
ATOM 4805 C CA . GLY A 1 672 ? 28.486 3.880 -32.458 1.00 68.19 672 GLY A CA 1
ATOM 4806 C C . GLY A 1 672 ? 27.898 4.203 -33.844 1.00 68.19 672 GLY A C 1
ATOM 4807 O O . GLY A 1 672 ? 26.966 3.525 -34.253 1.00 68.19 672 GLY A O 1
ATOM 4808 N N . LEU A 1 673 ? 28.449 5.179 -34.577 1.00 71.94 673 LEU A N 1
ATOM 4809 C CA . LEU A 1 673 ? 28.083 5.501 -35.969 1.00 71.94 673 LEU A CA 1
ATOM 4810 C C . LEU A 1 673 ? 28.248 4.324 -36.951 1.00 71.94 673 LEU A C 1
ATOM 4812 O O . LEU A 1 673 ? 29.130 3.478 -36.779 1.00 71.94 673 LEU A O 1
ATOM 4816 N N . ALA A 1 674 ? 27.466 4.355 -38.034 1.00 73.31 674 ALA A N 1
ATOM 4817 C CA . ALA A 1 674 ? 27.562 3.531 -39.237 1.00 73.31 674 ALA A CA 1
ATOM 4818 C C . ALA A 1 674 ? 27.939 4.370 -40.481 1.00 73.31 674 ALA A C 1
ATOM 4820 O O . ALA A 1 674 ? 27.693 5.574 -40.564 1.00 73.31 674 ALA A O 1
ATOM 4821 N N . THR A 1 675 ? 28.555 3.739 -41.490 1.00 81.38 675 THR A N 1
ATOM 4822 C CA . THR A 1 675 ? 28.854 4.415 -42.767 1.00 81.38 675 THR A CA 1
ATOM 4823 C C . THR A 1 675 ? 27.563 4.868 -43.445 1.00 81.38 675 THR A C 1
ATOM 4825 O O . THR A 1 675 ? 26.677 4.053 -43.690 1.00 81.38 675 THR A O 1
ATOM 4828 N N . GLY A 1 676 ? 27.499 6.151 -43.807 1.00 65.38 676 GLY A N 1
ATOM 4829 C CA . GLY A 1 676 ? 26.313 6.797 -44.366 1.00 65.38 676 GLY A CA 1
ATOM 4830 C C . GLY A 1 676 ? 25.550 7.671 -43.369 1.00 65.38 676 GLY A C 1
ATOM 4831 O O . GLY A 1 676 ? 24.712 8.458 -43.807 1.00 65.38 676 GLY A O 1
ATOM 4832 N N . ASP A 1 677 ? 25.863 7.598 -42.070 1.00 68.69 677 ASP A N 1
ATOM 4833 C CA . ASP A 1 677 ? 25.255 8.478 -41.069 1.00 68.69 677 ASP A CA 1
ATOM 4834 C C . ASP A 1 677 ? 25.595 9.948 -41.327 1.00 68.69 677 ASP A C 1
ATOM 4836 O O . ASP A 1 677 ? 26.630 10.273 -41.908 1.00 68.69 677 ASP A O 1
ATOM 4840 N N . VAL A 1 678 ? 24.729 10.856 -40.876 1.00 70.69 678 VAL A N 1
ATOM 4841 C CA . VAL A 1 678 ? 24.960 12.302 -40.964 1.00 70.69 678 VAL A CA 1
ATOM 4842 C C . VAL A 1 678 ? 25.189 12.866 -39.570 1.00 70.69 678 VAL A C 1
ATOM 4844 O O . VAL A 1 678 ? 24.340 12.712 -38.694 1.00 70.69 678 VAL A O 1
ATOM 4847 N N . VAL A 1 679 ? 26.305 13.566 -39.378 1.00 79.94 679 VAL A N 1
ATOM 4848 C CA . VAL A 1 679 ? 26.658 14.201 -38.103 1.00 79.94 679 VAL A CA 1
ATOM 4849 C C . VAL A 1 679 ? 26.865 15.699 -38.275 1.00 79.94 679 VAL A C 1
ATOM 4851 O O . VAL A 1 679 ? 27.414 16.152 -39.278 1.00 79.94 679 VAL A O 1
ATOM 4854 N N . THR A 1 680 ? 26.462 16.470 -37.272 1.00 83.38 680 THR A N 1
ATOM 4855 C CA . THR A 1 680 ? 26.841 17.870 -37.096 1.00 83.38 680 THR A CA 1
ATOM 4856 C C . THR A 1 680 ? 28.024 17.938 -36.148 1.00 83.38 680 THR A C 1
ATOM 4858 O O . THR A 1 680 ? 27.925 17.518 -34.997 1.00 83.38 680 THR A O 1
ATOM 4861 N N . VAL A 1 681 ? 29.132 18.492 -36.621 1.00 85.69 681 VAL A N 1
ATOM 4862 C CA . VAL A 1 681 ? 30.349 18.737 -35.853 1.00 85.69 681 VAL A CA 1
ATOM 4863 C C . VAL A 1 681 ? 30.434 20.219 -35.497 1.00 85.69 681 VAL A C 1
ATOM 4865 O O . VAL A 1 681 ? 30.254 21.082 -36.359 1.00 85.69 681 VAL A O 1
ATOM 4868 N N . SER A 1 682 ? 30.733 20.530 -34.237 1.00 85.31 682 SER A N 1
ATOM 4869 C CA . SER A 1 682 ? 30.872 21.907 -33.752 1.00 85.31 682 SER A CA 1
ATOM 4870 C C . SER A 1 682 ? 31.980 22.042 -32.706 1.00 85.31 682 SER A C 1
ATOM 4872 O O . SER A 1 682 ? 32.302 21.084 -32.011 1.00 85.31 682 SER A O 1
ATOM 4874 N N . GLY A 1 683 ? 32.564 23.238 -32.582 1.00 85.81 683 GLY A N 1
ATOM 4875 C CA . GLY A 1 683 ? 33.571 23.561 -31.563 1.00 85.81 683 GLY A CA 1
ATOM 4876 C C . GLY A 1 683 ? 34.985 23.031 -31.836 1.00 85.81 683 GLY A C 1
ATOM 4877 O O . GLY A 1 683 ? 35.822 23.068 -30.935 1.00 85.81 683 GLY A O 1
ATOM 4878 N N . VAL A 1 684 ? 35.268 22.539 -33.047 1.00 91.00 684 VAL A N 1
ATOM 4879 C CA . VAL A 1 684 ? 36.611 22.087 -33.440 1.00 91.00 684 VAL A CA 1
ATOM 4880 C C . VAL A 1 684 ? 37.507 23.296 -33.695 1.00 91.00 684 VAL A C 1
ATOM 4882 O O . VAL A 1 684 ? 37.243 24.085 -34.606 1.00 91.00 684 VAL A O 1
ATOM 4885 N N . ASN A 1 685 ? 38.594 23.423 -32.929 1.00 89.19 685 ASN A N 1
ATOM 4886 C CA . ASN A 1 685 ? 39.575 24.492 -33.108 1.00 89.19 685 ASN A CA 1
ATOM 4887 C C . ASN A 1 685 ? 40.750 24.045 -33.991 1.00 89.19 685 ASN A C 1
ATOM 4889 O O . ASN A 1 685 ? 41.191 22.894 -33.952 1.00 89.19 685 ASN A O 1
ATOM 4893 N N . GLY A 1 686 ? 41.268 24.978 -34.795 1.00 89.75 686 GLY A N 1
ATOM 4894 C CA . GLY A 1 686 ? 42.459 24.779 -35.629 1.00 89.75 686 GLY A CA 1
ATOM 4895 C C . GLY A 1 686 ? 42.240 24.000 -36.937 1.00 89.75 686 GLY A C 1
ATOM 4896 O O . GLY A 1 686 ? 43.072 24.101 -37.839 1.00 89.75 686 GLY A O 1
ATOM 4897 N N . VAL A 1 687 ? 41.094 23.322 -37.096 1.00 91.56 687 VAL A N 1
ATOM 4898 C CA . VAL A 1 687 ? 40.645 22.682 -38.351 1.00 91.56 687 VAL A CA 1
ATOM 4899 C C . VAL A 1 687 ? 39.240 23.191 -38.714 1.00 91.56 687 VAL A C 1
ATOM 4901 O O . VAL A 1 687 ? 38.247 22.520 -38.433 1.00 91.56 687 VAL A O 1
ATOM 4904 N N . PRO A 1 688 ? 39.108 24.390 -39.318 1.00 85.50 688 PRO A N 1
ATOM 4905 C CA . PRO A 1 688 ? 37.805 25.033 -39.520 1.00 85.50 688 PRO A CA 1
ATOM 4906 C C . PRO A 1 688 ? 36.828 24.202 -40.356 1.00 85.50 688 PRO A C 1
ATOM 4908 O O . PRO A 1 688 ? 35.646 24.147 -40.031 1.00 85.50 688 PRO A O 1
ATOM 4911 N N . GLY A 1 689 ? 37.337 23.506 -41.382 1.00 87.00 689 GLY A N 1
ATOM 4912 C CA . GLY A 1 689 ? 36.543 22.657 -42.277 1.00 87.00 689 GLY A CA 1
ATOM 4913 C C . GLY A 1 689 ? 35.949 21.408 -41.620 1.00 87.00 689 GLY A C 1
ATOM 4914 O O . GLY A 1 689 ? 35.194 20.697 -42.273 1.00 87.00 689 GLY A O 1
ATOM 4915 N N . ALA A 1 690 ? 36.280 21.136 -40.354 1.00 90.12 690 ALA A N 1
ATOM 4916 C CA . ALA A 1 690 ? 35.659 20.070 -39.582 1.00 90.12 690 ALA A CA 1
ATOM 4917 C C . ALA A 1 690 ? 34.322 20.485 -38.965 1.00 90.12 690 ALA A C 1
ATOM 4919 O O . ALA A 1 690 ? 33.569 19.602 -38.593 1.00 90.12 690 ALA A O 1
ATOM 4920 N N . ASN A 1 691 ? 34.020 21.784 -38.834 1.00 87.38 691 ASN A N 1
ATOM 4921 C CA . ASN A 1 691 ? 32.743 22.245 -38.287 1.00 87.38 691 ASN A CA 1
ATOM 4922 C C . ASN A 1 691 ? 31.691 22.332 -39.400 1.00 87.38 691 ASN A C 1
ATOM 4924 O O . ASN A 1 691 ? 31.931 22.959 -40.432 1.00 87.38 691 ASN A O 1
ATOM 4928 N N . GLY A 1 692 ? 30.524 21.731 -39.187 1.00 81.00 692 GLY A N 1
ATOM 4929 C CA . GLY A 1 692 ? 29.463 21.632 -40.190 1.00 81.00 692 GLY A CA 1
ATOM 4930 C C . GLY A 1 692 ? 28.725 20.298 -40.128 1.00 81.00 692 GLY A C 1
ATOM 4931 O O . GLY A 1 692 ? 28.934 19.509 -39.210 1.00 81.00 692 GLY A O 1
ATOM 4932 N N . THR A 1 693 ? 27.859 20.047 -41.106 1.00 78.38 693 THR A N 1
ATOM 4933 C CA . THR A 1 693 ? 27.080 18.806 -41.204 1.00 78.38 693 THR A CA 1
ATOM 4934 C C . THR A 1 693 ? 27.615 17.942 -42.342 1.00 78.38 693 THR A C 1
ATOM 4936 O O . THR A 1 693 ? 27.739 18.418 -43.470 1.00 78.38 693 THR A O 1
ATOM 4939 N N . PHE A 1 694 ? 27.925 16.677 -42.056 1.00 85.81 694 PHE A N 1
ATOM 4940 C CA . PHE A 1 694 ? 28.614 15.782 -42.987 1.00 85.81 694 PHE A CA 1
ATOM 4941 C C . PHE A 1 694 ? 28.029 14.376 -42.960 1.00 85.81 694 PHE A C 1
ATOM 4943 O O . PHE A 1 694 ? 27.709 13.861 -41.892 1.00 85.81 694 PHE A O 1
ATOM 4950 N N . VAL A 1 695 ? 27.976 13.731 -44.128 1.00 81.88 695 VAL A N 1
ATOM 4951 C CA . VAL A 1 695 ? 27.848 12.268 -44.214 1.00 81.88 695 VAL A CA 1
ATOM 4952 C C . VAL A 1 695 ? 29.172 11.653 -43.759 1.00 81.88 695 VAL A C 1
ATOM 4954 O O . VAL A 1 695 ? 30.229 12.142 -44.161 1.00 81.88 695 VAL A O 1
ATOM 4957 N N . VAL A 1 696 ? 29.146 10.588 -42.964 1.00 88.75 696 VAL A N 1
ATOM 4958 C CA . VAL A 1 696 ? 30.353 9.931 -42.457 1.00 88.75 696 VAL A CA 1
ATOM 4959 C C . VAL A 1 696 ? 30.636 8.608 -43.155 1.00 88.75 696 VAL A C 1
ATOM 4961 O O . VAL A 1 696 ? 29.732 7.914 -43.621 1.00 88.75 696 VAL A O 1
ATOM 4964 N N . THR A 1 697 ? 31.909 8.229 -43.188 1.00 92.56 697 THR A N 1
ATOM 4965 C CA . THR A 1 697 ? 32.337 6.858 -43.493 1.00 92.56 697 THR A CA 1
ATOM 4966 C C . THR A 1 697 ? 33.070 6.309 -42.281 1.00 92.56 697 THR A C 1
ATOM 4968 O O . THR A 1 697 ? 34.080 6.870 -41.862 1.00 92.56 697 THR A O 1
ATOM 4971 N N . VAL A 1 698 ? 32.556 5.233 -41.692 1.00 90.19 698 VAL A N 1
ATOM 4972 C CA . VAL A 1 698 ? 33.154 4.601 -40.513 1.00 90.19 698 VAL A CA 1
ATOM 4973 C C . VAL A 1 698 ? 34.393 3.821 -40.927 1.00 90.19 698 VAL A C 1
ATOM 4975 O O . VAL A 1 698 ? 34.369 3.066 -41.899 1.00 90.19 698 VAL A O 1
ATOM 4978 N N . VAL A 1 699 ? 35.477 4.026 -40.184 1.00 91.94 699 VAL A N 1
ATOM 4979 C CA . VAL A 1 699 ? 36.763 3.351 -40.378 1.00 91.94 699 VAL A CA 1
ATOM 4980 C C . VAL A 1 699 ? 36.868 2.154 -39.431 1.00 91.94 699 VAL A C 1
ATOM 4982 O O . VAL A 1 699 ? 37.189 1.053 -39.870 1.00 91.94 699 VAL A O 1
ATOM 4985 N N . ASP A 1 700 ? 36.562 2.359 -38.148 1.00 88.25 700 ASP A N 1
ATOM 4986 C CA . ASP A 1 700 ? 36.508 1.332 -37.099 1.00 88.25 700 ASP A CA 1
ATOM 4987 C C . ASP A 1 700 ? 35.621 1.808 -35.929 1.00 88.25 700 ASP A C 1
ATOM 4989 O O . ASP A 1 700 ? 34.914 2.798 -36.068 1.00 88.25 700 ASP A O 1
ATOM 4993 N N . SER A 1 701 ? 35.625 1.125 -34.777 1.00 78.69 701 SER A N 1
ATOM 4994 C CA . SER A 1 701 ? 34.774 1.485 -33.626 1.00 78.69 701 SER A CA 1
ATOM 4995 C C . SER A 1 701 ? 35.094 2.846 -32.991 1.00 78.69 701 SER A C 1
ATOM 4997 O O . SER A 1 701 ? 34.316 3.332 -32.173 1.00 78.69 701 SER A O 1
ATOM 4999 N N . ASN A 1 702 ? 36.248 3.435 -33.308 1.00 90.19 702 ASN A N 1
ATOM 5000 C CA . ASN A 1 702 ? 36.754 4.664 -32.707 1.00 90.19 702 ASN A CA 1
ATOM 5001 C C . ASN A 1 702 ? 36.990 5.778 -33.737 1.00 90.19 702 ASN A C 1
ATOM 5003 O O . ASN A 1 702 ? 37.350 6.890 -33.346 1.00 90.19 702 ASN A O 1
ATOM 5007 N N . ASN A 1 703 ? 36.835 5.507 -35.034 1.00 92.44 703 ASN A N 1
ATOM 5008 C CA . ASN A 1 703 ? 37.237 6.415 -36.100 1.00 92.44 703 ASN A CA 1
ATOM 5009 C C . ASN A 1 703 ? 36.221 6.474 -37.242 1.00 92.44 703 ASN A C 1
ATOM 5011 O O . ASN A 1 703 ? 35.781 5.446 -37.758 1.00 92.44 703 ASN A O 1
ATOM 5015 N N . PHE A 1 704 ? 35.967 7.683 -37.745 1.00 94.69 704 PHE A N 1
ATOM 5016 C CA . PHE A 1 704 ? 35.168 7.917 -38.950 1.00 94.69 704 PHE A CA 1
ATOM 5017 C C . PHE A 1 704 ? 35.671 9.136 -39.732 1.00 94.69 704 PHE A C 1
ATOM 5019 O O . PHE A 1 704 ? 36.305 10.028 -39.171 1.00 94.69 704 PHE A O 1
ATOM 5026 N N . THR A 1 705 ? 35.400 9.197 -41.034 1.00 95.75 705 THR A N 1
ATOM 5027 C CA . THR A 1 705 ? 35.751 10.337 -41.895 1.00 95.75 705 THR A CA 1
ATOM 5028 C C . THR A 1 705 ? 34.539 11.187 -42.237 1.00 95.75 705 THR A C 1
ATOM 5030 O O . THR A 1 705 ? 33.457 10.646 -42.436 1.00 95.75 705 THR A O 1
ATOM 5033 N N . LEU A 1 706 ? 34.734 12.495 -42.396 1.00 94.38 706 LEU A N 1
ATOM 5034 C CA . LEU A 1 706 ? 33.724 13.434 -42.883 1.00 94.38 706 LEU A CA 1
ATOM 5035 C C . LEU A 1 706 ? 33.771 13.494 -44.417 1.00 94.38 706 LEU A C 1
ATOM 5037 O O . LEU A 1 706 ? 34.742 13.984 -45.003 1.00 94.38 706 LEU A O 1
ATOM 5041 N N . ASN A 1 707 ? 32.741 12.986 -45.087 1.00 89.31 707 ASN A N 1
ATOM 5042 C CA . ASN A 1 707 ? 32.709 12.900 -46.546 1.00 89.31 707 ASN A CA 1
ATOM 5043 C C . ASN A 1 707 ? 32.620 14.294 -47.183 1.00 89.31 707 ASN A C 1
ATOM 5045 O O . ASN A 1 707 ? 31.960 15.195 -46.669 1.00 89.31 707 ASN A O 1
ATOM 5049 N N . GLY A 1 708 ? 33.288 14.465 -48.328 1.00 85.38 708 GLY A N 1
ATOM 5050 C CA . GLY A 1 708 ? 33.300 15.731 -49.070 1.00 85.38 708 GLY A CA 1
ATOM 5051 C C . GLY A 1 708 ? 34.143 16.841 -48.433 1.00 85.38 708 GLY A C 1
ATOM 5052 O O . GLY A 1 708 ? 34.123 17.967 -48.921 1.00 85.38 708 GLY A O 1
ATOM 5053 N N . THR A 1 709 ? 34.891 16.541 -47.367 1.00 91.88 709 THR A N 1
ATOM 5054 C CA . THR A 1 709 ? 35.805 17.501 -46.738 1.00 91.88 709 THR A CA 1
ATOM 5055 C C . THR A 1 709 ? 37.174 17.523 -47.412 1.00 91.88 709 THR A C 1
ATOM 5057 O O . THR A 1 709 ? 37.583 16.583 -48.089 1.00 91.88 709 THR A O 1
ATOM 5060 N N . THR A 1 710 ? 37.916 18.610 -47.219 1.00 86.19 710 THR A N 1
ATOM 5061 C CA . THR A 1 710 ? 39.347 18.668 -47.533 1.00 86.19 710 THR A CA 1
ATOM 5062 C C . THR A 1 710 ? 40.059 19.225 -46.311 1.00 86.19 710 THR A C 1
ATOM 5064 O O . THR A 1 710 ? 39.787 20.339 -45.865 1.00 86.19 710 THR A O 1
ATOM 5067 N N . GLY A 1 711 ? 40.910 18.405 -45.713 1.00 82.69 711 GLY A N 1
ATOM 5068 C CA . GLY A 1 711 ? 41.585 18.687 -44.463 1.00 82.69 711 GLY A CA 1
ATOM 5069 C C . GLY A 1 711 ? 42.644 19.774 -44.600 1.00 82.69 711 GLY A C 1
ATOM 5070 O O . GLY A 1 711 ? 43.549 19.665 -45.421 1.00 82.69 711 GLY A O 1
ATOM 5071 N N . SER A 1 712 ? 42.553 20.815 -43.773 1.00 83.69 712 SER A N 1
ATOM 5072 C CA . SER A 1 712 ? 43.571 21.866 -43.670 1.00 83.69 712 SER A CA 1
ATOM 5073 C C . SER A 1 712 ? 43.674 22.376 -42.231 1.00 83.69 712 SER A C 1
ATOM 5075 O O . SER A 1 712 ? 42.663 22.433 -41.529 1.00 83.69 712 SER A O 1
ATOM 5077 N N . GLY A 1 713 ? 44.877 22.766 -41.804 1.00 86.50 713 GLY A N 1
ATOM 5078 C CA . GLY A 1 713 ? 45.149 23.212 -40.433 1.00 86.50 713 GLY A CA 1
ATOM 5079 C C . GLY A 1 713 ? 45.571 22.077 -39.493 1.00 86.50 713 GLY A C 1
ATOM 5080 O O . GLY A 1 713 ? 45.805 20.954 -39.933 1.00 86.50 713 GLY A O 1
ATOM 5081 N N . SER A 1 714 ? 45.686 22.382 -38.200 1.00 88.94 714 SER A N 1
ATOM 5082 C CA . SER A 1 714 ? 46.085 21.431 -37.153 1.00 88.94 714 SER A CA 1
ATOM 5083 C C . SER A 1 714 ? 45.075 21.476 -36.021 1.00 88.94 714 SER A C 1
ATOM 5085 O O . SER A 1 714 ? 44.727 22.561 -35.567 1.00 88.94 714 SER A O 1
ATOM 5087 N N . PHE A 1 715 ? 44.622 20.320 -35.542 1.00 91.44 715 PHE A N 1
ATOM 5088 C CA . PHE A 1 715 ? 43.685 20.248 -34.424 1.00 91.44 715 PHE A CA 1
ATOM 5089 C C . PHE A 1 715 ? 44.325 20.801 -33.147 1.00 91.44 715 PHE A C 1
ATOM 5091 O O . PHE A 1 715 ? 45.348 20.294 -32.692 1.00 91.44 715 PHE A O 1
ATOM 5098 N N . THR A 1 716 ? 43.730 21.847 -32.571 1.00 90.12 716 THR A N 1
ATOM 5099 C CA . THR A 1 716 ? 44.222 22.485 -31.335 1.00 90.12 716 THR A CA 1
ATOM 5100 C C . THR A 1 716 ? 43.318 22.226 -30.127 1.00 90.12 716 THR A C 1
ATOM 5102 O O . THR A 1 716 ? 43.513 22.841 -29.082 1.00 90.12 716 THR A O 1
ATOM 5105 N N . GLY A 1 717 ? 42.337 21.324 -30.256 1.00 88.94 717 GLY A N 1
ATOM 5106 C CA . GLY A 1 717 ? 41.427 20.903 -29.187 1.00 88.94 717 GLY A CA 1
ATOM 5107 C C . GLY A 1 717 ? 39.972 21.349 -29.371 1.00 88.94 717 GLY A C 1
ATOM 5108 O O . GLY A 1 717 ? 39.644 22.148 -30.251 1.00 88.94 717 GLY A O 1
ATOM 5109 N N . GLY A 1 718 ? 39.097 20.847 -28.495 1.00 89.31 718 GLY A N 1
ATOM 5110 C CA . GLY A 1 718 ? 37.645 21.053 -28.561 1.00 89.31 718 GLY A CA 1
ATOM 5111 C C . GLY A 1 718 ? 36.963 20.160 -29.600 1.00 89.31 718 GLY A C 1
ATOM 5112 O O . GLY A 1 718 ? 37.609 19.353 -30.256 1.00 89.31 718 GLY A O 1
ATOM 5113 N N . GLY A 1 719 ? 35.654 20.317 -29.768 1.00 88.81 719 GLY A N 1
ATOM 5114 C CA . GLY A 1 719 ? 34.901 19.599 -30.789 1.00 88.81 719 GLY A CA 1
ATOM 5115 C C . GLY A 1 719 ? 33.972 18.534 -30.224 1.00 88.81 719 GLY A C 1
ATOM 5116 O O . GLY A 1 719 ? 34.388 17.655 -29.471 1.00 88.81 719 GLY A O 1
ATOM 5117 N N . VAL A 1 720 ? 32.717 18.591 -30.643 1.00 83.94 720 VAL A N 1
ATOM 5118 C CA . VAL A 1 720 ? 31.720 17.542 -30.437 1.00 83.94 720 VAL A CA 1
ATOM 5119 C C . VAL A 1 720 ? 31.030 17.263 -31.757 1.00 83.94 720 VAL A C 1
ATOM 5121 O O . VAL A 1 720 ? 30.837 18.171 -32.570 1.00 83.94 720 VAL A O 1
ATOM 5124 N N . TRP A 1 721 ? 30.650 16.013 -31.969 1.00 87.00 721 TRP A N 1
ATOM 5125 C CA . TRP A 1 721 ? 29.752 15.639 -33.049 1.00 87.00 721 TRP A CA 1
ATOM 5126 C C . TRP A 1 721 ? 28.416 15.171 -32.468 1.00 87.00 721 TRP A C 1
ATOM 5128 O O . TRP A 1 721 ? 28.364 14.657 -31.351 1.00 87.00 721 TRP A O 1
ATOM 5138 N N . SER A 1 722 ? 27.337 15.388 -33.215 1.00 79.44 722 SER A N 1
ATOM 5139 C CA . SER A 1 722 ? 25.981 14.972 -32.851 1.00 79.44 722 SER A CA 1
ATOM 5140 C C . SER A 1 722 ? 25.200 14.528 -34.081 1.00 79.44 722 SER A C 1
ATOM 5142 O O . SER A 1 722 ? 25.286 15.155 -35.136 1.00 79.44 722 SER A O 1
ATOM 5144 N N . GLN A 1 723 ? 24.439 13.452 -33.957 1.00 75.44 723 GLN A N 1
ATOM 5145 C CA . GLN A 1 723 ? 23.447 13.039 -34.948 1.00 75.44 723 GLN A CA 1
ATOM 5146 C C . GLN A 1 723 ? 22.109 13.781 -34.677 1.00 75.44 723 GLN A C 1
ATOM 5148 O O . GLN A 1 723 ? 21.876 14.254 -33.565 1.00 75.44 723 GLN A O 1
ATOM 5153 N N . GLY A 1 724 ? 21.247 13.968 -35.689 1.00 69.25 724 GLY A N 1
ATOM 5154 C CA . GLY A 1 724 ? 19.853 14.428 -35.496 1.00 69.25 724 GLY A CA 1
ATOM 5155 C C . GLY A 1 724 ? 19.641 15.867 -35.002 1.00 69.25 724 GLY A C 1
ATOM 5156 O O . GLY A 1 724 ? 18.580 16.193 -34.469 1.00 69.25 724 GLY A O 1
ATOM 5157 N N . THR A 1 725 ? 20.613 16.764 -35.192 1.00 78.44 725 THR A N 1
ATOM 5158 C CA . THR A 1 725 ? 20.436 18.199 -34.906 1.00 78.44 725 THR A CA 1
ATOM 5159 C C . THR A 1 725 ? 19.265 18.763 -35.712 1.00 78.44 725 THR A C 1
ATOM 5161 O O . THR A 1 725 ? 19.159 18.527 -36.922 1.00 78.44 725 THR A O 1
ATOM 5164 N N . ILE A 1 726 ? 18.383 19.522 -35.068 1.00 86.50 726 ILE A N 1
ATOM 5165 C CA . ILE A 1 726 ? 17.310 20.236 -35.758 1.00 86.50 726 ILE A CA 1
ATOM 5166 C C . ILE A 1 726 ? 17.895 21.511 -36.369 1.00 86.50 726 ILE A C 1
ATOM 5168 O O . ILE A 1 726 ? 18.683 22.228 -35.762 1.00 86.50 726 ILE A O 1
ATOM 5172 N N . THR A 1 727 ? 17.548 21.758 -37.627 1.00 89.00 727 THR A N 1
ATOM 5173 C CA . THR A 1 727 ? 18.015 22.911 -38.413 1.00 89.00 727 THR A CA 1
ATOM 5174 C C . THR A 1 727 ? 16.874 23.848 -38.797 1.00 89.00 727 THR A C 1
ATOM 5176 O O . THR A 1 727 ? 17.125 24.957 -39.266 1.00 89.00 727 THR A O 1
ATOM 5179 N N . GLY A 1 728 ? 15.625 23.438 -38.563 1.00 93.12 728 GLY A N 1
ATOM 5180 C CA . GLY A 1 728 ? 14.453 24.283 -38.725 1.00 93.12 728 GLY A CA 1
ATOM 5181 C C . GLY A 1 728 ? 13.201 23.681 -38.094 1.00 93.12 728 GLY A C 1
ATOM 5182 O O . GLY A 1 728 ? 13.031 22.465 -38.071 1.00 93.12 728 GLY A O 1
ATOM 5183 N N . ALA A 1 729 ? 12.309 24.553 -37.628 1.00 96.94 729 ALA A N 1
ATOM 5184 C CA . ALA A 1 729 ? 10.953 24.219 -37.202 1.00 96.94 729 ALA A CA 1
ATOM 5185 C C . ALA A 1 729 ? 9.981 25.247 -37.801 1.00 96.94 729 ALA A C 1
ATOM 5187 O O . ALA A 1 729 ? 10.064 26.440 -37.493 1.00 96.94 729 ALA A O 1
ATOM 5188 N N . SER A 1 730 ? 9.080 24.822 -38.689 1.00 97.38 730 SER A N 1
ATOM 5189 C CA . SER A 1 730 ? 8.202 25.756 -39.408 1.00 97.38 730 SER A CA 1
ATOM 5190 C C . SER A 1 730 ? 7.201 26.449 -38.478 1.00 97.38 730 SER A C 1
ATOM 5192 O O . SER A 1 730 ? 6.546 25.783 -37.679 1.00 97.38 730 SER A O 1
ATOM 5194 N N . ASN A 1 731 ? 6.987 27.754 -38.654 1.00 96.06 731 ASN A N 1
ATOM 5195 C CA . ASN A 1 731 ? 5.912 28.486 -37.978 1.00 96.06 731 ASN A CA 1
ATOM 5196 C C . ASN A 1 731 ? 4.558 28.259 -38.681 1.00 96.06 731 ASN A C 1
ATOM 5198 O O . ASN A 1 731 ? 4.048 29.148 -39.363 1.00 96.06 731 ASN A O 1
ATOM 5202 N N . ALA A 1 732 ? 4.042 27.032 -38.618 1.00 93.25 732 ALA A N 1
ATOM 5203 C CA . ALA A 1 732 ? 2.825 26.606 -39.306 1.00 93.25 732 ALA A CA 1
ATOM 5204 C C . ALA A 1 732 ? 2.062 25.552 -38.489 1.00 93.25 732 ALA A C 1
ATOM 5206 O O . ALA A 1 732 ? 2.589 25.007 -37.518 1.00 93.25 732 ALA A O 1
ATOM 5207 N N . GLY A 1 733 ? 0.828 25.277 -38.912 1.00 90.56 733 GLY A N 1
ATOM 5208 C CA . GLY A 1 733 ? -0.001 24.182 -38.423 1.00 90.56 733 GLY A CA 1
ATOM 5209 C C . GLY A 1 733 ? -0.238 23.146 -39.517 1.00 90.56 733 GLY A C 1
ATOM 5210 O O . GLY A 1 733 ? -0.960 23.468 -40.465 1.00 90.56 733 GLY A O 1
ATOM 5211 N N . PRO A 1 734 ? 0.321 21.926 -39.431 1.00 94.75 734 PRO A N 1
ATOM 5212 C CA . PRO A 1 734 ? 1.262 21.431 -38.417 1.00 94.75 734 PRO A CA 1
ATOM 5213 C C . PRO A 1 734 ? 2.707 21.945 -38.587 1.00 94.75 734 PRO A C 1
ATOM 5215 O O . PRO A 1 734 ? 3.117 22.347 -39.678 1.00 94.75 734 PRO A O 1
ATOM 5218 N N . ILE A 1 735 ? 3.497 21.875 -37.510 1.00 97.56 735 ILE A N 1
ATOM 5219 C CA . ILE A 1 735 ? 4.939 22.148 -37.503 1.00 97.56 735 ILE A CA 1
ATOM 5220 C C . ILE A 1 735 ? 5.678 21.027 -38.248 1.00 97.56 735 ILE A C 1
ATOM 5222 O O . ILE A 1 735 ? 5.518 19.841 -37.954 1.00 97.56 735 ILE A O 1
ATOM 5226 N N . VAL A 1 736 ? 6.537 21.407 -39.190 1.00 98.06 736 VAL A N 1
ATOM 5227 C CA . VAL A 1 736 ? 7.498 20.532 -39.865 1.00 98.06 736 VAL A CA 1
ATOM 5228 C C . VAL A 1 736 ? 8.885 20.784 -39.283 1.00 98.06 736 VAL A C 1
ATOM 5230 O O . VAL A 1 736 ? 9.364 21.923 -39.280 1.00 98.06 736 VAL A O 1
ATOM 5233 N N . ILE A 1 737 ? 9.521 19.718 -38.803 1.00 97.25 737 ILE A N 1
ATOM 5234 C CA . ILE A 1 737 ? 10.911 19.707 -38.355 1.00 97.25 737 ILE A CA 1
ATOM 5235 C C . ILE A 1 737 ? 11.810 19.359 -39.538 1.00 97.25 737 ILE A C 1
ATOM 5237 O O . ILE A 1 737 ? 11.570 18.374 -40.236 1.00 97.25 737 ILE A O 1
ATOM 5241 N N . THR A 1 738 ? 12.865 20.148 -39.727 1.00 94.00 738 THR A N 1
ATOM 5242 C CA . THR A 1 738 ? 13.976 19.861 -40.641 1.00 94.00 738 THR A CA 1
ATOM 5243 C C . THR A 1 738 ? 15.202 19.494 -39.816 1.00 94.00 738 THR A C 1
ATOM 5245 O O . THR A 1 738 ? 15.585 20.228 -38.906 1.00 94.00 738 THR A O 1
ATOM 5248 N N . THR A 1 739 ? 15.854 18.380 -40.127 1.00 87.19 739 THR A N 1
ATOM 5249 C CA . THR A 1 739 ? 16.978 17.830 -39.355 1.00 87.19 739 THR A CA 1
ATOM 5250 C C . THR A 1 739 ? 18.054 17.253 -40.279 1.00 87.19 739 THR A C 1
ATOM 5252 O O . THR A 1 739 ? 17.816 17.034 -41.466 1.00 87.19 739 THR A O 1
ATOM 5255 N N . SER A 1 740 ? 19.258 17.036 -39.748 1.00 75.00 740 SER A N 1
ATOM 5256 C CA . SER A 1 740 ? 20.394 16.488 -40.498 1.00 75.00 740 SER A CA 1
ATOM 5257 C C . SER A 1 740 ? 20.173 15.055 -41.002 1.00 75.00 740 SER A C 1
ATOM 5259 O O . SER A 1 740 ? 20.760 14.673 -42.011 1.00 75.00 740 SER A O 1
ATOM 5261 N N . SER A 1 741 ? 19.327 14.271 -40.333 1.00 76.19 741 SER A N 1
ATOM 5262 C CA . SER A 1 741 ? 18.896 12.931 -40.743 1.00 76.19 741 SER A CA 1
ATOM 5263 C C . SER A 1 741 ? 17.636 12.547 -39.974 1.00 76.19 741 SER A C 1
ATOM 5265 O O . SER A 1 741 ? 17.445 13.004 -38.852 1.00 76.19 741 SER A O 1
ATOM 5267 N N . THR A 1 742 ? 16.803 11.695 -40.558 1.00 80.00 742 THR A N 1
ATOM 5268 C CA . THR A 1 742 ? 15.659 11.022 -39.913 1.00 80.00 742 THR A CA 1
ATOM 5269 C C . THR A 1 742 ? 15.847 9.503 -39.868 1.00 80.00 742 THR A C 1
ATOM 5271 O O . THR A 1 742 ? 14.885 8.757 -39.697 1.00 80.00 742 THR A O 1
ATOM 5274 N N . ALA A 1 743 ? 17.075 9.017 -40.076 1.00 73.12 743 ALA A N 1
ATOM 5275 C CA . ALA A 1 743 ? 17.372 7.591 -40.021 1.00 73.12 743 ALA A CA 1
ATOM 5276 C C . ALA A 1 743 ? 16.861 6.987 -38.702 1.00 73.12 743 ALA A C 1
ATOM 5278 O O . ALA A 1 743 ? 17.117 7.524 -37.626 1.00 73.12 743 ALA A O 1
ATOM 5279 N N . GLY A 1 744 ? 16.113 5.888 -38.803 1.00 71.56 744 GLY A N 1
ATOM 5280 C CA . GLY A 1 744 ? 15.476 5.239 -37.655 1.00 71.56 744 GLY A CA 1
ATOM 5281 C C . GLY A 1 744 ? 14.084 5.767 -37.289 1.00 71.56 744 GLY A C 1
ATOM 5282 O O . GLY A 1 744 ? 13.460 5.161 -36.428 1.00 71.56 744 GLY A O 1
ATOM 5283 N N . LEU A 1 745 ? 13.578 6.821 -37.946 1.00 81.31 745 LEU A N 1
ATOM 5284 C CA . LEU A 1 745 ? 12.204 7.305 -37.775 1.00 81.31 745 LEU A CA 1
ATOM 5285 C C . LEU A 1 745 ? 11.228 6.657 -38.763 1.00 81.31 745 LEU A C 1
ATOM 5287 O O . LEU A 1 745 ? 11.511 6.518 -39.956 1.00 81.31 745 LEU A O 1
ATOM 5291 N N . ALA A 1 746 ? 10.029 6.359 -38.277 1.00 86.19 746 ALA A N 1
ATOM 5292 C CA . ALA A 1 746 ? 8.869 5.936 -39.040 1.00 86.19 746 ALA A CA 1
ATOM 5293 C C . ALA A 1 746 ? 7.641 6.802 -38.708 1.00 86.19 746 ALA A C 1
ATOM 5295 O O . ALA A 1 746 ? 7.535 7.435 -37.658 1.00 86.19 746 ALA A O 1
ATOM 5296 N N . ASN A 1 747 ? 6.673 6.844 -39.629 1.00 91.44 747 ASN A N 1
ATOM 5297 C CA . ASN A 1 747 ? 5.390 7.488 -39.348 1.00 91.44 747 ASN A CA 1
ATOM 5298 C C . ASN A 1 747 ? 4.694 6.767 -38.183 1.00 91.44 747 ASN A C 1
ATOM 5300 O O . ASN A 1 747 ? 4.548 5.547 -38.224 1.00 91.44 747 ASN A O 1
ATOM 5304 N N . GLY A 1 748 ? 4.206 7.532 -37.207 1.00 86.75 748 GLY A N 1
ATOM 5305 C CA . GLY A 1 748 ? 3.573 7.017 -35.992 1.00 86.75 748 GLY A CA 1
ATOM 5306 C C . GLY A 1 748 ? 4.488 6.979 -34.766 1.00 86.75 748 GLY A C 1
ATOM 5307 O O . GLY A 1 748 ? 3.968 6.825 -33.663 1.00 86.75 748 GLY A O 1
ATOM 5308 N N . ASP A 1 749 ? 5.801 7.175 -34.924 1.00 86.94 749 ASP A N 1
ATOM 5309 C CA . ASP A 1 749 ? 6.725 7.218 -33.786 1.00 86.94 749 ASP A CA 1
ATOM 5310 C C . ASP A 1 749 ? 6.412 8.394 -32.850 1.00 86.94 749 ASP A C 1
ATOM 5312 O O . ASP A 1 749 ? 5.966 9.460 -33.289 1.00 86.94 749 ASP A O 1
ATOM 5316 N N . LEU A 1 750 ? 6.679 8.210 -31.555 1.00 89.25 750 LEU A N 1
ATOM 5317 C CA . LEU A 1 750 ? 6.705 9.296 -30.580 1.00 89.25 750 LEU A CA 1
ATOM 5318 C C . LEU A 1 750 ? 8.124 9.867 -30.518 1.00 89.25 750 LEU A C 1
ATOM 5320 O O . LEU A 1 750 ? 9.085 9.163 -30.218 1.00 89.25 750 LEU A O 1
ATOM 5324 N N . VAL A 1 751 ? 8.261 11.158 -30.797 1.00 89.56 751 VAL A N 1
ATOM 5325 C CA . VAL A 1 751 ? 9.541 11.865 -30.800 1.00 89.56 751 VAL A CA 1
ATOM 5326 C C . VAL A 1 751 ? 9.507 13.000 -29.796 1.00 89.56 751 VAL A C 1
ATOM 5328 O O . VAL A 1 751 ? 8.604 13.838 -29.828 1.00 89.56 751 VAL A O 1
ATOM 5331 N N . LYS A 1 752 ? 10.511 13.036 -28.915 1.00 88.50 752 LYS A N 1
ATOM 5332 C CA . LYS A 1 752 ? 10.744 14.149 -27.996 1.00 88.50 752 LYS A CA 1
ATOM 5333 C C . LYS A 1 752 ? 11.649 15.160 -28.671 1.00 88.50 752 LYS A C 1
ATOM 5335 O O . LYS A 1 752 ? 12.713 14.790 -29.166 1.00 88.50 752 LYS A O 1
ATOM 5340 N N . ILE A 1 753 ? 11.217 16.412 -28.685 1.00 88.19 753 ILE A N 1
ATOM 5341 C CA . ILE A 1 753 ? 11.961 17.555 -29.199 1.00 88.19 753 ILE A CA 1
ATOM 5342 C C . ILE A 1 753 ? 12.364 18.441 -28.025 1.00 88.19 753 ILE A C 1
ATOM 5344 O O . ILE A 1 753 ? 11.517 18.819 -27.214 1.00 88.19 753 ILE A O 1
ATOM 5348 N N . GLU A 1 754 ? 13.642 18.799 -27.943 1.00 84.06 754 GLU A N 1
ATOM 5349 C CA . GLU A 1 754 ? 14.173 19.603 -26.838 1.00 84.06 754 GLU A CA 1
ATOM 5350 C C . GLU A 1 754 ? 15.122 20.691 -27.338 1.00 84.06 754 GLU A C 1
ATOM 5352 O O . GLU A 1 754 ? 15.938 20.464 -28.231 1.00 84.06 754 GLU A O 1
ATOM 5357 N N . GLY A 1 755 ? 15.053 21.873 -26.722 1.00 79.44 755 GLY A N 1
ATOM 5358 C CA . GLY A 1 755 ? 15.999 22.966 -26.951 1.00 79.44 755 GLY A CA 1
ATOM 5359 C C . GLY A 1 755 ? 15.747 23.808 -28.206 1.00 79.44 755 GLY A C 1
ATOM 5360 O O . GLY A 1 755 ? 16.648 24.535 -28.623 1.00 79.44 755 GLY A O 1
ATOM 5361 N N . ILE A 1 756 ? 14.561 23.733 -28.819 1.00 86.00 756 ILE A N 1
ATOM 5362 C CA . ILE A 1 756 ? 14.154 24.659 -29.884 1.00 86.00 756 ILE A CA 1
ATOM 5363 C C . ILE A 1 756 ? 13.892 26.040 -29.290 1.00 86.00 756 ILE A C 1
ATOM 5365 O O . ILE A 1 756 ? 13.075 26.187 -28.379 1.00 86.00 756 ILE A O 1
ATOM 5369 N N . LEU A 1 757 ? 14.522 27.064 -29.866 1.00 83.88 757 LEU A N 1
ATOM 5370 C CA . LEU A 1 757 ? 14.245 28.467 -29.572 1.00 83.88 757 LEU A CA 1
ATOM 5371 C C . LEU A 1 757 ? 13.442 29.130 -30.704 1.00 83.88 757 LEU A C 1
ATOM 5373 O O . LEU A 1 757 ? 13.496 28.733 -31.874 1.00 83.88 757 LEU A O 1
ATOM 5377 N N . GLY A 1 758 ? 12.686 30.170 -30.347 1.00 89.44 758 GLY A N 1
ATOM 5378 C CA . GLY A 1 758 ? 11.844 30.928 -31.272 1.00 89.44 758 GLY A CA 1
ATOM 5379 C C . GLY A 1 758 ? 10.486 30.270 -31.532 1.00 89.44 758 GLY A C 1
ATOM 5380 O O . GLY A 1 758 ? 9.475 30.806 -31.090 1.00 89.44 758 GLY A O 1
ATOM 5381 N N . ASN A 1 759 ? 10.457 29.097 -32.178 1.00 91.94 759 ASN A N 1
ATOM 5382 C CA . ASN A 1 759 ? 9.243 28.274 -32.303 1.00 91.94 759 ASN A CA 1
ATOM 5383 C C . ASN A 1 759 ? 9.163 27.252 -31.158 1.00 91.94 759 ASN A C 1
ATOM 5385 O O . ASN A 1 759 ? 9.316 26.049 -31.370 1.00 91.94 759 ASN A O 1
ATOM 5389 N N . THR A 1 760 ? 9.015 27.729 -29.923 1.00 88.69 760 THR A N 1
ATOM 5390 C CA . THR A 1 760 ? 9.098 26.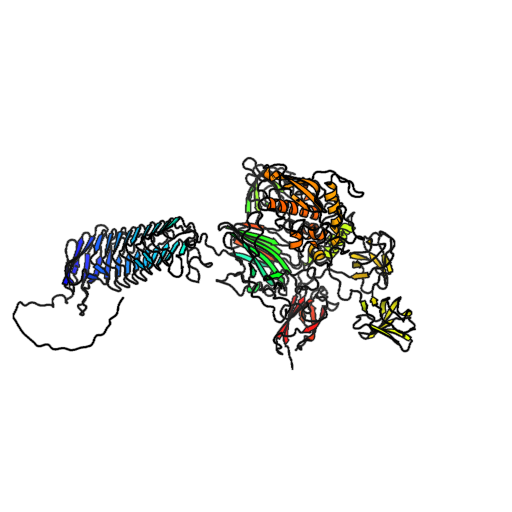876 -28.727 1.00 88.69 760 THR A CA 1
ATOM 5391 C C . THR A 1 760 ? 7.966 25.855 -28.621 1.00 88.69 760 THR A C 1
ATOM 5393 O O . THR A 1 760 ? 8.148 24.855 -27.933 1.00 88.69 760 THR A O 1
ATOM 5396 N N . ALA A 1 761 ? 6.861 26.042 -29.354 1.00 89.38 761 ALA A N 1
ATOM 5397 C CA . ALA A 1 761 ? 5.778 25.062 -29.481 1.00 89.38 761 ALA A CA 1
ATOM 5398 C C . ALA A 1 761 ? 6.203 23.766 -30.196 1.00 89.38 761 ALA A C 1
ATOM 5400 O O . ALA A 1 761 ? 5.455 22.795 -30.217 1.00 89.38 761 ALA A O 1
ATOM 5401 N N . ALA A 1 762 ? 7.399 23.736 -30.792 1.00 91.56 762 ALA A N 1
ATOM 5402 C CA . ALA A 1 762 ? 7.990 22.515 -31.317 1.00 91.56 762 ALA A CA 1
ATOM 5403 C C . ALA A 1 762 ? 8.613 21.623 -30.230 1.00 91.56 762 ALA A C 1
ATOM 5405 O O . ALA A 1 762 ? 8.924 20.481 -30.540 1.00 91.56 762 ALA A O 1
ATOM 5406 N N . ASN A 1 763 ? 8.837 22.120 -29.004 1.00 87.56 763 ASN A N 1
ATOM 5407 C CA . ASN A 1 763 ? 9.395 21.327 -27.902 1.00 87.56 763 ASN A CA 1
ATOM 5408 C C . ASN A 1 763 ? 8.323 20.453 -27.236 1.00 87.56 763 ASN A C 1
ATOM 5410 O O . ASN A 1 763 ? 7.160 20.840 -27.160 1.00 87.56 763 ASN A O 1
ATOM 5414 N N . GLY A 1 764 ? 8.730 19.299 -26.710 1.00 87.38 764 GLY A N 1
ATOM 5415 C CA . GLY A 1 764 ? 7.848 18.316 -26.076 1.00 87.38 764 GLY A CA 1
ATOM 5416 C C . GLY A 1 764 ? 7.759 17.012 -26.865 1.00 87.38 764 GLY A C 1
ATOM 5417 O O . GLY A 1 764 ? 8.557 16.766 -27.771 1.00 87.38 764 GLY A O 1
ATOM 5418 N N . LEU A 1 765 ? 6.802 16.157 -26.502 1.00 90.81 765 LEU A N 1
ATOM 5419 C CA . LEU A 1 765 ? 6.616 14.841 -27.111 1.00 90.81 765 LEU A CA 1
ATOM 5420 C C . LEU A 1 765 ? 5.497 14.862 -28.167 1.00 90.81 765 LEU A C 1
ATOM 5422 O O . LEU A 1 765 ? 4.396 15.354 -27.916 1.00 90.81 765 LEU A O 1
ATOM 5426 N N . PHE A 1 766 ? 5.772 14.325 -29.359 1.00 92.25 766 PHE A N 1
ATOM 5427 C CA . PHE A 1 766 ? 4.853 14.353 -30.500 1.00 92.25 766 PHE A CA 1
ATOM 5428 C C . PHE A 1 766 ? 4.807 13.016 -31.226 1.00 92.25 766 PHE A C 1
ATOM 5430 O O . PHE A 1 766 ? 5.847 12.428 -31.506 1.00 92.25 766 PHE A O 1
ATOM 5437 N N . THR A 1 767 ? 3.615 12.592 -31.647 1.00 91.62 767 THR A N 1
ATOM 5438 C CA . THR A 1 767 ? 3.502 11.617 -32.738 1.00 91.62 767 THR A CA 1
ATOM 5439 C C . THR A 1 767 ? 3.939 12.277 -34.044 1.00 91.62 767 THR A C 1
ATOM 5441 O O . THR A 1 767 ? 3.551 13.419 -34.316 1.00 91.62 767 THR A O 1
ATOM 5444 N N . ILE A 1 768 ? 4.720 11.572 -34.865 1.00 93.56 768 ILE A N 1
ATOM 5445 C CA . ILE A 1 768 ? 5.232 12.108 -36.132 1.00 93.56 768 ILE A CA 1
ATOM 5446 C C . ILE A 1 768 ? 4.561 11.495 -37.365 1.00 93.56 768 ILE A C 1
ATOM 5448 O O . ILE A 1 768 ? 4.073 10.366 -37.358 1.00 93.56 768 ILE A O 1
ATOM 5452 N N . SER A 1 769 ? 4.549 12.251 -38.460 1.00 95.94 769 SER A N 1
ATOM 5453 C CA . SER A 1 769 ? 4.069 11.814 -39.776 1.00 95.94 769 SER A CA 1
ATOM 5454 C C . SER A 1 769 ? 4.891 12.449 -40.903 1.00 95.94 769 SER A C 1
ATOM 5456 O O . SER A 1 769 ? 5.768 13.270 -40.643 1.00 95.94 769 SER A O 1
ATOM 5458 N N . ASN A 1 770 ? 4.615 12.078 -42.158 1.00 96.50 770 ASN A N 1
ATOM 5459 C CA . ASN A 1 770 ? 5.310 12.573 -43.353 1.00 96.50 770 ASN A CA 1
ATOM 5460 C C . ASN A 1 770 ? 6.847 12.523 -43.240 1.00 96.50 770 ASN A C 1
ATOM 5462 O O . ASN A 1 770 ? 7.533 13.461 -43.653 1.00 96.50 770 ASN A O 1
ATOM 5466 N N . VAL A 1 771 ? 7.385 11.442 -42.663 1.00 94.25 771 VAL A N 1
ATOM 5467 C CA . VAL A 1 771 ? 8.833 11.243 -42.537 1.00 94.25 771 VAL A CA 1
ATOM 5468 C C . VAL A 1 771 ? 9.462 11.136 -43.933 1.00 94.25 771 VAL A C 1
ATOM 5470 O O . VAL A 1 771 ? 9.107 10.270 -44.733 1.00 94.25 771 VAL A O 1
ATOM 5473 N N . THR A 1 772 ? 10.396 12.038 -44.227 1.00 93.44 772 THR A N 1
ATOM 5474 C CA . THR A 1 772 ? 11.311 11.997 -45.382 1.00 93.44 772 THR A CA 1
ATOM 5475 C C . THR A 1 772 ? 12.726 11.701 -44.886 1.00 93.44 772 THR A C 1
ATOM 5477 O O . THR A 1 772 ? 12.884 11.429 -43.707 1.00 93.44 772 THR A O 1
ATOM 5480 N N . ALA A 1 773 ? 13.765 11.783 -45.728 1.00 84.62 773 ALA A N 1
ATOM 5481 C CA . ALA A 1 773 ? 15.159 11.584 -45.305 1.00 84.62 773 ALA A CA 1
ATOM 5482 C C . ALA A 1 773 ? 15.713 12.677 -44.358 1.00 84.62 773 ALA A C 1
ATOM 5484 O O . ALA A 1 773 ? 16.704 12.441 -43.668 1.00 84.62 773 ALA A O 1
ATOM 5485 N N . THR A 1 774 ? 15.116 13.875 -44.341 1.00 88.12 774 THR A N 1
ATOM 5486 C CA . THR A 1 774 ? 15.618 15.036 -43.572 1.00 88.12 774 THR A CA 1
ATOM 5487 C C . THR A 1 774 ? 14.511 15.857 -42.908 1.00 88.12 774 THR A C 1
ATOM 5489 O O . THR A 1 774 ? 14.769 16.939 -42.376 1.00 88.12 774 THR A O 1
ATOM 5492 N N . SER A 1 775 ? 13.265 15.380 -42.924 1.00 93.94 775 SER A N 1
ATOM 5493 C CA . SER A 1 775 ? 12.146 16.089 -42.303 1.00 93.94 775 SER A CA 1
ATOM 5494 C C . SER A 1 775 ? 11.059 15.159 -41.784 1.00 93.94 775 SER A C 1
ATOM 5496 O O . SER A 1 775 ? 10.873 14.064 -42.307 1.00 93.94 775 SER A O 1
ATOM 5498 N N . PHE A 1 776 ? 10.283 15.642 -40.819 1.00 96.44 776 PHE A N 1
ATOM 5499 C CA . PHE A 1 776 ? 9.052 15.005 -40.350 1.00 96.44 776 PHE A CA 1
ATOM 5500 C C . PHE A 1 776 ? 8.068 16.054 -39.815 1.00 96.44 776 PHE A C 1
ATOM 5502 O O . PHE A 1 776 ? 8.449 17.169 -39.461 1.00 96.44 776 PHE A O 1
ATOM 5509 N N . THR A 1 777 ? 6.782 15.717 -39.786 1.00 97.88 777 THR A N 1
ATOM 5510 C CA . THR A 1 777 ? 5.689 16.573 -39.308 1.00 97.88 777 THR A CA 1
ATOM 5511 C C . THR A 1 777 ? 5.281 16.183 -37.892 1.00 97.88 777 THR A C 1
ATOM 5513 O O . THR A 1 777 ? 5.004 15.012 -37.641 1.00 97.88 777 THR A O 1
ATOM 5516 N N . LEU A 1 778 ? 5.164 17.165 -36.997 1.00 96.00 778 LEU A N 1
ATOM 5517 C CA . LEU A 1 778 ? 4.614 16.995 -35.652 1.00 96.00 778 LEU A CA 1
ATOM 5518 C C . LEU A 1 778 ? 3.078 17.000 -35.720 1.00 96.00 778 LEU A C 1
ATOM 5520 O O . LEU A 1 778 ? 2.470 18.011 -36.081 1.00 96.00 778 LEU A O 1
ATOM 5524 N N . VAL A 1 779 ? 2.430 15.880 -35.401 1.00 92.50 779 VAL A N 1
ATOM 5525 C CA . VAL A 1 779 ? 0.968 15.739 -35.510 1.00 92.50 779 VAL A CA 1
ATOM 5526 C C . VAL A 1 779 ? 0.253 16.652 -34.503 1.00 92.50 779 VAL A C 1
ATOM 5528 O O . VAL A 1 779 ? 0.665 16.760 -33.346 1.00 92.50 779 VAL A O 1
ATOM 5531 N N . ASN A 1 780 ? -0.825 17.311 -34.954 1.00 90.56 780 ASN A N 1
ATOM 5532 C CA . ASN A 1 780 ? -1.655 18.227 -34.157 1.00 90.56 780 ASN A CA 1
ATOM 5533 C C . ASN A 1 780 ? -0.840 19.306 -33.420 1.00 90.56 780 ASN A C 1
ATOM 5535 O O . ASN A 1 780 ? -1.096 19.600 -32.256 1.00 90.56 780 ASN A O 1
ATOM 5539 N N . SER A 1 781 ? 0.176 19.863 -34.080 1.00 92.19 781 SER A N 1
ATOM 5540 C CA . SER A 1 781 ? 1.020 20.941 -33.551 1.00 92.19 781 SER A CA 1
ATOM 5541 C C . SER A 1 781 ? 0.669 22.288 -34.182 1.00 92.19 781 SER A C 1
ATOM 5543 O O . SER A 1 781 ? 0.140 22.341 -35.294 1.00 92.19 781 SER A O 1
ATOM 5545 N N . GLN A 1 782 ? 0.976 23.379 -33.481 1.00 92.25 782 GLN A N 1
ATOM 5546 C CA . GLN A 1 782 ? 0.787 24.742 -33.972 1.00 92.25 782 GLN A CA 1
ATOM 5547 C C . GLN A 1 782 ? 2.024 25.583 -33.670 1.00 92.25 782 GLN A C 1
ATOM 5549 O O . GLN A 1 782 ? 2.416 25.710 -32.514 1.00 92.25 782 GLN A O 1
ATOM 5554 N N . GLY A 1 783 ? 2.640 26.160 -34.704 1.00 92.31 783 GLY A N 1
ATOM 5555 C CA . GLY A 1 783 ? 3.788 27.052 -34.533 1.00 92.31 783 GLY A CA 1
ATOM 5556 C C . GLY A 1 783 ? 3.434 28.321 -33.751 1.00 92.31 783 GLY A C 1
ATOM 5557 O O . GLY A 1 783 ? 2.379 28.916 -33.972 1.00 92.31 783 GLY A O 1
ATOM 5558 N N . ASN A 1 784 ? 4.325 28.745 -32.852 1.00 92.69 784 ASN A N 1
ATOM 5559 C CA . ASN A 1 784 ? 4.151 29.949 -32.027 1.00 92.69 784 ASN A CA 1
ATOM 5560 C C . ASN A 1 784 ? 5.187 31.052 -32.313 1.00 92.69 784 ASN A C 1
ATOM 5562 O O . ASN A 1 784 ? 5.186 32.095 -31.660 1.00 92.69 784 ASN A O 1
ATOM 5566 N N . GLY A 1 785 ? 6.065 30.847 -33.295 1.00 93.81 785 GLY A N 1
ATOM 5567 C CA . GLY A 1 785 ? 7.137 31.776 -33.620 1.00 93.81 785 GLY A CA 1
ATOM 5568 C C . GLY A 1 785 ? 8.044 31.257 -34.728 1.00 93.81 785 GLY A C 1
ATOM 5569 O O . GLY A 1 785 ? 7.928 30.119 -35.175 1.00 93.81 785 GLY A O 1
ATOM 5570 N N . ALA A 1 786 ? 8.954 32.106 -35.204 1.00 93.75 786 ALA A N 1
ATOM 5571 C CA . ALA A 1 786 ? 9.983 31.683 -36.148 1.00 93.75 786 ALA A CA 1
ATOM 5572 C C . ALA A 1 786 ? 11.076 30.895 -35.416 1.00 93.75 786 ALA A C 1
ATOM 5574 O O . ALA A 1 786 ? 11.539 31.333 -34.367 1.00 93.75 786 ALA A O 1
ATOM 5575 N N . TYR A 1 787 ? 11.522 29.773 -35.984 1.00 93.00 787 TYR A N 1
ATOM 5576 C CA . TYR A 1 787 ? 12.707 29.067 -35.498 1.00 93.00 787 TYR A CA 1
ATOM 5577 C C . TYR A 1 787 ? 13.931 29.987 -35.536 1.00 93.00 787 TYR A C 1
ATOM 5579 O O . TYR A 1 787 ? 14.222 30.586 -36.574 1.00 93.00 787 TYR A O 1
ATOM 5587 N N . THR A 1 788 ? 14.649 30.087 -34.418 1.00 87.00 788 THR A N 1
ATOM 5588 C CA . THR A 1 788 ? 15.886 30.875 -34.341 1.00 87.00 788 THR A CA 1
ATOM 5589 C C . THR A 1 788 ? 17.118 29.981 -34.334 1.00 87.00 788 THR A C 1
ATOM 5591 O O . THR A 1 788 ? 18.018 30.193 -35.144 1.00 87.00 788 THR A O 1
ATOM 5594 N N . MET A 1 789 ? 17.165 28.982 -33.451 1.00 83.75 789 MET A N 1
ATOM 5595 C CA . MET A 1 789 ? 18.259 28.014 -33.348 1.00 83.75 789 MET A CA 1
ATOM 5596 C C . MET A 1 789 ? 17.903 26.848 -32.410 1.00 83.75 789 MET A C 1
ATOM 5598 O O . MET A 1 789 ? 16.881 26.883 -31.721 1.00 83.75 789 MET A O 1
ATOM 5602 N N . GLY A 1 790 ? 18.811 25.872 -32.326 1.00 81.19 790 GLY A N 1
ATOM 5603 C CA . GLY A 1 790 ? 18.778 24.787 -31.348 1.00 81.19 790 GLY A CA 1
ATOM 5604 C C . GLY A 1 790 ? 17.920 23.604 -31.781 1.00 81.19 790 GLY A C 1
ATOM 5605 O O . GLY A 1 790 ? 17.498 23.504 -32.928 1.00 81.19 790 GLY A O 1
ATOM 5606 N N . GLY A 1 791 ? 17.661 22.702 -30.843 1.00 80.94 791 GLY A N 1
ATOM 5607 C CA . GLY A 1 791 ? 16.810 21.548 -31.084 1.00 80.94 791 GLY A CA 1
ATOM 5608 C C . GLY A 1 791 ? 17.565 20.251 -31.340 1.00 80.94 791 GLY A C 1
ATOM 5609 O O . GLY A 1 791 ? 18.406 20.149 -32.236 1.00 80.94 791 GLY A O 1
ATOM 5610 N N . VAL A 1 792 ? 17.180 19.229 -30.596 1.00 80.56 792 VAL A N 1
ATOM 5611 C CA . VAL A 1 792 ? 17.489 17.826 -30.872 1.00 80.56 792 VAL A CA 1
ATOM 5612 C C . VAL A 1 792 ? 16.203 17.020 -30.805 1.00 80.56 792 VAL A C 1
ATOM 5614 O O . VAL A 1 792 ? 15.232 17.447 -30.176 1.00 80.56 792 VAL A O 1
ATOM 5617 N N . TRP A 1 793 ? 16.197 15.863 -31.460 1.00 84.00 793 TRP A N 1
ATOM 5618 C CA . TRP A 1 793 ? 15.092 14.920 -31.385 1.00 84.00 793 TRP A CA 1
ATOM 5619 C C . TRP A 1 793 ? 15.563 13.548 -30.905 1.00 84.00 793 TRP A C 1
ATOM 5621 O O . TRP A 1 793 ? 16.684 13.129 -31.189 1.00 84.00 793 TRP A O 1
ATOM 5631 N N . SER A 1 794 ? 14.709 12.839 -30.170 1.00 79.12 794 SER A N 1
ATOM 5632 C CA . SER A 1 794 ? 14.935 11.456 -29.730 1.00 79.12 794 SER A CA 1
ATOM 5633 C C . SER A 1 794 ? 13.637 10.661 -29.821 1.00 79.12 794 SER A C 1
ATOM 5635 O O . SER A 1 794 ? 12.573 11.202 -29.524 1.00 79.12 794 SER A O 1
ATOM 5637 N N . VAL A 1 795 ? 13.708 9.388 -30.217 1.00 80.06 795 VAL A N 1
ATOM 5638 C CA . VAL A 1 795 ? 12.529 8.507 -30.214 1.00 80.06 795 VAL A CA 1
ATOM 5639 C C . VAL A 1 795 ? 12.267 8.027 -28.800 1.00 80.06 795 VAL A C 1
ATOM 5641 O O . VAL A 1 795 ? 13.167 7.513 -28.131 1.00 80.06 795 VAL A O 1
ATOM 5644 N N . TYR A 1 796 ? 11.026 8.179 -28.369 1.00 80.88 796 TYR A N 1
ATOM 5645 C CA . TYR A 1 796 ? 10.523 7.664 -27.111 1.00 80.88 796 TYR A CA 1
ATOM 5646 C C . TYR A 1 796 ? 9.456 6.627 -27.419 1.00 80.88 796 TYR A C 1
ATOM 5648 O O . TYR A 1 796 ? 8.693 6.741 -28.372 1.00 80.88 796 TYR A O 1
ATOM 5656 N N . GLN A 1 797 ? 9.389 5.599 -26.597 1.00 71.69 797 GLN A N 1
ATOM 5657 C CA . GLN A 1 797 ? 8.263 4.682 -26.602 1.00 71.69 797 GLN A CA 1
ATOM 5658 C C . GLN A 1 797 ? 7.974 4.295 -25.164 1.00 71.69 797 GLN A C 1
ATOM 5660 O O . GLN A 1 797 ? 8.804 4.504 -24.277 1.00 71.69 797 GLN A O 1
ATOM 5665 N N . ASN A 1 798 ? 6.790 3.748 -24.924 1.00 67.00 798 ASN A N 1
ATOM 5666 C CA . ASN A 1 798 ? 6.493 3.208 -23.611 1.00 67.00 798 ASN A CA 1
ATOM 5667 C C . ASN A 1 798 ? 7.521 2.127 -23.264 1.00 67.00 798 ASN A C 1
ATOM 5669 O O . ASN A 1 798 ? 7.717 1.223 -24.088 1.00 67.00 798 ASN A O 1
ATOM 5673 N N . PRO A 1 799 ? 8.186 2.174 -22.094 1.00 64.12 799 PRO A N 1
ATOM 5674 C CA . PRO A 1 799 ? 8.896 1.001 -21.629 1.00 64.12 799 PRO A CA 1
ATOM 5675 C C . PRO A 1 799 ? 7.869 -0.142 -21.536 1.00 64.12 799 PRO A C 1
ATOM 5677 O O . PRO A 1 799 ? 6.885 -0.026 -20.812 1.00 64.12 799 PRO A O 1
ATOM 5680 N N . PRO A 1 800 ? 8.062 -1.282 -22.222 1.00 63.44 800 PRO A N 1
ATOM 5681 C CA . PRO A 1 800 ? 7.058 -2.360 -22.323 1.00 63.44 800 PRO A CA 1
ATOM 5682 C C . PRO A 1 800 ? 6.718 -3.059 -20.987 1.00 63.44 800 PRO A C 1
ATOM 5684 O O . PRO A 1 800 ? 6.048 -4.094 -20.943 1.00 63.44 800 PRO A O 1
ATOM 5687 N N . ILE A 1 801 ? 7.187 -2.505 -19.871 1.00 77.50 801 ILE A N 1
ATOM 5688 C CA . ILE A 1 801 ? 7.159 -3.063 -18.530 1.00 77.50 801 ILE A CA 1
ATOM 5689 C C . ILE A 1 801 ? 6.133 -2.335 -17.648 1.00 77.50 801 ILE A C 1
ATOM 5691 O O . ILE A 1 801 ? 5.387 -3.031 -16.955 1.00 77.50 801 ILE A O 1
ATOM 5695 N N . ARG A 1 802 ? 6.050 -0.995 -17.650 1.00 85.69 802 ARG A N 1
ATOM 5696 C CA . ARG A 1 802 ? 5.158 -0.225 -16.751 1.00 85.69 802 ARG A CA 1
ATOM 5697 C C . ARG A 1 802 ? 4.846 1.161 -17.323 1.00 85.69 802 ARG A C 1
ATOM 5699 O O . ARG A 1 802 ? 5.705 1.738 -17.972 1.00 85.69 802 ARG A O 1
ATOM 5706 N N . LEU A 1 803 ? 3.667 1.704 -17.019 1.00 90.00 803 LEU A N 1
ATOM 5707 C CA . LEU A 1 803 ? 3.410 3.145 -17.148 1.00 90.00 803 LEU A CA 1
ATOM 57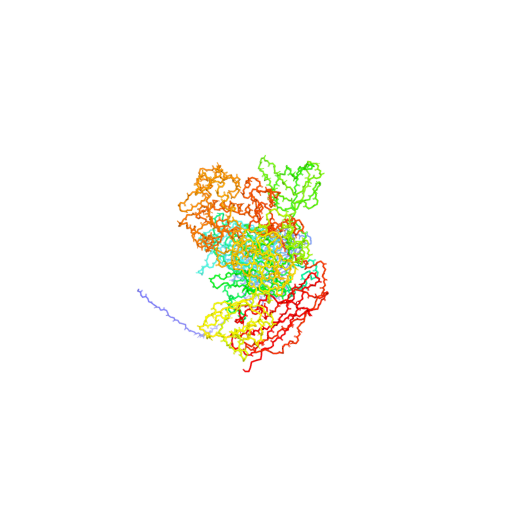08 C C . LEU A 1 803 ? 3.950 3.877 -15.924 1.00 90.00 803 LEU A C 1
ATOM 5710 O O . LEU A 1 803 ? 4.000 3.289 -14.842 1.00 90.00 803 LEU A O 1
ATOM 5714 N N . VAL A 1 804 ? 4.260 5.161 -16.082 1.00 89.56 804 VAL A N 1
ATOM 5715 C CA . VAL A 1 804 ? 4.787 6.015 -15.014 1.00 89.56 804 VAL A CA 1
ATOM 5716 C C . VAL A 1 804 ? 3.879 7.224 -14.842 1.00 89.56 804 VAL A C 1
ATOM 5718 O O . VAL A 1 804 ? 3.491 7.858 -15.818 1.00 89.56 804 VAL A O 1
ATOM 5721 N N . SER A 1 805 ? 3.494 7.528 -13.607 1.00 93.62 805 SER A N 1
ATOM 5722 C CA . SER A 1 805 ? 2.620 8.663 -13.308 1.00 93.62 805 SER A CA 1
ATOM 5723 C C . SER A 1 805 ? 3.316 10.000 -13.608 1.00 93.62 805 SER A C 1
ATOM 5725 O O . SER A 1 805 ? 4.547 10.075 -13.637 1.00 93.62 805 SER A O 1
ATOM 5727 N N . PRO A 1 806 ? 2.567 11.101 -13.792 1.00 94.69 806 PRO A N 1
ATOM 5728 C CA . PRO A 1 806 ? 3.167 12.431 -13.883 1.00 94.69 806 PRO A CA 1
ATOM 5729 C C . PRO A 1 806 ? 3.977 12.801 -12.631 1.00 94.69 806 PRO A C 1
ATOM 5731 O O . PRO A 1 806 ? 4.966 13.512 -12.768 1.00 94.69 806 PRO A O 1
ATOM 5734 N N . LYS A 1 807 ? 3.605 12.284 -11.448 1.00 93.12 807 LYS A N 1
ATOM 5735 C CA . LYS A 1 807 ? 4.350 12.440 -10.192 1.00 93.12 807 LYS A CA 1
ATOM 5736 C C . LYS A 1 807 ? 5.764 11.858 -10.314 1.00 93.12 807 LYS A C 1
ATOM 5738 O O . LYS A 1 807 ? 6.736 12.595 -10.185 1.00 93.12 807 LYS A O 1
ATOM 5743 N N . ASP A 1 808 ? 5.884 10.575 -10.649 1.00 89.62 808 ASP A N 1
ATOM 5744 C CA . ASP A 1 808 ? 7.187 9.907 -10.785 1.00 89.62 808 ASP A CA 1
ATOM 5745 C C . ASP A 1 808 ? 8.038 10.529 -11.910 1.00 89.62 808 ASP A C 1
ATOM 5747 O O . ASP A 1 808 ? 9.267 10.563 -11.813 1.00 89.62 808 ASP A O 1
ATOM 5751 N N . VAL A 1 809 ? 7.407 11.035 -12.982 1.00 88.81 809 VAL A N 1
ATOM 5752 C CA . VAL A 1 809 ? 8.121 11.757 -14.051 1.00 88.81 809 VAL A CA 1
ATOM 5753 C C . VAL A 1 809 ? 8.771 13.031 -13.511 1.00 88.81 809 VAL A C 1
ATOM 5755 O O . VAL A 1 809 ? 9.945 13.271 -13.797 1.00 88.81 809 VAL A O 1
ATOM 5758 N N . VAL A 1 810 ? 8.042 13.851 -12.743 1.00 91.44 810 VAL A N 1
ATOM 5759 C CA . VAL A 1 810 ? 8.593 15.112 -12.223 1.00 91.44 810 VAL A CA 1
ATOM 5760 C C . VAL A 1 810 ? 9.578 14.898 -11.074 1.00 91.44 810 VAL A C 1
ATOM 5762 O O . VAL A 1 810 ? 10.575 15.610 -11.015 1.00 91.44 810 VAL A O 1
ATOM 5765 N N . GLU A 1 811 ? 9.376 13.888 -10.223 1.00 88.88 811 GLU A N 1
ATOM 5766 C CA . GLU A 1 811 ? 10.310 13.532 -9.142 1.00 88.88 811 GLU A CA 1
ATOM 5767 C C . GLU A 1 811 ? 11.673 13.052 -9.665 1.00 88.88 811 GLU A C 1
ATOM 5769 O O . GLU A 1 811 ? 12.698 13.223 -9.005 1.00 88.88 811 GLU A O 1
ATOM 5774 N N . ALA A 1 812 ? 11.709 12.480 -10.872 1.00 83.56 812 ALA A N 1
ATOM 5775 C CA . ALA A 1 812 ? 12.951 12.079 -11.526 1.00 83.56 812 ALA A CA 1
ATOM 5776 C C . ALA A 1 812 ? 13.756 13.267 -12.098 1.00 83.56 812 ALA A C 1
ATOM 5778 O O . ALA A 1 812 ? 14.893 13.085 -12.549 1.00 83.56 812 ALA A O 1
ATOM 5779 N N . LEU A 1 813 ? 13.198 14.484 -12.107 1.00 84.94 813 LEU A N 1
ATOM 5780 C CA . LEU A 1 813 ? 13.884 15.674 -12.606 1.00 84.94 813 LEU A CA 1
ATOM 5781 C C . LEU A 1 813 ? 14.887 16.201 -11.576 1.00 84.94 813 LEU A C 1
ATOM 5783 O O . LEU A 1 813 ? 14.622 16.300 -10.385 1.00 84.94 813 LEU A O 1
ATOM 5787 N N . SER A 1 814 ? 16.057 16.623 -12.050 1.00 81.94 814 SER A N 1
ATOM 5788 C CA . SER A 1 814 ? 17.155 17.076 -11.188 1.00 81.94 814 SER A CA 1
ATOM 5789 C C . SER A 1 814 ? 17.051 18.535 -10.728 1.00 81.94 814 SER A C 1
ATOM 5791 O O . SER A 1 814 ? 17.933 19.011 -10.010 1.00 81.94 814 SER A O 1
ATOM 5793 N N . SER A 1 815 ? 16.032 19.281 -11.170 1.00 89.00 815 SER A N 1
ATOM 5794 C CA . SER A 1 815 ? 15.903 20.708 -10.871 1.00 89.00 815 SER A CA 1
ATOM 5795 C C . SER A 1 815 ? 14.454 21.207 -10.917 1.00 89.00 815 SER A C 1
ATOM 5797 O O . SER A 1 815 ? 13.769 20.950 -11.911 1.00 89.00 815 SER A O 1
ATOM 5799 N N . PRO A 1 816 ? 14.022 22.037 -9.944 1.00 89.88 816 PRO A N 1
ATOM 5800 C CA . PRO A 1 816 ? 12.728 22.722 -9.998 1.00 89.88 816 PRO A CA 1
ATOM 5801 C C . PRO A 1 816 ? 12.622 23.735 -11.145 1.00 89.88 816 PRO A C 1
ATOM 5803 O O . PRO A 1 816 ? 11.515 24.066 -11.557 1.00 89.88 816 PRO A O 1
ATOM 5806 N N . ALA A 1 817 ? 13.749 24.192 -11.701 1.00 91.75 817 ALA A N 1
ATOM 5807 C CA . ALA A 1 817 ? 13.791 25.070 -12.870 1.00 91.75 817 ALA A CA 1
ATOM 5808 C C . ALA A 1 817 ? 13.759 24.296 -14.203 1.00 91.75 817 ALA A C 1
ATOM 5810 O O . ALA A 1 817 ? 13.990 24.876 -15.262 1.00 91.75 817 ALA A O 1
ATOM 5811 N N . SER A 1 818 ? 13.504 22.982 -14.178 1.00 89.06 818 SER A N 1
ATOM 5812 C CA . SER A 1 818 ? 13.392 22.177 -15.394 1.00 89.06 818 SER A CA 1
ATOM 5813 C C . SER A 1 818 ? 12.351 22.764 -16.351 1.00 89.06 818 SER A C 1
ATOM 5815 O O . SER A 1 818 ? 11.225 23.071 -15.953 1.00 89.06 818 SER A O 1
ATOM 5817 N N . LEU A 1 819 ? 12.723 22.870 -17.632 1.00 86.56 819 LEU A N 1
ATOM 5818 C CA . LEU A 1 819 ? 11.836 23.282 -18.727 1.00 86.56 819 LEU A CA 1
ATOM 5819 C C . LEU A 1 819 ? 10.856 22.175 -19.146 1.00 86.56 819 LEU A C 1
ATOM 5821 O O . LEU A 1 819 ? 10.096 22.361 -20.095 1.00 86.56 819 LEU A O 1
ATOM 5825 N N . ASN A 1 820 ? 10.877 21.020 -18.470 1.00 86.88 820 ASN A N 1
ATOM 5826 C CA . ASN A 1 820 ? 9.897 19.968 -18.696 1.00 86.88 820 ASN A CA 1
ATOM 5827 C C . ASN A 1 820 ? 8.467 20.545 -18.532 1.00 86.88 820 ASN A C 1
ATOM 5829 O O . ASN A 1 820 ? 8.195 21.214 -17.526 1.00 86.88 820 ASN A O 1
ATOM 5833 N N . PRO A 1 821 ? 7.549 20.307 -19.487 1.00 89.94 821 PRO A N 1
ATOM 5834 C CA . PRO A 1 821 ? 6.189 20.831 -19.408 1.00 89.94 821 PRO A CA 1
ATOM 5835 C C . PRO A 1 821 ? 5.406 20.387 -18.163 1.00 89.94 821 PRO A C 1
ATOM 5837 O O . PRO A 1 821 ? 4.705 21.211 -17.581 1.00 89.94 821 PRO A O 1
ATOM 5840 N N . LEU A 1 822 ? 5.553 19.135 -17.703 1.00 93.00 822 LEU A N 1
ATOM 5841 C CA . LEU A 1 822 ? 4.899 18.651 -16.478 1.00 93.00 822 LEU A CA 1
ATOM 5842 C C . LEU A 1 822 ? 5.410 19.390 -15.233 1.00 93.00 822 LEU A C 1
ATOM 5844 O O . LEU A 1 822 ? 4.626 19.733 -14.354 1.00 93.00 822 LEU A O 1
ATOM 5848 N N . ASN A 1 823 ? 6.698 19.741 -15.191 1.00 93.62 823 ASN A N 1
ATOM 5849 C CA . ASN A 1 823 ? 7.296 20.478 -14.073 1.00 93.62 823 ASN A CA 1
ATOM 5850 C C . ASN A 1 823 ? 6.711 21.894 -13.880 1.00 93.62 823 ASN A C 1
ATOM 5852 O O . ASN A 1 823 ? 6.821 22.474 -12.802 1.00 93.62 823 ASN A O 1
ATOM 5856 N N . ASN A 1 824 ? 6.077 22.452 -14.915 1.00 93.31 824 ASN A N 1
ATOM 5857 C CA . ASN A 1 824 ? 5.496 23.797 -14.902 1.00 93.31 824 ASN A CA 1
ATOM 5858 C C . ASN A 1 824 ? 3.974 23.804 -15.136 1.00 93.31 824 ASN A C 1
ATOM 5860 O O . ASN A 1 824 ? 3.379 24.877 -15.254 1.00 93.31 824 ASN A O 1
ATOM 5864 N N . TYR A 1 825 ? 3.347 22.628 -15.205 1.00 95.81 825 TYR A N 1
ATOM 5865 C CA . TYR A 1 825 ? 1.983 22.433 -15.694 1.00 95.81 825 TYR A CA 1
ATOM 5866 C C . TYR A 1 825 ? 0.915 23.221 -14.921 1.00 95.81 825 TYR A C 1
ATOM 5868 O O . TYR A 1 825 ? 0.018 23.809 -15.523 1.00 95.81 825 TYR A O 1
ATOM 5876 N N . TYR A 1 826 ? 1.025 23.287 -13.593 1.00 97.25 826 TYR A N 1
ATOM 5877 C CA . TYR A 1 826 ? 0.036 23.939 -12.730 1.00 97.25 826 TYR A CA 1
ATOM 5878 C C . TYR A 1 826 ? 0.377 25.378 -12.347 1.00 97.25 826 TYR A C 1
ATOM 5880 O O . TYR A 1 826 ? -0.435 26.029 -11.688 1.00 97.25 826 TYR A O 1
ATOM 5888 N N . ASN A 1 827 ? 1.528 25.909 -12.772 1.00 96.56 827 ASN A N 1
ATOM 5889 C CA . ASN A 1 827 ? 2.019 27.207 -12.302 1.00 96.56 827 ASN A CA 1
ATOM 5890 C C . ASN A 1 827 ? 0.992 28.336 -12.512 1.00 96.56 827 ASN A C 1
ATOM 5892 O O . ASN A 1 827 ? 0.695 29.084 -11.581 1.00 96.56 827 ASN A O 1
ATOM 5896 N N . GLN A 1 828 ? 0.379 28.404 -13.698 1.00 95.38 828 GLN A N 1
ATOM 5897 C CA . GLN A 1 828 ? -0.652 29.401 -13.995 1.00 95.38 828 GLN A CA 1
ATOM 5898 C C . GLN A 1 828 ? -1.952 29.175 -13.216 1.00 95.38 828 GLN A C 1
ATOM 5900 O O . GLN A 1 828 ? -2.541 30.125 -12.715 1.00 95.38 828 GLN A O 1
ATOM 5905 N N . THR A 1 829 ? -2.384 27.921 -13.058 1.00 96.38 829 THR A N 1
ATOM 5906 C CA . THR A 1 829 ? -3.601 27.600 -12.291 1.00 96.38 829 THR A CA 1
ATOM 5907 C C . THR A 1 829 ? -3.462 28.018 -10.825 1.00 96.38 829 THR A C 1
ATOM 5909 O O . THR A 1 829 ? -4.415 28.516 -10.225 1.00 96.38 829 THR A O 1
ATOM 5912 N N . ILE A 1 830 ? -2.268 27.850 -10.250 1.00 97.81 830 ILE A N 1
ATOM 5913 C CA . ILE A 1 830 ? -1.946 28.294 -8.891 1.00 97.81 830 ILE A CA 1
ATOM 5914 C C . ILE A 1 830 ? -2.031 29.822 -8.799 1.00 97.81 830 ILE A C 1
ATOM 5916 O O . ILE A 1 830 ? -2.666 30.347 -7.884 1.00 97.81 830 ILE A O 1
ATOM 5920 N N . ASP A 1 831 ? -1.456 30.540 -9.763 1.00 97.69 831 ASP A N 1
ATOM 5921 C CA . ASP A 1 831 ? -1.534 32.001 -9.816 1.00 97.69 831 ASP A CA 1
ATOM 5922 C C . ASP A 1 831 ? -2.972 32.500 -9.928 1.00 97.69 831 ASP A C 1
ATOM 5924 O O . ASP A 1 831 ? -3.385 33.356 -9.141 1.00 97.69 831 ASP A O 1
ATOM 5928 N N . ASP A 1 832 ? -3.759 31.919 -10.830 1.00 97.12 832 ASP A N 1
ATOM 5929 C CA . ASP A 1 832 ? -5.168 32.258 -11.021 1.00 97.12 832 ASP A CA 1
ATOM 5930 C C . ASP A 1 832 ? -5.991 31.990 -9.752 1.00 97.12 832 ASP A C 1
ATOM 5932 O O . ASP A 1 832 ? -6.850 32.797 -9.381 1.00 97.12 832 ASP A O 1
ATOM 5936 N N . PHE A 1 833 ? -5.706 30.896 -9.037 1.00 97.19 833 PHE A N 1
ATOM 5937 C CA . PHE A 1 833 ? -6.364 30.569 -7.774 1.00 97.19 833 PHE A CA 1
ATOM 5938 C C . PHE A 1 833 ? -6.075 31.619 -6.696 1.00 97.19 833 PHE A C 1
ATOM 5940 O O . PHE A 1 833 ? -7.010 32.182 -6.118 1.00 97.19 833 PHE A O 1
ATOM 5947 N N . PHE A 1 834 ? -4.803 31.947 -6.457 1.00 98.12 834 PHE A N 1
ATOM 5948 C CA . PHE A 1 834 ? -4.432 32.962 -5.468 1.00 98.12 834 PHE A CA 1
ATOM 5949 C C . PHE A 1 834 ? -4.930 34.357 -5.874 1.00 98.12 834 PHE A C 1
ATOM 5951 O O . PHE A 1 834 ? -5.410 35.110 -5.019 1.00 98.12 834 PHE A O 1
ATOM 5958 N N . LEU A 1 835 ? -4.896 34.691 -7.168 1.00 97.94 835 LEU A N 1
ATOM 5959 C CA . LEU A 1 835 ? -5.364 35.969 -7.703 1.00 97.94 835 LEU A CA 1
ATOM 5960 C C . LEU A 1 835 ? -6.882 36.130 -7.581 1.00 97.94 835 LEU A C 1
ATOM 5962 O O . LEU A 1 835 ? -7.348 37.209 -7.205 1.00 97.94 835 LEU A O 1
ATOM 5966 N N . LYS A 1 836 ? -7.666 35.067 -7.807 1.00 96.88 836 LYS A N 1
ATOM 5967 C CA . LYS A 1 836 ? -9.133 35.070 -7.644 1.00 96.88 836 LYS A CA 1
ATOM 5968 C C . LYS A 1 836 ? -9.561 35.550 -6.252 1.00 96.88 836 LYS A C 1
ATOM 5970 O O . LYS A 1 836 ? -10.551 36.281 -6.135 1.00 96.88 836 LYS A O 1
ATOM 5975 N N . TYR A 1 837 ? -8.807 35.179 -5.216 1.00 97.69 837 TYR A N 1
ATOM 5976 C CA . TYR A 1 837 ? -9.097 35.509 -3.815 1.00 97.69 837 TYR A CA 1
ATOM 5977 C C . TYR A 1 837 ? -8.238 36.646 -3.245 1.00 97.69 837 TYR A C 1
ATOM 5979 O O . TYR A 1 837 ? -8.329 36.943 -2.054 1.00 97.69 837 TYR A O 1
ATOM 5987 N N . TYR A 1 838 ? -7.435 37.315 -4.075 1.00 98.12 838 TYR A N 1
ATOM 5988 C CA . TYR A 1 838 ? -6.710 38.525 -3.696 1.00 98.12 838 TYR A CA 1
ATOM 5989 C C . TYR A 1 838 ? -7.589 39.768 -3.883 1.00 98.12 838 TYR A C 1
ATOM 5991 O O . TYR A 1 838 ? -8.333 39.875 -4.856 1.00 98.12 838 TYR A O 1
ATOM 5999 N N . THR A 1 839 ? -7.523 40.720 -2.951 1.00 96.38 839 THR A N 1
ATOM 6000 C CA . THR A 1 839 ? -8.348 41.947 -2.970 1.00 96.38 839 THR A CA 1
ATOM 6001 C C . THR A 1 839 ? -7.642 43.164 -3.559 1.00 96.38 839 THR A C 1
ATOM 6003 O O . THR A 1 839 ? -8.296 44.170 -3.830 1.00 96.38 839 THR A O 1
ATOM 6006 N N . GLY A 1 840 ? -6.321 43.095 -3.737 1.00 94.62 840 GLY A N 1
ATOM 6007 C CA . GLY A 1 840 ? -5.499 44.202 -4.217 1.00 94.62 840 GLY A CA 1
ATOM 6008 C C . GLY A 1 840 ? -5.063 44.064 -5.676 1.00 94.62 840 GLY A C 1
ATOM 6009 O O . GLY A 1 840 ? -5.609 43.284 -6.455 1.00 94.62 840 GLY A O 1
ATOM 6010 N N . THR A 1 841 ? -4.015 44.811 -6.015 1.00 94.44 841 THR A N 1
ATOM 6011 C CA . THR A 1 841 ? -3.299 44.727 -7.294 1.00 94.44 841 THR A CA 1
ATOM 6012 C C . THR A 1 841 ? -1.850 44.346 -7.016 1.00 94.44 841 THR A C 1
ATOM 6014 O O . THR A 1 841 ? -1.237 44.911 -6.109 1.00 94.44 841 THR A O 1
ATOM 6017 N N . ILE A 1 842 ? -1.301 43.415 -7.792 1.00 93.25 842 ILE A N 1
ATOM 6018 C CA . ILE A 1 842 ? 0.097 42.985 -7.718 1.00 93.25 842 ILE A CA 1
ATOM 6019 C C . ILE A 1 842 ? 0.732 43.062 -9.108 1.00 93.25 842 ILE A C 1
ATOM 6021 O O . ILE A 1 842 ? 0.248 42.469 -10.071 1.00 93.25 842 ILE A O 1
ATOM 6025 N N . GLY A 1 843 ? 1.784 43.873 -9.243 1.00 90.50 843 GLY A N 1
ATOM 6026 C CA . GLY A 1 843 ? 2.342 44.210 -10.553 1.00 90.50 843 GLY A CA 1
ATOM 6027 C C . GLY A 1 843 ? 1.274 44.801 -11.482 1.00 90.50 843 GLY A C 1
ATOM 6028 O O . GLY A 1 843 ? 0.708 45.854 -11.194 1.00 90.50 843 GLY A O 1
ATOM 6029 N N . THR A 1 844 ? 0.993 44.108 -12.590 1.00 93.44 844 THR A N 1
ATOM 6030 C CA . THR A 1 844 ? -0.045 44.492 -13.569 1.00 93.44 844 THR A CA 1
ATOM 6031 C C . THR A 1 844 ? -1.368 43.736 -13.395 1.00 93.44 844 THR A C 1
ATOM 6033 O O . THR A 1 844 ? -2.299 43.943 -14.170 1.00 93.44 844 THR A O 1
ATOM 6036 N N . HIS A 1 845 ? -1.476 42.880 -12.377 1.00 95.31 845 HIS A N 1
ATOM 6037 C CA . HIS A 1 845 ? -2.606 41.976 -12.183 1.00 95.31 845 HIS A CA 1
ATOM 6038 C C . HIS A 1 845 ? -3.534 42.480 -11.076 1.00 95.31 845 HIS A C 1
ATOM 6040 O O . HIS A 1 845 ? -3.096 42.782 -9.965 1.00 95.31 845 HIS A O 1
ATOM 6046 N N . THR A 1 846 ? -4.832 42.566 -11.370 1.00 96.06 846 THR A N 1
ATOM 6047 C CA . THR A 1 846 ? -5.872 42.933 -10.398 1.00 96.06 846 THR A CA 1
ATOM 6048 C C . THR A 1 846 ? -6.529 41.674 -9.851 1.00 96.06 846 THR A C 1
ATOM 6050 O O . THR A 1 846 ? -6.971 40.822 -10.619 1.00 96.06 846 THR A O 1
ATOM 6053 N N . GLY A 1 847 ? -6.595 41.559 -8.525 1.00 95.56 847 GLY A N 1
ATOM 6054 C CA . GLY A 1 847 ? -7.226 40.428 -7.857 1.00 95.56 847 GLY A CA 1
ATOM 6055 C C . GLY A 1 847 ? -8.742 40.378 -8.061 1.00 95.56 847 GLY A C 1
ATOM 6056 O O . GLY A 1 847 ? -9.401 41.398 -8.270 1.00 95.56 847 GLY A O 1
ATOM 6057 N N . GLY A 1 848 ? -9.312 39.175 -7.982 1.00 95.38 848 GLY A N 1
ATOM 6058 C CA . GLY A 1 848 ? -10.748 38.946 -8.169 1.00 95.38 848 GLY A CA 1
ATOM 6059 C C . GLY A 1 848 ? -11.622 39.426 -7.003 1.00 95.38 848 GLY A C 1
ATOM 6060 O O . GLY A 1 848 ? -12.846 39.501 -7.144 1.00 95.38 848 GLY A O 1
ATOM 6061 N N . GLY A 1 849 ? -11.021 39.728 -5.847 1.00 94.81 849 GLY A N 1
ATOM 6062 C CA . GLY A 1 849 ? -11.700 40.230 -4.651 1.00 94.81 849 GLY A CA 1
ATOM 6063 C C . GLY A 1 849 ? -12.708 39.261 -4.031 1.00 94.81 849 GLY A C 1
ATOM 6064 O O . GLY A 1 849 ? -13.527 39.675 -3.210 1.00 94.81 849 GLY A O 1
ATOM 6065 N N . LYS A 1 850 ? -12.693 37.982 -4.428 1.00 95.81 850 LYS A N 1
ATOM 6066 C CA . LYS A 1 850 ? -13.605 36.964 -3.897 1.00 95.81 850 LYS A CA 1
ATOM 6067 C C . LYS A 1 850 ? -13.167 36.513 -2.505 1.00 95.81 850 LYS A C 1
ATOM 6069 O O . LYS A 1 850 ? -12.032 36.733 -2.089 1.00 95.81 850 LYS A O 1
ATOM 6074 N N . THR A 1 851 ? -14.073 35.853 -1.795 1.00 95.94 851 THR A N 1
ATOM 6075 C CA . THR A 1 851 ? -13.782 35.150 -0.542 1.00 95.94 851 THR A CA 1
ATOM 6076 C C . THR A 1 851 ? -13.847 33.658 -0.822 1.00 95.94 851 THR A C 1
ATOM 6078 O O . THR A 1 851 ? -14.863 33.175 -1.320 1.00 95.94 851 THR A O 1
ATOM 6081 N N . PHE A 1 852 ? -12.762 32.943 -0.542 1.00 97.38 852 PHE A N 1
ATOM 6082 C CA . PHE A 1 852 ? -12.749 31.487 -0.597 1.00 97.38 852 PHE A CA 1
ATOM 6083 C C . PHE A 1 852 ? -13.578 30.936 0.560 1.00 97.38 852 PHE A C 1
ATOM 6085 O O . PHE A 1 852 ? -13.588 31.515 1.647 1.00 97.38 852 PHE A O 1
ATOM 6092 N N . SER A 1 853 ? -14.258 29.819 0.333 1.00 95.75 853 SER A N 1
ATOM 6093 C CA . SER A 1 853 ? -15.048 29.121 1.342 1.00 95.75 853 SER A CA 1
ATOM 6094 C C . SER A 1 853 ? -14.908 27.622 1.124 1.00 95.75 853 SER A C 1
ATOM 6096 O O . SER A 1 853 ? -14.937 27.196 -0.021 1.00 95.75 853 SER A O 1
ATOM 6098 N N . LEU A 1 854 ? -14.741 26.818 2.168 1.00 94.31 854 LEU A N 1
ATOM 6099 C CA . LEU A 1 854 ? -14.675 25.358 2.078 1.00 94.31 854 LEU A CA 1
ATOM 6100 C C . LEU A 1 854 ? -15.221 24.747 3.368 1.00 94.31 854 LEU A C 1
ATOM 6102 O O . LEU A 1 854 ? -14.985 25.275 4.454 1.00 94.31 854 LEU A O 1
ATOM 6106 N N . VAL A 1 855 ? -15.975 23.656 3.263 1.00 90.25 855 VAL A N 1
ATOM 6107 C CA . VAL A 1 855 ? -16.489 22.930 4.430 1.00 90.25 855 VAL A CA 1
ATOM 6108 C C . VAL A 1 855 ? -15.531 21.794 4.764 1.00 90.25 855 VAL A C 1
ATOM 6110 O O . VAL A 1 855 ? -15.231 20.990 3.892 1.00 90.25 855 VAL A O 1
ATOM 6113 N N . SER A 1 856 ? -15.109 21.708 6.024 1.00 88.38 856 SER A N 1
ATOM 6114 C CA . SER A 1 856 ? -14.345 20.578 6.559 1.00 88.38 856 SER A CA 1
ATOM 6115 C C . SER A 1 856 ? -15.076 19.977 7.755 1.00 88.38 856 SER A C 1
ATOM 6117 O O . SER A 1 856 ? -15.616 20.699 8.599 1.00 88.38 856 SER A O 1
ATOM 6119 N N . SER A 1 857 ? -15.097 18.646 7.831 1.00 85.62 857 SER A N 1
ATOM 6120 C CA . SER A 1 857 ? -15.629 17.891 8.973 1.00 85.62 857 SER A CA 1
ATOM 6121 C C . SER A 1 857 ? -14.548 17.295 9.873 1.00 85.62 857 SER A C 1
ATOM 6123 O O . SER A 1 857 ? -14.877 16.625 10.851 1.00 85.62 857 SER A O 1
ATOM 6125 N N . ALA A 1 858 ? -13.270 17.549 9.583 1.00 85.25 858 ALA A N 1
ATOM 6126 C CA . ALA A 1 858 ? -12.124 16.984 10.299 1.00 85.25 858 ALA A CA 1
ATOM 6127 C C . ALA A 1 858 ? -12.072 17.354 11.793 1.00 85.25 858 ALA A C 1
ATOM 6129 O O . ALA A 1 858 ? -11.450 16.662 12.596 1.00 85.25 858 ALA A O 1
ATOM 6130 N N . SER A 1 859 ? -12.785 18.410 12.195 1.00 82.12 859 SER A N 1
ATOM 6131 C CA . SER A 1 859 ? -12.964 18.781 13.603 1.00 82.12 859 SER A CA 1
ATOM 6132 C C . SER A 1 859 ? -13.927 17.868 14.383 1.00 82.12 859 SER A C 1
ATOM 6134 O O . SER A 1 859 ? -14.071 18.018 15.595 1.00 82.12 859 SER A O 1
ATOM 6136 N N . GLY A 1 860 ? -14.610 16.942 13.702 1.00 76.38 860 GLY A N 1
ATOM 6137 C CA . GLY A 1 860 ? -15.749 16.183 14.227 1.00 76.38 860 GLY A CA 1
ATOM 6138 C C . GLY A 1 860 ? -17.099 16.877 14.005 1.00 76.38 860 GLY A C 1
ATOM 6139 O O . GLY A 1 860 ? -18.138 16.367 14.420 1.00 76.38 860 GLY A O 1
ATOM 6140 N N . SER A 1 861 ? -17.116 18.045 13.361 1.00 79.75 861 SER A N 1
ATOM 6141 C CA . SER A 1 861 ? -18.321 18.770 12.948 1.00 79.75 861 SER A CA 1
ATOM 6142 C C . SER A 1 861 ? -18.084 19.453 11.607 1.00 79.75 861 SER A C 1
ATOM 6144 O O . SER A 1 861 ? -16.990 19.944 11.352 1.00 79.75 861 SER A O 1
ATOM 6146 N N . ALA A 1 862 ? -19.108 19.510 10.753 1.00 84.50 862 ALA A N 1
ATOM 6147 C CA . ALA A 1 862 ? -19.023 20.223 9.482 1.00 84.50 862 ALA A CA 1
ATOM 6148 C C . ALA A 1 862 ? -18.972 21.741 9.732 1.00 84.50 862 ALA A C 1
ATOM 6150 O O . ALA A 1 862 ? -19.972 22.347 10.119 1.00 84.50 862 ALA A O 1
ATOM 6151 N N . ILE A 1 863 ? -17.800 22.343 9.536 1.00 89.06 863 ILE A N 1
ATOM 6152 C CA . ILE A 1 863 ? -17.542 23.773 9.728 1.00 89.06 863 ILE A CA 1
ATOM 6153 C C . ILE A 1 863 ? -17.084 24.376 8.403 1.00 89.06 863 ILE A C 1
ATOM 6155 O O . ILE A 1 863 ? -16.250 23.808 7.702 1.00 89.06 863 ILE A O 1
ATOM 6159 N N . THR A 1 864 ? -17.612 25.553 8.069 1.00 94.25 864 THR A N 1
ATOM 6160 C CA . THR A 1 864 ? -17.144 26.337 6.924 1.00 94.25 864 THR A CA 1
ATOM 6161 C C . THR A 1 864 ? -15.939 27.185 7.324 1.00 94.25 864 THR A C 1
ATOM 6163 O O . THR A 1 864 ? -16.030 28.009 8.239 1.00 94.25 864 THR A O 1
ATOM 6166 N N . TYR A 1 865 ? -14.839 27.031 6.597 1.00 96.00 865 TYR A N 1
ATOM 6167 C CA . TYR A 1 865 ? -13.621 27.829 6.681 1.00 96.00 865 TYR A CA 1
ATOM 6168 C C . TYR A 1 865 ? -13.606 28.807 5.514 1.00 96.00 865 TYR A C 1
ATOM 6170 O O . TYR A 1 865 ? -13.949 28.445 4.390 1.00 96.00 865 TYR A O 1
ATOM 6178 N N . SER A 1 866 ? -13.313 30.080 5.760 1.00 97.00 866 SER A N 1
ATOM 6179 C CA . SER A 1 866 ? -13.378 31.104 4.714 1.00 97.00 866 SER A CA 1
ATOM 6180 C C . SER A 1 866 ? -12.310 32.165 4.877 1.00 97.00 866 SER A C 1
ATOM 6182 O O . SER A 1 866 ? -11.858 32.427 5.991 1.00 97.00 866 SER A O 1
ATOM 6184 N N . GLY A 1 867 ? -11.916 32.781 3.764 1.00 96.94 867 GLY A N 1
ATOM 6185 C CA . GLY A 1 867 ? -10.880 33.800 3.783 1.00 96.94 867 GLY A CA 1
ATOM 6186 C C . GLY A 1 867 ? -10.385 34.243 2.413 1.00 96.94 867 GLY A C 1
ATOM 6187 O O . GLY A 1 867 ? -11.082 34.090 1.409 1.00 96.94 867 GLY A O 1
ATOM 6188 N N . GLN A 1 868 ? -9.219 34.885 2.393 1.00 97.81 868 GLN A N 1
ATOM 6189 C CA . GLN A 1 868 ? -8.681 35.598 1.231 1.00 97.81 868 GLN A CA 1
ATOM 6190 C C . GLN A 1 868 ? -7.159 35.476 1.156 1.00 97.81 868 GLN A C 1
ATOM 6192 O O . GLN A 1 868 ? -6.492 35.180 2.151 1.00 97.81 868 GLN A O 1
ATOM 6197 N N . THR A 1 869 ? -6.613 35.735 -0.028 1.00 98.25 869 THR A N 1
ATOM 6198 C CA . THR A 1 869 ? -5.169 35.806 -0.244 1.00 98.25 869 THR A CA 1
ATOM 6199 C C . THR A 1 869 ? -4.612 37.066 0.413 1.00 98.25 869 THR A C 1
ATOM 6201 O O . THR A 1 869 ? -5.098 38.172 0.169 1.00 98.25 869 THR A O 1
ATOM 6204 N N . THR A 1 870 ? -3.574 36.921 1.233 1.00 96.62 870 THR A N 1
ATOM 6205 C CA . THR A 1 870 ? -2.913 38.026 1.934 1.00 96.62 870 THR A CA 1
ATOM 6206 C C . THR A 1 870 ? -1.405 37.821 1.996 1.00 96.62 870 THR A C 1
ATOM 6208 O O . THR A 1 870 ? -0.909 36.696 1.981 1.00 96.62 870 THR A O 1
ATOM 6211 N N . GLN A 1 871 ? -0.664 38.921 2.103 1.00 95.38 871 GLN A N 1
ATOM 6212 C CA . GLN A 1 871 ? 0.779 38.884 2.311 1.00 95.38 871 GLN A CA 1
ATOM 6213 C C . GLN A 1 871 ? 1.107 38.610 3.788 1.00 95.38 871 GLN A C 1
ATOM 6215 O O . GLN A 1 871 ? 0.481 39.175 4.689 1.00 95.38 871 GLN A O 1
ATOM 6220 N N . VAL A 1 872 ? 2.100 37.755 4.036 1.00 92.75 872 VAL A N 1
ATOM 6221 C CA . VAL A 1 872 ? 2.635 37.400 5.357 1.00 92.75 872 VAL A CA 1
ATOM 6222 C C . VAL A 1 872 ? 4.162 37.421 5.276 1.00 92.75 872 VAL A C 1
ATOM 6224 O O . VAL A 1 872 ? 4.793 36.496 4.765 1.00 92.75 872 VAL A O 1
ATOM 6227 N N . GLY A 1 873 ? 4.775 38.501 5.768 1.00 91.88 873 GLY A N 1
ATOM 6228 C CA . GLY A 1 873 ? 6.205 38.740 5.550 1.00 91.88 873 GLY A CA 1
ATOM 6229 C C . GLY A 1 873 ? 6.515 38.880 4.054 1.00 91.88 873 GLY A C 1
ATOM 6230 O O . GLY A 1 873 ? 5.849 39.645 3.360 1.00 91.88 873 GLY A O 1
ATOM 6231 N N . ASN A 1 874 ? 7.494 38.118 3.559 1.00 93.69 874 ASN A N 1
ATOM 6232 C CA . ASN A 1 874 ? 7.836 38.057 2.130 1.00 93.69 874 ASN A CA 1
ATOM 6233 C C . ASN A 1 874 ? 7.048 36.985 1.356 1.00 93.69 874 ASN A C 1
ATOM 6235 O O . ASN A 1 874 ? 7.302 36.791 0.174 1.00 93.69 874 ASN A O 1
ATOM 6239 N N . ASN A 1 875 ? 6.116 36.282 2.004 1.00 94.62 875 ASN A N 1
ATOM 6240 C CA . ASN A 1 875 ? 5.306 35.239 1.379 1.00 94.62 875 ASN A CA 1
ATOM 6241 C C . ASN A 1 875 ? 3.863 35.714 1.173 1.00 94.62 875 ASN A C 1
ATOM 6243 O O . ASN A 1 875 ? 3.404 36.653 1.827 1.00 94.62 875 ASN A O 1
ATOM 6247 N N . TYR A 1 876 ? 3.127 35.016 0.312 1.00 96.88 876 TYR A N 1
ATOM 6248 C CA . TYR A 1 876 ? 1.673 35.121 0.210 1.00 96.88 876 TYR A CA 1
ATOM 6249 C C . TYR A 1 876 ? 1.024 33.819 0.668 1.00 96.88 876 TYR A C 1
ATOM 6251 O O . TYR A 1 876 ? 1.577 32.737 0.473 1.00 96.88 876 TYR A O 1
ATOM 6259 N N . VAL A 1 877 ? -0.141 33.934 1.301 1.00 96.69 877 VAL A N 1
ATOM 6260 C CA . VAL A 1 877 ? -0.934 32.791 1.762 1.00 96.69 877 VAL A CA 1
ATOM 6261 C C . VAL A 1 877 ? -2.410 33.025 1.457 1.00 96.69 877 VAL A C 1
ATOM 6263 O O . VAL A 1 877 ? -2.880 34.165 1.509 1.00 96.69 877 VAL A O 1
ATOM 6266 N N . LEU A 1 878 ? -3.156 31.957 1.197 1.00 97.50 878 LEU A N 1
ATOM 6267 C CA . LEU A 1 878 ? -4.604 31.953 1.361 1.00 97.50 878 LEU A CA 1
ATOM 6268 C C . LEU A 1 878 ? -4.893 31.693 2.843 1.00 97.50 878 LEU A C 1
ATOM 6270 O O . LEU A 1 878 ? -4.693 30.582 3.330 1.00 97.50 878 LEU A O 1
ATOM 6274 N N . ARG A 1 879 ? -5.324 32.731 3.567 1.00 96.81 879 ARG A N 1
ATOM 6275 C CA . ARG A 1 879 ? -5.600 32.651 5.008 1.00 96.81 879 ARG A CA 1
ATOM 6276 C C . ARG A 1 879 ? -7.067 32.357 5.246 1.00 96.81 879 ARG A C 1
ATOM 6278 O O . ARG A 1 879 ? -7.900 33.187 4.890 1.00 96.81 879 ARG A O 1
ATOM 6285 N N . LEU A 1 880 ? -7.367 31.230 5.886 1.00 96.62 880 LEU A N 1
ATOM 6286 C CA . LEU A 1 880 ? -8.724 30.794 6.211 1.00 96.62 880 LEU A CA 1
ATOM 6287 C C . LEU A 1 880 ? -8.976 30.822 7.720 1.00 96.62 880 LEU A C 1
ATOM 6289 O O . LEU A 1 880 ? -8.097 30.520 8.525 1.00 96.62 880 LEU A O 1
ATOM 6293 N N . ASN A 1 881 ? -10.210 31.138 8.106 1.00 95.94 881 ASN A N 1
ATOM 6294 C CA . ASN A 1 881 ? -10.684 31.070 9.486 1.00 95.94 881 ASN A CA 1
ATOM 6295 C C . ASN A 1 881 ? -12.044 30.367 9.542 1.00 95.94 881 ASN A C 1
ATOM 6297 O O . ASN A 1 881 ? -12.839 30.454 8.603 1.00 95.94 881 ASN A O 1
ATOM 6301 N N . ALA A 1 882 ? -12.341 29.703 10.660 1.00 94.88 882 ALA A N 1
ATOM 6302 C CA . ALA A 1 882 ? -13.660 29.122 10.885 1.00 94.88 882 ALA A CA 1
ATOM 6303 C C . ALA A 1 882 ? -14.738 30.225 10.950 1.00 94.88 882 ALA A C 1
ATOM 6305 O O . ALA A 1 882 ? -14.611 31.210 11.678 1.00 94.88 882 ALA A O 1
ATOM 6306 N N . THR A 1 883 ? -15.830 30.060 10.206 1.00 91.88 883 THR A N 1
ATOM 6307 C CA . THR A 1 883 ? -16.964 31.010 10.193 1.00 91.88 883 THR A CA 1
ATOM 6308 C C . THR A 1 883 ? -17.909 30.801 11.384 1.00 91.88 883 THR A C 1
ATOM 6310 O O . THR A 1 883 ? -18.516 31.745 11.906 1.00 91.88 883 THR A O 1
ATOM 6313 N N . THR A 1 884 ? -17.985 29.567 11.881 1.00 84.69 884 THR A N 1
ATOM 6314 C CA . THR A 1 884 ? -18.781 29.116 13.031 1.00 84.69 884 THR A CA 1
ATOM 6315 C C . THR A 1 884 ? -17.894 28.372 14.034 1.00 84.69 884 THR A C 1
ATOM 6317 O O . THR A 1 884 ? -16.740 28.093 13.739 1.00 84.69 884 THR A O 1
ATOM 6320 N N . GLY A 1 885 ? -18.406 28.092 15.235 1.00 79.00 885 GLY A N 1
ATOM 6321 C CA . GLY A 1 885 ? -17.631 27.476 16.322 1.00 79.00 885 GLY A CA 1
ATOM 6322 C C . GLY A 1 885 ? -17.314 28.440 17.468 1.00 79.00 885 GLY A C 1
ATOM 6323 O O . GLY A 1 885 ? -17.811 29.572 17.517 1.00 79.00 885 GLY A O 1
ATOM 6324 N N . THR A 1 886 ? -16.516 27.961 18.415 1.00 79.88 886 THR A N 1
ATOM 6325 C CA . THR A 1 886 ? -16.038 28.686 19.595 1.00 79.88 886 THR A CA 1
ATOM 6326 C C . THR A 1 886 ? -15.132 29.860 19.215 1.00 79.88 886 THR A C 1
ATOM 6328 O O . THR A 1 886 ? -14.517 29.890 18.151 1.00 79.88 886 THR A O 1
ATOM 6331 N N . THR A 1 887 ? -14.993 30.837 20.115 1.00 84.25 887 THR A N 1
ATOM 6332 C CA . THR A 1 887 ? -14.083 31.980 19.916 1.00 84.25 887 THR A CA 1
ATOM 6333 C C . THR A 1 887 ? -12.639 31.542 19.651 1.00 84.25 887 THR A C 1
ATOM 6335 O O . THR A 1 887 ? -11.942 32.191 18.879 1.00 84.25 887 THR A O 1
ATOM 6338 N N . ALA A 1 888 ? -12.200 30.437 20.262 1.00 81.44 888 ALA A N 1
ATOM 6339 C CA . ALA A 1 888 ? -10.867 29.883 20.048 1.00 81.44 888 ALA A CA 1
ATOM 6340 C C . ALA A 1 888 ? -10.707 29.305 18.632 1.00 81.44 888 ALA A C 1
ATOM 6342 O O . ALA A 1 888 ? -9.721 29.608 17.971 1.00 81.44 888 ALA A O 1
ATOM 6343 N N . GLU A 1 889 ? -11.691 28.547 18.135 1.00 81.62 889 GLU A N 1
ATOM 6344 C CA . GLU A 1 889 ? -11.664 27.972 16.779 1.00 81.62 889 GLU A CA 1
ATOM 6345 C C . GLU A 1 889 ? -11.651 29.052 15.692 1.00 81.62 889 GLU A C 1
ATOM 6347 O O . GLU A 1 889 ? -10.915 28.942 14.713 1.00 81.62 889 GLU A O 1
ATOM 6352 N N . LYS A 1 890 ? -12.409 30.137 15.891 1.00 88.44 890 LYS A N 1
ATOM 6353 C CA . LYS A 1 890 ? -12.448 31.275 14.959 1.00 88.44 890 LYS A CA 1
ATOM 6354 C C . LYS A 1 890 ? -11.154 32.092 14.922 1.00 88.44 890 LYS A C 1
ATOM 6356 O O . LYS A 1 890 ? -10.927 32.805 13.952 1.00 88.44 890 LYS A O 1
ATOM 6361 N N . ALA A 1 891 ? -10.330 32.019 15.967 1.00 88.88 891 ALA A N 1
ATOM 6362 C CA . ALA A 1 891 ? -9.084 32.779 16.071 1.00 88.88 891 ALA A CA 1
ATOM 6363 C C . ALA A 1 891 ? -7.884 32.094 15.388 1.00 88.88 891 ALA A C 1
ATOM 6365 O O . ALA A 1 891 ? -6.833 32.719 15.248 1.00 88.88 891 ALA A O 1
ATOM 6366 N N . VAL A 1 892 ? -8.012 30.826 14.981 1.00 91.38 892 VAL A N 1
ATOM 6367 C CA . VAL A 1 892 ? -6.942 30.081 14.299 1.00 91.38 892 VAL A CA 1
ATOM 6368 C C . VAL A 1 892 ? -6.875 30.494 12.829 1.00 91.38 892 VAL A C 1
ATOM 6370 O O . VAL A 1 892 ? -7.898 30.483 12.144 1.00 91.38 892 VAL A O 1
ATOM 6373 N N . ASN A 1 893 ? -5.672 30.827 12.352 1.00 93.31 893 ASN A N 1
ATOM 6374 C CA . ASN A 1 893 ? -5.387 31.066 10.936 1.00 93.31 893 ASN A CA 1
ATOM 6375 C C . ASN A 1 893 ? -4.897 29.772 10.285 1.00 93.31 893 ASN A C 1
ATOM 6377 O O . ASN A 1 893 ? -3.870 29.234 10.696 1.00 93.31 893 ASN A O 1
ATOM 6381 N N . TYR A 1 894 ? -5.615 29.313 9.268 1.00 93.19 894 TYR A N 1
ATOM 6382 C CA . TYR A 1 894 ? -5.237 28.194 8.413 1.00 93.19 894 TYR A CA 1
ATOM 6383 C C . TYR A 1 894 ? -4.634 28.768 7.130 1.00 93.19 894 TYR A C 1
ATOM 6385 O O . TYR A 1 894 ? -5.362 29.243 6.260 1.00 93.19 894 TYR A O 1
ATOM 6393 N N . ASP A 1 895 ? -3.302 28.820 7.074 1.00 92.88 895 ASP A N 1
ATOM 6394 C CA . ASP A 1 895 ? -2.553 29.479 6.002 1.00 92.88 895 ASP A CA 1
ATOM 6395 C C . ASP A 1 895 ? -2.056 28.449 4.979 1.00 92.88 895 ASP A C 1
ATOM 6397 O O . ASP A 1 895 ? -1.103 27.713 5.245 1.00 92.88 895 ASP A O 1
ATOM 6401 N N . LEU A 1 896 ? -2.672 28.433 3.796 1.00 93.56 896 LEU A N 1
ATOM 6402 C CA . LEU A 1 896 ? -2.143 27.723 2.632 1.00 93.56 896 LEU A CA 1
ATOM 6403 C C . LEU A 1 896 ? -1.124 28.623 1.927 1.00 93.56 896 LEU A C 1
ATOM 6405 O O . LEU A 1 896 ? -1.477 29.683 1.406 1.00 93.56 896 LEU A O 1
ATOM 6409 N N . TYR A 1 897 ? 0.144 28.221 1.925 1.00 94.38 897 TYR A N 1
ATOM 6410 C CA . TYR A 1 897 ? 1.230 29.026 1.370 1.00 94.38 897 TYR A CA 1
ATOM 6411 C C . TYR A 1 897 ? 1.254 28.987 -0.158 1.00 94.38 897 TYR A C 1
ATOM 6413 O O . TYR A 1 897 ? 1.053 27.947 -0.774 1.00 94.38 897 TYR A O 1
ATOM 6421 N N . TYR A 1 898 ? 1.556 30.133 -0.763 1.00 97.19 898 TYR A N 1
ATOM 6422 C CA . TYR A 1 898 ? 1.875 30.219 -2.181 1.00 97.19 898 TYR A CA 1
ATOM 6423 C C . TYR A 1 898 ? 3.204 29.481 -2.459 1.00 97.19 898 TYR A C 1
ATOM 6425 O O . TYR A 1 898 ? 4.200 29.791 -1.801 1.00 97.19 898 TYR A O 1
ATOM 6433 N N . PRO A 1 899 ? 3.247 28.516 -3.398 1.00 95.75 899 PRO A N 1
ATOM 6434 C CA . PRO A 1 899 ? 4.300 27.490 -3.492 1.00 95.75 899 PRO A CA 1
ATOM 6435 C C . PRO A 1 899 ? 5.602 27.940 -4.177 1.00 95.75 899 PRO A C 1
ATOM 6437 O O . PRO A 1 899 ? 6.409 27.097 -4.562 1.00 95.75 899 PRO A O 1
ATOM 6440 N N . PHE A 1 900 ? 5.827 29.243 -4.365 1.00 97.12 900 PHE A N 1
ATOM 6441 C CA . PHE A 1 900 ? 7.014 29.761 -5.053 1.00 97.12 900 PHE A CA 1
ATOM 6442 C C . PHE A 1 900 ? 7.939 30.499 -4.083 1.00 97.12 900 PHE A C 1
ATOM 6444 O O . PHE A 1 900 ? 7.645 31.603 -3.619 1.00 97.12 900 PHE A O 1
ATOM 6451 N N . PHE A 1 901 ? 9.088 29.889 -3.814 1.00 95.69 901 PHE A N 1
ATOM 6452 C CA . PHE A 1 901 ? 10.136 30.357 -2.913 1.00 95.69 901 PHE A CA 1
ATOM 6453 C C . PHE A 1 901 ? 11.445 30.574 -3.676 1.00 95.69 901 PHE A C 1
ATOM 6455 O O . PHE A 1 901 ? 11.628 30.072 -4.781 1.00 95.69 901 PHE A O 1
ATOM 6462 N N . ASN A 1 902 ? 12.421 31.243 -3.054 1.00 94.38 902 ASN A N 1
ATOM 6463 C CA . ASN A 1 902 ? 13.752 31.435 -3.648 1.00 94.38 902 ASN A CA 1
ATOM 6464 C C . ASN A 1 902 ? 14.451 30.123 -4.074 1.00 94.38 902 ASN A C 1
ATOM 6466 O O . ASN A 1 902 ? 15.362 30.164 -4.897 1.00 94.38 902 ASN A O 1
ATOM 6470 N N . THR A 1 903 ? 14.093 28.986 -3.474 1.00 94.75 903 THR A N 1
ATOM 6471 C CA . THR A 1 903 ? 14.748 27.685 -3.679 1.00 94.75 903 THR A CA 1
ATOM 6472 C C . THR A 1 903 ? 14.140 26.845 -4.799 1.00 94.75 903 THR A C 1
ATOM 6474 O O . THR A 1 903 ? 14.800 25.908 -5.242 1.00 94.75 903 THR A O 1
ATOM 6477 N N . ASN A 1 904 ? 12.933 27.173 -5.272 1.00 95.62 904 ASN A N 1
ATOM 6478 C CA . ASN A 1 904 ? 12.197 26.378 -6.261 1.00 95.62 904 ASN A CA 1
ATOM 6479 C C . ASN A 1 904 ? 11.571 27.209 -7.392 1.00 95.62 904 ASN A C 1
ATOM 6481 O O . ASN A 1 904 ? 10.562 26.813 -7.976 1.00 95.62 904 ASN A O 1
ATOM 6485 N N . LEU A 1 905 ? 12.148 28.371 -7.705 1.00 95.62 905 LEU A N 1
ATOM 6486 C CA . LEU A 1 905 ? 11.652 29.181 -8.813 1.00 95.62 905 LEU A CA 1
ATOM 6487 C C . LEU A 1 905 ? 11.739 28.417 -10.144 1.00 95.62 905 LEU A C 1
ATOM 6489 O O . LEU A 1 905 ? 12.777 27.807 -10.421 1.00 95.62 905 LEU A O 1
ATOM 6493 N N . PRO A 1 906 ? 10.694 28.501 -10.989 1.00 94.88 906 PRO A N 1
ATOM 6494 C CA . PRO A 1 906 ? 10.782 28.029 -12.361 1.00 94.88 906 PRO A CA 1
ATOM 6495 C C . PRO A 1 906 ? 11.806 28.861 -13.145 1.00 94.88 906 PRO A C 1
ATOM 6497 O O . PRO A 1 906 ? 12.154 29.984 -12.761 1.00 94.88 906 PRO A O 1
ATOM 6500 N N . ASP A 1 907 ? 12.274 28.326 -14.273 1.00 90.69 907 ASP A N 1
ATOM 6501 C CA . ASP A 1 907 ? 13.090 29.106 -15.200 1.00 90.69 907 ASP A CA 1
ATOM 6502 C C . ASP A 1 907 ? 12.293 30.326 -15.692 1.00 90.69 907 ASP A C 1
ATOM 6504 O O . ASP A 1 907 ? 11.160 30.203 -16.165 1.00 90.69 907 ASP A O 1
ATOM 6508 N N . ALA A 1 908 ? 12.891 31.515 -15.598 1.00 88.00 908 ALA A N 1
ATOM 6509 C CA . ALA A 1 908 ? 12.226 32.774 -15.929 1.00 88.00 908 ALA A CA 1
ATOM 6510 C C . ALA A 1 908 ? 11.817 32.882 -17.410 1.00 88.00 908 ALA A C 1
ATOM 6512 O O . ALA A 1 908 ? 10.946 33.684 -17.746 1.00 88.00 908 ALA A O 1
ATOM 6513 N N . SER A 1 909 ? 12.435 32.097 -18.299 1.00 81.62 909 SER A N 1
ATOM 6514 C CA . SER A 1 909 ? 12.033 31.997 -19.706 1.00 81.62 909 SER A CA 1
ATOM 6515 C C . SER A 1 909 ? 10.781 31.140 -19.914 1.00 81.62 909 SER A C 1
ATOM 6517 O O . SER A 1 909 ? 10.093 31.322 -20.918 1.00 81.62 909 SER A O 1
ATOM 6519 N N . ALA A 1 910 ? 10.470 30.243 -18.972 1.00 81.94 910 ALA A N 1
ATOM 6520 C CA . ALA A 1 910 ? 9.284 29.395 -19.003 1.00 81.94 910 ALA A CA 1
ATOM 6521 C C . ALA A 1 910 ? 8.103 30.034 -18.269 1.00 81.94 910 ALA A C 1
ATOM 6523 O O . ALA A 1 910 ? 6.994 30.068 -18.802 1.00 81.94 910 ALA A O 1
ATOM 6524 N N . TYR A 1 911 ? 8.323 30.533 -17.048 1.00 92.19 911 TYR A N 1
ATOM 6525 C CA . TYR A 1 911 ? 7.247 31.066 -16.218 1.00 92.19 911 TYR A CA 1
ATOM 6526 C C . TYR A 1 911 ? 7.746 32.084 -15.185 1.00 92.19 911 TYR A C 1
ATOM 6528 O O . TYR A 1 911 ? 8.818 31.926 -14.609 1.00 92.19 911 TYR A O 1
ATOM 6536 N N . THR A 1 912 ? 6.954 33.126 -14.910 1.00 94.56 912 THR A N 1
ATOM 6537 C CA . THR A 1 912 ? 7.225 34.101 -13.837 1.00 94.56 912 THR A CA 1
ATOM 6538 C C . THR A 1 912 ? 6.035 34.152 -12.872 1.00 94.56 912 THR A C 1
ATOM 6540 O O . THR A 1 912 ? 4.978 34.635 -13.277 1.00 94.56 912 THR A O 1
ATOM 6543 N N . PRO A 1 913 ? 6.186 33.694 -11.614 1.00 96.88 913 PRO A N 1
ATOM 6544 C CA . PRO A 1 913 ? 5.089 33.670 -10.643 1.00 96.88 913 PRO A CA 1
ATOM 6545 C C . PRO A 1 913 ? 4.604 35.070 -10.234 1.00 96.88 913 PRO A C 1
ATOM 6547 O O . PRO A 1 913 ? 5.416 35.940 -9.907 1.00 96.88 913 PRO A O 1
ATOM 6550 N N . ILE A 1 914 ? 3.282 35.282 -10.200 1.00 96.56 914 ILE A N 1
ATOM 6551 C CA . ILE A 1 914 ? 2.653 36.588 -9.921 1.00 96.56 914 ILE A CA 1
ATOM 6552 C C . ILE A 1 914 ? 2.927 37.097 -8.497 1.00 96.56 914 ILE A C 1
ATOM 6554 O O . ILE A 1 914 ? 3.162 38.292 -8.303 1.00 96.56 914 ILE A O 1
ATOM 6558 N N . PHE A 1 915 ? 2.869 36.213 -7.497 1.00 95.25 915 PHE A N 1
ATOM 6559 C CA . PHE A 1 915 ? 2.963 36.588 -6.078 1.00 95.25 915 PHE A CA 1
ATOM 6560 C C . PHE A 1 915 ? 4.368 36.440 -5.488 1.00 95.25 915 PHE A C 1
ATOM 6562 O O . PHE A 1 915 ? 4.557 36.624 -4.284 1.00 95.25 915 PHE A O 1
ATOM 6569 N N . TYR A 1 916 ? 5.371 36.130 -6.310 1.00 94.06 916 TYR A N 1
ATOM 6570 C CA . TYR A 1 916 ? 6.735 35.992 -5.821 1.00 94.06 916 TYR A CA 1
ATOM 6571 C C . TYR A 1 916 ? 7.339 37.347 -5.423 1.00 94.06 916 TYR A C 1
ATOM 6573 O O . TYR A 1 916 ? 7.289 38.333 -6.161 1.00 94.06 916 TYR A O 1
ATOM 6581 N N . VAL A 1 917 ? 7.974 37.371 -4.252 1.00 91.62 917 VAL A N 1
ATOM 6582 C CA . VAL A 1 917 ? 8.750 38.506 -3.746 1.00 91.62 917 VAL A CA 1
ATOM 6583 C C . VAL A 1 917 ? 10.176 38.031 -3.499 1.00 91.62 917 VAL A C 1
ATOM 6585 O O . VAL A 1 917 ? 10.392 36.996 -2.871 1.00 91.62 917 VAL A O 1
ATOM 6588 N N . ALA A 1 918 ? 11.167 38.799 -3.959 1.00 91.00 918 ALA A N 1
ATOM 6589 C CA . ALA A 1 918 ? 12.571 38.471 -3.734 1.00 91.00 918 ALA A CA 1
ATOM 6590 C C . ALA A 1 918 ? 12.865 38.308 -2.232 1.00 91.00 918 ALA A C 1
ATOM 6592 O O . ALA A 1 918 ? 12.653 39.233 -1.446 1.00 91.00 918 ALA A O 1
ATOM 6593 N N . GLY A 1 919 ? 13.368 37.135 -1.836 1.00 88.81 919 GLY A N 1
ATOM 6594 C CA . GLY A 1 919 ? 13.567 36.808 -0.421 1.00 88.81 919 GLY A CA 1
ATOM 6595 C C . GLY A 1 919 ? 12.397 36.060 0.222 1.00 88.81 919 GLY A C 1
ATOM 6596 O O . GLY A 1 919 ? 12.357 35.981 1.450 1.00 88.81 919 GLY A O 1
ATOM 6597 N N . ALA A 1 920 ? 11.457 35.531 -0.566 1.00 92.88 920 ALA A N 1
ATOM 6598 C CA . ALA A 1 920 ? 10.469 34.558 -0.114 1.00 92.88 920 ALA A CA 1
ATOM 6599 C C . ALA A 1 920 ? 11.173 33.264 0.329 1.00 92.88 920 ALA A C 1
ATOM 6601 O O . ALA A 1 920 ? 11.892 32.621 -0.443 1.00 92.88 920 ALA A O 1
ATOM 6602 N N . THR A 1 921 ? 10.993 32.895 1.596 1.00 93.50 921 THR A N 1
ATOM 6603 C CA . THR A 1 921 ? 11.597 31.699 2.198 1.00 93.50 921 THR A CA 1
ATOM 6604 C C . THR A 1 921 ? 10.537 30.640 2.443 1.00 93.50 921 THR A C 1
ATOM 6606 O O . THR A 1 921 ? 9.485 30.954 3.013 1.00 93.50 921 THR A O 1
ATOM 6609 N N . ALA A 1 922 ? 10.851 29.391 2.094 1.00 91.12 922 ALA A N 1
ATOM 6610 C CA . ALA A 1 922 ? 9.990 28.254 2.388 1.00 91.12 922 ALA A CA 1
ATOM 6611 C C . ALA A 1 922 ? 9.766 28.112 3.912 1.00 91.12 922 ALA A C 1
ATOM 6613 O O . ALA A 1 922 ? 10.696 28.355 4.693 1.00 91.12 922 ALA A O 1
ATOM 6614 N N . PRO A 1 923 ? 8.553 27.734 4.358 1.00 89.31 923 PRO A N 1
ATOM 6615 C CA . PRO A 1 923 ? 8.284 27.385 5.750 1.00 89.31 923 PRO A CA 1
ATOM 6616 C C . PRO A 1 923 ? 9.262 26.342 6.310 1.00 89.31 923 PRO A C 1
ATOM 6618 O O . PRO A 1 923 ? 9.712 25.441 5.607 1.00 89.31 923 PRO A O 1
ATOM 6621 N N . THR A 1 924 ? 9.568 26.423 7.608 1.00 87.75 924 THR A N 1
ATOM 6622 C CA . THR A 1 924 ? 10.587 25.571 8.253 1.00 87.75 924 THR A CA 1
ATOM 6623 C C . THR A 1 924 ? 10.281 24.077 8.190 1.00 87.75 924 THR A C 1
ATOM 6625 O O . THR A 1 924 ? 11.209 23.271 8.138 1.00 87.75 924 THR A O 1
ATOM 6628 N N . TRP A 1 925 ? 9.004 23.695 8.200 1.00 83.81 925 TRP A N 1
ATOM 6629 C CA . TRP A 1 925 ? 8.586 22.296 8.119 1.00 83.81 925 TRP A CA 1
ATOM 6630 C C . TRP A 1 925 ? 8.868 21.699 6.729 1.00 83.81 925 TRP A C 1
ATOM 6632 O O . TRP A 1 925 ? 9.413 20.603 6.663 1.00 83.81 925 TRP A O 1
ATOM 6642 N N . ILE A 1 926 ? 8.684 22.473 5.650 1.00 86.94 926 ILE A N 1
ATOM 6643 C CA . ILE A 1 926 ? 9.100 22.098 4.284 1.00 86.94 926 ILE A CA 1
ATOM 6644 C C . ILE A 1 926 ? 10.618 21.942 4.209 1.00 86.94 926 ILE A C 1
ATOM 6646 O O . ILE A 1 926 ? 11.120 20.952 3.687 1.00 86.94 926 ILE A O 1
ATOM 6650 N N . VAL A 1 927 ? 11.359 22.898 4.785 1.00 88.88 927 VAL A N 1
ATOM 6651 C CA . VAL A 1 927 ? 12.831 22.850 4.804 1.00 88.88 927 VAL A CA 1
ATOM 6652 C C . VAL A 1 927 ? 13.345 21.603 5.525 1.00 88.88 927 VAL A C 1
ATOM 6654 O O . VAL A 1 927 ? 14.323 20.995 5.100 1.00 88.88 927 VAL A O 1
ATOM 6657 N N . THR A 1 928 ? 12.679 21.216 6.613 1.00 83.94 928 THR A N 1
ATOM 6658 C CA . THR A 1 928 ? 13.034 20.024 7.395 1.00 83.94 928 THR A CA 1
ATOM 6659 C C . THR A 1 928 ? 12.781 18.739 6.605 1.00 83.94 928 THR A C 1
ATOM 6661 O O . THR A 1 928 ? 13.558 17.796 6.733 1.00 83.94 928 THR A O 1
ATOM 6664 N N . ALA A 1 929 ? 11.736 18.715 5.775 1.00 79.31 929 ALA A N 1
ATOM 6665 C CA . ALA A 1 929 ? 11.407 17.592 4.903 1.00 79.31 929 ALA A CA 1
ATOM 6666 C C . ALA A 1 929 ? 12.255 17.535 3.615 1.00 79.31 929 ALA A C 1
ATOM 6668 O O . ALA A 1 929 ? 12.245 16.519 2.931 1.00 79.31 929 ALA A O 1
ATOM 6669 N N . GLY A 1 930 ? 13.006 18.592 3.279 1.00 87.12 930 GLY A N 1
ATOM 6670 C CA . GLY A 1 930 ? 13.782 18.668 2.034 1.00 87.12 930 GLY A CA 1
ATOM 6671 C C . GLY A 1 930 ? 12.959 19.054 0.797 1.00 87.12 930 GLY A C 1
ATOM 6672 O O . GLY A 1 930 ? 13.516 19.167 -0.293 1.00 87.12 930 GLY A O 1
ATOM 6673 N N . GLN A 1 931 ? 11.665 19.322 0.973 1.00 90.81 931 GLN A N 1
ATOM 6674 C CA . GLN A 1 931 ? 10.690 19.579 -0.094 1.00 90.81 931 GLN A CA 1
ATOM 6675 C C . GLN A 1 931 ? 10.763 21.012 -0.656 1.00 90.81 931 GLN A C 1
ATOM 6677 O O . GLN A 1 931 ? 10.067 21.383 -1.595 1.00 90.81 931 GLN A O 1
ATOM 6682 N N . GLN A 1 932 ? 11.642 21.868 -0.124 1.00 92.31 932 GLN A N 1
ATOM 6683 C CA . GLN A 1 932 ? 11.802 23.256 -0.581 1.00 92.31 932 GLN A CA 1
ATOM 6684 C C . GLN A 1 932 ? 12.393 23.378 -1.993 1.00 92.31 932 GLN A C 1
ATOM 6686 O O . GLN A 1 932 ? 12.500 24.493 -2.508 1.00 92.31 932 GLN A O 1
ATOM 6691 N N . TYR A 1 933 ? 12.846 22.266 -2.569 1.00 93.75 933 TYR A N 1
ATOM 6692 C CA . TYR A 1 933 ? 13.430 22.179 -3.905 1.00 93.75 933 TYR A CA 1
ATOM 6693 C C . TYR A 1 933 ? 12.466 21.601 -4.942 1.00 93.75 933 TYR A C 1
ATOM 6695 O O . TYR A 1 933 ? 12.849 21.468 -6.099 1.00 93.75 933 TYR A O 1
ATOM 6703 N N . GLU A 1 934 ? 11.243 21.263 -4.550 1.00 94.81 934 GLU A N 1
ATOM 6704 C CA . GLU A 1 934 ? 10.228 20.727 -5.453 1.00 94.81 934 GLU A CA 1
ATOM 6705 C C . GLU A 1 934 ? 9.570 21.863 -6.227 1.00 94.81 934 GLU A C 1
ATOM 6707 O O . GLU A 1 934 ? 9.341 22.951 -5.686 1.00 94.81 934 GLU A O 1
ATOM 6712 N N . SER A 1 935 ? 9.254 21.642 -7.501 1.00 96.31 935 SER A N 1
ATOM 6713 C CA . SER A 1 935 ? 8.479 22.625 -8.257 1.00 96.31 935 SER A CA 1
ATOM 6714 C C . SER A 1 935 ? 7.043 22.698 -7.738 1.00 96.31 935 SER A C 1
ATOM 6716 O O . SER A 1 935 ? 6.499 21.735 -7.199 1.00 96.31 935 SER A O 1
ATOM 6718 N N . ALA A 1 936 ? 6.381 23.834 -7.949 1.00 96.31 936 ALA A N 1
ATOM 6719 C CA . ALA A 1 936 ? 4.989 23.999 -7.538 1.00 96.31 936 ALA A CA 1
ATOM 6720 C C . ALA A 1 936 ? 4.046 22.961 -8.184 1.00 96.31 936 ALA A C 1
ATOM 6722 O O . ALA A 1 936 ? 3.062 22.560 -7.569 1.00 96.31 936 ALA A O 1
ATOM 6723 N N . SER A 1 937 ? 4.350 22.505 -9.406 1.00 96.69 937 SER A N 1
ATOM 6724 C CA . SER A 1 937 ? 3.570 21.454 -10.076 1.00 96.69 937 SER A CA 1
ATOM 6725 C C . SER A 1 937 ? 3.853 20.067 -9.499 1.00 96.69 937 SER A C 1
ATOM 6727 O O . SER A 1 937 ? 2.918 19.282 -9.355 1.00 96.69 937 SER A O 1
ATOM 6729 N N . GLN A 1 938 ? 5.101 19.777 -9.108 1.00 95.69 938 GLN A N 1
ATOM 6730 C CA . GLN A 1 938 ? 5.435 18.550 -8.383 1.00 95.69 938 GLN A CA 1
ATOM 6731 C C . GLN A 1 938 ? 4.652 18.451 -7.075 1.00 95.69 938 GLN A C 1
ATOM 6733 O O . GLN A 1 938 ? 4.012 17.428 -6.860 1.00 95.69 938 GLN A O 1
ATOM 6738 N N . MET A 1 939 ? 4.587 19.531 -6.289 1.00 95.25 939 MET A N 1
ATOM 6739 C CA . MET A 1 939 ? 3.836 19.543 -5.025 1.00 95.25 939 MET A CA 1
ATOM 6740 C C . MET A 1 939 ? 2.341 19.212 -5.201 1.00 95.25 939 MET A C 1
ATOM 6742 O O . MET A 1 939 ? 1.694 18.697 -4.294 1.00 95.25 939 MET A O 1
ATOM 6746 N N . ILE A 1 940 ? 1.772 19.492 -6.379 1.00 96.38 940 ILE A N 1
ATOM 6747 C CA . ILE A 1 940 ? 0.388 19.135 -6.724 1.00 96.38 940 ILE A CA 1
ATOM 6748 C C . ILE A 1 940 ? 0.264 17.680 -7.181 1.00 96.38 940 ILE A C 1
ATOM 6750 O O . ILE A 1 940 ? -0.677 16.997 -6.777 1.00 96.38 940 ILE A O 1
ATOM 6754 N N . PHE A 1 941 ? 1.175 17.192 -8.028 1.00 96.19 941 PHE A N 1
ATOM 6755 C CA . PHE A 1 941 ? 1.147 15.794 -8.474 1.00 96.19 941 PHE A CA 1
ATOM 6756 C C . PHE A 1 941 ? 1.430 14.822 -7.322 1.00 96.19 941 PHE A C 1
ATOM 6758 O O . PHE A 1 941 ? 0.775 13.786 -7.222 1.00 96.19 941 PHE A O 1
ATOM 6765 N N . ALA A 1 942 ? 2.371 15.177 -6.447 1.00 92.38 942 ALA A N 1
ATOM 6766 C CA . ALA A 1 942 ? 2.742 14.422 -5.256 1.00 92.38 942 ALA A CA 1
ATOM 6767 C C . ALA A 1 942 ? 1.835 14.709 -4.052 1.00 92.38 942 ALA A C 1
ATOM 6769 O O . ALA A 1 942 ? 1.886 13.958 -3.082 1.00 92.38 942 ALA A O 1
ATOM 6770 N N . CYS A 1 943 ? 0.990 15.748 -4.127 1.00 93.38 943 CYS A N 1
ATOM 6771 C CA . CYS A 1 943 ? 0.131 16.203 -3.034 1.00 93.38 943 CYS A CA 1
ATOM 6772 C C . CYS A 1 943 ? 0.901 16.280 -1.713 1.00 93.38 943 CYS A C 1
ATOM 6774 O O . CYS A 1 943 ? 0.567 15.613 -0.742 1.00 93.38 943 CYS A O 1
ATOM 6776 N N . ASP A 1 944 ? 1.963 17.068 -1.690 1.00 90.50 944 ASP A N 1
ATOM 6777 C CA . ASP A 1 944 ? 2.846 17.204 -0.543 1.00 90.50 944 ASP A CA 1
ATOM 6778 C C . ASP A 1 944 ? 3.273 18.668 -0.365 1.00 90.50 944 ASP A C 1
ATOM 6780 O O . ASP A 1 944 ? 2.596 19.587 -0.844 1.00 90.50 944 ASP A O 1
ATOM 6784 N N . ALA A 1 945 ? 4.312 18.917 0.437 1.00 90.56 945 ALA A N 1
ATOM 6785 C CA . ALA A 1 945 ? 4.740 20.252 0.839 1.00 90.56 945 ALA A CA 1
ATOM 6786 C C . ALA A 1 945 ? 3.549 21.154 1.252 1.00 90.56 945 ALA A C 1
ATOM 6788 O O . ALA A 1 945 ? 2.749 20.795 2.120 1.00 90.56 945 ALA A O 1
ATOM 6789 N N . VAL A 1 946 ? 3.395 22.336 0.632 1.00 90.19 946 VAL A N 1
ATOM 6790 C CA . VAL A 1 946 ? 2.288 23.271 0.930 1.00 90.19 946 VAL A CA 1
ATOM 6791 C C . VAL A 1 946 ? 0.904 22.721 0.611 1.00 90.19 946 VAL A C 1
ATOM 6793 O O . VAL A 1 946 ? -0.057 23.249 1.160 1.00 90.19 946 VAL A O 1
ATOM 6796 N N . PHE A 1 947 ? 0.787 21.683 -0.212 1.00 88.31 947 PHE A N 1
ATOM 6797 C CA . PHE A 1 947 ? -0.481 21.251 -0.777 1.00 88.31 947 PHE A CA 1
ATOM 6798 C C . PHE A 1 947 ? -1.089 20.006 -0.126 1.00 88.31 947 PHE A C 1
ATOM 6800 O O . PHE A 1 947 ? -2.312 19.935 -0.159 1.00 88.31 947 PHE A O 1
ATOM 6807 N N . ALA A 1 948 ? -0.324 19.102 0.510 1.00 78.12 948 ALA A N 1
ATOM 6808 C CA . ALA A 1 948 ? -0.871 18.042 1.391 1.00 78.12 948 ALA A CA 1
ATOM 6809 C C . ALA A 1 948 ? 0.184 17.135 2.080 1.00 78.12 948 ALA A C 1
ATOM 6811 O O . ALA A 1 948 ? 0.135 15.909 2.009 1.00 78.12 948 ALA A O 1
ATOM 6812 N N . ASP A 1 949 ? 1.141 17.702 2.820 1.00 67.62 949 ASP A N 1
ATOM 6813 C CA . ASP A 1 949 ? 2.211 16.913 3.464 1.00 67.62 949 ASP A CA 1
ATOM 6814 C C . ASP A 1 949 ? 1.830 16.177 4.766 1.00 67.62 949 ASP A C 1
ATOM 6816 O O . ASP A 1 949 ? 2.662 15.476 5.347 1.00 67.62 949 ASP A O 1
ATOM 6820 N N . ASN A 1 950 ? 0.597 16.355 5.256 1.00 61.88 950 ASN A N 1
ATOM 6821 C CA . ASN A 1 950 ? 0.097 15.795 6.516 1.00 61.88 950 ASN A CA 1
ATOM 6822 C C . ASN A 1 950 ? 0.963 16.090 7.769 1.00 61.88 950 ASN A C 1
ATOM 6824 O O . ASN A 1 950 ? 0.767 15.462 8.817 1.00 61.88 950 ASN A O 1
ATOM 6828 N N . ASN A 1 951 ? 1.880 17.071 7.729 1.00 61.69 951 ASN A N 1
ATOM 6829 C CA . ASN A 1 951 ? 2.658 17.464 8.905 1.00 61.69 951 ASN A CA 1
ATOM 6830 C C . ASN A 1 951 ? 1.991 18.581 9.705 1.00 61.69 951 ASN A C 1
ATOM 6832 O O . ASN A 1 951 ? 1.379 19.520 9.198 1.00 61.69 951 ASN A O 1
ATOM 6836 N N . ALA A 1 952 ? 2.225 18.537 11.015 1.00 58.91 952 ALA A N 1
ATOM 6837 C CA . ALA A 1 952 ? 1.829 19.586 11.938 1.00 58.91 952 ALA A CA 1
ATOM 6838 C C . ALA A 1 952 ? 2.632 20.879 11.677 1.00 58.91 952 ALA A C 1
ATOM 6840 O O . ALA A 1 952 ? 3.750 21.045 12.168 1.00 58.91 952 ALA A O 1
ATOM 6841 N N . ARG A 1 953 ? 2.039 21.821 10.928 1.00 69.06 953 ARG A N 1
ATOM 6842 C CA . ARG A 1 953 ? 2.560 23.155 10.535 1.00 69.06 953 ARG A CA 1
ATOM 6843 C C . ARG A 1 953 ? 2.737 24.134 11.709 1.00 69.06 953 ARG A C 1
ATOM 6845 O O . ARG A 1 953 ? 2.244 25.258 11.688 1.00 69.06 953 ARG A O 1
ATOM 6852 N N . GLY A 1 954 ? 3.340 23.681 12.807 1.00 66.00 954 GLY A N 1
ATOM 6853 C CA . GLY A 1 954 ? 3.290 24.354 14.111 1.00 66.00 954 GLY A CA 1
ATOM 6854 C C . GLY A 1 954 ? 1.901 24.326 14.770 1.00 66.00 954 GLY A C 1
ATOM 6855 O O . GLY A 1 954 ? 1.726 24.876 15.857 1.00 66.00 954 GLY A O 1
ATOM 6856 N N . MET A 1 955 ? 0.919 23.682 14.132 1.00 78.62 955 MET A N 1
ATOM 6857 C CA . MET A 1 955 ? -0.414 23.417 14.674 1.00 78.62 955 MET A CA 1
ATOM 6858 C C . MET A 1 955 ? -0.412 22.108 15.460 1.00 78.62 955 MET A C 1
ATOM 6860 O O . MET A 1 955 ? 0.365 21.212 15.167 1.00 78.62 955 MET A O 1
ATOM 6864 N N . THR A 1 956 ? -1.274 21.970 16.466 1.00 75.62 956 THR A N 1
ATOM 6865 C CA . THR A 1 956 ? -1.392 20.727 17.245 1.00 75.62 956 THR A CA 1
ATOM 6866 C C . THR A 1 956 ? -2.857 20.384 17.479 1.00 75.62 956 THR A C 1
ATOM 6868 O O . THR A 1 956 ? -3.718 21.265 17.483 1.00 75.62 956 THR A O 1
ATOM 6871 N N . GLY A 1 957 ? -3.158 19.101 17.675 1.00 79.94 957 GLY A N 1
ATOM 6872 C CA . GLY A 1 957 ? -4.528 18.656 17.930 1.00 79.94 957 GLY A CA 1
ATOM 6873 C C . GLY A 1 957 ? -5.455 18.872 16.729 1.00 79.94 957 GLY A C 1
ATOM 6874 O O . GLY A 1 957 ? -5.054 18.713 15.576 1.00 79.94 957 GLY A O 1
ATOM 6875 N N . THR A 1 958 ? -6.703 19.260 16.997 1.00 83.56 958 THR A N 1
ATOM 6876 C CA . THR A 1 958 ? -7.772 19.386 15.993 1.00 83.56 958 THR A CA 1
ATOM 6877 C C . THR A 1 958 ? -7.430 20.319 14.831 1.00 83.56 958 THR A C 1
ATOM 6879 O O . THR A 1 958 ? -7.782 20.014 13.696 1.00 83.56 958 THR A O 1
ATOM 6882 N N . SER A 1 959 ? -6.727 21.431 15.074 1.00 85.81 959 SER A N 1
ATOM 6883 C CA . SER A 1 959 ? -6.365 22.364 13.998 1.00 85.81 959 SER A CA 1
ATOM 6884 C C . SER A 1 959 ? -5.395 21.749 12.991 1.00 85.81 959 SER A C 1
ATOM 6886 O O . SER A 1 959 ? -5.494 22.049 11.810 1.00 85.81 959 SER A O 1
ATOM 6888 N N . SER A 1 960 ? -4.513 20.841 13.416 1.00 84.50 960 SER A N 1
ATOM 6889 C CA . SER A 1 960 ? -3.612 20.141 12.493 1.00 84.50 960 SER A CA 1
ATOM 6890 C C . SER A 1 960 ? -4.388 19.235 11.526 1.00 84.50 960 SER A C 1
ATOM 6892 O O . SER A 1 960 ? -4.172 19.283 10.322 1.00 84.50 960 SER A O 1
ATOM 6894 N N . VAL A 1 961 ? -5.364 18.472 12.037 1.00 83.88 961 VAL A N 1
ATOM 6895 C CA . VAL A 1 961 ? -6.196 17.572 11.211 1.00 83.88 961 VAL A CA 1
ATOM 6896 C C . VAL A 1 961 ? -7.097 18.358 10.258 1.00 83.88 961 VAL A C 1
ATOM 6898 O O . VAL A 1 961 ? -7.279 17.970 9.110 1.00 83.88 961 VAL A O 1
ATOM 6901 N N . VAL A 1 962 ? -7.645 19.485 10.722 1.00 88.88 962 VAL A N 1
ATOM 6902 C CA . VAL A 1 962 ? -8.413 20.400 9.868 1.00 88.88 962 VAL A CA 1
ATOM 6903 C C . VAL A 1 962 ? -7.543 20.974 8.757 1.00 88.88 962 VAL A C 1
ATOM 6905 O O . VAL A 1 962 ? -7.994 21.042 7.623 1.00 88.88 962 VAL A O 1
ATOM 6908 N N . MET A 1 963 ? -6.313 21.383 9.070 1.00 89.56 963 MET A N 1
ATOM 6909 C CA . MET A 1 963 ? -5.393 21.925 8.075 1.00 89.56 963 MET A CA 1
ATOM 6910 C C . MET A 1 963 ? -5.106 20.904 6.964 1.00 89.56 963 MET A C 1
ATOM 6912 O O . MET A 1 963 ? -5.302 21.236 5.800 1.00 89.56 963 MET A O 1
ATOM 6916 N N . GLY A 1 964 ? -4.785 19.657 7.334 1.00 88.00 964 GLY A N 1
ATOM 6917 C CA . GLY A 1 964 ? -4.609 18.559 6.375 1.00 88.00 964 GLY A CA 1
ATOM 6918 C C . GLY A 1 964 ? -5.839 18.345 5.488 1.00 88.00 964 GLY A C 1
ATOM 6919 O O . GLY A 1 964 ? -5.736 18.335 4.271 1.00 88.00 964 GLY A O 1
ATOM 6920 N N . ASP A 1 965 ? -7.044 18.310 6.064 1.00 89.38 965 ASP A N 1
ATOM 6921 C CA . ASP A 1 965 ? -8.274 18.135 5.274 1.00 89.38 965 ASP A CA 1
ATOM 6922 C C . ASP A 1 965 ? -8.531 19.277 4.266 1.00 89.38 965 ASP A C 1
ATOM 6924 O O . ASP A 1 965 ? -9.053 19.036 3.173 1.00 89.38 965 ASP A O 1
ATOM 6928 N N . LEU A 1 966 ? -8.160 20.518 4.610 1.00 92.19 966 LEU A N 1
ATOM 6929 C CA . LEU A 1 966 ? -8.248 21.672 3.706 1.00 92.19 966 LEU A CA 1
ATOM 6930 C C . LEU A 1 966 ? -7.217 21.579 2.568 1.00 92.19 966 LEU A C 1
ATOM 6932 O O . LEU A 1 966 ? -7.570 21.841 1.418 1.00 92.19 966 LEU A O 1
ATOM 6936 N N . GLU A 1 967 ? -5.981 21.195 2.892 1.00 91.38 967 GLU A N 1
ATOM 6937 C CA . GLU A 1 967 ? -4.891 20.882 1.955 1.00 91.38 967 GLU A CA 1
ATOM 6938 C C . GLU A 1 967 ? -5.335 19.863 0.903 1.00 91.38 967 GLU A C 1
ATOM 6940 O O . GLU A 1 967 ? -5.404 20.165 -0.291 1.00 91.38 967 GLU A O 1
ATOM 6945 N N . ASP A 1 968 ? -5.717 18.678 1.379 1.00 90.69 968 ASP A N 1
ATOM 6946 C CA . ASP A 1 968 ? -6.082 17.527 0.565 1.00 90.69 968 ASP A CA 1
ATOM 6947 C C . ASP A 1 968 ? -7.233 17.889 -0.385 1.00 90.69 968 ASP A C 1
ATOM 6949 O O . ASP A 1 968 ? -7.229 17.542 -1.566 1.00 90.69 968 ASP A O 1
ATOM 6953 N N . SER A 1 969 ? -8.220 18.642 0.118 1.00 92.75 969 SER A N 1
ATOM 6954 C CA . SER A 1 969 ? -9.370 19.099 -0.668 1.00 92.75 969 SER A CA 1
ATOM 6955 C C . SER A 1 969 ? -8.961 20.037 -1.806 1.00 92.75 969 SER A C 1
ATOM 6957 O O . SER A 1 969 ? -9.514 19.958 -2.905 1.00 92.75 969 SER A O 1
ATOM 6959 N N . ILE A 1 970 ? -8.004 20.934 -1.555 1.00 94.62 970 ILE A N 1
ATOM 6960 C CA . ILE A 1 970 ? -7.488 21.877 -2.553 1.00 94.62 970 ILE A CA 1
ATOM 6961 C C . ILE A 1 970 ? -6.630 21.139 -3.585 1.00 94.62 970 ILE A C 1
ATOM 6963 O O . ILE A 1 970 ? -6.816 21.345 -4.786 1.00 94.62 970 ILE A O 1
ATOM 6967 N N . SER A 1 971 ? -5.767 20.227 -3.142 1.00 94.38 971 SER A N 1
ATOM 6968 C CA . SER A 1 971 ? -4.954 19.366 -4.010 1.00 94.38 971 SER A CA 1
ATOM 6969 C C . SER A 1 971 ? -5.800 18.502 -4.938 1.00 94.38 971 SER A C 1
ATOM 6971 O O . SER A 1 971 ? -5.569 18.472 -6.152 1.00 94.38 971 SER A O 1
ATOM 6973 N N . ALA A 1 972 ? -6.846 17.871 -4.400 1.00 94.50 972 ALA A N 1
ATOM 6974 C CA . ALA A 1 972 ? -7.801 17.105 -5.186 1.00 94.50 972 ALA A CA 1
ATOM 6975 C C . ALA A 1 972 ? -8.531 17.988 -6.213 1.00 94.50 972 ALA A C 1
ATOM 6977 O O . ALA A 1 972 ? -8.677 17.605 -7.376 1.00 94.50 972 ALA A O 1
ATOM 6978 N N . ALA A 1 973 ? -8.943 19.200 -5.828 1.00 95.38 973 ALA A N 1
ATOM 6979 C CA . ALA A 1 973 ? -9.617 20.129 -6.733 1.00 95.38 973 ALA A CA 1
ATOM 6980 C C . ALA A 1 973 ? -8.715 20.624 -7.881 1.00 95.38 973 ALA A C 1
ATOM 6982 O O . ALA A 1 973 ? -9.209 20.845 -8.993 1.00 95.38 973 ALA A O 1
ATOM 6983 N N . ILE A 1 974 ? -7.408 20.788 -7.648 1.00 96.00 974 ILE A N 1
ATOM 6984 C CA . ILE A 1 974 ? -6.441 21.150 -8.697 1.00 96.00 974 ILE A CA 1
ATOM 6985 C C . ILE A 1 974 ? -6.237 19.972 -9.657 1.00 96.00 974 ILE A C 1
ATOM 6987 O O . ILE A 1 974 ? -6.392 20.147 -10.869 1.00 96.00 974 ILE A O 1
ATOM 6991 N N . ASN A 1 975 ? -5.988 18.765 -9.135 1.00 96.38 975 ASN A N 1
ATOM 6992 C CA . ASN A 1 975 ? -5.830 17.559 -9.957 1.00 96.38 975 ASN A CA 1
ATOM 6993 C C . ASN A 1 975 ? -7.073 17.278 -10.826 1.00 96.38 975 ASN A C 1
ATOM 6995 O O . ASN A 1 975 ? -6.937 16.854 -11.972 1.00 96.38 975 ASN A O 1
ATOM 6999 N N . ARG A 1 976 ? -8.280 17.592 -10.337 1.00 94.69 976 ARG A N 1
ATOM 7000 C CA . ARG A 1 976 ? -9.560 17.364 -11.042 1.00 94.69 976 ARG A CA 1
ATOM 7001 C C . ARG A 1 976 ? -10.032 18.518 -11.935 1.00 94.69 976 ARG A C 1
ATOM 7003 O O . ARG A 1 976 ? -11.045 18.380 -12.622 1.00 94.69 976 ARG A O 1
ATOM 7010 N N . GLY A 1 977 ? -9.314 19.645 -11.956 1.00 94.56 977 GLY A N 1
ATOM 7011 C CA . GLY A 1 977 ? -9.618 20.786 -12.835 1.00 94.56 977 GLY A CA 1
ATOM 7012 C C . GLY A 1 977 ? -10.778 21.671 -12.388 1.00 94.56 977 GLY A C 1
ATOM 7013 O O . GLY A 1 977 ? -11.417 22.315 -13.225 1.00 94.56 977 GLY A O 1
ATOM 7014 N N . ILE A 1 978 ? -11.075 21.684 -11.088 1.00 94.75 978 ILE A N 1
ATOM 7015 C CA . ILE A 1 978 ? -12.252 22.349 -10.505 1.00 94.75 978 ILE A CA 1
ATOM 7016 C C . ILE A 1 978 ? -11.895 23.399 -9.445 1.00 94.75 978 ILE A C 1
ATOM 7018 O O . ILE A 1 978 ? -12.789 24.035 -8.891 1.00 94.75 978 ILE A O 1
ATOM 7022 N N . ILE A 1 979 ? -10.608 23.642 -9.183 1.00 95.25 979 ILE A N 1
ATOM 7023 C CA . ILE A 1 979 ? -10.138 24.602 -8.168 1.00 95.25 979 ILE A CA 1
ATOM 7024 C C . ILE A 1 979 ? -10.670 26.038 -8.374 1.00 95.25 979 ILE A C 1
ATOM 7026 O O . ILE A 1 979 ? -10.930 26.753 -7.402 1.00 95.25 979 ILE A O 1
ATOM 7030 N N . LEU A 1 980 ? -10.900 26.467 -9.623 1.00 94.62 980 LEU A N 1
ATOM 7031 C CA . LEU A 1 980 ? -11.489 27.778 -9.927 1.00 94.62 980 LEU A CA 1
ATOM 7032 C C . LEU A 1 980 ? -13.026 27.773 -9.967 1.00 94.62 980 LEU A C 1
ATOM 7034 O O . LEU A 1 980 ? -13.622 28.849 -10.088 1.00 94.62 980 LEU A O 1
ATOM 7038 N N . SER A 1 981 ? -13.682 26.624 -9.816 1.00 92.00 981 SER A N 1
ATOM 7039 C CA . SER A 1 981 ? -15.139 26.523 -9.659 1.00 92.00 981 SER A CA 1
ATOM 7040 C C . SER A 1 981 ? -15.581 26.925 -8.241 1.00 92.00 981 SER A C 1
ATOM 7042 O O . SER A 1 981 ? -14.769 27.319 -7.399 1.00 92.00 981 SER A O 1
ATOM 7044 N N . ASP A 1 982 ? -16.888 26.901 -7.980 1.00 89.56 982 ASP A N 1
ATOM 7045 C CA . ASP A 1 982 ? -17.419 27.028 -6.620 1.00 89.56 982 ASP A CA 1
ATOM 7046 C C . ASP A 1 982 ? -17.089 25.752 -5.828 1.00 89.56 982 ASP A C 1
ATOM 7048 O O . ASP A 1 982 ? -17.378 24.645 -6.284 1.00 89.56 982 ASP A O 1
ATOM 7052 N N . SER A 1 983 ? -16.487 25.891 -4.649 1.00 90.62 983 SER A N 1
ATOM 7053 C CA . SER A 1 983 ? -16.043 24.760 -3.823 1.00 90.62 983 SER A CA 1
ATOM 7054 C C . SER A 1 983 ? -17.176 23.852 -3.351 1.00 90.62 983 SER A C 1
ATOM 7056 O O . SER A 1 983 ? -16.949 22.670 -3.104 1.00 90.62 983 SER A O 1
ATOM 7058 N N . SER A 1 984 ? -18.412 24.357 -3.289 1.00 86.00 984 SER A N 1
ATOM 7059 C CA . SER A 1 984 ? -19.591 23.537 -2.988 1.00 86.00 984 SER A CA 1
ATOM 7060 C C . SER A 1 984 ? -19.869 22.466 -4.048 1.00 86.00 984 SER A C 1
ATOM 7062 O O . SER A 1 984 ? -20.570 21.496 -3.767 1.00 86.00 984 SER A O 1
ATOM 7064 N N . THR A 1 985 ? -19.298 22.614 -5.247 1.00 86.69 985 THR A N 1
ATOM 7065 C CA . THR A 1 985 ? -19.438 21.661 -6.357 1.00 86.69 985 THR A CA 1
ATOM 7066 C C . THR A 1 985 ? -18.303 20.642 -6.430 1.00 86.69 985 THR A C 1
ATOM 7068 O O . THR A 1 985 ? -18.389 19.709 -7.217 1.00 86.69 985 THR A O 1
ATOM 7071 N N . TRP A 1 986 ? -17.254 20.761 -5.606 1.00 89.31 986 TRP A N 1
ATOM 7072 C CA . TRP A 1 986 ? -16.062 19.910 -5.737 1.00 89.31 986 TRP A CA 1
ATOM 7073 C C . TRP A 1 986 ? -16.323 18.421 -5.504 1.00 89.31 986 TRP A C 1
ATOM 7075 O O . TRP A 1 986 ? -15.619 17.584 -6.066 1.00 89.31 986 TRP A O 1
ATOM 7085 N N . GLY A 1 987 ? -17.359 18.090 -4.731 1.00 81.75 987 GLY A N 1
ATOM 7086 C CA . GLY A 1 987 ? -17.801 16.711 -4.528 1.00 81.75 987 GLY A CA 1
ATOM 7087 C C . GLY A 1 987 ? -18.666 16.130 -5.652 1.00 81.75 987 GLY A C 1
ATOM 7088 O O . GLY A 1 987 ? -18.990 14.948 -5.599 1.00 81.75 987 GLY A O 1
ATOM 7089 N N . ASP A 1 988 ? -19.065 16.924 -6.649 1.00 81.44 988 ASP A N 1
ATOM 7090 C CA . ASP A 1 988 ? -19.824 16.444 -7.805 1.00 81.44 988 ASP A CA 1
ATOM 7091 C C . ASP A 1 988 ? -18.869 15.965 -8.906 1.00 81.44 988 ASP A C 1
ATOM 7093 O O . ASP A 1 988 ? -18.317 16.775 -9.659 1.00 81.44 988 ASP A O 1
ATOM 7097 N N . GLN A 1 989 ? -18.700 14.642 -9.017 1.00 83.25 989 GLN A N 1
ATOM 7098 C CA . GLN A 1 989 ? -17.836 14.011 -10.025 1.00 83.25 989 GLN A CA 1
ATOM 7099 C C . GLN A 1 989 ? -18.215 14.386 -11.466 1.00 83.25 989 GLN A C 1
ATOM 7101 O O . GLN A 1 989 ? -17.351 14.394 -12.340 1.00 83.25 989 GLN A O 1
ATOM 7106 N N . GLY A 1 990 ? -19.471 14.773 -11.730 1.00 82.94 990 GLY A N 1
ATOM 7107 C CA . GLY A 1 990 ? -19.902 15.236 -13.053 1.00 82.94 990 GLY A CA 1
ATOM 7108 C C . GLY A 1 990 ? -19.256 16.557 -13.490 1.00 82.94 990 GLY A C 1
ATOM 7109 O O . GLY A 1 990 ? -19.276 16.892 -14.673 1.00 82.94 990 GLY A O 1
ATOM 7110 N N . THR A 1 991 ? -18.665 17.305 -12.555 1.00 86.25 991 THR A N 1
ATOM 7111 C CA . THR A 1 991 ? -17.948 18.558 -12.840 1.00 86.25 991 THR A CA 1
ATOM 7112 C C . THR A 1 991 ? -16.454 18.358 -13.084 1.00 86.25 991 THR A C 1
ATOM 7114 O O . THR A 1 991 ? -15.776 19.291 -13.521 1.00 86.25 991 THR A O 1
ATOM 7117 N N . TRP A 1 992 ? -15.929 17.162 -12.810 1.00 90.88 992 TRP A N 1
ATOM 7118 C CA . TRP A 1 992 ? -14.506 16.867 -12.930 1.00 90.88 992 TRP A CA 1
ATOM 7119 C C . TRP A 1 992 ? -14.109 16.718 -14.398 1.00 90.88 992 TRP A C 1
ATOM 7121 O O . TRP A 1 992 ? -14.905 16.286 -15.237 1.00 90.88 992 TRP A O 1
ATOM 7131 N N . PHE A 1 993 ? -12.861 17.085 -14.700 1.00 91.62 993 PHE A N 1
ATOM 7132 C CA . PHE A 1 993 ? -12.240 16.896 -16.016 1.00 91.62 993 PHE A CA 1
ATOM 7133 C C . PHE A 1 993 ? -13.045 17.485 -17.190 1.00 91.62 993 PHE A C 1
ATOM 7135 O O . PHE A 1 993 ? -13.101 16.907 -18.274 1.00 91.62 993 PHE A O 1
ATOM 7142 N N . GLN A 1 994 ? -13.700 18.635 -16.986 1.00 87.25 994 GLN A N 1
ATOM 7143 C CA . GLN A 1 994 ? -14.435 19.318 -18.053 1.00 87.25 994 GLN A CA 1
ATOM 7144 C C . GLN A 1 994 ? -13.564 20.393 -18.703 1.00 87.25 994 GLN A C 1
ATOM 7146 O O . GLN A 1 994 ? -13.091 21.315 -18.040 1.00 87.25 994 GLN A O 1
ATOM 7151 N N . SER A 1 995 ? -13.427 20.349 -20.027 1.00 78.50 995 SER A N 1
ATOM 7152 C CA . SER A 1 995 ? -12.753 21.410 -20.792 1.00 78.50 995 SER A CA 1
ATOM 7153 C C . SER A 1 995 ? -13.468 22.765 -20.699 1.00 78.50 995 SER A C 1
ATOM 7155 O O . SER A 1 995 ? -12.854 23.808 -20.913 1.00 78.50 995 SER A O 1
ATOM 7157 N N . THR A 1 996 ? -14.755 22.761 -20.332 1.00 74.75 996 THR A N 1
ATOM 7158 C CA . THR A 1 996 ? -15.576 23.959 -20.113 1.00 74.75 996 THR A CA 1
ATOM 7159 C C . THR A 1 996 ? -15.449 24.556 -18.711 1.00 74.75 996 THR A C 1
ATOM 7161 O O . THR A 1 996 ? -16.105 25.564 -18.441 1.00 74.75 996 THR A O 1
ATOM 7164 N N . THR A 1 997 ? -14.685 23.954 -17.787 1.00 72.31 997 THR A N 1
ATOM 7165 C CA . THR A 1 997 ? -14.458 24.592 -16.481 1.00 72.31 997 THR A CA 1
ATOM 7166 C C . THR A 1 997 ? -13.657 25.884 -16.640 1.00 72.31 997 THR A C 1
ATOM 7168 O O . THR A 1 997 ? -13.006 26.134 -17.656 1.00 72.31 997 THR A O 1
ATOM 7171 N N . ALA A 1 998 ? -13.663 26.714 -15.595 1.00 77.56 998 ALA A N 1
ATOM 7172 C CA . ALA A 1 998 ? -12.867 27.939 -15.556 1.00 77.56 998 ALA A CA 1
ATOM 7173 C C . ALA A 1 998 ? -11.346 27.690 -15.680 1.00 77.56 998 ALA A C 1
ATOM 7175 O O . ALA A 1 998 ? -10.620 28.624 -16.000 1.00 77.56 998 ALA A O 1
ATOM 7176 N N . ASN A 1 999 ? -10.879 26.449 -15.481 1.00 81.31 999 ASN A N 1
ATOM 7177 C CA . ASN A 1 999 ? -9.483 26.044 -15.672 1.00 81.31 999 ASN A CA 1
ATOM 7178 C C . ASN A 1 999 ? -9.106 25.807 -17.148 1.00 81.31 999 ASN A C 1
ATOM 7180 O O . ASN A 1 999 ? -7.955 25.485 -17.430 1.00 81.31 999 ASN A O 1
ATOM 7184 N N . GLY A 1 1000 ? -10.049 25.901 -18.095 1.00 81.31 1000 GLY A N 1
ATOM 7185 C CA . GLY A 1 1000 ? -9.753 25.824 -19.532 1.00 81.31 1000 GLY A CA 1
ATOM 7186 C C . GLY A 1 1000 ? -9.151 24.489 -19.993 1.00 81.31 1000 GLY A C 1
ATOM 7187 O O . GLY A 1 1000 ? -8.317 24.472 -20.899 1.00 81.31 1000 GLY A O 1
ATOM 7188 N N . GLY A 1 1001 ? -9.536 23.376 -19.360 1.00 86.94 1001 GLY A N 1
ATOM 7189 C CA . GLY A 1 1001 ? -9.020 22.040 -19.683 1.00 86.94 1001 GLY A CA 1
ATOM 7190 C C . GLY A 1 1001 ? -7.689 21.668 -19.018 1.00 86.94 1001 GLY A C 1
ATOM 7191 O O . GLY A 1 1001 ? -7.089 20.667 -19.405 1.00 86.94 1001 GLY A O 1
ATOM 7192 N N . ILE A 1 1002 ? -7.224 22.451 -18.036 1.00 92.75 1002 ILE A N 1
ATOM 7193 C CA . ILE A 1 1002 ? -6.056 22.116 -17.209 1.00 92.75 1002 ILE A CA 1
ATOM 7194 C C . ILE A 1 1002 ? -6.492 21.267 -16.009 1.00 92.75 1002 ILE A C 1
ATOM 7196 O O . ILE A 1 1002 ? -7.114 21.754 -15.059 1.00 92.75 1002 ILE A O 1
ATOM 7200 N N . TYR A 1 1003 ? -6.153 19.983 -16.074 1.00 94.56 1003 TYR A N 1
ATOM 7201 C CA . TYR A 1 1003 ? -6.320 18.978 -15.023 1.00 94.56 1003 TYR A CA 1
ATOM 7202 C C . TYR A 1 1003 ? -5.351 17.813 -15.244 1.00 94.56 1003 TYR A C 1
ATOM 7204 O O . TYR A 1 1003 ? -4.600 17.792 -16.219 1.00 94.56 1003 TYR A O 1
ATOM 7212 N N . ASN A 1 1004 ? -5.341 16.853 -14.326 1.00 96.56 1004 ASN A N 1
ATOM 7213 C CA . ASN A 1 1004 ? -4.476 15.690 -14.395 1.00 96.56 1004 ASN A CA 1
ATOM 7214 C C . ASN A 1 1004 ? -5.086 14.626 -15.331 1.00 96.56 1004 ASN A C 1
ATOM 7216 O O . ASN A 1 1004 ? -5.979 13.877 -14.934 1.00 96.56 1004 ASN A O 1
ATOM 7220 N N . TYR A 1 1005 ? -4.618 14.556 -16.583 1.00 96.19 1005 TYR A N 1
ATOM 7221 C CA . TYR A 1 1005 ? -5.137 13.600 -17.577 1.00 96.19 1005 TYR A CA 1
ATOM 7222 C C . TYR A 1 1005 ? -4.806 12.139 -17.232 1.00 96.19 1005 TYR A C 1
ATOM 7224 O O . TYR A 1 1005 ? -5.532 11.239 -17.648 1.00 96.19 1005 TYR A O 1
ATOM 7232 N N . TRP A 1 1006 ? -3.763 11.887 -16.430 1.00 96.44 1006 TRP A N 1
ATOM 7233 C CA . TRP A 1 1006 ? -3.502 10.556 -15.868 1.00 96.44 1006 TRP A CA 1
ATOM 7234 C C . TRP A 1 1006 ? -4.629 10.121 -14.927 1.00 96.44 1006 TRP A C 1
ATOM 7236 O O . TRP A 1 1006 ? -5.128 9.003 -15.027 1.00 96.44 1006 TRP A O 1
ATOM 7246 N N . VAL A 1 1007 ? -5.093 11.025 -14.065 1.00 96.31 1007 VAL A N 1
ATOM 7247 C CA . VAL A 1 1007 ? -6.203 10.752 -13.143 1.00 96.31 1007 VAL A CA 1
ATOM 7248 C C . VAL A 1 1007 ? -7.509 10.569 -13.922 1.00 96.31 1007 VAL A C 1
ATOM 7250 O O . VAL A 1 1007 ? -8.215 9.587 -13.711 1.00 96.31 1007 VAL A O 1
ATOM 7253 N N . GLN A 1 1008 ? -7.794 11.434 -14.903 1.00 95.00 1008 GLN A N 1
ATOM 7254 C CA . GLN A 1 1008 ? -8.961 11.270 -15.781 1.00 95.00 1008 GLN A CA 1
ATOM 7255 C C . GLN A 1 1008 ? -8.968 9.910 -16.501 1.00 95.00 1008 GLN A C 1
ATOM 7257 O O . GLN A 1 1008 ? -10.029 9.297 -16.644 1.00 95.00 1008 GLN A O 1
ATOM 7262 N N . TYR A 1 1009 ? -7.803 9.446 -16.966 1.00 95.75 1009 TYR A N 1
ATOM 7263 C CA . TYR A 1 1009 ? -7.656 8.147 -17.618 1.00 95.75 1009 TYR A CA 1
ATOM 7264 C C . TYR A 1 1009 ? -8.053 6.996 -16.684 1.00 95.75 1009 TYR A C 1
ATOM 7266 O O . TYR A 1 1009 ? -8.817 6.116 -17.076 1.00 95.75 1009 TYR A O 1
ATOM 7274 N N . TRP A 1 1010 ? -7.593 7.010 -15.433 1.00 95.50 1010 TRP A N 1
ATOM 7275 C CA . TRP A 1 1010 ? -7.890 5.928 -14.494 1.00 95.50 1010 TRP A CA 1
ATOM 7276 C C . TRP A 1 1010 ? -9.353 5.871 -14.035 1.00 95.50 1010 TRP A C 1
ATOM 7278 O O . TRP A 1 1010 ? -9.837 4.792 -13.694 1.00 95.50 1010 TRP A O 1
ATOM 7288 N N . HIS A 1 1011 ? -10.078 6.989 -14.121 1.00 92.00 1011 HIS A N 1
ATOM 7289 C CA . HIS A 1 1011 ? -11.529 7.051 -13.905 1.00 92.00 1011 HIS A CA 1
ATOM 7290 C C . HIS A 1 1011 ? -12.365 6.827 -15.179 1.00 92.00 1011 HIS A C 1
ATOM 7292 O O . HIS A 1 1011 ? -13.580 7.026 -15.159 1.00 92.00 1011 HIS A O 1
ATOM 7298 N N . GLN A 1 1012 ? -11.760 6.420 -16.304 1.00 89.81 1012 GLN A N 1
ATOM 7299 C CA . GLN A 1 1012 ? -12.524 6.081 -17.508 1.00 89.81 1012 GLN A CA 1
ATOM 7300 C C . GLN A 1 1012 ? -13.438 4.878 -17.269 1.00 89.81 1012 GLN A C 1
ATOM 7302 O O . GLN A 1 1012 ? -13.051 3.877 -16.656 1.00 89.81 1012 GLN A O 1
ATOM 7307 N N . THR A 1 1013 ? -14.636 4.941 -17.852 1.00 86.50 1013 THR A N 1
ATOM 7308 C CA . THR A 1 1013 ? -15.643 3.900 -17.667 1.00 86.50 1013 THR A CA 1
ATOM 7309 C C . THR A 1 1013 ? -15.153 2.519 -18.087 1.00 86.50 1013 THR A C 1
ATOM 7311 O O . THR A 1 1013 ? -14.817 2.270 -19.245 1.00 86.50 1013 THR A O 1
ATOM 7314 N N . GLY A 1 1014 ? -15.185 1.581 -17.139 1.00 83.44 1014 GLY A N 1
ATOM 7315 C CA . GLY A 1 1014 ? -14.877 0.171 -17.364 1.00 83.44 1014 GLY A CA 1
ATOM 7316 C C . GLY A 1 1014 ? -13.393 -0.203 -17.321 1.00 83.44 1014 GLY A C 1
ATOM 7317 O O . GLY A 1 1014 ? -13.092 -1.390 -17.494 1.00 83.44 1014 GLY A O 1
ATOM 7318 N N . LEU A 1 1015 ? -12.491 0.751 -17.064 1.00 90.25 1015 LEU A N 1
ATOM 7319 C CA . LEU A 1 1015 ? -11.059 0.496 -16.883 1.00 90.25 1015 LEU A CA 1
ATOM 7320 C C . LEU A 1 1015 ? -10.765 -0.128 -15.508 1.00 90.25 1015 LEU A C 1
ATOM 7322 O O . LEU A 1 1015 ? -10.042 -1.128 -15.404 1.00 90.25 1015 LEU A O 1
ATOM 7326 N N . THR A 1 1016 ? -11.388 0.420 -14.468 1.00 92.38 1016 THR A N 1
ATOM 7327 C CA . THR A 1 1016 ? -11.322 -0.037 -13.077 1.00 92.38 1016 THR A CA 1
ATOM 7328 C C . THR A 1 1016 ? -12.694 -0.514 -12.591 1.00 92.38 1016 THR A C 1
ATOM 7330 O O . THR A 1 1016 ? -13.713 -0.406 -13.284 1.00 92.38 1016 THR A O 1
ATOM 7333 N N . TYR A 1 1017 ? -12.744 -1.137 -11.416 1.00 88.38 1017 TYR A N 1
ATOM 7334 C CA . TYR A 1 1017 ? -14.017 -1.481 -10.785 1.00 88.38 1017 TYR A CA 1
ATOM 7335 C C . TYR A 1 1017 ? -14.696 -0.218 -10.246 1.00 88.38 1017 TYR A C 1
ATOM 7337 O O . TYR A 1 1017 ? -14.106 0.524 -9.471 1.00 88.38 1017 TYR A O 1
ATOM 7345 N N . GLY A 1 1018 ? -15.944 0.016 -10.664 1.00 80.31 1018 GLY A N 1
ATOM 7346 C CA . GLY A 1 1018 ? -16.733 1.167 -10.211 1.00 80.31 1018 GLY A CA 1
ATOM 7347 C C . GLY A 1 1018 ? -16.238 2.523 -10.721 1.00 80.31 1018 GLY A C 1
ATOM 7348 O O . GLY A 1 1018 ? -16.696 3.536 -10.203 1.00 80.31 1018 GLY A O 1
ATOM 7349 N N . ASP A 1 1019 ? -15.332 2.531 -11.705 1.00 87.50 1019 ASP A N 1
ATOM 7350 C CA . ASP A 1 1019 ? -14.635 3.720 -12.216 1.00 87.50 1019 ASP A CA 1
ATOM 7351 C C . ASP A 1 1019 ? -13.853 4.460 -11.107 1.00 87.50 1019 ASP A C 1
ATOM 7353 O O . ASP A 1 1019 ? -13.638 5.670 -11.155 1.00 87.50 1019 ASP A O 1
ATOM 7357 N N . GLN A 1 1020 ? -13.423 3.709 -10.086 1.00 86.81 1020 GLN A N 1
ATOM 7358 C CA . GLN A 1 1020 ? -12.634 4.193 -8.956 1.00 86.81 1020 GLN A CA 1
ATOM 7359 C C . GLN A 1 1020 ? -11.155 3.864 -9.139 1.00 86.81 1020 GLN A C 1
ATOM 7361 O O . GLN A 1 1020 ? -10.805 2.795 -9.640 1.00 86.81 1020 GLN A O 1
ATOM 7366 N N . SER A 1 1021 ? -10.284 4.765 -8.708 1.00 91.56 1021 SER A N 1
ATOM 7367 C CA . SER A 1 1021 ? -8.836 4.613 -8.775 1.00 91.56 1021 SER A CA 1
ATOM 7368 C C . SER A 1 1021 ? -8.183 5.424 -7.671 1.00 91.56 1021 SER A C 1
ATOM 7370 O O . SER A 1 1021 ? -8.687 6.475 -7.304 1.00 91.56 1021 SER A O 1
ATOM 7372 N N . TYR A 1 1022 ? -7.045 4.961 -7.164 1.00 93.81 1022 TYR A N 1
ATOM 7373 C CA . TYR A 1 1022 ? -6.141 5.798 -6.382 1.00 93.81 1022 TYR A CA 1
ATOM 7374 C C . TYR A 1 1022 ? -5.007 6.266 -7.302 1.00 93.81 1022 TYR A C 1
ATOM 7376 O O . TYR A 1 1022 ? -3.929 5.674 -7.325 1.00 93.81 1022 TYR A O 1
ATOM 7384 N N . ALA A 1 1023 ? -5.297 7.237 -8.179 1.00 94.31 1023 ALA A N 1
ATOM 7385 C CA . ALA A 1 1023 ? -4.389 7.662 -9.255 1.00 94.31 1023 ALA A CA 1
ATOM 7386 C C . ALA A 1 1023 ? -3.472 8.836 -8.873 1.00 94.31 1023 ALA A C 1
ATOM 7388 O O . ALA A 1 1023 ? -2.519 9.131 -9.593 1.00 94.31 1023 ALA A O 1
ATOM 7389 N N . PHE A 1 1024 ? -3.758 9.496 -7.754 1.00 93.56 1024 PHE A N 1
ATOM 7390 C CA . PHE A 1 1024 ? -2.921 10.494 -7.091 1.00 93.56 1024 PHE A CA 1
ATOM 7391 C C . PHE A 1 1024 ? -3.177 10.413 -5.573 1.00 93.56 1024 PHE A C 1
ATOM 7393 O O . PHE A 1 1024 ? -4.180 9.816 -5.167 1.00 93.56 1024 PHE A O 1
ATOM 7400 N N . PRO A 1 1025 ? -2.301 10.947 -4.704 1.00 90.62 1025 PRO A N 1
ATOM 7401 C CA . PRO A 1 1025 ? -2.569 10.909 -3.272 1.00 90.62 1025 PRO A CA 1
ATOM 7402 C C . PRO A 1 1025 ? -3.811 11.743 -2.964 1.00 90.62 1025 PRO A C 1
ATOM 7404 O O . PRO A 1 1025 ? -4.006 12.805 -3.543 1.00 90.62 1025 PRO A O 1
ATOM 7407 N N . TYR A 1 1026 ? -4.654 11.272 -2.052 1.00 89.44 1026 TYR A N 1
ATOM 7408 C CA . TYR A 1 1026 ? -5.930 11.913 -1.720 1.00 89.44 1026 TYR A CA 1
ATOM 7409 C C . TYR A 1 1026 ? -7.030 11.814 -2.789 1.00 89.44 1026 TYR A C 1
ATOM 7411 O O . TYR A 1 1026 ? -8.007 12.570 -2.757 1.00 89.44 1026 TYR A O 1
ATOM 7419 N N . ASP A 1 1027 ? -6.943 10.847 -3.710 1.00 90.88 1027 ASP A N 1
ATOM 7420 C CA . ASP A 1 1027 ? -8.059 10.524 -4.616 1.00 90.88 1027 ASP A CA 1
ATOM 7421 C C . ASP A 1 1027 ? -9.318 10.039 -3.856 1.00 90.88 1027 ASP A C 1
ATOM 7423 O O . ASP A 1 1027 ? -10.444 10.039 -4.362 1.00 90.88 1027 ASP A O 1
ATOM 7427 N N . ASP A 1 1028 ? -9.153 9.657 -2.587 1.00 84.12 1028 ASP A N 1
ATOM 7428 C CA . ASP A 1 1028 ? -10.233 9.330 -1.657 1.00 84.12 1028 ASP A CA 1
ATOM 7429 C C . ASP A 1 1028 ? -11.024 10.567 -1.215 1.00 84.12 1028 ASP A C 1
ATOM 7431 O O . ASP A 1 1028 ? -12.183 10.433 -0.807 1.00 84.12 1028 ASP A O 1
ATOM 7435 N N . LYS A 1 1029 ? -10.480 11.788 -1.356 1.00 86.38 1029 LYS A N 1
ATOM 7436 C CA . LYS A 1 1029 ? -11.273 13.001 -1.135 1.00 86.38 1029 LYS A CA 1
ATOM 7437 C C . LYS A 1 1029 ? -12.418 13.043 -2.119 1.00 86.38 1029 LYS A C 1
ATOM 7439 O O . LYS A 1 1029 ? -12.230 12.920 -3.326 1.00 86.38 1029 LYS A O 1
ATOM 7444 N N . PHE A 1 1030 ? -13.623 13.225 -1.589 1.00 79.25 1030 PHE A N 1
ATOM 7445 C CA . PHE A 1 1030 ? -14.858 13.110 -2.363 1.00 79.25 1030 PHE A CA 1
ATOM 7446 C C . PHE A 1 1030 ? -14.988 11.747 -3.082 1.00 79.25 1030 PHE A C 1
ATOM 7448 O O . PHE A 1 1030 ? -15.554 11.700 -4.170 1.00 79.25 1030 PHE A O 1
ATOM 7455 N N . GLY A 1 1031 ? -14.418 10.684 -2.488 1.00 69.94 1031 GLY A N 1
ATOM 7456 C CA . GLY A 1 1031 ? -14.628 9.241 -2.680 1.00 69.94 1031 GLY A CA 1
ATOM 7457 C C . GLY A 1 1031 ? -14.556 8.668 -4.092 1.00 69.94 1031 GLY A C 1
ATOM 7458 O O . GLY A 1 1031 ? -15.493 8.017 -4.566 1.00 69.94 1031 GLY A O 1
ATOM 7459 N N . ALA A 1 1032 ? -13.408 8.834 -4.739 1.00 76.94 1032 ALA A N 1
ATOM 7460 C CA . ALA A 1 1032 ? -13.110 8.186 -6.011 1.00 76.94 1032 ALA A CA 1
ATOM 7461 C C . ALA A 1 1032 ? -12.011 7.111 -5.907 1.00 76.94 1032 ALA A C 1
ATOM 7463 O O . ALA A 1 1032 ? -11.701 6.476 -6.909 1.00 76.94 1032 ALA A O 1
ATOM 7464 N N . SER A 1 1033 ? -11.477 6.848 -4.709 1.00 86.88 1033 SER A N 1
ATOM 7465 C CA . SER A 1 1033 ? -10.378 5.902 -4.496 1.00 86.88 1033 SER A CA 1
ATOM 7466 C C . SER A 1 1033 ? -10.781 4.430 -4.471 1.00 86.88 1033 SER A C 1
ATOM 7468 O O . SER A 1 1033 ? -11.935 4.056 -4.273 1.00 86.88 1033 SER A O 1
ATOM 7470 N N . THR A 1 1034 ? -9.767 3.578 -4.608 1.00 89.19 1034 THR A N 1
ATOM 7471 C CA . THR A 1 1034 ? -9.834 2.124 -4.416 1.00 89.19 1034 THR A CA 1
ATOM 7472 C C . THR A 1 1034 ? -9.562 1.695 -2.972 1.00 89.19 1034 THR A C 1
ATOM 7474 O O . THR A 1 1034 ? -9.169 0.550 -2.749 1.00 89.19 1034 THR A O 1
ATOM 7477 N N . ASN A 1 1035 ? -9.715 2.585 -1.988 1.00 88.31 1035 ASN A N 1
ATOM 7478 C CA . ASN A 1 1035 ? -9.442 2.242 -0.595 1.00 88.31 1035 ASN A CA 1
ATOM 7479 C C . ASN A 1 1035 ? -10.565 1.370 -0.014 1.00 88.31 1035 ASN A C 1
ATOM 7481 O O . ASN A 1 1035 ? -11.753 1.653 -0.171 1.00 88.31 1035 ASN A O 1
ATOM 7485 N N . LEU A 1 1036 ? -10.185 0.297 0.676 1.00 90.19 1036 LEU A N 1
ATOM 7486 C CA . LEU A 1 1036 ? -11.085 -0.482 1.515 1.00 90.19 1036 LEU A CA 1
ATOM 7487 C C . LEU A 1 1036 ? -10.634 -0.360 2.963 1.00 90.19 1036 LEU A C 1
ATOM 7489 O O . LEU A 1 1036 ? -9.615 -0.927 3.348 1.00 90.19 1036 LEU A O 1
ATOM 7493 N N . ASN A 1 1037 ? -11.454 0.303 3.774 1.00 90.00 1037 ASN A N 1
ATOM 7494 C CA . ASN A 1 1037 ? -11.236 0.453 5.206 1.00 90.00 1037 ASN A CA 1
ATOM 7495 C C . ASN A 1 1037 ? -12.375 -0.222 5.976 1.00 90.00 1037 ASN A C 1
ATOM 7497 O O . ASN A 1 1037 ? -13.509 0.261 5.982 1.00 90.00 1037 ASN A O 1
ATOM 7501 N N . GLN A 1 1038 ? -12.097 -1.372 6.596 1.00 85.88 1038 GLN A N 1
ATOM 7502 C CA . GLN A 1 1038 ? -13.109 -2.140 7.323 1.00 85.88 1038 GLN A CA 1
ATOM 7503 C C . GLN A 1 1038 ? -12.585 -2.702 8.646 1.00 85.88 1038 GLN A C 1
ATOM 7505 O O . GLN A 1 1038 ? -11.450 -3.164 8.775 1.00 85.88 1038 GLN A O 1
ATOM 7510 N N . ASN A 1 1039 ? -13.479 -2.738 9.634 1.00 82.69 1039 ASN A N 1
ATOM 7511 C CA . ASN A 1 1039 ? -13.252 -3.423 10.904 1.00 82.69 1039 ASN A CA 1
ATOM 7512 C C . ASN A 1 1039 ? -13.552 -4.921 10.775 1.00 82.69 1039 ASN A C 1
ATOM 7514 O O . ASN A 1 1039 ? -14.479 -5.318 10.069 1.00 82.69 1039 ASN A O 1
ATOM 7518 N N . ASN A 1 1040 ? -12.848 -5.749 11.550 1.00 75.50 1040 ASN A N 1
ATOM 7519 C CA . ASN A 1 1040 ? -13.076 -7.197 11.640 1.00 75.50 1040 ASN A CA 1
ATOM 7520 C C . ASN A 1 1040 ? -12.960 -7.932 10.290 1.00 75.50 1040 ASN A C 1
ATOM 7522 O O . ASN A 1 1040 ? -13.752 -8.830 9.988 1.00 75.50 1040 ASN A O 1
ATOM 7526 N N . VAL A 1 1041 ? -11.976 -7.559 9.467 1.00 82.31 1041 VAL A N 1
ATOM 7527 C CA . VAL A 1 1041 ? -11.669 -8.280 8.224 1.00 82.31 1041 VAL A CA 1
ATOM 7528 C C . VAL A 1 1041 ? -11.127 -9.668 8.564 1.00 82.31 1041 VAL A C 1
ATOM 7530 O O . VAL A 1 1041 ? -10.079 -9.809 9.190 1.00 82.31 1041 VAL A O 1
ATOM 7533 N N . GLY A 1 1042 ? -11.843 -10.710 8.141 1.00 75.69 1042 GLY A N 1
ATOM 7534 C CA . GLY A 1 1042 ? -11.406 -12.097 8.293 1.00 75.69 1042 GLY A CA 1
ATOM 7535 C C . GLY A 1 1042 ? -10.427 -12.525 7.199 1.00 75.69 1042 GLY A C 1
ATOM 7536 O O . GLY A 1 1042 ? -9.519 -13.320 7.454 1.00 75.69 1042 GLY A O 1
ATOM 7537 N N . MET A 1 1043 ? -10.600 -12.002 5.981 1.00 83.06 1043 MET A N 1
ATOM 7538 C CA . MET A 1 1043 ? -9.688 -12.226 4.860 1.00 83.06 1043 MET A CA 1
ATOM 7539 C C . MET A 1 1043 ? -9.720 -11.067 3.859 1.00 83.06 1043 MET A C 1
ATOM 7541 O O . MET A 1 1043 ? -10.795 -10.642 3.440 1.00 83.06 1043 MET A O 1
ATOM 7545 N N . ALA A 1 1044 ? -8.540 -10.640 3.415 1.00 94.06 1044 ALA A N 1
ATOM 7546 C CA . ALA A 1 1044 ? -8.349 -9.811 2.232 1.00 94.06 1044 ALA A CA 1
ATOM 7547 C C . ALA A 1 1044 ? -7.873 -10.690 1.066 1.00 94.06 1044 ALA A C 1
ATOM 7549 O O . ALA A 1 1044 ? -6.994 -11.540 1.230 1.00 94.06 1044 ALA A O 1
ATOM 7550 N N . THR A 1 1045 ? -8.467 -10.520 -0.111 1.00 95.44 1045 THR A N 1
ATOM 7551 C CA . THR A 1 1045 ? -8.092 -11.232 -1.336 1.00 95.44 1045 THR A CA 1
ATOM 7552 C C . THR A 1 1045 ? -7.563 -10.246 -2.361 1.00 95.44 1045 THR A C 1
ATOM 7554 O O . THR A 1 1045 ? -8.271 -9.321 -2.738 1.00 95.44 1045 THR A O 1
ATOM 7557 N N . ILE A 1 1046 ? -6.354 -10.500 -2.851 1.00 97.25 1046 ILE A N 1
ATOM 7558 C CA . ILE A 1 1046 ? -5.759 -9.838 -4.008 1.00 97.25 1046 ILE A CA 1
ATOM 7559 C C . ILE A 1 1046 ? -5.821 -10.830 -5.168 1.00 97.25 1046 ILE A C 1
ATOM 7561 O O . ILE A 1 1046 ? -5.251 -11.922 -5.103 1.00 97.25 1046 ILE A O 1
ATOM 7565 N N . THR A 1 1047 ? -6.531 -10.471 -6.231 1.00 97.19 1047 THR A N 1
ATOM 7566 C CA . THR A 1 1047 ? -6.612 -11.266 -7.457 1.00 97.19 1047 THR A CA 1
ATOM 7567 C C . THR A 1 1047 ? -5.818 -10.583 -8.563 1.00 97.19 1047 THR A C 1
ATOM 7569 O O . THR A 1 1047 ? -6.147 -9.465 -8.950 1.00 97.19 1047 THR A O 1
ATOM 7572 N N . LEU A 1 1048 ? -4.796 -11.259 -9.083 1.00 96.94 1048 LEU A N 1
ATOM 7573 C CA . LEU A 1 1048 ? -3.996 -10.810 -10.220 1.00 96.94 1048 LEU A CA 1
ATOM 7574 C C . LEU A 1 1048 ? -4.773 -11.057 -11.515 1.00 96.94 1048 LEU A C 1
ATOM 7576 O O . LEU A 1 1048 ? -5.199 -12.191 -11.762 1.00 96.94 1048 LEU A O 1
ATOM 7580 N N . GLY A 1 1049 ? -4.965 -9.997 -12.300 1.00 93.62 1049 GLY A N 1
ATOM 7581 C CA . GLY A 1 1049 ? -5.746 -9.992 -13.535 1.00 93.62 1049 GLY A CA 1
ATOM 7582 C C . GLY A 1 1049 ? -5.020 -10.603 -14.738 1.00 93.62 1049 GLY A C 1
ATOM 7583 O O . GLY A 1 1049 ? -3.835 -10.945 -14.672 1.00 93.62 1049 GLY A O 1
ATOM 7584 N N . LYS A 1 1050 ? -5.729 -10.745 -15.868 1.00 91.44 1050 LYS A N 1
ATOM 7585 C CA . LYS A 1 1050 ? -5.125 -11.266 -17.112 1.00 91.44 1050 LYS A CA 1
ATOM 7586 C C . LYS A 1 1050 ? -4.059 -10.346 -17.691 1.00 91.44 1050 LYS A C 1
ATOM 7588 O O . LYS A 1 1050 ? -4.216 -9.126 -17.740 1.00 91.44 1050 LYS A O 1
ATOM 7593 N N . TRP A 1 1051 ? -3.056 -10.976 -18.297 1.00 89.94 1051 TRP A N 1
ATOM 7594 C CA . TRP A 1 1051 ? -2.076 -10.308 -19.144 1.00 89.94 1051 TRP A CA 1
ATOM 7595 C C . TRP A 1 1051 ? -2.713 -9.678 -20.389 1.00 89.94 1051 TRP A C 1
ATOM 7597 O O . TRP A 1 1051 ? -2.644 -8.470 -20.577 1.00 89.94 1051 TRP A O 1
ATOM 7607 N N . SER A 1 1052 ? -3.404 -10.483 -21.200 1.00 86.69 1052 SER A N 1
ATOM 7608 C CA . SER A 1 1052 ? -4.125 -10.056 -22.403 1.00 86.69 1052 SER A CA 1
ATOM 7609 C C . SER A 1 1052 ? -5.413 -10.871 -22.584 1.00 86.69 1052 SER A C 1
ATOM 7611 O O . SER A 1 1052 ? -5.608 -11.908 -21.941 1.00 86.69 1052 SER A O 1
ATOM 7613 N N . ASN A 1 1053 ? -6.303 -10.414 -23.471 1.00 83.25 1053 ASN A N 1
ATOM 7614 C CA . ASN A 1 1053 ? -7.508 -11.165 -23.853 1.00 83.25 1053 ASN A CA 1
ATOM 7615 C C . ASN A 1 1053 ? -7.205 -12.343 -24.799 1.00 83.25 1053 ASN A C 1
ATOM 7617 O O . ASN A 1 1053 ? -7.954 -13.319 -24.819 1.00 83.25 1053 ASN A O 1
ATOM 7621 N N . SER A 1 1054 ? -6.100 -12.267 -25.544 1.00 79.00 1054 SER A N 1
ATOM 7622 C CA . SER A 1 1054 ? -5.633 -13.281 -26.494 1.00 79.00 1054 SER A CA 1
ATOM 7623 C C . SER A 1 1054 ? -4.341 -13.903 -25.969 1.00 79.00 1054 SER A C 1
ATOM 7625 O O . SER A 1 1054 ? -3.242 -13.541 -26.379 1.00 79.00 1054 SER A O 1
ATOM 7627 N N . GLN A 1 1055 ? -4.468 -14.812 -25.003 1.00 76.56 1055 GLN A N 1
ATOM 7628 C CA . GLN A 1 1055 ? -3.317 -15.428 -24.347 1.00 76.56 1055 GLN A CA 1
ATOM 7629 C C . GLN A 1 1055 ? -2.733 -16.564 -25.197 1.00 76.56 1055 GLN A C 1
ATOM 7631 O O . GLN A 1 1055 ? -3.263 -17.676 -25.196 1.00 76.56 1055 GLN A O 1
ATOM 7636 N N . THR A 1 1056 ? -1.613 -16.317 -25.881 1.00 87.50 1056 THR A N 1
ATOM 7637 C CA . THR A 1 1056 ? -0.832 -17.390 -26.518 1.00 87.50 1056 THR A CA 1
ATOM 7638 C C . THR A 1 1056 ? 0.368 -17.748 -25.658 1.00 87.50 1056 THR A C 1
ATOM 7640 O O . THR A 1 1056 ? 1.157 -16.881 -25.289 1.00 87.50 1056 THR A O 1
ATOM 7643 N N . ALA A 1 1057 ? 0.529 -19.035 -25.347 1.00 87.50 1057 ALA A N 1
ATOM 7644 C CA . ALA A 1 1057 ? 1.707 -19.512 -24.638 1.00 87.50 1057 ALA A CA 1
ATOM 7645 C C . ALA A 1 1057 ? 2.972 -19.296 -25.478 1.00 87.50 1057 ALA A C 1
ATOM 7647 O O . ALA A 1 1057 ? 3.033 -19.670 -26.650 1.00 87.50 1057 ALA A O 1
ATOM 7648 N N . THR A 1 1058 ? 3.994 -18.746 -24.842 1.00 90.19 1058 THR A N 1
ATOM 7649 C CA . THR A 1 1058 ? 5.301 -18.468 -25.432 1.00 90.19 1058 THR A CA 1
ATOM 7650 C C . THR A 1 1058 ? 6.394 -19.275 -24.760 1.00 90.19 1058 THR A C 1
ATOM 7652 O O . THR A 1 1058 ? 6.229 -19.846 -23.675 1.00 90.19 1058 THR A O 1
ATOM 7655 N N . ARG A 1 1059 ? 7.539 -19.349 -25.435 1.00 92.00 1059 ARG A N 1
ATOM 7656 C CA . ARG A 1 1059 ? 8.731 -20.004 -24.914 1.00 92.00 1059 ARG A CA 1
ATOM 7657 C C . ARG A 1 1059 ? 9.952 -19.124 -25.141 1.00 92.00 1059 ARG A C 1
ATOM 7659 O O . ARG A 1 1059 ? 10.342 -18.898 -26.284 1.00 92.00 1059 ARG A O 1
ATOM 7666 N N . THR A 1 1060 ? 10.593 -18.719 -24.050 1.00 94.25 1060 THR A N 1
ATOM 7667 C CA . THR A 1 1060 ? 11.932 -18.113 -24.060 1.00 94.25 1060 THR A CA 1
ATOM 7668 C C . THR A 1 1060 ? 12.984 -19.209 -23.900 1.00 94.25 1060 THR A C 1
ATOM 7670 O O . THR A 1 1060 ? 12.809 -20.132 -23.102 1.00 94.25 1060 THR A O 1
ATOM 7673 N N . LEU A 1 1061 ? 14.086 -19.124 -24.645 1.00 95.25 1061 LEU A N 1
ATOM 7674 C CA . LEU A 1 1061 ? 15.259 -19.992 -24.504 1.00 95.25 1061 LEU A CA 1
ATOM 7675 C C . LEU A 1 1061 ? 16.537 -19.189 -24.640 1.00 95.25 1061 LEU A C 1
ATOM 7677 O O . LEU A 1 1061 ? 16.591 -18.252 -25.426 1.00 95.25 1061 LEU A O 1
ATOM 7681 N N . PHE A 1 1062 ? 17.597 -19.615 -23.966 1.00 95.38 1062 PHE A N 1
ATOM 7682 C CA . PHE A 1 1062 ? 18.926 -19.113 -24.286 1.00 95.38 1062 PHE A CA 1
ATOM 7683 C C . PHE A 1 1062 ? 19.460 -19.754 -25.572 1.00 95.38 1062 PHE A C 1
ATOM 7685 O O . PHE A 1 1062 ? 19.323 -20.961 -25.783 1.00 95.38 1062 PHE A O 1
ATOM 7692 N N . LYS A 1 1063 ? 20.093 -18.942 -26.419 1.00 93.88 1063 LYS A N 1
ATOM 7693 C CA . LYS A 1 1063 ? 20.797 -19.355 -27.637 1.00 93.88 1063 LYS A CA 1
ATOM 7694 C C . LYS A 1 1063 ? 22.297 -19.202 -27.408 1.00 93.88 1063 LYS A C 1
ATOM 7696 O O . LYS A 1 1063 ? 22.730 -18.167 -26.916 1.00 93.88 1063 LYS A O 1
ATOM 7701 N N . ASN A 1 1064 ? 23.075 -20.224 -27.778 1.00 89.25 1064 ASN A N 1
ATOM 7702 C CA . ASN A 1 1064 ? 24.537 -20.241 -27.634 1.00 89.25 1064 ASN A CA 1
ATOM 7703 C C . ASN A 1 1064 ? 25.013 -19.860 -26.217 1.00 89.25 1064 ASN A C 1
ATOM 7705 O O . ASN A 1 1064 ? 25.961 -19.094 -26.069 1.00 89.25 1064 ASN A O 1
ATOM 7709 N N . PHE A 1 1065 ? 24.329 -20.364 -25.180 1.00 90.06 1065 PHE A N 1
ATOM 7710 C CA . PHE A 1 1065 ? 24.632 -19.994 -23.797 1.00 90.06 1065 PHE A CA 1
ATOM 7711 C C . PHE A 1 1065 ? 26.074 -20.395 -23.431 1.00 90.06 1065 PHE A C 1
ATOM 7713 O O . PHE A 1 1065 ? 26.459 -21.543 -23.678 1.00 90.06 1065 PHE A O 1
ATOM 7720 N N . PRO A 1 1066 ? 26.875 -19.483 -22.858 1.00 86.06 1066 PRO A N 1
ATOM 7721 C CA . PRO A 1 1066 ? 28.261 -19.765 -22.511 1.00 86.06 1066 PRO A CA 1
ATOM 7722 C C . PRO A 1 1066 ? 28.342 -20.809 -21.395 1.00 86.06 1066 PRO A C 1
ATOM 7724 O O . PRO A 1 1066 ? 27.568 -20.774 -20.442 1.00 86.06 1066 PRO A O 1
ATOM 7727 N N . ALA A 1 1067 ? 29.290 -21.743 -21.505 1.00 79.81 1067 ALA A N 1
ATOM 7728 C CA . ALA A 1 1067 ? 29.467 -22.785 -20.494 1.00 79.81 1067 ALA A CA 1
ATOM 7729 C C . ALA A 1 1067 ? 29.965 -22.204 -19.159 1.00 79.81 1067 ALA A C 1
ATOM 7731 O O . ALA A 1 1067 ? 29.440 -22.559 -18.104 1.00 79.81 1067 ALA A O 1
ATOM 7732 N N . ASN A 1 1068 ? 30.935 -21.284 -19.232 1.00 81.12 1068 ASN A N 1
ATOM 7733 C CA . ASN A 1 1068 ? 31.633 -20.692 -18.093 1.00 81.12 1068 ASN A CA 1
ATOM 7734 C C . ASN A 1 1068 ? 31.829 -19.181 -18.303 1.00 81.12 1068 ASN A C 1
ATOM 7736 O O . ASN A 1 1068 ? 31.858 -18.710 -19.443 1.00 81.12 1068 ASN A O 1
ATOM 7740 N N . GLY A 1 1069 ? 31.965 -18.431 -17.208 1.00 79.50 1069 GLY A N 1
ATOM 7741 C CA . GLY A 1 1069 ? 32.308 -17.007 -17.205 1.00 79.50 1069 GLY A CA 1
ATOM 7742 C C . GLY A 1 1069 ? 33.511 -16.713 -16.306 1.00 79.50 1069 GLY A C 1
ATOM 7743 O O . GLY A 1 1069 ? 33.757 -17.442 -15.347 1.00 79.50 1069 GLY A O 1
ATOM 7744 N N . ASN A 1 1070 ? 34.227 -15.627 -16.605 1.00 79.56 1070 ASN A N 1
ATOM 7745 C CA . ASN A 1 1070 ? 35.351 -15.138 -15.799 1.00 79.56 1070 ASN A CA 1
ATOM 7746 C C . ASN A 1 1070 ? 34.882 -14.014 -14.867 1.00 79.56 1070 ASN A C 1
ATOM 7748 O O . ASN A 1 1070 ? 34.027 -13.211 -15.247 1.00 79.56 1070 ASN A O 1
ATOM 7752 N N . GLN A 1 1071 ? 35.476 -13.906 -13.679 1.00 74.88 1071 GLN A N 1
ATOM 7753 C CA . GLN A 1 1071 ? 35.153 -12.841 -12.723 1.00 74.88 1071 GLN A CA 1
ATOM 7754 C C . GLN A 1 1071 ? 35.523 -11.480 -13.315 1.00 74.88 1071 GLN A C 1
ATOM 7756 O O . GLN A 1 1071 ? 36.640 -11.306 -13.800 1.00 74.88 1071 GLN A O 1
ATOM 7761 N N . GLY A 1 1072 ? 34.585 -10.527 -13.328 1.00 71.69 1072 GLY A N 1
ATOM 7762 C CA . GLY A 1 1072 ? 34.790 -9.228 -13.982 1.00 71.69 1072 GLY A CA 1
ATOM 7763 C C . GLY A 1 1072 ? 34.979 -9.303 -15.506 1.00 71.69 1072 GLY A C 1
ATOM 7764 O O . GLY A 1 1072 ? 35.310 -8.297 -16.128 1.00 71.69 1072 GLY A O 1
ATOM 7765 N N . GLY A 1 1073 ? 34.790 -10.477 -16.121 1.00 75.56 1073 GLY A N 1
ATOM 7766 C CA . GLY A 1 1073 ? 34.871 -10.678 -17.566 1.00 75.56 1073 GLY A CA 1
ATOM 7767 C C . GLY A 1 1073 ? 33.548 -10.384 -18.269 1.00 75.56 1073 GLY A C 1
ATOM 7768 O O . GLY A 1 1073 ? 32.479 -10.444 -17.660 1.00 75.56 1073 GLY A O 1
ATOM 7769 N N . GLN A 1 1074 ? 33.613 -10.092 -19.570 1.00 79.88 1074 GLN A N 1
ATOM 7770 C CA . GLN A 1 1074 ? 32.416 -9.912 -20.391 1.00 79.88 1074 GLN A CA 1
ATOM 7771 C C . GLN A 1 1074 ? 31.802 -11.254 -20.801 1.00 79.88 1074 GLN A C 1
ATOM 7773 O O . GLN A 1 1074 ? 32.507 -12.192 -21.175 1.00 79.88 1074 GLN A O 1
ATOM 7778 N N . VAL A 1 1075 ? 30.475 -11.312 -20.781 1.00 81.69 1075 VAL A N 1
ATOM 7779 C CA . VAL A 1 1075 ? 29.657 -12.419 -21.265 1.00 81.69 1075 VAL A CA 1
ATOM 7780 C C . VAL A 1 1075 ? 28.596 -11.883 -22.224 1.00 81.69 1075 VAL A C 1
ATOM 7782 O O . VAL A 1 1075 ? 27.983 -10.850 -21.960 1.00 81.69 1075 VAL A O 1
ATOM 7785 N N . THR A 1 1076 ? 28.361 -12.582 -23.333 1.00 86.88 1076 THR A N 1
ATOM 7786 C CA . THR A 1 1076 ? 27.250 -12.283 -24.245 1.00 86.88 1076 THR A CA 1
ATOM 7787 C C . THR A 1 1076 ? 26.133 -13.292 -24.023 1.00 86.88 1076 THR A C 1
ATOM 7789 O O . THR A 1 1076 ? 26.354 -14.502 -24.060 1.00 86.88 1076 THR A O 1
ATOM 7792 N N . LEU A 1 1077 ? 24.927 -12.786 -23.786 1.00 89.81 1077 LEU A N 1
ATOM 7793 C CA . LEU A 1 1077 ? 23.722 -13.562 -23.540 1.00 89.81 1077 LEU A CA 1
ATOM 7794 C C . LEU A 1 1077 ? 22.703 -13.247 -24.630 1.00 89.81 1077 LEU A C 1
ATOM 7796 O O . LEU A 1 1077 ? 22.346 -12.089 -24.830 1.00 89.81 1077 LEU A O 1
ATOM 7800 N N . THR A 1 1078 ? 22.199 -14.285 -25.296 1.00 92.88 1078 THR A N 1
ATOM 7801 C CA . THR A 1 1078 ? 21.122 -14.158 -26.283 1.00 92.88 1078 THR A CA 1
ATOM 7802 C C . THR A 1 1078 ? 19.924 -14.988 -25.847 1.00 92.88 1078 THR A C 1
ATOM 7804 O O . THR A 1 1078 ? 20.040 -16.197 -25.629 1.00 92.88 1078 THR A O 1
ATOM 7807 N N . ALA A 1 1079 ? 18.760 -14.351 -25.754 1.00 95.25 1079 ALA A N 1
ATOM 7808 C CA . ALA A 1 1079 ? 17.476 -15.005 -25.553 1.00 95.25 1079 ALA A CA 1
ATOM 7809 C C . ALA A 1 1079 ? 16.695 -15.043 -26.872 1.00 95.25 1079 ALA A C 1
ATOM 7811 O O . ALA A 1 1079 ? 16.580 -14.036 -27.562 1.00 95.25 1079 ALA A O 1
ATOM 7812 N N . LYS A 1 1080 ? 16.144 -16.210 -27.208 1.00 95.56 1080 LYS A N 1
ATOM 7813 C CA . LYS A 1 1080 ? 15.222 -16.440 -28.319 1.00 95.56 1080 LYS A CA 1
ATOM 7814 C C . LYS A 1 1080 ? 13.811 -16.595 -27.771 1.00 95.56 1080 LYS A C 1
ATOM 7816 O O . LYS A 1 1080 ? 13.575 -17.496 -26.964 1.00 95.56 1080 LYS A O 1
ATOM 7821 N N . VAL A 1 1081 ? 12.882 -15.776 -28.246 1.00 94.31 1081 VAL A N 1
ATOM 7822 C CA . VAL A 1 1081 ? 11.458 -15.880 -27.920 1.00 94.31 1081 VAL A CA 1
ATOM 7823 C C . VAL A 1 1081 ? 10.722 -16.517 -29.096 1.00 94.31 1081 VAL A C 1
ATOM 7825 O O . VAL A 1 1081 ? 10.836 -16.078 -30.238 1.00 94.31 1081 VAL A O 1
ATOM 7828 N N . ALA A 1 1082 ? 9.980 -17.587 -28.819 1.00 90.44 1082 ALA A N 1
ATOM 7829 C CA . ALA A 1 1082 ? 9.103 -18.249 -29.776 1.00 90.44 1082 ALA A CA 1
ATOM 7830 C C . ALA A 1 1082 ? 7.642 -18.083 -29.338 1.00 90.44 1082 ALA A C 1
ATOM 7832 O O . ALA A 1 1082 ? 7.276 -18.462 -28.222 1.00 90.44 1082 ALA A O 1
ATOM 7833 N N . GLY A 1 1083 ? 6.817 -17.538 -30.230 1.00 85.12 1083 GLY A N 1
ATOM 7834 C CA . GLY A 1 1083 ? 5.406 -17.229 -29.998 1.00 85.12 1083 GLY A CA 1
ATOM 7835 C C . GLY A 1 1083 ? 4.663 -16.972 -31.312 1.00 85.12 1083 GLY A C 1
ATOM 7836 O O . GLY A 1 1083 ? 5.228 -17.141 -32.397 1.00 85.12 1083 GLY A O 1
ATOM 7837 N N . ALA A 1 1084 ? 3.389 -16.600 -31.224 1.00 81.62 1084 ALA A N 1
ATOM 7838 C CA . ALA A 1 1084 ? 2.560 -16.315 -32.390 1.00 81.62 1084 ALA A CA 1
ATOM 7839 C C . ALA A 1 1084 ? 2.923 -14.967 -33.030 1.00 81.62 1084 ALA A C 1
ATOM 7841 O O . ALA A 1 1084 ? 3.292 -14.017 -32.344 1.00 81.62 1084 ALA A O 1
ATOM 7842 N N . GLY A 1 1085 ? 2.781 -14.887 -34.358 1.00 80.12 1085 GLY A N 1
ATOM 7843 C CA . GLY A 1 1085 ? 2.795 -13.619 -35.098 1.00 80.12 1085 GLY A CA 1
ATOM 7844 C C . GLY A 1 1085 ? 4.129 -12.870 -35.164 1.00 80.12 1085 GLY A C 1
ATOM 7845 O O . GLY A 1 1085 ? 4.130 -11.748 -35.649 1.00 80.12 1085 GLY A O 1
ATOM 7846 N N . GLY A 1 1086 ? 5.239 -13.474 -34.723 1.00 83.25 1086 GLY A N 1
ATOM 7847 C CA . GLY A 1 1086 ? 6.510 -12.764 -34.549 1.00 83.25 1086 GLY A CA 1
ATOM 7848 C C . GLY A 1 1086 ? 6.490 -11.963 -33.240 1.00 83.25 1086 GLY A C 1
ATOM 7849 O O . GLY A 1 1086 ? 5.985 -10.845 -33.238 1.00 83.25 1086 GLY A O 1
ATOM 7850 N N . PRO A 1 1087 ? 6.984 -12.534 -32.124 1.00 87.19 1087 PRO A N 1
ATOM 7851 C CA . PRO A 1 1087 ? 6.955 -11.882 -30.817 1.00 87.19 1087 PRO A CA 1
ATOM 7852 C C . PRO A 1 1087 ? 7.642 -10.518 -30.827 1.00 87.19 1087 PRO A C 1
ATOM 7854 O O . PRO A 1 1087 ? 8.739 -10.372 -31.362 1.00 87.19 1087 PRO A O 1
ATOM 7857 N N . THR A 1 1088 ? 7.000 -9.552 -30.184 1.00 83.06 1088 THR A N 1
ATOM 7858 C CA . THR A 1 1088 ? 7.497 -8.186 -29.966 1.00 83.06 1088 THR A CA 1
ATOM 7859 C C . THR A 1 1088 ? 7.675 -7.927 -28.470 1.00 83.06 1088 THR A C 1
ATOM 7861 O O . THR A 1 1088 ? 7.371 -8.800 -27.664 1.00 83.06 1088 THR A O 1
ATOM 7864 N N . GLY A 1 1089 ? 8.169 -6.754 -28.071 1.00 83.12 1089 GLY A N 1
ATOM 7865 C CA . GLY A 1 1089 ? 8.421 -6.420 -26.664 1.00 83.12 1089 GLY A CA 1
ATOM 7866 C C . GLY A 1 1089 ? 9.897 -6.559 -26.301 1.00 83.12 1089 GLY A C 1
ATOM 7867 O O . GLY A 1 1089 ? 10.770 -6.370 -27.152 1.00 83.12 1089 GLY A O 1
ATOM 7868 N N . THR A 1 1090 ? 10.194 -6.866 -25.039 1.00 86.81 1090 THR A N 1
ATOM 7869 C CA . THR A 1 1090 ? 11.573 -6.879 -24.534 1.00 86.81 1090 THR A CA 1
ATOM 7870 C C . THR A 1 1090 ? 11.908 -8.104 -23.697 1.00 86.81 1090 THR A C 1
ATOM 7872 O O . THR A 1 1090 ? 11.040 -8.818 -23.198 1.00 86.81 1090 THR A O 1
ATOM 7875 N N . VAL A 1 1091 ? 13.206 -8.342 -23.526 1.00 88.75 1091 VAL A N 1
ATOM 7876 C CA . VAL A 1 1091 ? 13.756 -9.301 -22.577 1.00 88.75 1091 VAL A CA 1
ATOM 7877 C C . VAL A 1 1091 ? 14.622 -8.565 -21.563 1.00 88.75 1091 VAL A C 1
ATOM 7879 O O . VAL A 1 1091 ? 15.577 -7.884 -21.939 1.00 88.75 1091 VAL A O 1
ATOM 7882 N N . THR A 1 1092 ? 14.322 -8.759 -20.280 1.00 88.38 1092 THR A N 1
ATOM 7883 C CA . THR A 1 1092 ? 15.201 -8.357 -19.177 1.00 88.38 1092 THR A CA 1
ATOM 7884 C C . THR A 1 1092 ? 16.058 -9.544 -18.756 1.00 88.38 1092 THR A C 1
ATOM 7886 O O . THR A 1 1092 ? 15.544 -10.646 -18.534 1.00 88.38 1092 THR A O 1
ATOM 7889 N N . PHE A 1 1093 ? 17.369 -9.337 -18.639 1.00 87.69 1093 PHE A N 1
ATOM 7890 C CA . PHE A 1 1093 ? 18.294 -10.364 -18.160 1.00 87.69 1093 PHE A CA 1
ATOM 7891 C C . PHE A 1 1093 ? 18.666 -10.119 -16.700 1.00 87.69 1093 PHE A C 1
ATOM 7893 O O . PHE A 1 1093 ? 18.930 -8.985 -16.313 1.00 87.69 1093 PHE A O 1
ATOM 7900 N N . TYR A 1 1094 ? 18.743 -11.191 -15.914 1.00 86.06 1094 TYR A N 1
ATOM 7901 C CA . TYR A 1 1094 ? 19.052 -11.163 -14.487 1.00 86.06 1094 TYR A CA 1
ATOM 7902 C C . TYR A 1 1094 ? 20.191 -12.124 -14.154 1.00 86.06 1094 TYR A C 1
ATOM 7904 O O . TYR A 1 1094 ? 20.274 -13.209 -14.735 1.00 86.06 1094 TYR A O 1
ATOM 7912 N N . ILE A 1 1095 ? 21.010 -11.760 -13.169 1.00 81.69 1095 ILE A N 1
ATOM 7913 C CA . ILE A 1 1095 ? 21.979 -12.630 -12.498 1.00 81.69 1095 ILE A CA 1
ATOM 7914 C C . ILE A 1 1095 ? 21.576 -12.720 -11.027 1.00 81.69 1095 ILE A C 1
ATOM 7916 O O . ILE A 1 1095 ? 21.480 -11.705 -10.347 1.00 81.69 1095 ILE A O 1
ATOM 7920 N N . ASP A 1 1096 ? 21.290 -13.936 -10.557 1.00 79.88 1096 ASP A N 1
ATOM 7921 C CA . ASP A 1 1096 ? 20.844 -14.224 -9.184 1.00 79.88 1096 ASP A CA 1
ATOM 7922 C C . ASP A 1 1096 ? 19.662 -13.347 -8.716 1.00 79.88 1096 ASP A C 1
ATOM 7924 O O . ASP A 1 1096 ? 19.509 -13.039 -7.540 1.00 79.88 1096 ASP A O 1
ATOM 7928 N N . GLY A 1 1097 ? 18.779 -12.991 -9.657 1.00 78.44 1097 GLY A N 1
ATOM 7929 C CA . GLY A 1 1097 ? 17.575 -12.195 -9.400 1.00 78.44 1097 GLY A CA 1
ATOM 7930 C C . GLY A 1 1097 ? 17.760 -10.684 -9.542 1.00 78.44 1097 GLY A C 1
ATOM 7931 O O . GLY A 1 1097 ? 16.760 -9.976 -9.565 1.00 78.44 1097 GLY A O 1
ATOM 7932 N N . THR A 1 1098 ? 18.988 -10.195 -9.723 1.00 77.00 1098 THR A N 1
ATOM 7933 C CA . THR A 1 1098 ? 19.285 -8.775 -9.958 1.00 77.00 1098 THR A CA 1
ATOM 7934 C C . THR A 1 1098 ? 19.428 -8.502 -11.459 1.00 77.00 1098 THR A C 1
ATOM 7936 O O . THR A 1 1098 ? 20.115 -9.274 -12.140 1.00 77.00 1098 THR A O 1
ATOM 7939 N N . PRO A 1 1099 ? 18.790 -7.453 -12.017 1.00 77.56 1099 PRO A N 1
ATOM 7940 C CA . PRO A 1 1099 ? 18.975 -7.082 -13.415 1.00 77.56 1099 PRO A CA 1
ATOM 7941 C C . PRO A 1 1099 ? 20.450 -6.888 -13.772 1.00 77.56 1099 PRO A C 1
ATOM 7943 O O . PRO A 1 1099 ? 21.239 -6.295 -13.040 1.00 77.56 1099 PRO A O 1
ATOM 7946 N N . ILE A 1 1100 ? 20.846 -7.403 -14.928 1.00 75.94 1100 ILE A N 1
ATOM 7947 C CA . ILE A 1 1100 ? 22.212 -7.262 -15.418 1.00 75.94 1100 ILE A CA 1
ATOM 7948 C C . ILE A 1 1100 ? 22.479 -5.793 -15.780 1.00 75.94 1100 ILE A C 1
ATOM 7950 O O . ILE A 1 1100 ? 21.688 -5.182 -16.495 1.00 75.94 1100 ILE A O 1
ATOM 7954 N N . ASN A 1 1101 ? 23.631 -5.263 -15.349 1.00 62.22 1101 ASN A N 1
ATOM 7955 C CA . ASN A 1 1101 ? 24.081 -3.875 -15.546 1.00 62.22 1101 ASN A CA 1
ATOM 7956 C C . ASN A 1 1101 ? 23.263 -2.787 -14.811 1.00 62.22 1101 ASN A C 1
ATOM 7958 O O . ASN A 1 1101 ? 23.463 -1.606 -15.091 1.00 62.22 1101 ASN A O 1
ATOM 7962 N N . SER A 1 1102 ? 22.408 -3.127 -13.838 1.00 56.72 1102 SER A N 1
ATOM 7963 C CA . SER A 1 1102 ? 21.828 -2.130 -12.923 1.00 56.72 1102 SER A CA 1
ATOM 7964 C C . SER A 1 1102 ? 22.907 -1.612 -11.969 1.00 56.72 1102 SER A C 1
ATOM 7966 O O . SER A 1 1102 ? 23.288 -2.384 -11.100 1.00 56.72 1102 SER A O 1
ATOM 7968 N N . SER A 1 1103 ? 23.445 -0.400 -12.183 1.00 51.91 1103 SER A N 1
ATOM 7969 C CA . SER A 1 1103 ? 24.417 0.399 -11.375 1.00 51.91 1103 SER A CA 1
ATOM 7970 C C . SER A 1 1103 ? 25.610 -0.282 -10.655 1.00 51.91 1103 SER A C 1
ATOM 7972 O O . SER A 1 1103 ? 26.505 0.413 -10.189 1.00 51.91 1103 SER A O 1
ATOM 7974 N N . ASN A 1 1104 ? 25.710 -1.609 -10.630 1.00 48.94 1104 ASN A N 1
ATOM 7975 C CA . ASN A 1 1104 ? 26.450 -2.405 -9.652 1.00 48.94 1104 ASN A CA 1
ATOM 7976 C C . ASN A 1 1104 ? 27.292 -3.528 -10.280 1.00 48.94 1104 ASN A C 1
ATOM 7978 O O . ASN A 1 1104 ? 27.809 -4.382 -9.564 1.00 48.94 1104 ASN A O 1
ATOM 7982 N N . ALA A 1 1105 ? 27.480 -3.536 -11.607 1.00 39.97 1105 ALA A N 1
ATOM 7983 C CA . ALA A 1 1105 ? 28.363 -4.520 -12.251 1.00 39.97 1105 ALA A CA 1
ATOM 7984 C C . ALA A 1 1105 ? 29.172 -4.036 -13.468 1.00 39.97 1105 ALA A C 1
ATOM 7986 O O . ALA A 1 1105 ? 30.065 -4.760 -13.904 1.00 39.97 1105 ALA A O 1
ATOM 7987 N N . SER A 1 1106 ? 28.941 -2.845 -14.035 1.00 35.47 1106 SER A N 1
ATOM 7988 C CA . SER A 1 1106 ? 29.803 -2.355 -15.119 1.00 35.47 1106 SER A CA 1
ATOM 7989 C C . SER A 1 1106 ? 29.717 -0.839 -15.297 1.00 35.47 1106 SER A C 1
ATOM 7991 O O . SER A 1 1106 ? 28.662 -0.242 -15.112 1.00 35.47 1106 SER A O 1
ATOM 7993 N N . SER A 1 1107 ? 30.831 -0.216 -15.680 1.00 32.25 1107 SER A N 1
ATOM 7994 C CA . SER A 1 1107 ? 30.973 1.217 -15.976 1.00 32.25 1107 SER A CA 1
ATOM 7995 C C . SER A 1 1107 ? 30.251 1.679 -17.255 1.00 32.25 1107 SER A C 1
ATOM 7997 O O . SER A 1 1107 ? 30.543 2.756 -17.771 1.00 32.25 1107 SER A O 1
ATOM 7999 N N . ALA A 1 1108 ? 29.310 0.891 -17.777 1.00 37.03 1108 ALA A N 1
ATOM 8000 C CA . ALA A 1 1108 ? 28.453 1.260 -18.892 1.00 37.03 1108 ALA A CA 1
ATOM 8001 C C . ALA A 1 1108 ? 27.028 0.749 -18.627 1.00 37.03 1108 ALA A C 1
ATOM 8003 O O . ALA A 1 1108 ? 26.837 -0.465 -18.536 1.00 37.03 1108 ALA A O 1
ATOM 8004 N N . PRO A 1 1109 ? 26.001 1.607 -18.534 1.00 44.88 1109 PRO A N 1
ATOM 8005 C CA . PRO A 1 1109 ? 24.640 1.117 -18.636 1.00 44.88 1109 PRO A CA 1
ATOM 8006 C C . PRO A 1 1109 ? 24.308 0.933 -20.123 1.00 44.88 1109 PRO A C 1
ATOM 8008 O O . PRO A 1 1109 ? 24.331 1.913 -20.868 1.00 44.88 1109 PRO A O 1
ATOM 8011 N N . PRO A 1 1110 ? 23.929 -0.259 -20.609 1.00 49.97 1110 PRO A N 1
ATOM 8012 C CA . PRO A 1 1110 ? 22.901 -0.312 -21.619 1.00 49.97 1110 PRO A CA 1
ATOM 8013 C C . PRO A 1 1110 ? 21.552 -0.421 -20.906 1.00 49.97 1110 PRO A C 1
ATOM 8015 O O . PRO A 1 1110 ? 21.376 -1.205 -19.973 1.00 49.97 1110 PRO A O 1
ATOM 8018 N N . LEU A 1 1111 ? 20.620 0.401 -21.375 1.00 59.66 1111 LEU A N 1
ATOM 8019 C CA . LEU A 1 1111 ? 19.214 0.465 -20.994 1.00 59.66 1111 LEU A CA 1
ATOM 8020 C C . LEU A 1 1111 ? 18.598 -0.949 -21.020 1.00 59.66 1111 LEU A C 1
ATOM 8022 O O . LEU A 1 1111 ? 18.275 -1.469 -22.086 1.00 59.66 1111 LEU A O 1
ATOM 8026 N N . GLN A 1 1112 ? 18.474 -1.596 -19.859 1.00 69.62 1112 GLN A N 1
ATOM 8027 C CA . GLN A 1 1112 ? 17.490 -2.664 -19.687 1.00 69.62 1112 GLN A CA 1
ATOM 8028 C C . GLN A 1 1112 ? 16.108 -2.004 -19.648 1.00 69.62 1112 GLN A C 1
ATOM 8030 O O . GLN A 1 1112 ? 15.975 -0.927 -19.062 1.00 69.62 1112 GLN A O 1
ATOM 8035 N N . PRO A 1 1113 ? 15.077 -2.621 -20.241 1.00 78.62 1113 PRO A N 1
ATOM 8036 C CA . PRO A 1 1113 ? 15.057 -3.934 -20.902 1.00 78.62 1113 PRO A CA 1
ATOM 8037 C C . PRO A 1 1113 ? 15.500 -3.924 -22.386 1.00 78.62 1113 PRO A C 1
ATOM 8039 O O . PRO A 1 1113 ? 15.440 -2.895 -23.053 1.00 78.62 1113 PRO A O 1
ATOM 8042 N N . VAL A 1 1114 ? 15.890 -5.082 -22.946 1.00 80.56 1114 VAL A N 1
ATOM 8043 C CA . VAL A 1 1114 ? 16.391 -5.202 -24.339 1.00 80.56 1114 VAL A CA 1
ATOM 8044 C C . VAL A 1 1114 ? 15.274 -5.552 -25.323 1.00 80.56 1114 VAL A C 1
ATOM 8046 O O . VAL A 1 1114 ? 14.603 -6.565 -25.148 1.00 80.56 1114 VAL A O 1
ATOM 8049 N N . THR A 1 1115 ? 15.096 -4.766 -26.387 1.00 82.50 1115 THR A N 1
ATOM 8050 C CA . THR A 1 1115 ? 14.058 -5.011 -27.412 1.00 82.50 1115 THR A CA 1
ATOM 8051 C C . THR A 1 1115 ? 14.349 -6.271 -28.230 1.00 82.50 1115 THR A C 1
ATOM 8053 O O . THR A 1 1115 ? 15.503 -6.572 -28.538 1.00 82.50 1115 THR A O 1
ATOM 8056 N N . ILE A 1 1116 ? 13.297 -7.010 -28.581 1.00 85.75 1116 ILE A N 1
ATOM 8057 C CA . ILE A 1 1116 ? 13.373 -8.181 -29.459 1.00 85.75 1116 ILE A CA 1
ATOM 8058 C C . ILE A 1 1116 ? 13.540 -7.740 -30.920 1.00 85.75 1116 ILE A C 1
ATOM 8060 O O . ILE A 1 1116 ? 12.786 -6.904 -31.412 1.00 85.75 1116 ILE A O 1
ATOM 8064 N N . ASP A 1 1117 ? 14.518 -8.317 -31.620 1.00 83.69 1117 ASP A N 1
ATOM 8065 C CA . ASP A 1 1117 ? 14.775 -8.039 -33.034 1.00 83.69 1117 ASP A CA 1
ATOM 8066 C C . ASP A 1 1117 ? 13.777 -8.741 -33.983 1.00 83.69 1117 ASP A C 1
ATOM 8068 O O . ASP A 1 1117 ? 12.945 -9.555 -33.580 1.00 83.69 1117 ASP A O 1
ATOM 8072 N N . ALA A 1 1118 ? 13.898 -8.485 -35.290 1.00 82.00 1118 ALA A N 1
ATOM 8073 C CA . ALA A 1 1118 ? 13.054 -9.111 -36.315 1.00 82.00 1118 ALA A CA 1
ATOM 8074 C C . ALA A 1 1118 ? 13.164 -10.651 -36.373 1.00 82.00 1118 ALA A C 1
ATOM 8076 O O . ALA A 1 1118 ? 12.315 -11.312 -36.972 1.00 82.00 1118 ALA A O 1
ATOM 8077 N N . ASN A 1 1119 ? 14.198 -11.239 -35.765 1.00 84.38 1119 ASN A N 1
ATOM 8078 C CA . ASN A 1 1119 ? 14.349 -12.681 -35.655 1.00 84.38 1119 ASN A CA 1
ATOM 8079 C C . ASN A 1 1119 ? 13.679 -13.234 -34.393 1.00 84.38 1119 ASN A C 1
ATOM 8081 O O . ASN A 1 1119 ? 13.619 -14.454 -34.254 1.00 84.38 1119 ASN A O 1
ATOM 8085 N N . GLY A 1 1120 ? 13.201 -12.417 -33.458 1.00 88.81 1120 GLY A N 1
ATOM 8086 C CA . GLY A 1 1120 ? 12.736 -12.890 -32.156 1.00 88.81 1120 GLY A CA 1
ATOM 8087 C C . GLY A 1 1120 ? 13.871 -13.062 -31.137 1.00 88.81 1120 GLY A C 1
ATOM 8088 O O . GLY A 1 1120 ? 13.746 -13.875 -30.219 1.00 88.81 1120 GLY A O 1
ATOM 8089 N N . GLU A 1 1121 ? 15.012 -12.394 -31.328 1.00 92.25 1121 GLU A N 1
ATOM 8090 C CA . GLU A 1 1121 ? 16.196 -12.480 -30.468 1.00 92.25 1121 GLU A CA 1
ATOM 8091 C C . GLU A 1 1121 ? 16.446 -11.168 -29.718 1.00 92.25 1121 GLU A C 1
ATOM 8093 O O . GLU A 1 1121 ? 16.362 -10.083 -30.282 1.00 92.25 1121 GLU A O 1
ATOM 8098 N N . ALA A 1 1122 ? 16.793 -11.274 -28.437 1.00 89.81 1122 ALA A N 1
ATOM 8099 C CA . ALA A 1 1122 ? 17.307 -10.173 -27.628 1.00 89.81 1122 ALA A CA 1
ATOM 8100 C C . ALA A 1 1122 ? 18.713 -10.550 -27.155 1.00 89.81 1122 ALA A C 1
ATOM 8102 O O . ALA A 1 1122 ? 18.903 -11.633 -26.593 1.00 89.81 1122 ALA A O 1
ATOM 8103 N N . THR A 1 1123 ? 19.702 -9.691 -27.402 1.00 87.69 1123 THR A N 1
ATOM 8104 C CA . THR A 1 1123 ? 21.108 -9.956 -27.062 1.00 87.69 1123 THR A CA 1
ATOM 8105 C C . THR A 1 1123 ? 21.673 -8.838 -26.205 1.00 87.69 1123 THR A C 1
ATOM 8107 O O . THR A 1 1123 ? 21.510 -7.666 -26.532 1.00 87.69 1123 THR A O 1
ATOM 8110 N N . ILE A 1 1124 ? 22.380 -9.205 -25.138 1.00 82.50 1124 ILE A N 1
ATOM 8111 C CA . ILE A 1 1124 ? 23.135 -8.274 -24.302 1.00 82.50 1124 ILE A CA 1
ATOM 8112 C C . ILE A 1 1124 ? 24.555 -8.781 -24.061 1.00 82.50 1124 ILE A C 1
ATOM 8114 O O . ILE A 1 1124 ? 24.772 -9.976 -23.873 1.00 82.50 1124 ILE A O 1
ATOM 8118 N N . THR A 1 1125 ? 25.514 -7.857 -24.017 1.00 80.38 1125 THR A N 1
ATOM 8119 C CA . THR A 1 1125 ? 26.847 -8.103 -23.459 1.00 80.38 1125 THR A CA 1
ATOM 8120 C C . THR A 1 1125 ? 26.938 -7.442 -22.090 1.00 80.38 1125 THR A C 1
ATOM 8122 O O . THR A 1 1125 ? 26.572 -6.278 -21.930 1.00 80.38 1125 THR A O 1
ATOM 8125 N N . ALA A 1 1126 ? 27.409 -8.186 -21.097 1.00 72.88 1126 ALA A N 1
ATOM 8126 C CA . ALA A 1 1126 ? 27.472 -7.736 -19.718 1.00 72.88 1126 ALA A CA 1
ATOM 8127 C C . ALA A 1 1126 ? 28.745 -8.186 -19.023 1.00 72.88 1126 ALA A C 1
ATOM 8129 O O . ALA A 1 1126 ? 29.329 -9.205 -19.383 1.00 72.88 1126 ALA A O 1
ATOM 8130 N N . THR A 1 1127 ? 29.153 -7.441 -18.003 1.00 74.81 1127 THR A N 1
ATOM 8131 C CA . THR A 1 1127 ? 30.270 -7.828 -17.145 1.00 74.81 1127 THR A CA 1
ATOM 8132 C C . THR A 1 1127 ? 29.755 -8.693 -16.000 1.00 74.81 1127 THR A C 1
ATOM 8134 O O . THR A 1 1127 ? 28.801 -8.325 -15.316 1.00 74.81 1127 THR A O 1
ATOM 8137 N N . MET A 1 1128 ? 30.378 -9.853 -15.789 1.00 75.50 1128 MET A N 1
ATOM 8138 C CA . MET A 1 1128 ? 30.046 -10.730 -14.668 1.00 75.50 1128 MET A CA 1
ATOM 8139 C C . MET A 1 1128 ? 30.417 -10.057 -13.338 1.00 75.50 1128 MET A C 1
ATOM 8141 O O . MET A 1 1128 ? 31.550 -9.577 -13.212 1.00 75.50 1128 MET A O 1
ATOM 8145 N N . PRO A 1 1129 ? 29.514 -10.038 -12.340 1.00 72.44 1129 PRO A N 1
ATOM 8146 C CA . PRO A 1 1129 ? 29.780 -9.381 -11.065 1.00 72.44 1129 PRO A CA 1
ATOM 8147 C C . PRO A 1 1129 ? 30.979 -10.020 -10.356 1.00 72.44 1129 PRO A C 1
ATOM 8149 O O . PRO A 1 1129 ? 31.165 -11.237 -10.389 1.00 72.44 1129 PRO A O 1
ATOM 8152 N N . ALA A 1 1130 ? 31.808 -9.201 -9.711 1.00 70.75 1130 ALA A N 1
ATOM 8153 C CA . ALA A 1 1130 ? 32.889 -9.701 -8.869 1.00 70.75 1130 ALA A CA 1
ATOM 8154 C C . ALA A 1 1130 ? 32.330 -10.221 -7.535 1.00 70.75 1130 ALA A C 1
ATOM 8156 O O . ALA A 1 1130 ? 31.433 -9.607 -6.964 1.00 70.75 1130 ALA A O 1
ATOM 8157 N N . LEU A 1 1131 ? 32.871 -11.327 -7.016 1.00 71.31 1131 LEU A N 1
ATOM 8158 C CA . LEU A 1 1131 ? 32.503 -11.834 -5.694 1.00 71.31 1131 LEU A CA 1
ATOM 8159 C C . LEU A 1 1131 ? 33.247 -11.039 -4.598 1.00 71.31 1131 LEU A C 1
ATOM 8161 O O . LEU A 1 1131 ? 34.469 -10.899 -4.694 1.00 71.31 1131 LEU A O 1
ATOM 8165 N N . PRO A 1 1132 ? 32.558 -10.517 -3.562 1.00 64.38 1132 PRO A N 1
ATOM 8166 C CA . PRO A 1 1132 ? 33.178 -9.684 -2.525 1.00 64.38 1132 PRO A CA 1
ATOM 8167 C C . PRO A 1 1132 ? 34.168 -10.433 -1.636 1.00 64.38 1132 PRO A C 1
ATOM 8169 O O . PRO A 1 1132 ? 35.071 -9.822 -1.072 1.00 64.38 1132 PRO A O 1
ATOM 8172 N N . ASP A 1 1133 ? 34.000 -11.748 -1.498 1.00 69.62 1133 ASP A N 1
ATOM 8173 C CA . ASP A 1 1133 ? 34.923 -12.614 -0.763 1.00 69.62 1133 ASP A CA 1
ATOM 8174 C C . ASP A 1 1133 ? 36.190 -12.951 -1.569 1.00 69.62 1133 ASP A C 1
ATOM 8176 O O . ASP A 1 1133 ? 37.083 -13.628 -1.060 1.00 69.62 1133 ASP A O 1
ATOM 8180 N N . GLY A 1 1134 ? 36.276 -12.479 -2.820 1.00 70.50 1134 GLY A N 1
ATOM 8181 C CA . GLY A 1 1134 ? 37.378 -12.764 -3.731 1.00 70.50 1134 GLY A CA 1
ATOM 8182 C C . GLY A 1 1134 ? 37.445 -14.227 -4.166 1.00 70.50 1134 GLY A C 1
ATOM 8183 O O . GLY A 1 1134 ? 38.499 -14.666 -4.618 1.00 70.50 1134 GLY A O 1
ATOM 8184 N N . SER A 1 1135 ? 36.367 -15.002 -3.996 1.00 71.75 1135 SER A N 1
ATOM 8185 C CA . SER A 1 1135 ? 36.342 -16.397 -4.423 1.00 71.75 1135 SER A CA 1
ATOM 8186 C C . SER A 1 1135 ? 36.354 -16.521 -5.951 1.00 71.75 1135 SER A C 1
ATOM 8188 O O . SER A 1 1135 ? 35.798 -15.701 -6.676 1.00 71.75 1135 SER A O 1
ATOM 8190 N N . ASN A 1 1136 ? 36.979 -17.594 -6.444 1.00 72.19 1136 ASN A N 1
ATOM 8191 C CA . ASN A 1 1136 ? 37.122 -17.869 -7.880 1.00 72.19 1136 ASN A CA 1
ATOM 8192 C C . ASN A 1 1136 ? 36.096 -18.899 -8.390 1.00 72.19 1136 ASN A C 1
ATOM 8194 O O . ASN A 1 1136 ? 36.172 -19.346 -9.535 1.00 72.19 1136 ASN A O 1
ATOM 8198 N N . THR A 1 1137 ? 35.159 -19.323 -7.534 1.00 76.56 1137 THR A N 1
ATOM 8199 C CA . THR A 1 1137 ? 34.169 -20.365 -7.835 1.00 76.56 1137 THR A CA 1
ATOM 8200 C C . THR A 1 1137 ? 32.797 -19.975 -7.297 1.00 76.56 1137 THR A C 1
ATOM 8202 O O . THR A 1 1137 ? 32.599 -19.919 -6.087 1.00 76.56 1137 THR A O 1
ATOM 8205 N N . HIS A 1 1138 ? 31.829 -19.789 -8.192 1.00 82.69 1138 HIS A N 1
ATOM 8206 C CA . HIS A 1 1138 ? 30.412 -19.581 -7.868 1.00 82.69 1138 HIS A CA 1
ATOM 8207 C C . HIS A 1 1138 ? 29.542 -20.113 -9.005 1.00 82.69 1138 HIS A C 1
ATOM 8209 O O . HIS A 1 1138 ? 30.023 -20.347 -10.114 1.00 82.69 1138 HIS A O 1
ATOM 8215 N N . THR A 1 1139 ? 28.259 -20.350 -8.749 1.00 87.06 1139 THR A N 1
ATOM 8216 C CA . THR A 1 1139 ? 27.305 -20.727 -9.801 1.00 87.06 1139 THR A CA 1
ATOM 8217 C C . THR A 1 1139 ? 26.153 -19.739 -9.814 1.00 87.06 1139 THR A C 1
ATOM 8219 O O . THR A 1 1139 ? 25.233 -19.848 -9.006 1.00 87.06 1139 THR A O 1
ATOM 8222 N N . TYR A 1 1140 ? 26.186 -18.824 -10.779 1.00 84.06 1140 TYR A N 1
ATOM 8223 C CA . TYR A 1 1140 ? 25.119 -17.859 -10.996 1.00 84.06 1140 TYR A CA 1
ATOM 8224 C C . TYR A 1 1140 ? 23.891 -18.519 -11.612 1.00 84.06 1140 TYR A C 1
ATOM 8226 O O . TYR A 1 1140 ? 23.978 -19.431 -12.442 1.00 84.06 1140 TYR A O 1
ATOM 8234 N N . THR A 1 1141 ? 22.728 -17.996 -11.257 1.00 87.00 1141 THR A N 1
ATOM 8235 C CA . THR A 1 1141 ? 21.462 -18.225 -11.944 1.00 87.00 1141 THR A CA 1
ATOM 8236 C C . THR A 1 1141 ? 21.234 -17.084 -12.916 1.00 87.00 1141 THR A C 1
ATOM 8238 O O . THR A 1 1141 ? 20.914 -15.973 -12.505 1.00 87.00 1141 THR A O 1
ATOM 8241 N N . VAL A 1 1142 ? 21.388 -17.356 -14.207 1.00 89.25 1142 VAL A N 1
ATOM 8242 C CA . VAL A 1 1142 ? 21.093 -16.384 -15.259 1.00 89.25 1142 VAL A CA 1
ATOM 8243 C C . VAL A 1 1142 ? 19.668 -16.602 -15.731 1.00 89.25 1142 VAL A C 1
ATOM 8245 O O . VAL A 1 1142 ? 19.296 -17.719 -16.095 1.00 89.25 1142 VAL A O 1
ATOM 8248 N N . THR A 1 1143 ? 18.877 -15.539 -15.742 1.00 91.62 1143 THR A N 1
ATOM 8249 C CA . THR A 1 1143 ? 17.467 -15.587 -16.123 1.00 91.62 1143 THR A CA 1
ATOM 8250 C C . THR A 1 1143 ? 17.188 -14.570 -17.221 1.00 91.62 1143 THR A C 1
ATOM 8252 O O . THR A 1 1143 ? 17.697 -13.459 -17.176 1.00 91.62 1143 THR A O 1
ATOM 8255 N N . ALA A 1 1144 ? 16.387 -14.950 -18.212 1.00 93.06 1144 ALA A N 1
ATOM 8256 C CA . ALA A 1 1144 ? 15.863 -14.072 -19.250 1.00 93.06 1144 ALA A CA 1
ATOM 8257 C C . ALA A 1 1144 ? 14.337 -14.037 -19.127 1.00 93.06 1144 ALA A C 1
ATOM 8259 O O . ALA A 1 1144 ? 13.685 -15.076 -19.273 1.00 93.06 1144 ALA A O 1
ATOM 8260 N N . VAL A 1 1145 ? 13.780 -12.861 -18.843 1.00 92.44 1145 VAL A N 1
ATOM 8261 C CA . VAL A 1 1145 ? 12.342 -12.630 -18.665 1.00 92.44 1145 VAL A CA 1
ATOM 8262 C C . VAL A 1 1145 ? 11.825 -11.855 -19.864 1.00 92.44 1145 VAL A C 1
ATOM 8264 O O . VAL A 1 1145 ? 12.189 -10.703 -20.064 1.00 92.44 1145 VAL A O 1
ATOM 8267 N N . TYR A 1 1146 ? 10.987 -12.501 -20.667 1.00 92.00 1146 TYR A N 1
ATOM 8268 C CA . TYR A 1 1146 ? 10.266 -11.864 -21.759 1.00 92.00 1146 TYR A CA 1
ATOM 8269 C C . TYR A 1 1146 ? 9.051 -11.106 -21.212 1.00 92.00 1146 TYR A C 1
ATOM 8271 O O . TYR A 1 1146 ? 8.256 -11.686 -20.472 1.00 92.00 1146 TYR A O 1
ATOM 8279 N N . SER A 1 1147 ? 8.892 -9.842 -21.611 1.00 87.75 1147 SER A N 1
ATOM 8280 C CA . SER A 1 1147 ? 7.813 -8.951 -21.173 1.00 87.75 1147 SER A CA 1
ATOM 8281 C C . SER A 1 1147 ? 6.417 -9.395 -21.604 1.00 87.75 1147 SER A C 1
ATOM 8283 O O . SER A 1 1147 ? 5.443 -8.939 -21.020 1.00 87.75 1147 SER A O 1
ATOM 8285 N N . GLY A 1 1148 ? 6.292 -10.253 -22.619 1.00 88.56 1148 GLY A N 1
ATOM 8286 C CA . GLY A 1 1148 ? 5.013 -10.461 -23.298 1.00 88.56 1148 GLY A CA 1
ATOM 8287 C C . GLY A 1 1148 ? 4.674 -9.318 -24.257 1.00 88.56 1148 GLY A C 1
ATOM 8288 O O . GLY A 1 1148 ? 5.356 -8.289 -24.292 1.00 88.56 1148 GLY A O 1
ATOM 8289 N N . ASP A 1 1149 ? 3.616 -9.534 -25.032 1.00 86.19 1149 ASP A N 1
ATOM 8290 C CA . ASP A 1 1149 ? 2.964 -8.546 -25.888 1.00 86.19 1149 ASP A CA 1
ATOM 8291 C C . ASP A 1 1149 ? 1.456 -8.848 -26.004 1.00 86.19 1149 ASP A C 1
ATOM 8293 O O . ASP A 1 1149 ? 0.921 -9.765 -25.373 1.00 86.19 1149 ASP A O 1
ATOM 8297 N N . ALA A 1 1150 ? 0.748 -8.088 -26.839 1.00 82.81 1150 ALA A N 1
ATOM 8298 C CA . ALA A 1 1150 ? -0.694 -8.218 -27.038 1.00 82.81 1150 ALA A CA 1
ATOM 8299 C C . ALA A 1 1150 ? -1.177 -9.634 -27.416 1.00 82.81 1150 ALA A C 1
ATOM 8301 O O . ALA A 1 1150 ? -2.296 -10.018 -27.064 1.00 82.81 1150 ALA A O 1
ATOM 8302 N N . ASN A 1 1151 ? -0.351 -10.399 -28.135 1.00 85.69 1151 ASN A N 1
ATOM 8303 C CA . ASN A 1 1151 ? -0.665 -11.731 -28.651 1.00 85.69 1151 ASN A CA 1
ATOM 8304 C C . ASN A 1 1151 ? 0.048 -12.850 -27.882 1.00 85.69 1151 ASN A C 1
ATOM 8306 O O . ASN A 1 1151 ? -0.344 -14.014 -27.986 1.00 85.69 1151 ASN A O 1
ATOM 8310 N N . ASN A 1 1152 ? 1.100 -12.513 -27.142 1.00 87.62 1152 ASN A N 1
ATOM 8311 C CA . ASN A 1 1152 ? 2.061 -13.439 -26.571 1.00 87.62 1152 ASN A CA 1
ATOM 8312 C C . ASN A 1 1152 ? 2.167 -13.240 -25.056 1.00 87.62 1152 ASN A C 1
ATOM 8314 O O . ASN A 1 1152 ? 2.522 -12.165 -24.581 1.00 87.62 1152 ASN A O 1
ATOM 8318 N N . LEU A 1 1153 ? 1.908 -14.295 -24.279 1.00 90.00 1153 LEU A N 1
ATOM 8319 C CA . LEU A 1 1153 ? 2.151 -14.266 -22.837 1.00 90.00 1153 LEU A CA 1
ATOM 8320 C C . LEU A 1 1153 ? 3.637 -14.003 -22.539 1.00 90.00 1153 LEU A C 1
ATOM 8322 O O . LEU A 1 1153 ? 4.501 -14.350 -23.350 1.00 90.00 1153 LEU A O 1
ATOM 8326 N N . PRO A 1 1154 ? 3.966 -13.441 -21.371 1.00 91.25 1154 PRO A N 1
ATOM 8327 C CA . PRO A 1 1154 ? 5.341 -13.392 -20.915 1.00 91.25 1154 PRO A CA 1
ATOM 8328 C C . PRO A 1 1154 ? 5.874 -14.808 -20.662 1.00 91.25 1154 PRO A C 1
ATOM 8330 O O . PRO A 1 1154 ? 5.127 -15.738 -20.341 1.00 91.25 1154 PRO A O 1
ATOM 8333 N N . SER A 1 1155 ? 7.187 -14.980 -20.793 1.00 91.44 1155 SER A N 1
ATOM 8334 C CA . SER A 1 1155 ? 7.851 -16.259 -20.537 1.00 91.44 1155 SER A CA 1
ATOM 8335 C C . SER A 1 1155 ? 9.263 -16.077 -20.009 1.00 91.44 1155 SER A C 1
ATOM 8337 O O . SER A 1 1155 ? 9.926 -15.075 -20.252 1.00 91.44 1155 SER A O 1
ATOM 8339 N N . ILE A 1 1156 ? 9.755 -17.084 -19.299 1.00 93.31 1156 ILE A N 1
ATOM 8340 C CA . ILE A 1 1156 ? 11.037 -17.028 -18.601 1.00 93.31 1156 ILE A CA 1
ATOM 8341 C C . ILE A 1 1156 ? 11.914 -18.217 -18.979 1.00 93.31 1156 ILE A C 1
ATOM 8343 O O . ILE A 1 1156 ? 11.434 -19.345 -19.111 1.00 93.31 1156 ILE A O 1
ATOM 8347 N N . ALA A 1 1157 ? 13.207 -17.960 -19.137 1.00 94.19 1157 ALA A N 1
ATOM 8348 C CA . ALA A 1 1157 ? 14.242 -18.976 -19.250 1.00 94.19 1157 ALA A CA 1
ATOM 8349 C C . ALA A 1 1157 ? 15.258 -18.779 -18.129 1.00 94.19 1157 ALA A C 1
ATOM 8351 O O . ALA A 1 1157 ? 15.661 -17.651 -17.868 1.00 94.19 1157 ALA A O 1
ATOM 8352 N N . SER A 1 1158 ? 15.719 -19.867 -17.516 1.00 92.50 1158 SER A N 1
ATOM 8353 C CA . SER A 1 1158 ? 16.801 -19.825 -16.530 1.00 92.50 1158 SER A CA 1
ATOM 8354 C C . SER A 1 1158 ? 17.877 -20.847 -16.877 1.00 92.50 1158 SER A C 1
ATOM 8356 O O . SER A 1 1158 ? 17.579 -21.953 -17.337 1.00 92.50 1158 SER A O 1
ATOM 8358 N N . HIS A 1 1159 ? 19.133 -20.480 -16.653 1.00 92.56 1159 HIS A N 1
ATOM 8359 C CA . HIS A 1 1159 ? 20.292 -21.340 -16.847 1.00 92.56 1159 HIS A CA 1
ATOM 8360 C C . HIS A 1 1159 ? 21.335 -21.096 -15.756 1.00 92.56 1159 HIS A C 1
ATOM 8362 O O . HIS A 1 1159 ? 21.371 -20.031 -15.142 1.00 92.56 1159 HIS A O 1
ATOM 8368 N N . LYS A 1 1160 ? 22.175 -22.096 -15.482 1.00 92.12 1160 LYS A N 1
ATOM 8369 C CA . LYS A 1 1160 ? 23.278 -21.961 -14.525 1.00 92.12 1160 LYS A CA 1
ATOM 8370 C C . LYS A 1 1160 ? 24.553 -21.600 -15.278 1.00 92.12 1160 LYS A C 1
ATOM 8372 O O . LYS A 1 1160 ? 24.891 -22.283 -16.239 1.00 92.12 1160 LYS A O 1
ATOM 8377 N N . LEU A 1 1161 ? 25.246 -20.558 -14.828 1.00 87.94 1161 LEU A N 1
ATOM 8378 C CA . LEU A 1 1161 ? 26.542 -20.141 -15.358 1.00 87.94 1161 LEU A CA 1
ATOM 8379 C C . LEU A 1 1161 ? 27.592 -20.316 -14.266 1.00 87.94 1161 LEU A C 1
ATOM 8381 O O . LEU A 1 1161 ? 27.487 -19.715 -13.195 1.00 87.94 1161 LEU A O 1
ATOM 8385 N N . LYS A 1 1162 ? 28.588 -21.162 -14.5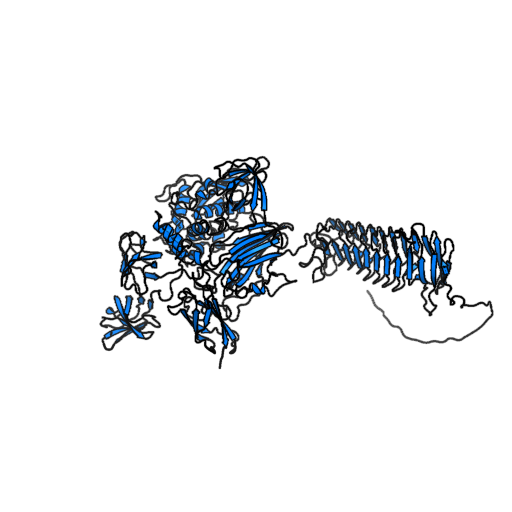22 1.00 87.38 1162 LYS A N 1
ATOM 8386 C CA . LYS A 1 1162 ? 29.685 -21.380 -13.580 1.00 87.38 1162 LYS A CA 1
ATOM 8387 C C . LYS A 1 1162 ? 30.749 -20.306 -13.756 1.00 87.38 1162 LYS A C 1
ATOM 8389 O O . LYS A 1 1162 ? 31.127 -19.974 -14.878 1.00 87.38 1162 LYS A O 1
ATOM 8394 N N . LEU A 1 1163 ? 31.225 -19.791 -12.632 1.00 80.69 1163 LEU A N 1
ATOM 8395 C CA . LEU A 1 1163 ? 32.427 -18.980 -12.558 1.00 80.69 1163 LEU A CA 1
ATOM 8396 C C . LEU A 1 1163 ? 33.632 -19.919 -12.543 1.00 80.69 1163 LEU A C 1
ATOM 8398 O O . LEU A 1 1163 ? 33.738 -20.762 -11.649 1.00 80.69 1163 LEU A O 1
ATOM 8402 N N . GLU A 1 1164 ? 34.505 -19.785 -13.535 1.00 70.62 1164 GLU A N 1
ATOM 8403 C CA . GLU A 1 1164 ? 35.801 -20.456 -13.559 1.00 70.62 1164 GLU A CA 1
ATOM 8404 C C . GLU A 1 1164 ? 36.888 -19.381 -13.485 1.00 70.62 1164 GLU A C 1
ATOM 8406 O O . GLU A 1 1164 ? 37.040 -18.576 -14.400 1.00 70.62 1164 GLU A O 1
ATOM 8411 N N . GLY A 1 1165 ? 37.616 -19.331 -12.370 1.00 60.44 1165 GLY A N 1
ATOM 8412 C CA . GLY A 1 1165 ? 38.783 -18.468 -12.203 1.00 60.44 1165 GLY A CA 1
ATOM 8413 C C . GLY A 1 1165 ? 40.050 -19.292 -11.990 1.00 60.44 1165 GLY A C 1
ATOM 8414 O O . GLY A 1 1165 ? 40.107 -20.111 -11.071 1.00 60.44 1165 GLY A O 1
ATOM 8415 N N . SER A 1 1166 ? 41.036 -19.061 -12.859 1.00 46.50 1166 SER A N 1
ATOM 8416 C CA . SER A 1 1166 ? 42.437 -19.495 -12.748 1.00 46.50 1166 SER A CA 1
ATOM 8417 C C . SER A 1 1166 ? 43.146 -18.921 -11.530 1.00 46.50 1166 SER A C 1
ATOM 8419 O O . SER A 1 1166 ? 42.935 -17.710 -11.288 1.00 46.50 1166 SER A O 1
#

InterPro domains:
  IPR013783 Immunoglobulin-like fold [G3DSA:2.60.40.10] (1064-1163)
  IPR023366 ATP synthase subunit alpha, N-terminal domain-like superfamily [G3DSA:2.40.30.20] (647-723)
  IPR032109 Bacterial Ig-like domain (group 3) [PF16640] (1068-1158)
  IPR032418 Ubiquitin-activating enzyme E1, FCCH domain [PF16190] (670-723)
  IPR032477 Glycoside hydrolase 64 [PF16483] (428-513)
  IPR032477 Glycoside hydrolase 64 [PF16483] (937-1047)
  IPR032477 Glycoside hydrolase 64 [PS52006] (333-699)
  IPR037176 Osmotin/thaumatin-like superfamily [G3DSA:2.60.110.10] (331-568)
  IPR042302 Ubiquitin-activating enzyme E1, FCCH domain superfamily [G3DSA:2.40.30.180] (724-794)

Secondary structure (DSSP, 8-state):
----------------------------TTTTSS---EEEETTPEEEEE-TTS-EEEEEEESS-EEEEEEPP--S-SS-EEEEEEEEEE-TT-EEEEEEE-SSSSSEEEEEEEEEEPTT-SEEEEEEEETTEEEEEEEEEEEESEEEEEEES-B-TT-EEEESS-EEEEE-SEE-TT-EEEEEEEEEEEEESEE-TT-EEEEEEEEEEEEEEEEES-EEEEEEEEEEEEEEEEEES-EEEES-EEEEEESS-EES-EEEES-B--TTS-SSSTT-B-S-TT----EEEEEESS--B-TT-PBPEEEESS-EEEEEETT--TTTS-EEE-S----EEEEEEEESSTTTTSS-GGGEEEEEEEEEEE-PPTTPPPPPPEEEEE-TTSEETTEE--EEGGG----TT-SSSEEPP-EEHHHHTT--EEEPPPTTEEEEEEEEEEESS---PEEPTTT-PEEPPPSS-TT-TTTT-EEEEEEEEEEEETTEEEEEEEE--SSEE-S-EEEEEESSTTS-SB-EEEEEEEE-TT--EEEEES--TT--TTPEEEETTPPTT-BEEEEE---SSS-EEEEESS--S--EEEEEEEEE-S--EEB-S-HHHHH-TTSTTSHHHHHHHHHHH-S-HHHHGGGHHHH--EEPTTTSPPEEE--EEEE-TT--EEEE-TT----TT-EEEEE--BS-GGGSEEEEEEEEETTEEEETT----S---B--EEEESBEEEE-SSSSPEEEES--TT--TT-EEEEEEE-SSGGG-EEEEEES--SSEEEETT----S---SEEEEEEEE--TT-EE-HHHHHHT-S-TT---TGGGTTHHHHHHHHHHTB-SEETTEE-----EEEEE-TTSS-EEEEEEEEEETTEEEEEEEESSS-HHHHT--EEEE-S--TTSPPPTTT---TT--TT----HHHHHHTGGGS-HHHHHHTT-HHHH----SS--THHHHHHHHHHHHHHHHHHTT-TTS-GGGTT-GGGTT-TTSTTTT-S-HHHHHHTSTTTBGGG----STTTTTTT-S--EEEES-SEEEEEEPPS-SS-B--EEEEES--SEE-TT-EEEEEEEEE-TTS--SEEEEEETTEETTSSSS-S----SSEEP-TTSEEEEEEEPPPPTT--S--EEEEEEEE---SSB--EEEEEEEEE---

Sequence (1166 aa):
MSFLKRVFGSQRRRRVPAASTALERFEPRHLLSGGISGSVSRGRRATFFDADGTRVTVILRGPGTGALTPAALNGSSTGLLDSLVLTGTTSRSSLTIRTRGGSVAGTTINELTINGANGQSNVLGKLLAGGLSLNEGGEFTVNGSVSQAALGEVGKDSQVKINGSVSHLQTGVVRTGANLNVTSNLARLTASSLGSGAVVNSQTIGVMDVRGQVNHATITAGSGGIHSASFGSLLDSTITGANINSIAVAGDMLRSKLIANIESGTDGEFGTMDDTVASSTVVGKINAVKVSGETKDSDGNLNQIVASGDVGSVSGRGITSATAPKVWKYAASSFIKLKVAQESGRATGYYDSQIWIAVFGQEIATPGPGVIPPVGKSYYLVADQLESGKPVPISTAGLQPGSGTPDQAILPSSTLAAWDGKLSLPVPPPGQQFTGRIVISVGAPIQAQVTTSNGTVSAPSSGSLTDPSNGTIYDFLEFTVTNFNGVPNLDIDTSQVDAFGLPMKLEFFQDAAGKKPFNYSFTGTTTTGSNIITGIPDTTKLSQGDAVTGAGVPTGSTIQSITNSTATSTGSIVLNNNLTKTGTSVSFTAAAGGPVGVKATRESVLNGANSNSLLSFLISEISSSTNVEAVRPFLESYANQPVAGAVQATGAINNLTFTSQQLIQILSPNHGLATGDVVTVSGVNGVPGANGTFVVTVVDSNNFTLNGTTGSGSFTGGGVWSQGTITGASNAGPIVITTSSTAGLANGDLVKIEGILGNTAANGLFTISNVTATSFTLVNSQGNGAYTMGGVWSVYQNPPIRLVSPKDVVEALSSPASLNPLNNYYNQTIDDFFLKYYTGTIGTHTGGGKTFSLVSSASGSAITYSGQTTQVGNNYVLRLNATTGTTAEKAVNYDLYYPFFNTNLPDASAYTPIFYVAGATAPTWIVTAGQQYESASQMIFACDAVFADNNARGMTGTSSVVMGDLEDSISAAINRGIILSDSSTWGDQGTWFQSTTANGGIYNYWVQYWHQTGLTYGDQSYAFPYDDKFGASTNLNQNNVGMATITLGKWSNSQTATRTLFKNFPANGNQGGQVTLTAKVAGAGGPTGTVTFYIDGTPINSSNASSAPPLQPVTIDANGEATITATMPALPDGSNTHTYTVTAVYSGDANNLPSIASHKLKLEGS

Organism: NCBI:txid1576369

pLDDT: mean 83.6, std 14.83, range [27.33, 98.25]